Protein 1YGM (pdb70)

Structure (mmCIF, N/CA/C/O backbone):
data_1YGM
#
_entry.id   1YGM
#
_cell.length_a   1.000
_cell.length_b   1.000
_cell.length_c   1.000
_cell.angle_alpha   90.00
_cell.angle_beta   90.00
_cell.angle_gamma   90.00
#
_symmetry.space_group_name_H-M   'P 1'
#
loop_
_atom_site.group_PDB
_atom_site.id
_atom_site.type_symbol
_atom_site.label_atom_id
_atom_site.label_alt_id
_atom_site.label_comp_id
_atom_site.label_asym_id
_atom_site.label_entity_id
_atom_site.label_seq_id
_atom_site.pdbx_PDB_ins_code
_atom_site.Cartn_x
_atom_site.Cartn_y
_atom_site.Cartn_z
_atom_site.occupancy
_atom_site.B_iso_or_equiv
_atom_site.auth_seq_id
_atom_site.auth_comp_id
_atom_site.auth_asym_id
_atom_site.auth_atom_id
_atom_site.pdbx_PDB_model_num
ATOM 1 N N . CYS A 1 7 ? 13.446 10.411 4.473 1.00 0.00 3 CYS A N 1
ATOM 2 C CA . CYS A 1 7 ? 12.968 9.551 5.541 1.00 0.00 3 CYS A CA 1
ATOM 3 C C . CYS A 1 7 ? 14.166 9.137 6.398 1.00 0.00 3 CYS A C 1
ATOM 4 O O . CYS A 1 7 ? 14.202 9.413 7.596 1.00 0.00 3 CYS A O 1
ATOM 11 N N . THR A 1 8 ? 15.119 8.484 5.750 1.00 0.00 4 THR A N 1
ATOM 12 C CA . THR A 1 8 ? 16.316 8.030 6.437 1.00 0.00 4 THR A CA 1
ATOM 13 C C . THR A 1 8 ? 17.466 9.012 6.210 1.00 0.00 4 THR A C 1
ATOM 14 O O . THR A 1 8 ? 18.529 8.880 6.816 1.00 0.00 4 THR A O 1
ATOM 25 N N . PHE A 1 9 ? 17.217 9.973 5.334 1.00 0.00 5 PHE A N 1
ATOM 26 C CA . PHE A 1 9 ? 18.218 10.977 5.018 1.00 0.00 5 PHE A CA 1
ATOM 27 C C . PHE A 1 9 ? 17.877 12.318 5.672 1.00 0.00 5 PHE A C 1
ATOM 28 O O . PHE A 1 9 ? 18.465 12.684 6.689 1.00 0.00 5 PHE A O 1
ATOM 44 N N . PHE A 1 10 ? 16.928 13.013 5.063 1.00 0.00 6 PHE A N 1
ATOM 45 C CA . PHE A 1 10 ? 16.501 14.305 5.574 1.00 0.00 6 PHE A CA 1
ATOM 46 C C . PHE A 1 10 ? 15.012 14.290 5.925 1.00 0.00 6 PHE A C 1
ATOM 47 O O . PHE A 1 10 ? 14.644 14.442 7.089 1.00 0.00 6 PHE A O 1
ATOM 63 N N . GLU A 1 11 ? 14.196 14.108 4.898 1.00 0.00 7 GLU A N 1
ATOM 64 C CA . GLU A 1 11 ? 12.756 14.072 5.083 1.00 0.00 7 GLU A CA 1
ATOM 65 C C . GLU A 1 11 ? 12.399 13.231 6.309 1.00 0.00 7 GLU A C 1
ATOM 66 O O . GLU A 1 11 ? 13.251 12.532 6.857 1.00 0.00 7 GLU A O 1
ATOM 76 N N . LYS A 1 12 ? 11.139 13.324 6.706 1.00 0.00 8 LYS A N 1
ATOM 77 C CA . LYS A 1 12 ? 10.659 12.580 7.858 1.00 0.00 8 LYS A CA 1
ATOM 78 C C . LYS A 1 12 ? 9.514 11.662 7.426 1.00 0.00 8 LYS A C 1
ATOM 79 O O . LYS A 1 12 ? 9.698 10.453 7.297 1.00 0.00 8 LYS A O 1
ATOM 94 N N . HIS A 1 13 ? 8.356 12.272 7.215 1.00 0.00 9 HIS A N 1
ATOM 95 C CA . HIS A 1 13 ? 7.181 11.524 6.801 1.00 0.00 9 HIS A CA 1
ATOM 96 C C . HIS A 1 13 ? 7.009 11.639 5.285 1.00 0.00 9 HIS A C 1
ATOM 97 O O . HIS A 1 13 ? 6.374 10.788 4.663 1.00 0.00 9 HIS A O 1
ATOM 110 N N . HIS A 1 14 ? 7.585 12.697 4.734 1.00 0.00 10 HIS A N 1
ATOM 111 C CA . HIS A 1 14 ? 7.503 12.935 3.303 1.00 0.00 10 HIS A CA 1
ATOM 112 C C . HIS A 1 14 ? 8.052 11.722 2.550 1.00 0.00 10 HIS A C 1
ATOM 113 O O . HIS A 1 14 ? 7.665 11.466 1.410 1.00 0.00 10 HIS A O 1
ATOM 126 N N . ARG A 1 15 ? 8.947 11.007 3.216 1.00 0.00 11 ARG A N 1
ATOM 127 C CA . ARG A 1 15 ? 9.554 9.827 2.624 1.00 0.00 11 ARG A CA 1
ATOM 128 C C . ARG A 1 15 ? 9.194 8.581 3.435 1.00 0.00 11 ARG A C 1
ATOM 129 O O . ARG A 1 15 ? 9.783 7.519 3.242 1.00 0.00 11 ARG A O 1
ATOM 147 N N . LYS A 1 16 ? 8.228 8.752 4.326 1.00 0.00 12 LYS A N 1
ATOM 148 C CA . LYS A 1 16 ? 7.782 7.654 5.166 1.00 0.00 12 LYS A CA 1
ATOM 149 C C . LYS A 1 16 ? 6.561 6.990 4.526 1.00 0.00 12 LYS A C 1
ATOM 150 O O . LYS A 1 16 ? 6.489 5.765 4.442 1.00 0.00 12 LYS A O 1
ATOM 165 N N . TRP A 1 17 ? 5.632 7.829 4.092 1.00 0.00 13 TRP A N 1
ATOM 166 C CA . TRP A 1 17 ? 4.417 7.338 3.461 1.00 0.00 13 TRP A CA 1
ATOM 167 C C . TRP A 1 17 ? 4.821 6.402 2.321 1.00 0.00 13 TRP A C 1
ATOM 168 O O . TRP A 1 17 ? 4.169 5.386 2.085 1.00 0.00 13 TRP A O 1
ATOM 188 N N . ASP A 1 18 ? 5.895 6.777 1.642 1.00 0.00 14 ASP A N 1
ATOM 189 C CA . ASP A 1 18 ? 6.394 5.985 0.532 1.00 0.00 14 ASP A CA 1
ATOM 190 C C . ASP A 1 18 ? 7.100 4.741 1.076 1.00 0.00 14 ASP A C 1
ATOM 191 O O . ASP A 1 18 ? 7.186 3.722 0.391 1.00 0.00 14 ASP A O 1
ATOM 199 N N . ILE A 1 19 ? 7.588 4.864 2.302 1.00 0.00 15 ILE A N 1
ATOM 200 C CA . ILE A 1 19 ? 8.283 3.763 2.945 1.00 0.00 15 ILE A CA 1
ATOM 201 C C . ILE A 1 19 ? 7.262 2.723 3.411 1.00 0.00 15 ILE A C 1
ATOM 202 O O . ILE A 1 19 ? 7.537 1.525 3.390 1.00 0.00 15 ILE A O 1
ATOM 217 N N . LEU A 1 20 ? 6.103 3.220 3.818 1.00 0.00 16 LEU A N 1
ATOM 218 C CA . LEU A 1 20 ? 5.039 2.348 4.289 1.00 0.00 16 LEU A CA 1
ATOM 219 C C . LEU A 1 20 ? 4.349 1.699 3.087 1.00 0.00 16 LEU A C 1
ATOM 220 O O . LEU A 1 20 ? 3.842 0.583 3.186 1.00 0.00 16 LEU A O 1
ATOM 235 N N . LEU A 1 21 ? 4.351 2.428 1.980 1.00 0.00 17 LEU A N 1
ATOM 236 C CA . LEU A 1 21 ? 3.731 1.937 0.761 1.00 0.00 17 LEU A CA 1
ATOM 237 C C . LEU A 1 21 ? 4.766 1.161 -0.055 1.00 0.00 17 LEU A C 1
ATOM 238 O O . LEU A 1 21 ? 4.410 0.410 -0.963 1.00 0.00 17 LEU A O 1
ATOM 253 N N . GLU A 1 22 ? 6.027 1.368 0.296 1.00 0.00 18 GLU A N 1
ATOM 254 C CA . GLU A 1 22 ? 7.116 0.697 -0.393 1.00 0.00 18 GLU A CA 1
ATOM 255 C C . GLU A 1 22 ? 7.555 -0.542 0.390 1.00 0.00 18 GLU A C 1
ATOM 256 O O . GLU A 1 22 ? 8.232 -1.415 -0.151 1.00 0.00 18 GLU A O 1
ATOM 266 N N . LYS A 1 23 ? 7.152 -0.580 1.651 1.00 0.00 19 LYS A N 1
ATOM 267 C CA . LYS A 1 23 ? 7.496 -1.698 2.514 1.00 0.00 19 LYS A CA 1
ATOM 268 C C . LYS A 1 23 ? 6.275 -2.606 2.676 1.00 0.00 19 LYS A C 1
ATOM 269 O O . LYS A 1 23 ? 6.410 -3.826 2.747 1.00 0.00 19 LYS A O 1
ATOM 284 N N . SER A 1 24 ? 5.111 -1.975 2.728 1.00 0.00 20 SER A N 1
ATOM 285 C CA . SER A 1 24 ? 3.868 -2.710 2.880 1.00 0.00 20 SER A CA 1
ATOM 286 C C . SER A 1 24 ? 3.636 -3.605 1.661 1.00 0.00 20 SER A C 1
ATOM 287 O O . SER A 1 24 ? 3.604 -4.829 1.782 1.00 0.00 20 SER A O 1
ATOM 294 N N . THR A 1 25 ? 3.480 -2.959 0.515 1.00 0.00 21 THR A N 1
ATOM 295 C CA . THR A 1 25 ? 3.253 -3.681 -0.726 1.00 0.00 21 THR A CA 1
ATOM 296 C C . THR A 1 25 ? 4.337 -3.337 -1.749 1.00 0.00 21 THR A C 1
ATOM 297 O O . THR A 1 25 ? 4.049 -3.176 -2.935 1.00 0.00 21 THR A O 1
ATOM 308 N N . GLY A 1 26 ? 5.562 -3.233 -1.254 1.00 0.00 22 GLY A N 1
ATOM 309 C CA . GLY A 1 26 ? 6.690 -2.911 -2.111 1.00 0.00 22 GLY A CA 1
ATOM 310 C C . GLY A 1 26 ? 7.829 -3.915 -1.919 1.00 0.00 22 GLY A C 1
ATOM 311 O O . GLY A 1 26 ? 8.859 -3.825 -2.584 1.00 0.00 22 GLY A O 1
ATOM 315 N N . VAL A 1 27 ? 7.605 -4.846 -1.004 1.00 0.00 23 VAL A N 1
ATOM 316 C CA . VAL A 1 27 ? 8.600 -5.866 -0.716 1.00 0.00 23 VAL A CA 1
ATOM 317 C C . VAL A 1 27 ? 7.966 -7.250 -0.872 1.00 0.00 23 VAL A C 1
ATOM 318 O O . VAL A 1 27 ? 8.567 -8.149 -1.459 1.00 0.00 23 VAL A O 1
ATOM 331 N N . MET A 1 28 ? 6.760 -7.378 -0.338 1.00 0.00 24 MET A N 1
ATOM 332 C CA . MET A 1 28 ? 6.038 -8.636 -0.412 1.00 0.00 24 MET A CA 1
ATOM 333 C C . MET A 1 28 ? 6.573 -9.635 0.617 1.00 0.00 24 MET A C 1
ATOM 334 O O . MET A 1 28 ? 6.545 -10.843 0.386 1.00 0.00 24 MET A O 1
ATOM 346 N N . GLU A 1 29 ? 7.047 -9.095 1.729 1.00 0.00 25 GLU A N 1
ATOM 347 C CA . GLU A 1 29 ? 7.587 -9.924 2.793 1.00 0.00 25 GLU A CA 1
ATOM 348 C C . GLU A 1 29 ? 8.226 -9.050 3.874 1.00 0.00 25 GLU 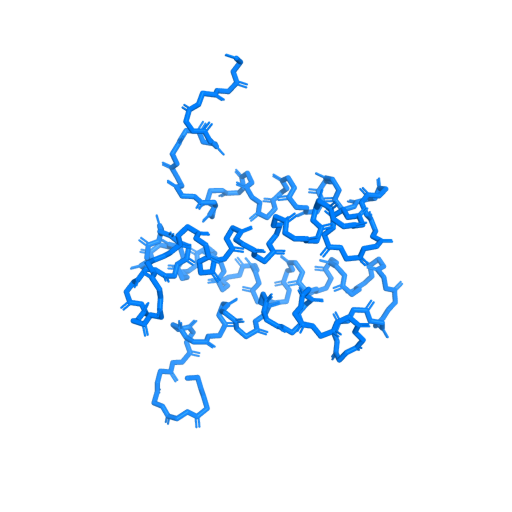A C 1
ATOM 349 O O . GLU A 1 29 ? 7.982 -9.249 5.063 1.00 0.00 25 GLU A O 1
ATOM 359 N N . ALA A 1 30 ? 9.033 -8.100 3.422 1.00 0.00 26 ALA A N 1
ATOM 360 C CA . ALA A 1 30 ? 9.708 -7.195 4.337 1.00 0.00 26 ALA A CA 1
ATOM 361 C C . ALA A 1 30 ? 8.668 -6.473 5.196 1.00 0.00 26 ALA A C 1
ATOM 362 O O . ALA A 1 30 ? 9.003 -5.897 6.229 1.00 0.00 26 ALA A O 1
ATOM 369 N N . MET A 1 31 ? 7.427 -6.529 4.736 1.00 0.00 27 MET A N 1
ATOM 370 C CA . MET A 1 31 ? 6.334 -5.888 5.449 1.00 0.00 27 MET A CA 1
ATOM 371 C C . MET A 1 31 ? 4.980 -6.367 4.923 1.00 0.00 27 MET A C 1
ATOM 372 O O . MET A 1 31 ? 3.973 -5.678 5.075 1.00 0.00 27 MET A O 1
ATOM 384 N N . LYS A 1 32 ? 4.999 -7.543 4.315 1.00 0.00 28 LYS A N 1
ATOM 385 C CA . LYS A 1 32 ? 3.786 -8.122 3.764 1.00 0.00 28 LYS A CA 1
ATOM 386 C C . LYS A 1 32 ? 3.527 -9.478 4.423 1.00 0.00 28 LYS A C 1
ATOM 387 O O . LYS A 1 32 ? 2.467 -10.073 4.235 1.00 0.00 28 LYS A O 1
ATOM 402 N N . VAL A 1 33 ? 4.516 -9.929 5.182 1.00 0.00 29 VAL A N 1
ATOM 403 C CA . VAL A 1 33 ? 4.410 -11.204 5.871 1.00 0.00 29 VAL A CA 1
ATOM 404 C C . VAL A 1 33 ? 4.560 -10.981 7.376 1.00 0.00 29 VAL A C 1
ATOM 405 O O . VAL A 1 33 ? 5.405 -11.602 8.019 1.00 0.00 29 VAL A O 1
ATOM 418 N N . THR A 1 34 ? 3.727 -10.090 7.896 1.00 0.00 30 THR A N 1
ATOM 419 C CA . THR A 1 34 ? 3.756 -9.777 9.315 1.00 0.00 30 THR A CA 1
ATOM 420 C C . THR A 1 34 ? 2.537 -10.376 10.018 1.00 0.00 30 THR A C 1
ATOM 421 O O . THR A 1 34 ? 2.384 -10.236 11.231 1.00 0.00 30 THR A O 1
ATOM 432 N N . SER A 1 35 ? 1.700 -11.031 9.228 1.00 0.00 31 SER A N 1
ATOM 433 C CA . SER A 1 35 ? 0.499 -11.652 9.760 1.00 0.00 31 SER A CA 1
ATOM 434 C C . SER A 1 35 ? -0.637 -11.554 8.739 1.00 0.00 31 SER A C 1
ATOM 435 O O . SER A 1 35 ? -1.654 -12.234 8.870 1.00 0.00 31 SER A O 1
ATOM 442 N N . GLU A 1 36 ? -0.426 -10.702 7.747 1.00 0.00 32 GLU A N 1
ATOM 443 C CA . GLU A 1 36 ? -1.420 -10.506 6.704 1.00 0.00 32 GLU A CA 1
ATOM 444 C C . GLU A 1 36 ? -2.501 -9.533 7.179 1.00 0.00 32 GLU A C 1
ATOM 445 O O . GLU A 1 36 ? -2.586 -8.408 6.689 1.00 0.00 32 GLU A O 1
ATOM 455 N N . GLU A 1 37 ? -3.300 -10.001 8.127 1.00 0.00 33 GLU A N 1
ATOM 456 C CA . GLU A 1 37 ? -4.372 -9.186 8.673 1.00 0.00 33 GLU A CA 1
ATOM 457 C C . GLU A 1 37 ? -3.796 -8.045 9.512 1.00 0.00 33 GLU A C 1
ATOM 458 O O . GLU A 1 37 ? -4.352 -6.947 9.541 1.00 0.00 33 GLU A O 1
ATOM 468 N N . LYS A 1 38 ? -2.688 -8.341 10.176 1.00 0.00 34 LYS A N 1
ATOM 469 C CA . LYS A 1 38 ? -2.030 -7.353 11.014 1.00 0.00 34 LYS A CA 1
ATOM 470 C C . LYS A 1 38 ? -0.979 -6.609 10.189 1.00 0.00 34 LYS A C 1
ATOM 471 O O . LYS A 1 38 ? -0.587 -5.496 10.535 1.00 0.00 34 LYS A O 1
ATOM 486 N N . GLU A 1 39 ? -0.550 -7.255 9.115 1.00 0.00 35 GLU A N 1
ATOM 487 C CA . GLU A 1 39 ? 0.448 -6.668 8.237 1.00 0.00 35 GLU A CA 1
ATOM 488 C C . GLU A 1 39 ? -0.196 -5.625 7.322 1.00 0.00 35 GLU A C 1
ATOM 489 O O . GLU A 1 39 ? 0.501 -4.814 6.713 1.00 0.00 35 GLU A O 1
ATOM 499 N N . GLN A 1 40 ? -1.518 -5.679 7.255 1.00 0.00 36 GLN A N 1
ATOM 500 C CA . GLN A 1 40 ? -2.263 -4.749 6.425 1.00 0.00 36 GLN A CA 1
ATOM 501 C C . GLN A 1 40 ? -2.986 -3.720 7.298 1.00 0.00 36 GLN A C 1
ATOM 502 O O . GLN A 1 40 ? -3.088 -2.551 6.930 1.00 0.00 36 GLN A O 1
ATOM 514 N N . LEU A 1 41 ? -3.470 -4.193 8.437 1.00 0.00 37 LEU A N 1
ATOM 515 C CA . LEU A 1 41 ? -4.180 -3.329 9.365 1.00 0.00 37 LEU A CA 1
ATOM 516 C C . LEU A 1 41 ? -3.168 -2.517 10.175 1.00 0.00 37 LEU A C 1
ATOM 517 O O . LEU A 1 41 ? -3.203 -1.288 10.165 1.00 0.00 37 LEU A O 1
ATOM 532 N N . SER A 1 42 ? -2.290 -3.238 10.858 1.00 0.00 38 SER A N 1
ATOM 533 C CA . SER A 1 42 ? -1.270 -2.599 11.672 1.00 0.00 38 SER A CA 1
ATOM 534 C C . SER A 1 42 ? -0.461 -1.618 10.823 1.00 0.00 38 SER A C 1
ATOM 535 O O . SER A 1 42 ? 0.023 -0.606 11.328 1.00 0.00 38 SER A O 1
ATOM 542 N N . THR A 1 43 ? -0.338 -1.951 9.546 1.00 0.00 39 THR A N 1
ATOM 543 C CA . THR A 1 43 ? 0.405 -1.112 8.622 1.00 0.00 39 THR A CA 1
ATOM 544 C C . THR A 1 43 ? -0.511 -0.047 8.015 1.00 0.00 39 THR A C 1
ATOM 545 O O . THR A 1 43 ? -0.039 0.986 7.541 1.00 0.00 39 THR A O 1
ATOM 556 N N . ALA A 1 44 ? -1.803 -0.334 8.050 1.00 0.00 40 ALA A N 1
ATOM 557 C CA . ALA A 1 44 ? -2.790 0.586 7.509 1.00 0.00 40 ALA A CA 1
ATOM 558 C C . ALA A 1 44 ? -3.107 1.658 8.553 1.00 0.00 40 ALA A C 1
ATOM 559 O O . ALA A 1 44 ? -3.738 2.666 8.241 1.00 0.00 40 ALA A O 1
ATOM 566 N N . ILE A 1 45 ? -2.653 1.404 9.772 1.00 0.00 41 ILE A N 1
ATOM 567 C CA . ILE A 1 45 ? -2.881 2.336 10.864 1.00 0.00 41 ILE A CA 1
ATOM 568 C C . ILE A 1 45 ? -1.533 2.772 11.445 1.00 0.00 41 ILE A C 1
ATOM 569 O O . ILE A 1 45 ? -1.397 3.894 11.928 1.00 0.00 41 ILE A O 1
ATOM 584 N N . ASP A 1 46 ? -0.574 1.861 11.380 1.00 0.00 42 ASP A N 1
ATOM 585 C CA . ASP A 1 46 ? 0.757 2.137 11.894 1.00 0.00 42 ASP A CA 1
ATOM 586 C C . ASP A 1 46 ? 1.137 3.581 11.561 1.00 0.00 42 ASP A C 1
ATOM 587 O O . ASP A 1 46 ? 1.195 4.432 12.448 1.00 0.00 42 ASP A O 1
ATOM 595 N N . ARG A 1 47 ? 1.387 3.814 10.281 1.00 0.00 43 ARG A N 1
ATOM 596 C CA . ARG A 1 47 ? 1.760 5.140 9.820 1.00 0.00 43 ARG A CA 1
ATOM 597 C C . ARG A 1 47 ? 0.619 5.762 9.010 1.00 0.00 43 ARG A C 1
ATOM 598 O O . ARG A 1 47 ? 0.450 6.980 9.005 1.00 0.00 43 ARG A O 1
ATOM 616 N N . MET A 1 48 ? -0.131 4.896 8.346 1.00 0.00 44 MET A N 1
ATOM 617 C CA . MET A 1 48 ? -1.250 5.344 7.534 1.00 0.00 44 MET A CA 1
ATOM 618 C C . MET A 1 48 ? -2.269 6.110 8.380 1.00 0.00 44 MET A C 1
ATOM 619 O O . MET A 1 48 ? -3.027 6.925 7.858 1.00 0.00 44 MET A O 1
ATOM 631 N N . ASN A 1 49 ? -2.253 5.820 9.673 1.00 0.00 45 ASN A N 1
ATOM 632 C CA . ASN A 1 49 ? -3.167 6.472 10.597 1.00 0.00 45 ASN A CA 1
ATOM 633 C C . ASN A 1 49 ? -2.946 7.984 10.544 1.00 0.00 45 ASN A C 1
ATOM 634 O O . ASN A 1 49 ? -3.614 8.687 9.788 1.00 0.00 45 ASN A O 1
ATOM 644 N N . GLU A 1 50 ? -2.004 8.442 11.358 1.00 0.00 46 GLU A N 1
ATOM 645 C CA . GLU A 1 50 ? -1.686 9.858 11.413 1.00 0.00 46 GLU A CA 1
ATOM 646 C C . GLU A 1 50 ? -0.737 10.234 10.275 1.00 0.00 46 GLU A C 1
ATOM 647 O O . GLU A 1 50 ? -0.678 11.394 9.868 1.00 0.00 46 GLU A O 1
ATOM 657 N N . GLY A 1 51 ? -0.017 9.232 9.791 1.00 0.00 47 GLY A N 1
ATOM 658 C CA . GLY A 1 51 ? 0.927 9.443 8.707 1.00 0.00 47 GLY A CA 1
ATOM 659 C C . GLY A 1 51 ? 0.203 9.831 7.417 1.00 0.00 47 GLY A C 1
ATOM 660 O O . GLY A 1 51 ? 0.652 10.716 6.689 1.00 0.00 47 GLY A O 1
ATOM 664 N N . LEU A 1 52 ? -0.908 9.150 7.172 1.00 0.00 48 LEU A N 1
ATOM 665 C CA . LEU A 1 52 ? -1.698 9.412 5.982 1.00 0.00 48 LEU A CA 1
ATOM 666 C C . LEU A 1 52 ? -2.504 10.697 6.182 1.00 0.00 48 LEU A C 1
ATOM 667 O O . LEU A 1 52 ? -2.478 11.589 5.336 1.00 0.00 48 LEU A O 1
ATOM 682 N N . ASP A 1 53 ? -3.201 10.751 7.308 1.00 0.00 49 ASP A N 1
ATOM 683 C CA . ASP A 1 53 ? -4.012 11.911 7.631 1.00 0.00 49 ASP A CA 1
ATOM 684 C C . ASP A 1 53 ? -3.124 13.157 7.663 1.00 0.00 49 ASP A C 1
ATOM 685 O O . ASP A 1 53 ? -3.564 14.247 7.300 1.00 0.00 49 ASP A O 1
ATOM 693 N N . ALA A 1 54 ? -1.889 12.953 8.098 1.00 0.00 50 ALA A N 1
ATOM 694 C CA . ALA A 1 54 ? -0.935 14.046 8.182 1.00 0.00 50 ALA A CA 1
ATOM 695 C C . ALA A 1 54 ? -0.348 14.311 6.794 1.00 0.00 50 ALA A C 1
ATOM 696 O O . ALA A 1 54 ? -0.642 15.333 6.177 1.00 0.00 50 ALA A O 1
ATOM 703 N N . PHE A 1 55 ? 0.472 13.372 6.344 1.00 0.00 51 PHE A N 1
ATOM 704 C CA . PHE A 1 55 ? 1.103 13.493 5.041 1.00 0.00 51 PHE A CA 1
ATOM 705 C C . PHE A 1 55 ? 0.100 13.964 3.987 1.00 0.00 51 PHE A C 1
ATOM 706 O O . PHE A 1 55 ? 0.436 14.774 3.124 1.00 0.00 51 PHE A O 1
ATOM 722 N N . ILE A 1 56 ? -1.111 13.437 4.091 1.00 0.00 52 ILE A N 1
ATOM 723 C CA . ILE A 1 56 ? -2.166 13.794 3.158 1.00 0.00 52 ILE A CA 1
ATOM 724 C C . ILE A 1 56 ? -2.506 15.277 3.322 1.00 0.00 52 ILE A C 1
ATOM 725 O O . ILE A 1 56 ? -2.657 15.997 2.337 1.00 0.00 52 ILE A O 1
ATOM 740 N N . GLN A 1 57 ? -2.618 15.689 4.576 1.00 0.00 53 GLN A N 1
ATOM 741 C CA . GLN A 1 57 ? -2.938 17.073 4.883 1.00 0.00 53 GLN A CA 1
ATOM 742 C C . GLN A 1 57 ? -1.759 17.981 4.531 1.00 0.00 53 GLN A C 1
ATOM 743 O O . GLN A 1 57 ? -1.883 19.205 4.556 1.00 0.00 53 GLN A O 1
ATOM 755 N N . LEU A 1 58 ? -0.639 17.348 4.212 1.00 0.00 54 LEU A N 1
ATOM 756 C CA . LEU A 1 58 ? 0.562 18.083 3.855 1.00 0.00 54 LEU A CA 1
ATOM 757 C C . LEU A 1 58 ? 0.797 17.968 2.349 1.00 0.00 54 LEU A C 1
ATOM 758 O O . LEU A 1 58 ? 1.403 18.851 1.742 1.00 0.00 54 LEU A O 1
ATOM 773 N N . TYR A 1 59 ? 0.306 16.873 1.787 1.00 0.00 55 TYR A N 1
ATOM 774 C CA . TYR A 1 59 ? 0.455 16.631 0.362 1.00 0.00 55 TYR A CA 1
ATOM 775 C C . TYR A 1 59 ? -0.910 16.487 -0.316 1.00 0.00 55 TYR A C 1
ATOM 776 O O . TYR A 1 59 ? -1.281 17.310 -1.151 1.00 0.00 55 TYR A O 1
ATOM 793 N N . ASN A 1 60 ? -1.619 15.437 0.070 1.00 0.00 56 ASN A N 1
ATOM 794 C CA . ASN A 1 60 ? -2.934 15.175 -0.489 1.00 0.00 56 ASN A CA 1
ATOM 795 C C . ASN A 1 60 ? -2.801 14.912 -1.991 1.00 0.00 56 ASN A C 1
ATOM 796 O O . ASN A 1 60 ? -3.716 15.207 -2.759 1.00 0.00 56 ASN A O 1
ATOM 806 N N . GLU A 1 61 ? -1.656 14.358 -2.363 1.00 0.00 57 GLU A N 1
ATOM 807 C CA . GLU A 1 61 ? -1.393 14.051 -3.758 1.00 0.00 57 GLU A CA 1
ATOM 808 C C . GLU A 1 61 ? -0.915 12.605 -3.902 1.00 0.00 57 GLU A C 1
ATOM 809 O O . GLU A 1 61 ? -0.807 12.091 -5.015 1.00 0.00 57 GLU A O 1
ATOM 819 N N . SER A 1 62 ? -0.640 11.989 -2.761 1.00 0.00 58 SER A N 1
ATOM 820 C CA . SER A 1 62 ? -0.176 10.613 -2.747 1.00 0.00 58 SER A CA 1
ATOM 821 C C . SER A 1 62 ? 1.354 10.577 -2.763 1.00 0.00 58 SER A C 1
ATOM 822 O O . SER A 1 62 ? 1.951 9.552 -3.094 1.00 0.00 58 SER A O 1
ATOM 829 N N . GLU A 1 63 ? 1.945 11.706 -2.404 1.00 0.00 59 GLU A N 1
ATOM 830 C CA . GLU A 1 63 ? 3.394 11.816 -2.374 1.00 0.00 59 GLU A CA 1
ATOM 831 C C . GLU A 1 63 ? 3.907 12.428 -3.679 1.00 0.00 59 GLU A C 1
ATOM 832 O O . GLU A 1 63 ? 4.742 11.835 -4.359 1.00 0.00 59 GLU A O 1
ATOM 842 N N . ILE A 1 64 ? 3.386 13.607 -3.987 1.00 0.00 60 ILE A N 1
ATOM 843 C CA . ILE A 1 64 ? 3.781 14.305 -5.198 1.00 0.00 60 ILE A CA 1
ATOM 844 C C . ILE A 1 64 ? 5.053 15.111 -4.925 1.00 0.00 60 ILE A C 1
ATOM 845 O O . ILE A 1 64 ? 6.048 14.965 -5.632 1.00 0.00 60 ILE A O 1
ATOM 860 N N . ASP A 1 65 ? 4.978 15.945 -3.897 1.00 0.00 61 ASP A N 1
ATOM 861 C CA . ASP A 1 65 ? 6.110 16.773 -3.522 1.00 0.00 61 ASP A CA 1
ATOM 862 C C . ASP A 1 65 ? 7.406 15.994 -3.753 1.00 0.00 61 ASP A C 1
ATOM 863 O O . ASP A 1 65 ? 8.381 16.541 -4.267 1.00 0.00 61 ASP A O 1
ATOM 871 N N . GLU A 1 66 ? 7.375 14.729 -3.360 1.00 0.00 62 GLU A N 1
ATOM 872 C CA . GLU A 1 66 ? 8.536 13.868 -3.519 1.00 0.00 62 GLU A CA 1
ATOM 873 C C . GLU A 1 66 ? 8.838 13.650 -5.002 1.00 0.00 62 GLU A C 1
ATOM 874 O O . GLU A 1 66 ? 8.014 13.104 -5.733 1.00 0.00 62 GLU A O 1
ATOM 884 N N . PRO A 1 67 ? 10.053 14.102 -5.413 1.00 0.00 63 PRO A N 1
ATOM 885 C CA . PRO A 1 67 ? 10.473 13.961 -6.797 1.00 0.00 63 PRO A CA 1
ATOM 886 C C . PRO A 1 67 ? 10.866 12.516 -7.107 1.00 0.00 63 PRO A C 1
ATOM 887 O O . PRO A 1 67 ? 12.003 12.112 -6.864 1.00 0.00 63 PRO A O 1
ATOM 895 N N . LEU A 1 68 ? 9.906 11.776 -7.640 1.00 0.00 64 LEU A N 1
ATOM 896 C CA . LEU A 1 68 ? 10.137 10.383 -7.986 1.00 0.00 64 LEU A CA 1
ATOM 897 C C . LEU A 1 68 ? 9.774 10.161 -9.455 1.00 0.00 64 LEU A C 1
ATOM 898 O O . LEU A 1 68 ? 10.651 9.942 -10.289 1.00 0.00 64 LEU A O 1
ATOM 913 N N . ILE A 1 69 ? 8.479 10.224 -9.728 1.00 0.00 65 ILE A N 1
ATOM 914 C CA . ILE A 1 69 ? 7.988 10.031 -11.082 1.00 0.00 65 ILE A CA 1
ATOM 915 C C . ILE A 1 69 ? 6.854 11.020 -11.355 1.00 0.00 65 ILE A C 1
ATOM 916 O O . ILE A 1 69 ? 6.741 11.552 -12.458 1.00 0.00 65 ILE A O 1
ATOM 931 N N . GLN A 1 70 ? 6.042 11.237 -10.330 1.00 0.00 66 GLN A N 1
ATOM 932 C CA . GLN A 1 70 ? 4.920 12.153 -10.446 1.00 0.00 66 GLN A CA 1
ATOM 933 C C . GLN A 1 70 ? 4.100 12.154 -9.153 1.00 0.00 66 GLN A C 1
ATOM 934 O O . GLN A 1 70 ? 4.112 13.131 -8.408 1.00 0.00 66 GLN A O 1
ATOM 946 N N . LEU A 1 71 ? 3.408 11.046 -8.929 1.00 0.00 67 LEU A N 1
ATOM 947 C CA . LEU A 1 71 ? 2.584 10.907 -7.740 1.00 0.00 67 LEU A CA 1
ATOM 948 C C . LEU A 1 71 ? 1.577 9.775 -7.952 1.00 0.00 67 LEU A C 1
ATOM 949 O O . LEU A 1 71 ? 1.368 8.952 -7.062 1.00 0.00 67 LEU A O 1
ATOM 964 N N . ASP A 1 72 ? 0.981 9.771 -9.135 1.00 0.00 68 ASP A N 1
ATOM 965 C CA . ASP A 1 72 ? 0.001 8.753 -9.475 1.00 0.00 68 ASP A CA 1
ATOM 966 C C . ASP A 1 72 ? 0.674 7.379 -9.462 1.00 0.00 68 ASP A C 1
ATOM 967 O O . ASP A 1 72 ? 0.330 6.523 -8.649 1.00 0.00 68 ASP A O 1
ATOM 975 N N . ASP A 1 73 ? 1.622 7.210 -10.373 1.00 0.00 69 ASP A N 1
ATOM 976 C CA . ASP A 1 73 ? 2.345 5.955 -10.477 1.00 0.00 69 ASP A CA 1
ATOM 977 C C . ASP A 1 73 ? 3.261 5.797 -9.261 1.00 0.00 69 ASP A C 1
ATOM 978 O O . ASP A 1 73 ? 3.544 4.679 -8.834 1.00 0.00 69 ASP A O 1
ATOM 986 N N . ASP A 1 74 ? 3.698 6.933 -8.738 1.00 0.00 70 ASP A N 1
ATOM 987 C CA . ASP A 1 74 ? 4.576 6.935 -7.580 1.00 0.00 70 ASP A CA 1
ATOM 988 C C . ASP A 1 74 ? 3.992 6.019 -6.503 1.00 0.00 70 ASP A C 1
ATOM 989 O O . ASP A 1 74 ? 4.731 5.324 -5.807 1.00 0.00 70 ASP A O 1
ATOM 997 N N . THR A 1 75 ? 2.672 6.049 -6.397 1.00 0.00 71 THR A N 1
ATOM 998 C CA . THR A 1 75 ? 1.981 5.229 -5.416 1.00 0.00 71 THR A CA 1
ATOM 999 C C . THR A 1 75 ? 0.968 4.313 -6.104 1.00 0.00 71 THR A C 1
ATOM 1000 O O . THR A 1 75 ? 0.993 3.098 -5.910 1.00 0.00 71 THR A O 1
ATOM 1011 N N . ALA A 1 76 ? 0.101 4.928 -6.895 1.00 0.00 72 ALA A N 1
ATOM 1012 C CA . ALA A 1 76 ? -0.918 4.183 -7.614 1.00 0.00 72 ALA A CA 1
ATOM 1013 C C . ALA A 1 76 ? -0.278 2.958 -8.271 1.00 0.00 72 ALA A C 1
ATOM 1014 O O . ALA A 1 76 ? -0.850 1.869 -8.250 1.00 0.00 72 ALA A O 1
ATOM 1021 N N . GLU A 1 77 ? 0.898 3.177 -8.840 1.00 0.00 73 GLU A N 1
ATOM 1022 C CA . GLU A 1 77 ? 1.620 2.105 -9.502 1.00 0.00 73 GLU A CA 1
ATOM 1023 C C . GLU A 1 77 ? 1.898 0.966 -8.519 1.00 0.00 73 GLU A C 1
ATOM 1024 O O . GLU A 1 77 ? 2.031 -0.189 -8.922 1.00 0.00 73 GLU A O 1
ATOM 1034 N N . LEU A 1 78 ? 1.979 1.330 -7.248 1.00 0.00 74 LEU A N 1
ATOM 1035 C CA . LEU A 1 78 ? 2.238 0.353 -6.204 1.00 0.00 74 LEU A CA 1
ATOM 1036 C C . LEU A 1 78 ? 0.946 -0.402 -5.886 1.00 0.00 74 LEU A C 1
ATOM 1037 O O . LEU A 1 78 ? 0.911 -1.630 -5.946 1.00 0.00 74 LEU A O 1
ATOM 1052 N N . MET A 1 79 ? -0.084 0.362 -5.556 1.00 0.00 75 MET A N 1
ATOM 1053 C CA . MET A 1 79 ? -1.374 -0.220 -5.229 1.00 0.00 75 MET A CA 1
ATOM 1054 C C . MET A 1 79 ? -2.045 -0.800 -6.475 1.00 0.00 75 MET A C 1
ATOM 1055 O O . MET A 1 79 ? -3.001 -1.566 -6.370 1.00 0.00 75 MET A O 1
ATOM 1067 N N . LYS A 1 80 ? -1.519 -0.410 -7.627 1.00 0.00 76 LYS A N 1
ATOM 1068 C CA . LYS A 1 80 ? -2.056 -0.880 -8.893 1.00 0.00 76 LYS A CA 1
ATOM 1069 C C . LYS A 1 80 ? -1.452 -2.248 -9.220 1.00 0.00 76 LYS A C 1
ATOM 1070 O O . LYS A 1 80 ? -2.178 -3.200 -9.501 1.00 0.00 76 LYS A O 1
ATOM 1085 N N . GLN A 1 81 ? -0.129 -2.302 -9.174 1.00 0.00 77 GLN A N 1
ATOM 1086 C CA . GLN A 1 81 ? 0.580 -3.537 -9.463 1.00 0.00 77 GLN A CA 1
ATOM 1087 C C . GLN A 1 81 ? 0.140 -4.639 -8.499 1.00 0.00 77 GLN A C 1
ATOM 1088 O O . GLN A 1 81 ? 0.046 -5.803 -8.883 1.00 0.00 77 GLN A O 1
ATOM 1100 N N . ALA A 1 82 ? -0.117 -4.233 -7.264 1.00 0.00 78 ALA A N 1
ATOM 1101 C CA . ALA A 1 82 ? -0.546 -5.173 -6.241 1.00 0.00 78 ALA A CA 1
ATOM 1102 C C . ALA A 1 82 ? -2.020 -5.519 -6.458 1.00 0.00 78 ALA A C 1
ATOM 1103 O O . ALA A 1 82 ? -2.381 -6.693 -6.531 1.00 0.00 78 ALA A O 1
ATOM 1110 N N . ARG A 1 83 ? -2.832 -4.476 -6.554 1.00 0.00 79 ARG A N 1
ATOM 1111 C CA . ARG A 1 83 ? -4.259 -4.656 -6.762 1.00 0.00 79 ARG A CA 1
ATOM 1112 C C . ARG A 1 83 ? -4.527 -5.208 -8.163 1.00 0.00 79 ARG A C 1
ATOM 1113 O O . ARG A 1 83 ? -5.671 -5.492 -8.514 1.00 0.00 79 ARG A O 1
ATOM 1131 N N . ASP A 1 84 ? -3.452 -5.343 -8.926 1.00 0.00 80 ASP A N 1
ATOM 1132 C CA . ASP A 1 84 ? -3.557 -5.856 -10.282 1.00 0.00 80 ASP A CA 1
ATOM 1133 C C . ASP A 1 84 ? -2.849 -7.209 -10.367 1.00 0.00 80 ASP A C 1
ATOM 1134 O O . ASP A 1 84 ? -3.105 -7.991 -11.281 1.00 0.00 80 ASP A O 1
ATOM 1142 N N . MET A 1 85 ? -1.975 -7.445 -9.400 1.00 0.00 81 MET A N 1
ATOM 1143 C CA . MET A 1 85 ? -1.229 -8.692 -9.355 1.00 0.00 81 MET A CA 1
ATOM 1144 C C . MET A 1 85 ? -1.873 -9.680 -8.379 1.00 0.00 81 MET A C 1
ATOM 1145 O O . MET A 1 85 ? -2.061 -10.850 -8.710 1.00 0.00 81 MET A O 1
ATOM 1157 N N . TYR A 1 86 ? -2.192 -9.174 -7.198 1.00 0.00 82 TYR A N 1
ATOM 1158 C CA . TYR A 1 86 ? -2.810 -9.997 -6.173 1.00 0.00 82 TYR A CA 1
ATOM 1159 C C . TYR A 1 86 ? -4.060 -9.321 -5.606 1.00 0.00 82 TYR A C 1
ATOM 1160 O O . TYR A 1 86 ? -5.099 -9.961 -5.448 1.00 0.00 82 TYR A O 1
ATOM 1177 N N . GLY A 1 87 ? -3.919 -8.036 -5.317 1.00 0.00 83 GLY A N 1
ATOM 1178 C CA . GLY A 1 87 ? -5.024 -7.266 -4.771 1.00 0.00 83 GLY A CA 1
ATOM 1179 C C . GLY A 1 87 ? -4.515 -6.040 -4.010 1.00 0.00 83 GLY A C 1
ATOM 1180 O O . GLY A 1 87 ? -5.244 -5.065 -3.839 1.00 0.00 83 GLY A O 1
ATOM 1184 N N . GLN A 1 88 ? -3.267 -6.131 -3.572 1.00 0.00 84 GLN A N 1
ATOM 1185 C CA . GLN A 1 88 ? -2.653 -5.042 -2.832 1.00 0.00 84 GLN A CA 1
ATOM 1186 C C . GLN A 1 88 ? -1.539 -5.576 -1.930 1.00 0.00 84 GLN A C 1
ATOM 1187 O O . GLN A 1 88 ? -0.562 -4.877 -1.664 1.00 0.00 84 GLN A O 1
ATOM 1199 N N . GLU A 1 89 ? -1.725 -6.809 -1.482 1.00 0.00 85 GLU A N 1
ATOM 1200 C CA . GLU A 1 89 ? -0.747 -7.445 -0.613 1.00 0.00 85 GLU A CA 1
ATOM 1201 C C . GLU A 1 89 ? -1.080 -8.927 -0.437 1.00 0.00 85 GLU A C 1
ATOM 1202 O O . GLU A 1 89 ? -0.672 -9.546 0.545 1.00 0.00 85 GLU A O 1
ATOM 1212 N N . LYS A 1 90 ? -1.817 -9.455 -1.402 1.00 0.00 86 LYS A N 1
ATOM 1213 C CA . LYS A 1 90 ? -2.210 -10.854 -1.366 1.00 0.00 86 LYS A CA 1
ATOM 1214 C C . LYS A 1 90 ? -3.298 -11.047 -0.307 1.00 0.00 86 LYS A C 1
ATOM 1215 O O . LYS A 1 90 ? -3.546 -12.167 0.135 1.00 0.00 86 LYS A O 1
ATOM 1230 N N . LEU A 1 91 ? -3.915 -9.937 0.068 1.00 0.00 87 LEU A N 1
ATOM 1231 C CA . LEU A 1 91 ? -4.970 -9.969 1.067 1.00 0.00 87 LEU A CA 1
ATOM 1232 C C . LEU A 1 91 ? -6.229 -9.315 0.494 1.00 0.00 87 LEU A C 1
ATOM 1233 O O . LEU A 1 91 ? -7.184 -9.051 1.224 1.00 0.00 87 LEU A O 1
ATOM 1248 N N . ASN A 1 92 ? -6.191 -9.073 -0.808 1.00 0.00 88 ASN A N 1
ATOM 1249 C CA . ASN A 1 92 ? -7.317 -8.454 -1.487 1.00 0.00 88 ASN A CA 1
ATOM 1250 C C . ASN A 1 92 ? -8.614 -8.846 -0.777 1.00 0.00 88 ASN A C 1
ATOM 1251 O O . ASN A 1 92 ? -9.474 -8.001 -0.536 1.00 0.00 88 ASN A O 1
ATOM 1261 N N . GLU A 1 93 ? -8.714 -10.129 -0.462 1.00 0.00 89 GLU A N 1
ATOM 1262 C CA . GLU A 1 93 ? -9.892 -10.644 0.215 1.00 0.00 89 GLU A CA 1
ATOM 1263 C C . GLU A 1 93 ? -10.374 -9.648 1.272 1.00 0.00 89 GLU A C 1
ATOM 1264 O O . GLU A 1 93 ? -11.566 -9.360 1.360 1.00 0.00 89 GLU A O 1
ATOM 1274 N N . LYS A 1 94 ? -9.422 -9.148 2.046 1.00 0.00 90 LYS A N 1
ATOM 1275 C CA . LYS A 1 94 ? -9.734 -8.190 3.093 1.00 0.00 90 LYS A CA 1
ATOM 1276 C C . LYS A 1 94 ? -9.092 -6.844 2.755 1.00 0.00 90 LYS A C 1
ATOM 1277 O O . LYS A 1 94 ? -9.446 -5.819 3.336 1.00 0.00 90 LYS A O 1
ATOM 1292 N N . LEU A 1 95 ? -8.157 -6.890 1.816 1.00 0.00 91 LEU A N 1
ATOM 1293 C CA . LEU A 1 95 ? -7.461 -5.686 1.394 1.00 0.00 91 LEU A CA 1
ATOM 1294 C C . LEU A 1 95 ? -8.460 -4.729 0.739 1.00 0.00 91 LEU A C 1
ATOM 1295 O O . LEU A 1 95 ? -8.459 -3.532 1.028 1.00 0.00 91 LEU A O 1
ATOM 1310 N N . ASN A 1 96 ? -9.288 -5.290 -0.129 1.00 0.00 92 ASN A N 1
ATOM 1311 C CA . ASN A 1 96 ? -10.289 -4.502 -0.828 1.00 0.00 92 ASN A CA 1
ATOM 1312 C C . ASN A 1 96 ? -10.834 -3.428 0.116 1.00 0.00 92 ASN A C 1
ATOM 1313 O O . ASN A 1 96 ? -11.158 -2.323 -0.316 1.00 0.00 92 ASN A O 1
ATOM 1323 N N . THR A 1 97 ? -10.921 -3.792 1.387 1.00 0.00 93 THR A N 1
ATOM 1324 C CA . THR A 1 97 ? -11.423 -2.873 2.396 1.00 0.00 93 THR A CA 1
ATOM 1325 C C . THR A 1 97 ? -10.275 -2.054 2.988 1.00 0.00 93 THR A C 1
ATOM 1326 O O . THR A 1 97 ? -10.436 -0.868 3.272 1.00 0.00 93 THR A O 1
ATOM 1337 N N . ILE A 1 98 ? -9.142 -2.719 3.160 1.00 0.00 94 ILE A N 1
ATOM 1338 C CA . ILE A 1 98 ? -7.968 -2.067 3.714 1.00 0.00 94 ILE A CA 1
ATOM 1339 C C . ILE A 1 98 ? -7.475 -0.998 2.737 1.00 0.00 94 ILE A C 1
ATOM 1340 O O . ILE A 1 98 ? -7.092 0.096 3.150 1.00 0.00 94 ILE A O 1
ATOM 1355 N N . ILE A 1 99 ? -7.500 -1.351 1.460 1.00 0.00 95 ILE A N 1
ATOM 1356 C CA . ILE A 1 99 ? -7.061 -0.435 0.421 1.00 0.00 95 ILE A CA 1
ATOM 1357 C C . ILE A 1 99 ? -8.155 0.605 0.169 1.00 0.00 95 ILE A C 1
ATOM 1358 O O . ILE A 1 99 ? -7.864 1.787 -0.009 1.00 0.00 95 ILE A O 1
ATOM 1373 N N . LYS A 1 100 ? -9.390 0.126 0.159 1.00 0.00 96 LYS A N 1
ATOM 1374 C CA . LYS A 1 100 ? -10.529 1.000 -0.070 1.00 0.00 96 LYS A CA 1
ATOM 1375 C C . LYS A 1 100 ? -10.628 2.011 1.073 1.00 0.00 96 LYS A C 1
ATOM 1376 O O . LYS A 1 100 ? -11.149 3.111 0.890 1.00 0.00 96 LYS A O 1
ATOM 1391 N N . GLN A 1 101 ? -10.119 1.604 2.227 1.00 0.00 97 GLN A N 1
ATOM 1392 C CA . GLN A 1 101 ? -10.144 2.463 3.400 1.00 0.00 97 GLN A CA 1
ATOM 1393 C C . GLN A 1 101 ? -8.952 3.420 3.381 1.00 0.00 97 GLN A C 1
ATOM 1394 O O . GLN A 1 101 ? -9.099 4.607 3.672 1.00 0.00 97 GLN A O 1
ATOM 1406 N N . ILE A 1 102 ? -7.796 2.870 3.038 1.00 0.00 98 ILE A N 1
ATOM 1407 C CA . ILE A 1 102 ? -6.578 3.660 2.979 1.00 0.00 98 ILE A CA 1
ATOM 1408 C C . ILE A 1 102 ? -6.523 4.404 1.642 1.00 0.00 98 ILE A C 1
ATOM 1409 O O . ILE A 1 102 ? -5.566 5.127 1.369 1.00 0.00 98 ILE A O 1
ATOM 1424 N N . LEU A 1 103 ? -7.563 4.202 0.846 1.00 0.00 99 LEU A N 1
ATOM 1425 C CA . LEU A 1 103 ? -7.645 4.845 -0.455 1.00 0.00 99 LEU A CA 1
ATOM 1426 C C . LEU A 1 103 ? -8.879 5.747 -0.496 1.00 0.00 99 LEU A C 1
ATOM 1427 O O . LEU A 1 103 ? -8.937 6.690 -1.284 1.00 0.00 99 LEU A O 1
ATOM 1442 N N . SER A 1 104 ? -9.837 5.425 0.361 1.00 0.00 100 SER A N 1
ATOM 1443 C CA . SER A 1 104 ? -11.068 6.195 0.432 1.00 0.00 100 SER A CA 1
ATOM 1444 C C . SER A 1 104 ? -10.999 7.185 1.596 1.00 0.00 100 SER A C 1
ATOM 1445 O O . SER A 1 104 ? -11.829 8.086 1.700 1.00 0.00 100 SER A O 1
ATOM 1452 N N . ILE A 1 105 ? -10.001 6.983 2.444 1.00 0.00 101 ILE A N 1
ATOM 1453 C CA . ILE A 1 105 ? -9.813 7.847 3.599 1.00 0.00 101 ILE A CA 1
ATOM 1454 C C . ILE A 1 105 ? -9.452 9.255 3.123 1.00 0.00 101 ILE A C 1
ATOM 1455 O O . ILE A 1 105 ? -9.368 10.183 3.925 1.00 0.00 101 ILE A O 1
ATOM 1470 N N . SER A 1 106 ? -9.246 9.370 1.818 1.00 0.00 102 SER A N 1
ATOM 1471 C CA . SER A 1 106 ? -8.896 10.650 1.225 1.00 0.00 102 SER A CA 1
ATOM 1472 C C . SER A 1 106 ? -7.377 10.764 1.089 1.00 0.00 102 SER A C 1
ATOM 1473 O O . SER A 1 106 ? -6.809 11.833 1.308 1.00 0.00 102 SER A O 1
ATOM 1480 N N . VAL A 1 107 ? -6.762 9.648 0.725 1.00 0.00 103 VAL A N 1
ATOM 1481 C CA . VAL A 1 107 ? -5.319 9.610 0.554 1.00 0.00 103 VAL A CA 1
ATOM 1482 C C . VAL A 1 107 ? -4.989 9.418 -0.927 1.00 0.00 103 VAL A C 1
ATOM 1483 O O . VAL A 1 107 ? -3.971 9.911 -1.408 1.00 0.00 103 VAL A O 1
ATOM 1496 N N . SER A 1 108 ? -5.870 8.701 -1.609 1.00 0.00 104 SER A N 1
ATOM 1497 C CA . SER A 1 108 ? -5.686 8.437 -3.025 1.00 0.00 104 SER A CA 1
ATOM 1498 C C . SER A 1 108 ? -5.274 9.722 -3.747 1.00 0.00 104 SER A C 1
ATOM 1499 O O . SER A 1 108 ? -4.272 9.745 -4.460 1.00 0.00 104 SER A O 1
ATOM 1506 N N . GLU A 1 109 ? -6.069 10.761 -3.537 1.00 0.00 105 GLU A N 1
ATOM 1507 C CA . GLU A 1 109 ? -5.800 12.047 -4.158 1.00 0.00 105 GLU A CA 1
ATOM 1508 C C . GLU A 1 109 ? -6.974 13.003 -3.931 1.00 0.00 105 GLU A C 1
ATOM 1509 O O . GLU A 1 109 ? -7.257 13.855 -4.772 1.00 0.00 105 GLU A O 1
ATOM 1519 N N . GLU A 1 110 ? -7.625 12.827 -2.790 1.00 0.00 106 GLU A N 1
ATOM 1520 C CA . GLU A 1 110 ? -8.762 13.663 -2.442 1.00 0.00 106 GLU A CA 1
ATOM 1521 C C . GLU A 1 110 ? -9.478 14.139 -3.708 1.00 0.00 106 GLU A C 1
ATOM 1522 O O . GLU A 1 110 ? -9.898 15.292 -3.791 1.00 0.00 106 GLU A O 1
ATOM 1532 N N . GLY A 1 111 ? -9.595 13.226 -4.662 1.00 0.00 107 GLY A N 1
ATOM 1533 C CA . GLY A 1 111 ? -10.254 13.538 -5.919 1.00 0.00 107 GLY A CA 1
ATOM 1534 C C . GLY A 1 111 ? -11.671 12.962 -5.953 1.00 0.00 107 GLY A C 1
ATOM 1535 O O . GLY A 1 111 ? -12.031 12.242 -6.882 1.00 0.00 107 GLY A O 1
ATOM 1539 N N . GLU A 1 112 ? -12.439 13.302 -4.927 1.00 0.00 108 GLU A N 1
ATOM 1540 C CA . GLU A 1 112 ? -13.809 12.829 -4.829 1.00 0.00 108 GLU A CA 1
ATOM 1541 C C . GLU A 1 112 ? -13.835 11.306 -4.692 1.00 0.00 108 GLU A C 1
ATOM 1542 O O . GLU A 1 112 ? -14.735 10.647 -5.211 1.00 0.00 108 GLU A O 1
ATOM 1552 N N . LYS A 1 113 ? -12.836 10.788 -3.992 1.00 0.00 109 LYS A N 1
ATOM 1553 C CA . LYS A 1 113 ? -12.734 9.355 -3.781 1.00 0.00 109 LYS A CA 1
ATOM 1554 C C . LYS A 1 113 ? -11.904 8.736 -4.907 1.00 0.00 109 LYS A C 1
ATOM 1555 O O . LYS A 1 113 ? -11.096 7.839 -4.668 1.00 0.00 109 LYS A O 1
ATOM 1570 N N . GLU A 1 114 ? -12.131 9.239 -6.112 1.00 0.00 110 GLU A N 1
ATOM 1571 C CA . GLU A 1 114 ? -11.414 8.747 -7.276 1.00 0.00 110 GLU A CA 1
ATOM 1572 C C . GLU A 1 114 ? -12.106 9.210 -8.560 1.00 0.00 110 GLU A C 1
ATOM 1573 O O . GLU A 1 114 ? -12.799 8.431 -9.211 1.00 0.00 110 GLU A O 1
ATOM 1583 N N . LEU A 1 115 ? -11.893 10.477 -8.884 1.00 0.00 111 LEU A N 1
ATOM 1584 C CA . LEU A 1 115 ? -12.487 11.053 -10.079 1.00 0.00 111 LEU A CA 1
ATOM 1585 C C . LEU A 1 115 ? -14.011 10.969 -9.977 1.00 0.00 111 LEU A C 1
ATOM 1586 O O . LEU A 1 115 ? -14.660 11.914 -9.531 1.00 0.00 111 LEU A O 1
ATOM 1601 N N . VAL A 1 116 ? -14.538 9.827 -10.397 1.00 0.00 112 VAL A N 1
ATOM 1602 C CA . VAL A 1 116 ? -15.974 9.607 -10.358 1.00 0.00 112 VAL A CA 1
ATOM 1603 C C . VAL A 1 116 ? -16.278 8.412 -9.454 1.00 0.00 112 VAL A C 1
ATOM 1604 O O . VAL A 1 116 ? -15.641 7.365 -9.568 1.00 0.00 112 VAL A O 1
ATOM 1617 N N . PRO A 1 117 ? -17.276 8.611 -8.553 1.00 0.00 113 PRO A N 1
ATOM 1618 C CA . PRO A 1 117 ? -17.673 7.561 -7.629 1.00 0.00 113 PRO A CA 1
ATOM 1619 C C . PRO A 1 117 ? -18.486 6.481 -8.345 1.00 0.00 113 PRO A C 1
ATOM 1620 O O . PRO A 1 117 ? -18.166 5.297 -8.256 1.00 0.00 113 PRO A O 1
ATOM 1628 N N . ARG A 1 118 ? -19.524 6.928 -9.037 1.00 0.00 114 ARG A N 1
ATOM 1629 C CA . ARG A 1 118 ? -20.386 6.014 -9.767 1.00 0.00 114 ARG A CA 1
ATOM 1630 C C . ARG A 1 118 ? -20.064 6.060 -11.262 1.00 0.00 114 ARG A C 1
ATOM 1631 O O . ARG A 1 118 ? -20.125 7.120 -11.881 1.00 0.00 114 ARG A O 1
ATOM 1649 N N . CYS A 1 7 ? 12.965 9.618 1.614 1.00 0.00 3 CYS A N 2
ATOM 1650 C CA . CYS A 1 7 ? 12.883 9.173 2.994 1.00 0.00 3 CYS A CA 2
ATOM 1651 C C . CYS A 1 7 ? 14.014 8.174 3.247 1.00 0.00 3 CYS A C 2
ATOM 1652 O O . CYS A 1 7 ? 14.275 7.802 4.390 1.00 0.00 3 CYS A O 2
ATOM 1659 N N . THR A 1 8 ? 14.656 7.770 2.161 1.00 0.00 4 THR A N 2
ATOM 1660 C CA . THR A 1 8 ? 15.754 6.822 2.249 1.00 0.00 4 THR A CA 2
ATOM 1661 C C . THR A 1 8 ? 16.961 7.466 2.934 1.00 0.00 4 THR A C 2
ATOM 1662 O O . THR A 1 8 ? 17.635 6.830 3.742 1.00 0.00 4 THR A O 2
ATOM 1673 N N . PHE A 1 9 ? 17.198 8.723 2.586 1.00 0.00 5 PHE A N 2
ATOM 1674 C CA . PHE A 1 9 ? 18.311 9.461 3.156 1.00 0.00 5 PHE A CA 2
ATOM 1675 C C . PHE A 1 9 ? 17.890 10.191 4.432 1.00 0.00 5 PHE A C 2
ATOM 1676 O O . PHE A 1 9 ? 17.973 9.635 5.527 1.00 0.00 5 PHE A O 2
ATOM 1692 N N . PHE A 1 10 ? 17.444 11.426 4.250 1.00 0.00 6 PHE A N 2
ATOM 1693 C CA . PHE A 1 10 ? 17.009 12.238 5.373 1.00 0.00 6 PHE A CA 2
ATOM 1694 C C . PHE A 1 10 ? 15.537 12.628 5.230 1.00 0.00 6 PHE A C 2
ATOM 1695 O O . PHE A 1 10 ? 14.693 12.179 6.002 1.00 0.00 6 PHE A O 2
ATOM 1711 N N . GLU A 1 11 ? 15.274 13.463 4.234 1.00 0.00 7 GLU A N 2
ATOM 1712 C CA . GLU A 1 11 ? 13.919 13.920 3.978 1.00 0.00 7 GLU A CA 2
ATOM 1713 C C . GLU A 1 11 ? 13.257 14.375 5.281 1.00 0.00 7 GLU A C 2
ATOM 1714 O O . GLU A 1 11 ? 13.901 14.412 6.329 1.00 0.00 7 GLU A O 2
ATOM 1724 N N . LYS A 1 12 ? 11.980 14.711 5.174 1.00 0.00 8 LYS A N 2
ATOM 1725 C CA . LYS A 1 12 ? 11.225 15.162 6.330 1.00 0.00 8 LYS A CA 2
ATOM 1726 C C . LYS A 1 12 ? 10.172 14.112 6.687 1.00 0.00 8 LYS A C 2
ATOM 1727 O O . LYS A 1 12 ? 9.882 13.893 7.862 1.00 0.00 8 LYS A O 2
ATOM 1742 N N . HIS A 1 13 ? 9.627 13.490 5.651 1.00 0.00 9 HIS A N 2
ATOM 1743 C CA . HIS A 1 13 ? 8.612 12.468 5.842 1.00 0.00 9 HIS A CA 2
ATOM 1744 C C . HIS A 1 13 ? 7.799 12.308 4.557 1.00 0.00 9 HIS A C 2
ATOM 1745 O O . HIS A 1 13 ? 7.200 11.259 4.323 1.00 0.00 9 HIS A O 2
ATOM 1758 N N . HIS A 1 14 ? 7.801 13.363 3.756 1.00 0.00 10 HIS A N 2
ATOM 1759 C CA . HIS A 1 14 ? 7.070 13.353 2.501 1.00 0.00 10 HIS A CA 2
ATOM 1760 C C . HIS A 1 14 ? 7.307 12.024 1.780 1.00 0.00 10 HIS A C 2
ATOM 1761 O O . HIS A 1 14 ? 6.414 11.510 1.109 1.00 0.00 10 HIS A O 2
ATOM 1774 N N . ARG A 1 15 ? 8.515 11.505 1.945 1.00 0.00 11 ARG A N 2
ATOM 1775 C CA . ARG A 1 15 ? 8.879 10.246 1.319 1.00 0.00 11 ARG A CA 2
ATOM 1776 C C . ARG A 1 15 ? 8.510 9.073 2.229 1.00 0.00 11 ARG A C 2
ATOM 1777 O O . ARG A 1 15 ? 8.273 7.964 1.753 1.00 0.00 11 ARG A O 2
ATOM 1795 N N . LYS A 1 16 ? 8.473 9.359 3.522 1.00 0.00 12 LYS A N 2
ATOM 1796 C CA . LYS A 1 16 ? 8.136 8.342 4.505 1.00 0.00 12 LYS A CA 2
ATOM 1797 C C . LYS A 1 16 ? 6.896 7.579 4.036 1.00 0.00 12 LYS A C 2
ATOM 1798 O O . LYS A 1 16 ? 6.824 6.359 4.177 1.00 0.00 12 LYS A O 2
ATOM 1813 N N . TRP A 1 17 ? 5.951 8.328 3.487 1.00 0.00 13 TRP A N 2
ATOM 1814 C CA . TRP A 1 17 ? 4.718 7.736 2.997 1.00 0.00 13 TRP A CA 2
ATOM 1815 C C . TRP A 1 17 ? 5.085 6.542 2.114 1.00 0.00 13 TRP A C 2
ATOM 1816 O O . TRP A 1 17 ? 4.385 5.529 2.111 1.00 0.00 13 TRP A O 2
ATOM 1836 N N . ASP A 1 18 ? 6.180 6.700 1.386 1.00 0.00 14 ASP A N 2
ATOM 1837 C CA . ASP A 1 18 ? 6.648 5.647 0.500 1.00 0.00 14 ASP A CA 2
ATOM 1838 C C . ASP A 1 18 ? 7.330 4.556 1.328 1.00 0.00 14 ASP A C 2
ATOM 1839 O O . ASP A 1 18 ? 7.368 3.396 0.921 1.00 0.00 14 ASP A O 2
ATOM 1847 N N . ILE A 1 19 ? 7.851 4.966 2.475 1.00 0.00 15 ILE A N 2
ATOM 1848 C CA . ILE A 1 19 ? 8.529 4.037 3.363 1.00 0.00 15 ILE A CA 2
ATOM 1849 C C . ILE A 1 19 ? 7.532 2.986 3.854 1.00 0.00 15 ILE A C 2
ATOM 1850 O O . ILE A 1 19 ? 7.893 1.828 4.055 1.00 0.00 15 ILE A O 2
ATOM 1865 N N . LEU A 1 20 ? 6.295 3.429 4.032 1.00 0.00 16 LEU A N 2
ATOM 1866 C CA . LEU A 1 20 ? 5.243 2.540 4.495 1.00 0.00 16 LEU A CA 2
ATOM 1867 C C . LEU A 1 20 ? 4.630 1.814 3.295 1.00 0.00 16 LEU A C 2
ATOM 1868 O O . LEU A 1 20 ? 4.237 0.653 3.403 1.00 0.00 16 LEU A O 2
ATOM 1883 N N . LEU A 1 21 ? 4.567 2.527 2.181 1.00 0.00 17 LEU A N 2
ATOM 1884 C CA . LEU A 1 21 ? 4.009 1.965 0.963 1.00 0.00 17 LEU A CA 2
ATOM 1885 C C . LEU A 1 21 ? 5.035 1.030 0.321 1.00 0.00 17 LEU A C 2
ATOM 1886 O O . LEU A 1 21 ? 4.730 0.338 -0.649 1.00 0.00 17 LEU A O 2
ATOM 1901 N N . GLU A 1 22 ? 6.233 1.039 0.889 1.00 0.00 18 GLU A N 2
ATOM 1902 C CA . GLU A 1 22 ? 7.306 0.200 0.383 1.00 0.00 18 GLU A CA 2
ATOM 1903 C C . GLU A 1 22 ? 7.752 -0.796 1.457 1.00 0.00 18 GLU A C 2
ATOM 1904 O O . GLU A 1 22 ? 8.347 -1.825 1.144 1.00 0.00 18 GLU A O 2
ATOM 1914 N N . LYS A 1 23 ? 7.447 -0.453 2.700 1.00 0.00 19 LYS A N 2
ATOM 1915 C CA . LYS A 1 23 ? 7.808 -1.303 3.821 1.00 0.00 19 LYS A CA 2
ATOM 1916 C C . LYS A 1 23 ? 6.609 -2.174 4.202 1.00 0.00 19 LYS A C 2
ATOM 1917 O O . LYS A 1 23 ? 6.741 -3.106 4.995 1.00 0.00 19 LYS A O 2
ATOM 1932 N N . SER A 1 24 ? 5.467 -1.841 3.620 1.00 0.00 20 SER A N 2
ATOM 1933 C CA . SER A 1 24 ? 4.245 -2.580 3.889 1.00 0.00 20 SER A CA 2
ATOM 1934 C C . SER A 1 24 ? 3.685 -3.156 2.587 1.00 0.00 20 SER A C 2
ATOM 1935 O O . SER A 1 24 ? 3.231 -4.299 2.554 1.00 0.00 20 SER A O 2
ATOM 1942 N N . THR A 1 25 ? 3.735 -2.338 1.546 1.00 0.00 21 THR A N 2
ATOM 1943 C CA . THR A 1 25 ? 3.237 -2.752 0.245 1.00 0.00 21 THR A CA 2
ATOM 1944 C C . THR A 1 25 ? 4.333 -2.612 -0.814 1.00 0.00 21 THR A C 2
ATOM 1945 O O . THR A 1 25 ? 4.084 -2.108 -1.907 1.00 0.00 21 THR A O 2
ATOM 1956 N N . GLY A 1 26 ? 5.523 -3.068 -0.451 1.00 0.00 22 GLY A N 2
ATOM 1957 C CA . GLY A 1 26 ? 6.658 -3.000 -1.355 1.00 0.00 22 GLY A CA 2
ATOM 1958 C C . GLY A 1 26 ? 7.849 -3.785 -0.801 1.00 0.00 22 GLY A C 2
ATOM 1959 O O . GLY A 1 26 ? 8.995 -3.512 -1.155 1.00 0.00 22 GLY A O 2
ATOM 1963 N N . VAL A 1 27 ? 7.536 -4.743 0.059 1.00 0.00 23 VAL A N 2
ATOM 1964 C CA . VAL A 1 27 ? 8.566 -5.569 0.665 1.00 0.00 23 VAL A CA 2
ATOM 1965 C C . VAL A 1 27 ? 8.253 -7.044 0.402 1.00 0.00 23 VAL A C 2
ATOM 1966 O O . VAL A 1 27 ? 9.104 -7.784 -0.088 1.00 0.00 23 VAL A O 2
ATOM 1979 N N . MET A 1 28 ? 7.029 -7.425 0.737 1.00 0.00 24 MET A N 2
ATOM 1980 C CA . MET A 1 28 ? 6.593 -8.797 0.542 1.00 0.00 24 MET A CA 2
ATOM 1981 C C . MET A 1 28 ? 7.058 -9.689 1.695 1.00 0.00 24 MET A C 2
ATOM 1982 O O . MET A 1 28 ? 7.322 -10.874 1.501 1.00 0.00 24 MET A O 2
ATOM 1994 N N . GLU A 1 29 ? 7.143 -9.084 2.872 1.00 0.00 25 GLU A N 2
ATOM 1995 C CA . GLU A 1 29 ? 7.570 -9.809 4.057 1.00 0.00 25 GLU A CA 2
ATOM 1996 C C . GLU A 1 29 ? 7.966 -8.829 5.163 1.00 0.00 25 GLU A C 2
ATOM 1997 O O . GLU A 1 29 ? 7.628 -9.033 6.328 1.00 0.00 25 GLU A O 2
ATOM 2007 N N . ALA A 1 30 ? 8.677 -7.787 4.761 1.00 0.00 26 ALA A N 2
ATOM 2008 C CA . ALA A 1 30 ? 9.124 -6.775 5.703 1.00 0.00 26 ALA A CA 2
ATOM 2009 C C . ALA A 1 30 ? 7.920 -6.251 6.489 1.00 0.00 26 ALA A C 2
ATOM 2010 O O . ALA A 1 30 ? 8.072 -5.756 7.604 1.00 0.00 26 ALA A O 2
ATOM 2017 N N . MET A 1 31 ? 6.753 -6.378 5.875 1.00 0.00 27 MET A N 2
ATOM 2018 C CA . MET A 1 31 ? 5.524 -5.922 6.504 1.00 0.00 27 MET A CA 2
ATOM 2019 C C . MET A 1 31 ? 4.354 -5.974 5.520 1.00 0.00 27 MET A C 2
ATOM 2020 O O . MET A 1 31 ? 3.451 -5.142 5.580 1.00 0.00 27 MET A O 2
ATOM 2032 N N . LYS A 1 32 ? 4.407 -6.961 4.637 1.00 0.00 28 LYS A N 2
ATOM 2033 C CA . LYS A 1 32 ? 3.362 -7.132 3.642 1.00 0.00 28 LYS A CA 2
ATOM 2034 C C . LYS A 1 32 ? 2.691 -8.492 3.842 1.00 0.00 28 LYS A C 2
ATOM 2035 O O . LYS A 1 32 ? 1.643 -8.764 3.258 1.00 0.00 28 LYS A O 2
ATOM 2050 N N . VAL A 1 33 ? 3.323 -9.312 4.670 1.00 0.00 29 VAL A N 2
ATOM 2051 C CA . VAL A 1 33 ? 2.800 -10.637 4.955 1.00 0.00 29 VAL A CA 2
ATOM 2052 C C . VAL A 1 33 ? 3.114 -11.005 6.406 1.00 0.00 29 VAL A C 2
ATOM 2053 O O . VAL A 1 33 ? 3.815 -11.983 6.665 1.00 0.00 29 VAL A O 2
ATOM 2066 N N . THR A 1 34 ? 2.583 -10.202 7.315 1.00 0.00 30 THR A N 2
ATOM 2067 C CA . THR A 1 34 ? 2.799 -10.429 8.734 1.00 0.00 30 THR A CA 2
ATOM 2068 C C . THR A 1 34 ? 1.875 -11.539 9.242 1.00 0.00 30 THR A C 2
ATOM 2069 O O . THR A 1 34 ? 2.344 -12.562 9.737 1.00 0.00 30 THR A O 2
ATOM 2080 N N . SER A 1 35 ? 0.580 -11.297 9.103 1.00 0.00 31 SER A N 2
ATOM 2081 C CA . SER A 1 35 ? -0.412 -12.263 9.542 1.00 0.00 31 SER A CA 2
ATOM 2082 C C . SER A 1 35 ? -1.726 -12.042 8.789 1.00 0.00 31 SER A C 2
ATOM 2083 O O . SER A 1 35 ? -2.790 -12.444 9.259 1.00 0.00 31 SER A O 2
ATOM 2090 N N . GLU A 1 36 ? -1.610 -11.401 7.635 1.00 0.00 32 GLU A N 2
ATOM 2091 C CA . GLU A 1 36 ? -2.775 -11.121 6.813 1.00 0.00 32 GLU A CA 2
ATOM 2092 C C . GLU A 1 36 ? -3.678 -10.098 7.505 1.00 0.00 32 GLU A C 2
ATOM 2093 O O . GLU A 1 36 ? -3.883 -8.999 6.991 1.00 0.00 32 GLU A O 2
ATOM 2103 N N . GLU A 1 37 ? -4.194 -10.496 8.658 1.00 0.00 33 GLU A N 2
ATOM 2104 C CA . GLU A 1 37 ? -5.071 -9.627 9.425 1.00 0.00 33 GLU A CA 2
ATOM 2105 C C . GLU A 1 37 ? -4.289 -8.427 9.966 1.00 0.00 33 GLU A C 2
ATOM 2106 O O . GLU A 1 37 ? -4.819 -7.321 10.045 1.00 0.00 33 GLU A O 2
ATOM 2116 N N . LYS A 1 38 ? -3.041 -8.689 10.325 1.00 0.00 34 LYS A N 2
ATOM 2117 C CA . LYS A 1 38 ? -2.181 -7.646 10.857 1.00 0.00 34 LYS A CA 2
ATOM 2118 C C . LYS A 1 38 ? -1.425 -6.978 9.705 1.00 0.00 34 LYS A C 2
ATOM 2119 O O . LYS A 1 38 ? -1.069 -5.803 9.790 1.00 0.00 34 LYS A O 2
ATOM 2134 N N . GLU A 1 39 ? -1.202 -7.756 8.656 1.00 0.00 35 GLU A N 2
ATOM 2135 C CA . GLU A 1 39 ? -0.496 -7.255 7.489 1.00 0.00 35 GLU A CA 2
ATOM 2136 C C . GLU A 1 39 ? -1.381 -6.280 6.711 1.00 0.00 35 GLU A C 2
ATOM 2137 O O . GLU A 1 39 ? -0.894 -5.537 5.861 1.00 0.00 35 GLU A O 2
ATOM 2147 N N . GLN A 1 40 ? -2.666 -6.314 7.030 1.00 0.00 36 GLN A N 2
ATOM 2148 C CA . GLN A 1 40 ? -3.624 -5.442 6.371 1.00 0.00 36 GLN A CA 2
ATOM 2149 C C . GLN A 1 40 ? -4.075 -4.332 7.323 1.00 0.00 36 GLN A C 2
ATOM 2150 O O . GLN A 1 40 ? -4.241 -3.185 6.911 1.00 0.00 36 GLN A O 2
ATOM 2162 N N . LEU A 1 41 ? -4.259 -4.712 8.579 1.00 0.00 37 LEU A N 2
ATOM 2163 C CA . LEU A 1 41 ? -4.686 -3.764 9.593 1.00 0.00 37 LEU A CA 2
ATOM 2164 C C . LEU A 1 41 ? -3.458 -3.080 10.197 1.00 0.00 37 LEU A C 2
ATOM 2165 O O . LEU A 1 41 ? -3.314 -1.862 10.105 1.00 0.00 37 LEU A O 2
ATOM 2180 N N . SER A 1 42 ? -2.604 -3.894 10.799 1.00 0.00 38 SER A N 2
ATOM 2181 C CA . SER A 1 42 ? -1.392 -3.383 11.417 1.00 0.00 38 SER A CA 2
ATOM 2182 C C . SER A 1 42 ? -0.603 -2.546 10.409 1.00 0.00 38 SER A C 2
ATOM 2183 O O . SER A 1 42 ? 0.152 -1.653 10.792 1.00 0.00 38 SER A O 2
ATOM 2190 N N . THR A 1 43 ? -0.804 -2.864 9.137 1.00 0.00 39 THR A N 2
ATOM 2191 C CA . THR A 1 43 ? -0.121 -2.152 8.071 1.00 0.00 39 THR A CA 2
ATOM 2192 C C . THR A 1 43 ? -0.963 -0.966 7.596 1.00 0.00 39 THR A C 2
ATOM 2193 O O . THR A 1 43 ? -0.427 0.014 7.082 1.00 0.00 39 THR A O 2
ATOM 2204 N N . ALA A 1 44 ? -2.268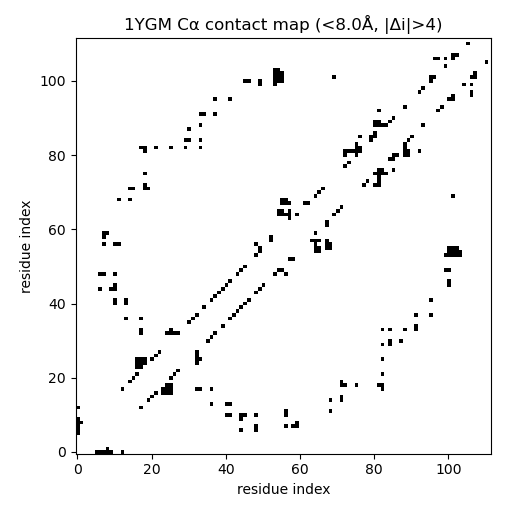 -1.095 7.786 1.00 0.00 40 ALA A N 2
ATOM 2205 C CA . ALA A 1 44 ? -3.189 -0.045 7.383 1.00 0.00 40 ALA A CA 2
ATOM 2206 C C . ALA A 1 44 ? -3.289 0.996 8.499 1.00 0.00 40 ALA A C 2
ATOM 2207 O O . ALA A 1 44 ? -3.900 2.048 8.319 1.00 0.00 40 ALA A O 2
ATOM 2214 N N . ILE A 1 45 ? -2.678 0.666 9.629 1.00 0.00 41 ILE A N 2
ATOM 2215 C CA . ILE A 1 45 ? -2.690 1.561 10.774 1.00 0.00 41 ILE A CA 2
ATOM 2216 C C . ILE A 1 45 ? -1.251 1.863 11.195 1.00 0.00 41 ILE A C 2
ATOM 2217 O O . ILE A 1 45 ? -0.956 2.957 11.673 1.00 0.00 41 ILE A O 2
ATOM 2232 N N . ASP A 1 46 ? -0.390 0.873 11.000 1.00 0.00 42 ASP A N 2
ATOM 2233 C CA . ASP A 1 46 ? 1.011 1.019 11.353 1.00 0.00 42 ASP A CA 2
ATOM 2234 C C . ASP A 1 46 ? 1.419 2.487 11.208 1.00 0.00 42 ASP A C 2
ATOM 2235 O O . ASP A 1 46 ? 1.607 3.184 12.203 1.00 0.00 42 ASP A O 2
ATOM 2243 N N . ARG A 1 47 ? 1.544 2.912 9.959 1.00 0.00 43 ARG A N 2
ATOM 2244 C CA . ARG A 1 47 ? 1.927 4.283 9.670 1.00 0.00 43 ARG A CA 2
ATOM 2245 C C . ARG A 1 47 ? 0.802 5.001 8.922 1.00 0.00 43 ARG A C 2
ATOM 2246 O O . ARG A 1 47 ? 0.758 6.230 8.891 1.00 0.00 43 ARG A O 2
ATOM 2264 N N . MET A 1 48 ? -0.079 4.204 8.338 1.00 0.00 44 MET A N 2
ATOM 2265 C CA . MET A 1 48 ? -1.201 4.748 7.591 1.00 0.00 44 MET A CA 2
ATOM 2266 C C . MET A 1 48 ? -2.099 5.598 8.493 1.00 0.00 44 MET A C 2
ATOM 2267 O O . MET A 1 48 ? -2.885 6.409 8.006 1.00 0.00 44 MET A O 2
ATOM 2279 N N . ASN A 1 49 ? -1.952 5.383 9.792 1.00 0.00 45 ASN A N 2
ATOM 2280 C CA . ASN A 1 49 ? -2.739 6.119 10.766 1.00 0.00 45 ASN A CA 2
ATOM 2281 C C . ASN A 1 49 ? -2.403 7.608 10.669 1.00 0.00 45 ASN A C 2
ATOM 2282 O O . ASN A 1 49 ? -3.077 8.356 9.962 1.00 0.00 45 ASN A O 2
ATOM 2292 N N . GLU A 1 50 ? -1.358 7.994 11.387 1.00 0.00 46 GLU A N 2
ATOM 2293 C CA . GLU A 1 50 ? -0.924 9.381 11.389 1.00 0.00 46 GLU A CA 2
ATOM 2294 C C . GLU A 1 50 ? -0.071 9.672 10.153 1.00 0.00 46 GLU A C 2
ATOM 2295 O O . GLU A 1 50 ? 0.205 10.830 9.844 1.00 0.00 46 GLU A O 2
ATOM 2305 N N . GLY A 1 51 ? 0.322 8.602 9.479 1.00 0.00 47 GLY A N 2
ATOM 2306 C CA . GLY A 1 51 ? 1.137 8.728 8.283 1.00 0.00 47 GLY A CA 2
ATOM 2307 C C . GLY A 1 51 ? 0.291 9.167 7.087 1.00 0.00 47 GLY A C 2
ATOM 2308 O O . GLY A 1 51 ? 0.668 10.084 6.358 1.00 0.00 47 GLY A O 2
ATOM 2312 N N . LEU A 1 52 ? -0.836 8.492 6.920 1.00 0.00 48 LEU A N 2
ATOM 2313 C CA . LEU A 1 52 ? -1.740 8.801 5.825 1.00 0.00 48 LEU A CA 2
ATOM 2314 C C . LEU A 1 52 ? -2.386 10.166 6.072 1.00 0.00 48 LEU A C 2
ATOM 2315 O O . LEU A 1 52 ? -2.628 10.921 5.132 1.00 0.00 48 LEU A O 2
ATOM 2330 N N . ASP A 1 53 ? -2.647 10.440 7.341 1.00 0.00 49 ASP A N 2
ATOM 2331 C CA . ASP A 1 53 ? -3.260 11.701 7.723 1.00 0.00 49 ASP A CA 2
ATOM 2332 C C . ASP A 1 53 ? -2.261 12.838 7.500 1.00 0.00 49 ASP A C 2
ATOM 2333 O O . ASP A 1 53 ? -2.633 13.912 7.028 1.00 0.00 49 ASP A O 2
ATOM 2341 N N . ALA A 1 54 ? -1.012 12.564 7.849 1.00 0.00 50 ALA A N 2
ATOM 2342 C CA . ALA A 1 54 ? 0.043 13.550 7.692 1.00 0.00 50 ALA A CA 2
ATOM 2343 C C . ALA A 1 54 ? 0.499 13.574 6.232 1.00 0.00 50 ALA A C 2
ATOM 2344 O O . ALA A 1 54 ? 0.311 14.570 5.535 1.00 0.00 50 ALA A O 2
ATOM 2351 N N . PHE A 1 55 ? 1.091 12.466 5.812 1.00 0.00 51 PHE A N 2
ATOM 2352 C CA . PHE A 1 55 ? 1.576 12.347 4.447 1.00 0.00 51 PHE A CA 2
ATOM 2353 C C . PHE A 1 55 ? 0.596 12.983 3.460 1.00 0.00 51 PHE A C 2
ATOM 2354 O O . PHE A 1 55 ? 0.981 13.831 2.656 1.00 0.00 51 PHE A O 2
ATOM 2370 N N . ILE A 1 56 ? -0.652 12.548 3.552 1.00 0.00 52 ILE A N 2
ATOM 2371 C CA . ILE A 1 56 ? -1.691 13.065 2.677 1.00 0.00 52 ILE A CA 2
ATOM 2372 C C . ILE A 1 56 ? -1.886 14.558 2.948 1.00 0.00 52 ILE A C 2
ATOM 2373 O O . ILE A 1 56 ? -2.049 15.346 2.018 1.00 0.00 52 ILE A O 2
ATOM 2388 N N . GLN A 1 57 ? -1.862 14.902 4.227 1.00 0.00 53 GLN A N 2
ATOM 2389 C CA . GLN A 1 57 ? -2.033 16.287 4.634 1.00 0.00 53 GLN A CA 2
ATOM 2390 C C . GLN A 1 57 ? -0.879 17.141 4.106 1.00 0.00 53 GLN A C 2
ATOM 2391 O O . GLN A 1 57 ? -0.942 18.369 4.145 1.00 0.00 53 GLN A O 2
ATOM 2403 N N . LEU A 1 58 ? 0.149 16.459 3.625 1.00 0.00 54 LEU A N 2
ATOM 2404 C CA . LEU A 1 58 ? 1.316 17.140 3.090 1.00 0.00 54 LEU A CA 2
ATOM 2405 C C . LEU A 1 58 ? 1.385 16.913 1.578 1.00 0.00 54 LEU A C 2
ATOM 2406 O O . LEU A 1 58 ? 1.898 17.756 0.844 1.00 0.00 54 LEU A O 2
ATOM 2421 N N . TYR A 1 59 ? 0.861 15.770 1.159 1.00 0.00 55 TYR A N 2
ATOM 2422 C CA . TYR A 1 59 ? 0.858 15.423 -0.252 1.00 0.00 55 TYR A CA 2
ATOM 2423 C C . TYR A 1 59 ? -0.446 15.861 -0.921 1.00 0.00 55 TYR A C 2
ATOM 2424 O O . TYR A 1 59 ? -0.459 16.819 -1.694 1.00 0.00 55 TYR A O 2
ATOM 2441 N N . ASN A 1 60 ? -1.510 15.141 -0.600 1.00 0.00 56 ASN A N 2
ATOM 2442 C CA . ASN A 1 60 ? -2.817 15.444 -1.161 1.00 0.00 56 ASN A CA 2
ATOM 2443 C C . ASN A 1 60 ? -3.478 14.148 -1.632 1.00 0.00 56 ASN A C 2
ATOM 2444 O O . ASN A 1 60 ? -4.692 13.988 -1.514 1.00 0.00 56 ASN A O 2
ATOM 2454 N N . GLU A 1 61 ? -2.650 13.255 -2.156 1.00 0.00 57 GLU A N 2
ATOM 2455 C CA . GLU A 1 61 ? -3.139 11.978 -2.646 1.00 0.00 57 GLU A CA 2
ATOM 2456 C C . GLU A 1 61 ? -2.158 11.387 -3.660 1.00 0.00 57 GLU A C 2
ATOM 2457 O O . GLU A 1 61 ? -2.569 10.876 -4.700 1.00 0.00 57 GLU A O 2
ATOM 2467 N N . SER A 1 62 ? -0.881 11.478 -3.322 1.00 0.00 58 SER A N 2
ATOM 2468 C CA . SER A 1 62 ? 0.162 10.960 -4.190 1.00 0.00 58 SER A CA 2
ATOM 2469 C C . SER A 1 62 ? 0.355 11.889 -5.390 1.00 0.00 58 SER A C 2
ATOM 2470 O O . SER A 1 62 ? 0.142 11.485 -6.533 1.00 0.00 58 SER A O 2
ATOM 2477 N N . GLU A 1 63 ? 0.754 13.115 -5.091 1.00 0.00 59 GLU A N 2
ATOM 2478 C CA . GLU A 1 63 ? 0.978 14.105 -6.131 1.00 0.00 59 GLU A CA 2
ATOM 2479 C C . GLU A 1 63 ? 1.480 15.415 -5.519 1.00 0.00 59 GLU A C 2
ATOM 2480 O O . GLU A 1 63 ? 0.836 16.454 -5.653 1.00 0.00 59 GLU A O 2
ATOM 2490 N N . ILE A 1 64 ? 2.626 15.322 -4.860 1.00 0.00 60 ILE A N 2
ATOM 2491 C CA . ILE A 1 64 ? 3.222 16.486 -4.228 1.00 0.00 60 ILE A CA 2
ATOM 2492 C C . ILE A 1 64 ? 3.585 17.515 -5.300 1.00 0.00 60 ILE A C 2
ATOM 2493 O O . ILE A 1 64 ? 3.259 18.694 -5.171 1.00 0.00 60 ILE A O 2
ATOM 2508 N N . ASP A 1 65 ? 4.256 17.030 -6.336 1.00 0.00 61 ASP A N 2
ATOM 2509 C CA . ASP A 1 65 ? 4.667 17.894 -7.430 1.00 0.00 61 ASP A CA 2
ATOM 2510 C C . ASP A 1 65 ? 4.012 17.413 -8.727 1.00 0.00 61 ASP A C 2
ATOM 2511 O O . ASP A 1 65 ? 3.133 18.082 -9.268 1.00 0.00 61 ASP A O 2
ATOM 2519 N N . GLU A 1 66 ? 4.465 16.256 -9.187 1.00 0.00 62 GLU A N 2
ATOM 2520 C CA . GLU A 1 66 ? 3.934 15.677 -10.409 1.00 0.00 62 GLU A CA 2
ATOM 2521 C C . GLU A 1 66 ? 4.989 14.797 -11.082 1.00 0.00 62 GLU A C 2
ATOM 2522 O O . GLU A 1 66 ? 5.408 15.071 -12.205 1.00 0.00 62 GLU A O 2
ATOM 2532 N N . PRO A 1 67 ? 5.398 13.727 -10.348 1.00 0.00 63 PRO A N 2
ATOM 2533 C CA . PRO A 1 67 ? 6.396 12.804 -10.860 1.00 0.00 63 PRO A CA 2
ATOM 2534 C C . PRO A 1 67 ? 5.796 11.886 -11.928 1.00 0.00 63 PRO A C 2
ATOM 2535 O O . PRO A 1 67 ? 6.197 11.932 -13.089 1.00 0.00 63 PRO A O 2
ATOM 2543 N N . LEU A 1 68 ? 4.844 11.072 -11.495 1.00 0.00 64 LEU A N 2
ATOM 2544 C CA . LEU A 1 68 ? 4.185 10.144 -12.398 1.00 0.00 64 LEU A CA 2
ATOM 2545 C C . LEU A 1 68 ? 4.948 8.818 -12.407 1.00 0.00 64 LEU A C 2
ATOM 2546 O O . LEU A 1 68 ? 5.107 8.196 -13.456 1.00 0.00 64 LEU A O 2
ATOM 2561 N N . ILE A 1 69 ? 5.403 8.426 -11.225 1.00 0.00 65 ILE A N 2
ATOM 2562 C CA . ILE A 1 69 ? 6.146 7.186 -11.085 1.00 0.00 65 ILE A CA 2
ATOM 2563 C C . ILE A 1 69 ? 7.049 7.274 -9.852 1.00 0.00 65 ILE A C 2
ATOM 2564 O O . ILE A 1 69 ? 7.430 6.252 -9.282 1.00 0.00 65 ILE A O 2
ATOM 2579 N N . GLN A 1 70 ? 7.364 8.505 -9.477 1.00 0.00 66 GLN A N 2
ATOM 2580 C CA . GLN A 1 70 ? 8.215 8.740 -8.323 1.00 0.00 66 GLN A CA 2
ATOM 2581 C C . GLN A 1 70 ? 7.396 8.649 -7.033 1.00 0.00 66 GLN A C 2
ATOM 2582 O O . GLN A 1 70 ? 7.926 8.289 -5.982 1.00 0.00 66 GLN A O 2
ATOM 2594 N N . LEU A 1 71 ? 6.119 8.980 -7.155 1.00 0.00 67 LEU A N 2
ATOM 2595 C CA . LEU A 1 71 ? 5.223 8.940 -6.012 1.00 0.00 67 LEU A CA 2
ATOM 2596 C C . LEU A 1 71 ? 3.782 8.791 -6.505 1.00 0.00 67 LEU A C 2
ATOM 2597 O O . LEU A 1 71 ? 2.998 8.042 -5.925 1.00 0.00 67 LEU A O 2
ATOM 2612 N N . ASP A 1 72 ? 3.477 9.518 -7.570 1.00 0.00 68 ASP A N 2
ATOM 2613 C CA . ASP A 1 72 ? 2.145 9.476 -8.147 1.00 0.00 68 ASP A CA 2
ATOM 2614 C C . ASP A 1 72 ? 1.840 8.051 -8.614 1.00 0.00 68 ASP A C 2
ATOM 2615 O O . ASP A 1 72 ? 0.819 7.476 -8.236 1.00 0.00 68 ASP A O 2
ATOM 2623 N N . ASP A 1 73 ? 2.742 7.523 -9.427 1.00 0.00 69 ASP A N 2
ATOM 2624 C CA . ASP A 1 73 ? 2.581 6.176 -9.949 1.00 0.00 69 ASP A CA 2
ATOM 2625 C C . ASP A 1 73 ? 3.362 5.197 -9.070 1.00 0.00 69 ASP A C 2
ATOM 2626 O O . ASP A 1 73 ? 3.151 3.987 -9.142 1.00 0.00 69 ASP A O 2
ATOM 2634 N N . ASP A 1 74 ? 4.248 5.757 -8.259 1.00 0.00 70 ASP A N 2
ATOM 2635 C CA . ASP A 1 74 ? 5.062 4.948 -7.367 1.00 0.00 70 ASP A CA 2
ATOM 2636 C C . ASP A 1 74 ? 4.193 4.435 -6.217 1.00 0.00 70 ASP A C 2
ATOM 2637 O O . ASP A 1 74 ? 4.516 3.426 -5.592 1.00 0.00 70 ASP A O 2
ATOM 2645 N N . THR A 1 75 ? 3.108 5.155 -5.970 1.00 0.00 71 THR A N 2
ATOM 2646 C CA . THR A 1 75 ? 2.191 4.786 -4.905 1.00 0.00 71 THR A CA 2
ATOM 2647 C C . THR A 1 75 ? 0.836 4.377 -5.487 1.00 0.00 71 THR A C 2
ATOM 2648 O O . THR A 1 75 ? 0.215 3.426 -5.013 1.00 0.00 71 THR A O 2
ATOM 2659 N N . ALA A 1 76 ? 0.417 5.116 -6.504 1.00 0.00 72 ALA A N 2
ATOM 2660 C CA . ALA A 1 76 ? -0.852 4.842 -7.155 1.00 0.00 72 ALA A CA 2
ATOM 2661 C C . ALA A 1 76 ? -0.696 3.636 -8.084 1.00 0.00 72 ALA A C 2
ATOM 2662 O O . ALA A 1 76 ? -1.501 2.707 -8.042 1.00 0.00 72 ALA A O 2
ATOM 2669 N N . GLU A 1 77 ? 0.347 3.691 -8.900 1.00 0.00 73 GLU A N 2
ATOM 2670 C CA . GLU A 1 77 ? 0.620 2.615 -9.837 1.00 0.00 73 GLU A CA 2
ATOM 2671 C C . GLU A 1 77 ? 1.177 1.396 -9.099 1.00 0.00 73 GLU A C 2
ATOM 2672 O O . GLU A 1 77 ? 1.059 0.269 -9.577 1.00 0.00 73 GLU A O 2
ATOM 2682 N N . LEU A 1 78 ? 1.772 1.663 -7.946 1.00 0.00 74 LEU A N 2
ATOM 2683 C CA . LEU A 1 78 ? 2.348 0.603 -7.137 1.00 0.00 74 LEU A CA 2
ATOM 2684 C C . LEU A 1 78 ? 1.229 -0.132 -6.397 1.00 0.00 74 LEU A C 2
ATOM 2685 O O . LEU A 1 78 ? 1.086 -1.347 -6.528 1.00 0.00 74 LEU A O 2
ATOM 2700 N N . MET A 1 79 ? 0.463 0.635 -5.635 1.00 0.00 75 MET A N 2
ATOM 2701 C CA . MET A 1 79 ? -0.638 0.071 -4.873 1.00 0.00 75 MET A CA 2
ATOM 2702 C C . MET A 1 79 ? -1.682 -0.555 -5.800 1.00 0.00 75 MET A C 2
ATOM 2703 O O . MET A 1 79 ? -2.362 -1.507 -5.420 1.00 0.00 75 MET A O 2
ATOM 2715 N N . LYS A 1 80 ? -1.774 0.004 -6.997 1.00 0.00 76 LYS A N 2
ATOM 2716 C CA . LYS A 1 80 ? -2.724 -0.488 -7.981 1.00 0.00 76 LYS A CA 2
ATOM 2717 C C . LYS A 1 80 ? -2.230 -1.826 -8.534 1.00 0.00 76 LYS A C 2
ATOM 2718 O O . LYS A 1 80 ? -2.838 -2.866 -8.287 1.00 0.00 76 LYS A O 2
ATOM 2733 N N . GLN A 1 81 ? -1.132 -1.757 -9.273 1.00 0.00 77 GLN A N 2
ATOM 2734 C CA . GLN A 1 81 ? -0.550 -2.949 -9.864 1.00 0.00 77 GLN A CA 2
ATOM 2735 C C . GLN A 1 81 ? -0.189 -3.960 -8.773 1.00 0.00 77 GLN A C 2
ATOM 2736 O O . GLN A 1 81 ? 0.059 -5.130 -9.062 1.00 0.00 77 GLN A O 2
ATOM 2748 N N . ALA A 1 82 ? -0.171 -3.471 -7.541 1.00 0.00 78 ALA A N 2
ATOM 2749 C CA . ALA A 1 82 ? 0.154 -4.317 -6.406 1.00 0.00 78 ALA A CA 2
ATOM 2750 C C . ALA A 1 82 ? -1.070 -5.155 -6.031 1.00 0.00 78 ALA A C 2
ATOM 2751 O O . ALA A 1 82 ? -1.064 -6.375 -6.188 1.00 0.00 78 ALA A O 2
ATOM 2758 N N . ARG A 1 83 ? -2.092 -4.467 -5.542 1.00 0.00 79 ARG A N 2
ATOM 2759 C CA . ARG A 1 83 ? -3.320 -5.131 -5.144 1.00 0.00 79 ARG A CA 2
ATOM 2760 C C . ARG A 1 83 ? -4.114 -5.564 -6.379 1.00 0.00 79 ARG A C 2
ATOM 2761 O O . ARG A 1 83 ? -5.219 -6.090 -6.258 1.00 0.00 79 ARG A O 2
ATOM 2779 N N . ASP A 1 84 ? -3.518 -5.328 -7.539 1.00 0.00 80 ASP A N 2
ATOM 2780 C CA . ASP A 1 84 ? -4.155 -5.687 -8.794 1.00 0.00 80 ASP A CA 2
ATOM 2781 C C . ASP A 1 84 ? -3.449 -6.907 -9.389 1.00 0.00 80 ASP A C 2
ATOM 2782 O O . ASP A 1 84 ? -4.085 -7.753 -10.015 1.00 0.00 80 ASP A O 2
ATOM 2790 N N . MET A 1 85 ? -2.143 -6.958 -9.172 1.00 0.00 81 MET A N 2
ATOM 2791 C CA . MET A 1 85 ? -1.343 -8.061 -9.678 1.00 0.00 81 MET A CA 2
ATOM 2792 C C . MET A 1 85 ? -0.910 -8.992 -8.544 1.00 0.00 81 MET A C 2
ATOM 2793 O O . MET A 1 85 ? -1.302 -10.157 -8.508 1.00 0.00 81 MET A O 2
ATOM 2805 N N . TYR A 1 86 ? -0.107 -8.441 -7.645 1.00 0.00 82 TYR A N 2
ATOM 2806 C CA . TYR A 1 86 ? 0.383 -9.208 -6.512 1.00 0.00 82 TYR A CA 2
ATOM 2807 C C . TYR A 1 86 ? 1.518 -8.469 -5.801 1.00 0.00 82 TYR A C 2
ATOM 2808 O O . TYR A 1 86 ? 2.500 -9.084 -5.386 1.00 0.00 82 TYR A O 2
ATOM 2825 N N . GLY A 1 87 ? 1.346 -7.161 -5.681 1.00 0.00 83 GLY A N 2
ATOM 2826 C CA . GLY A 1 87 ? 2.344 -6.332 -5.026 1.00 0.00 83 GLY A CA 2
ATOM 2827 C C . GLY A 1 87 ? 1.961 -6.060 -3.570 1.00 0.00 83 GLY A C 2
ATOM 2828 O O . GLY A 1 87 ? 2.829 -5.972 -2.703 1.00 0.00 83 GLY A O 2
ATOM 2832 N N . GLN A 1 88 ? 0.662 -5.933 -3.347 1.00 0.00 84 GLN A N 2
ATOM 2833 C CA . GLN A 1 88 ? 0.154 -5.674 -2.011 1.00 0.00 84 GLN A CA 2
ATOM 2834 C C . GLN A 1 88 ? 0.098 -6.971 -1.202 1.00 0.00 84 GLN A C 2
ATOM 2835 O O . GLN A 1 88 ? 0.569 -7.019 -0.066 1.00 0.00 84 GLN A O 2
ATOM 2847 N N . GLU A 1 89 ? -0.482 -7.990 -1.818 1.00 0.00 85 GLU A N 2
ATOM 2848 C CA . GLU A 1 89 ? -0.605 -9.284 -1.169 1.00 0.00 85 GLU A CA 2
ATOM 2849 C C . GLU A 1 89 ? -1.510 -10.206 -1.991 1.00 0.00 85 GLU A C 2
ATOM 2850 O O . GLU A 1 89 ? -1.330 -11.423 -1.986 1.00 0.00 85 GLU A O 2
ATOM 2860 N N . LYS A 1 90 ? -2.461 -9.590 -2.676 1.00 0.00 86 LYS A N 2
ATOM 2861 C CA . LYS A 1 90 ? -3.394 -10.341 -3.501 1.00 0.00 86 LYS A CA 2
ATOM 2862 C C . LYS A 1 90 ? -4.589 -10.770 -2.649 1.00 0.00 86 LYS A C 2
ATOM 2863 O O . LYS A 1 90 ? -5.222 -11.788 -2.930 1.00 0.00 86 LYS A O 2
ATOM 2878 N N . LEU A 1 91 ? -4.864 -9.974 -1.627 1.00 0.00 87 LEU A N 2
ATOM 2879 C CA . LEU A 1 91 ? -5.972 -10.260 -0.732 1.00 0.00 87 LEU A CA 2
ATOM 2880 C C . LEU A 1 91 ? -6.983 -9.112 -0.797 1.00 0.00 87 LEU A C 2
ATOM 2881 O O . LEU A 1 91 ? -7.541 -8.713 0.224 1.00 0.00 87 LEU A O 2
ATOM 2896 N N . ASN A 1 92 ? -7.188 -8.616 -2.009 1.00 0.00 88 ASN A N 2
ATOM 2897 C CA . ASN A 1 92 ? -8.122 -7.523 -2.220 1.00 0.00 88 ASN A CA 2
ATOM 2898 C C . ASN A 1 92 ? -9.363 -7.743 -1.354 1.00 0.00 88 ASN A C 2
ATOM 2899 O O . ASN A 1 92 ? -10.020 -6.784 -0.948 1.00 0.00 88 ASN A O 2
ATOM 2909 N N . GLU A 1 93 ? -9.648 -9.011 -1.093 1.00 0.00 89 GLU A N 2
ATOM 2910 C CA . GLU A 1 93 ? -10.798 -9.369 -0.282 1.00 0.00 89 GLU A CA 2
ATOM 2911 C C . GLU A 1 93 ? -10.808 -8.554 1.013 1.00 0.00 89 GLU A C 2
ATOM 2912 O O . GLU A 1 93 ? -11.867 -8.135 1.480 1.00 0.00 89 GLU A O 2
ATOM 2922 N N . LYS A 1 94 ? -9.617 -8.354 1.558 1.00 0.00 90 LYS A N 2
ATOM 2923 C CA . LYS A 1 94 ? -9.475 -7.598 2.791 1.00 0.00 90 LYS A CA 2
ATOM 2924 C C . LYS A 1 94 ? -8.638 -6.346 2.521 1.00 0.00 90 LYS A C 2
ATOM 2925 O O . LYS A 1 94 ? -8.770 -5.343 3.223 1.00 0.00 90 LYS A O 2
ATOM 2940 N N . LEU A 1 95 ? -7.796 -6.443 1.504 1.00 0.00 91 LEU A N 2
ATOM 2941 C CA . LEU A 1 95 ? -6.938 -5.330 1.133 1.00 0.00 91 LEU A CA 2
ATOM 2942 C C . LEU A 1 95 ? -7.783 -4.237 0.476 1.00 0.00 91 LEU A C 2
ATOM 2943 O O . LEU A 1 95 ? -7.382 -3.074 0.442 1.00 0.00 91 LEU A O 2
ATOM 2958 N N . ASN A 1 96 ? -8.936 -4.648 -0.029 1.00 0.00 92 ASN A N 2
ATOM 2959 C CA . ASN A 1 96 ? -9.842 -3.717 -0.682 1.00 0.00 92 ASN A CA 2
ATOM 2960 C C . ASN A 1 96 ? -10.461 -2.793 0.368 1.00 0.00 92 ASN A C 2
ATOM 2961 O O . ASN A 1 96 ? -10.799 -1.648 0.070 1.00 0.00 92 ASN A O 2
ATOM 2971 N N . THR A 1 97 ? -10.590 -3.323 1.575 1.00 0.00 93 THR A N 2
ATOM 2972 C CA . THR A 1 97 ? -11.164 -2.560 2.670 1.00 0.00 93 THR A CA 2
ATOM 2973 C C . THR A 1 97 ? -10.085 -1.715 3.353 1.00 0.00 93 THR A C 2
ATOM 2974 O O . THR A 1 97 ? -10.347 -0.589 3.773 1.00 0.00 93 THR A O 2
ATOM 2985 N N . ILE A 1 98 ? -8.896 -2.292 3.442 1.00 0.00 94 ILE A N 2
ATOM 2986 C CA . ILE A 1 98 ? -7.777 -1.607 4.066 1.00 0.00 94 ILE A CA 2
ATOM 2987 C C . ILE A 1 98 ? -7.306 -0.472 3.155 1.00 0.00 94 ILE A C 2
ATOM 2988 O O . ILE A 1 98 ? -6.984 0.616 3.628 1.00 0.00 94 ILE A O 2
ATOM 3003 N N . ILE A 1 99 ? -7.281 -0.766 1.863 1.00 0.00 95 ILE A N 2
ATOM 3004 C CA . ILE A 1 99 ? -6.855 0.217 0.881 1.00 0.00 95 ILE A CA 2
ATOM 3005 C C . ILE A 1 99 ? -7.965 1.250 0.685 1.00 0.00 95 ILE A C 2
ATOM 3006 O O . ILE A 1 99 ? -7.705 2.452 0.673 1.00 0.00 95 ILE A O 2
ATOM 3021 N N . LYS A 1 100 ? -9.181 0.744 0.534 1.00 0.00 96 LYS A N 2
ATOM 3022 C CA . LYS A 1 100 ? -10.332 1.609 0.339 1.00 0.00 96 LYS A CA 2
ATOM 3023 C C . LYS A 1 100 ? -10.564 2.436 1.604 1.00 0.00 96 LYS A C 2
ATOM 3024 O O . LYS A 1 100 ? -11.146 3.518 1.546 1.00 0.00 96 LYS A O 2
ATOM 3039 N N . GLN A 1 101 ? -10.095 1.896 2.721 1.00 0.00 97 GLN A N 2
ATOM 3040 C CA . GLN A 1 101 ? -10.244 2.572 3.998 1.00 0.00 97 GLN A CA 2
ATOM 3041 C C . GLN A 1 101 ? -9.196 3.678 4.139 1.00 0.00 97 GLN A C 2
ATOM 3042 O O . GLN A 1 101 ? -9.496 4.762 4.637 1.00 0.00 97 GLN A O 2
ATOM 3054 N N . ILE A 1 102 ? -7.988 3.365 3.692 1.00 0.00 98 ILE A N 2
ATOM 3055 C CA . ILE A 1 102 ? -6.895 4.318 3.763 1.00 0.00 98 ILE A CA 2
ATOM 3056 C C . ILE A 1 102 ? -7.026 5.323 2.617 1.00 0.00 98 ILE A C 2
ATOM 3057 O O . ILE A 1 102 ? -6.308 6.322 2.577 1.00 0.00 98 ILE A O 2
ATOM 3072 N N . LEU A 1 103 ? -7.948 5.026 1.713 1.00 0.00 99 LEU A N 2
ATOM 3073 C CA . LEU A 1 103 ? -8.183 5.892 0.570 1.00 0.00 99 LEU A CA 2
ATOM 3074 C C . LEU A 1 103 ? -9.550 6.562 0.716 1.00 0.00 99 LEU A C 2
ATOM 3075 O O . LEU A 1 103 ? -9.826 7.565 0.060 1.00 0.00 99 LEU A O 2
ATOM 3090 N N . SER A 1 104 ? -10.370 5.980 1.579 1.00 0.00 100 SER A N 2
ATOM 3091 C CA . SER A 1 104 ? -11.702 6.509 1.818 1.00 0.00 100 SER A CA 2
ATOM 3092 C C . SER A 1 104 ? -11.749 7.212 3.176 1.00 0.00 100 SER A C 2
ATOM 3093 O O . SER A 1 104 ? -12.745 7.851 3.515 1.00 0.00 100 SER A O 2
ATOM 3100 N N . ILE A 1 105 ? -10.660 7.070 3.919 1.00 0.00 101 ILE A N 2
ATOM 3101 C CA . ILE A 1 105 ? -10.566 7.684 5.233 1.00 0.00 101 ILE A CA 2
ATOM 3102 C C . ILE A 1 105 ? -10.631 9.205 5.086 1.00 0.00 101 ILE A C 2
ATOM 3103 O O . ILE A 1 105 ? -10.663 9.927 6.082 1.00 0.00 101 ILE A O 2
ATOM 3118 N N . SER A 1 106 ? -10.649 9.647 3.838 1.00 0.00 102 SER A N 2
ATOM 3119 C CA . SER A 1 106 ? -10.710 11.070 3.548 1.00 0.00 102 SER A CA 2
ATOM 3120 C C . SER A 1 106 ? -9.303 11.610 3.283 1.00 0.00 102 SER A C 2
ATOM 3121 O O . SER A 1 106 ? -9.037 12.792 3.499 1.00 0.00 102 SER A O 2
ATOM 3128 N N . VAL A 1 107 ? -8.439 10.721 2.817 1.00 0.00 103 VAL A N 2
ATOM 3129 C CA . VAL A 1 107 ? -7.067 11.094 2.519 1.00 0.00 103 VAL A CA 2
ATOM 3130 C C . VAL A 1 107 ? -6.810 10.922 1.021 1.00 0.00 103 VAL A C 2
ATOM 3131 O O . VAL A 1 107 ? -5.959 11.603 0.451 1.00 0.00 103 VAL A O 2
ATOM 3144 N N . SER A 1 108 ? -7.559 10.006 0.425 1.00 0.00 104 SER A N 2
ATOM 3145 C CA . SER A 1 108 ? -7.423 9.735 -0.996 1.00 0.00 104 SER A CA 2
ATOM 3146 C C . SER A 1 108 ? -8.730 10.066 -1.719 1.00 0.00 104 SER A C 2
ATOM 3147 O O . SER A 1 108 ? -8.712 10.544 -2.852 1.00 0.00 104 SER A O 2
ATOM 3154 N N . GLU A 1 109 ? -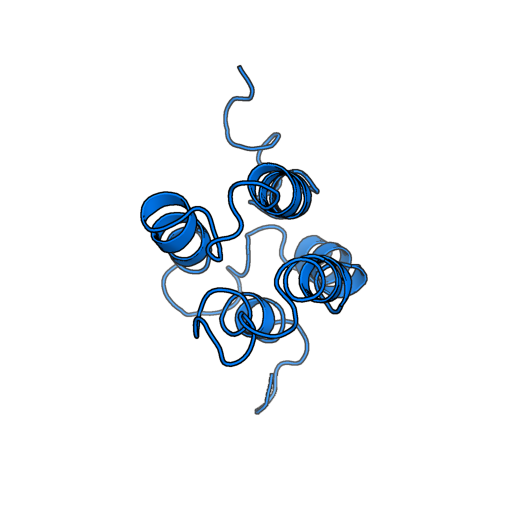9.833 9.799 -1.034 1.00 0.00 105 GLU A N 2
ATOM 3155 C CA . GLU A 1 109 ? -11.145 10.062 -1.597 1.00 0.00 105 GLU A CA 2
ATOM 3156 C C . GLU A 1 109 ? -11.303 11.553 -1.903 1.00 0.00 105 GLU A C 2
ATOM 3157 O O . GLU A 1 109 ? -12.083 11.933 -2.775 1.00 0.00 105 GLU A O 2
ATOM 3167 N N . GLU A 1 110 ? -10.548 12.358 -1.170 1.00 0.00 106 GLU A N 2
ATOM 3168 C CA . GLU A 1 110 ? -10.594 13.799 -1.351 1.00 0.00 106 GLU A CA 2
ATOM 3169 C C . GLU A 1 110 ? -9.822 14.200 -2.610 1.00 0.00 106 GLU A C 2
ATOM 3170 O O . GLU A 1 110 ? -9.934 15.332 -3.077 1.00 0.00 106 GLU A O 2
ATOM 3180 N N . GLY A 1 111 ? -9.054 13.249 -3.122 1.00 0.00 107 GLY A N 2
ATOM 3181 C CA . GLY A 1 111 ? -8.263 13.489 -4.318 1.00 0.00 107 GLY A CA 2
ATOM 3182 C C . GLY A 1 111 ? -9.148 13.506 -5.566 1.00 0.00 107 GLY A C 2
ATOM 3183 O O . GLY A 1 111 ? -8.903 12.762 -6.514 1.00 0.00 107 GLY A O 2
ATOM 3187 N N . GLU A 1 112 ? -10.156 14.363 -5.526 1.00 0.00 108 GLU A N 2
ATOM 3188 C CA . GLU A 1 112 ? -11.079 14.487 -6.642 1.00 0.00 108 GLU A CA 2
ATOM 3189 C C . GLU A 1 112 ? -11.897 13.204 -6.799 1.00 0.00 108 GLU A C 2
ATOM 3190 O O . GLU A 1 112 ? -12.189 12.783 -7.918 1.00 0.00 108 GLU A O 2
ATOM 3200 N N . LYS A 1 113 ? -12.244 12.618 -5.663 1.00 0.00 109 LYS A N 2
ATOM 3201 C CA . LYS A 1 113 ? -13.023 11.391 -5.661 1.00 0.00 109 LYS A CA 2
ATOM 3202 C C . LYS A 1 113 ? -12.341 10.357 -6.558 1.00 0.00 109 LYS A C 2
ATOM 3203 O O . LYS A 1 113 ? -12.843 10.034 -7.633 1.00 0.00 109 LYS A O 2
ATOM 3218 N N . GLU A 1 114 ? -11.205 9.866 -6.083 1.00 0.00 110 GLU A N 2
ATOM 3219 C CA . GLU A 1 114 ? -10.448 8.876 -6.828 1.00 0.00 110 GLU A CA 2
ATOM 3220 C C . GLU A 1 114 ? -9.956 9.468 -8.151 1.00 0.00 110 GLU A C 2
ATOM 3221 O O . GLU A 1 114 ? -8.847 9.996 -8.223 1.00 0.00 110 GLU A O 2
ATOM 3231 N N . LEU A 1 115 ? -10.804 9.361 -9.162 1.00 0.00 111 LEU A N 2
ATOM 3232 C CA . LEU A 1 115 ? -10.469 9.881 -10.477 1.00 0.00 111 LEU A CA 2
ATOM 3233 C C . LEU A 1 115 ? -11.755 10.105 -11.275 1.00 0.00 111 LEU A C 2
ATOM 3234 O O . LEU A 1 115 ? -12.154 11.245 -11.510 1.00 0.00 111 LEU A O 2
ATOM 3249 N N . VAL A 1 116 ? -12.369 8.999 -11.671 1.00 0.00 112 VAL A N 2
ATOM 3250 C CA . VAL A 1 116 ? -13.601 9.061 -12.437 1.00 0.00 112 VAL A CA 2
ATOM 3251 C C . VAL A 1 116 ? -14.592 8.034 -11.886 1.00 0.00 112 VAL A C 2
ATOM 3252 O O . VAL A 1 116 ? -14.190 7.039 -11.282 1.00 0.00 112 VAL A O 2
ATOM 3265 N N . PRO A 1 117 ? -15.902 8.315 -12.119 1.00 0.00 113 PRO A N 2
ATOM 3266 C CA . PRO A 1 117 ? -16.954 7.427 -11.652 1.00 0.00 113 PRO A CA 2
ATOM 3267 C C . PRO A 1 117 ? -17.034 6.169 -12.519 1.00 0.00 113 PRO A C 2
ATOM 3268 O O . PRO A 1 117 ? -17.330 6.250 -13.711 1.00 0.00 113 PRO A O 2
ATOM 3276 N N . ARG A 1 118 ? -16.766 5.036 -11.888 1.00 0.00 114 ARG A N 2
ATOM 3277 C CA . ARG A 1 118 ? -16.804 3.762 -12.588 1.00 0.00 114 ARG A CA 2
ATOM 3278 C C . ARG A 1 118 ? -18.119 3.620 -13.357 1.00 0.00 114 ARG A C 2
ATOM 3279 O O . ARG A 1 118 ? -18.114 3.456 -14.576 1.00 0.00 114 ARG A O 2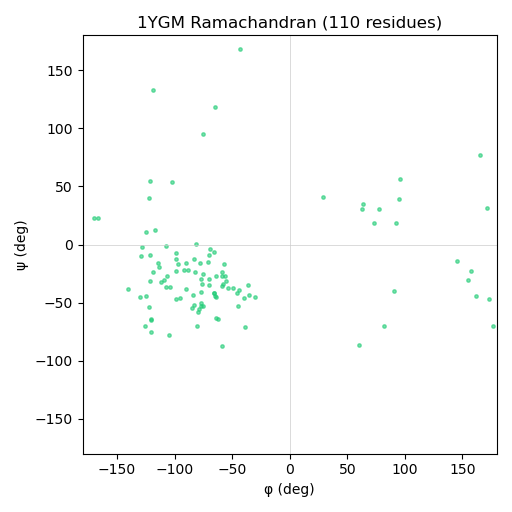
ATOM 3297 N N . CYS A 1 7 ? 12.550 9.748 1.329 1.00 0.00 3 CYS A N 3
ATOM 3298 C CA . CYS A 1 7 ? 12.796 8.938 2.509 1.00 0.00 3 CYS A CA 3
ATOM 3299 C C . CYS A 1 7 ? 14.305 8.902 2.761 1.00 0.00 3 CYS A C 3
ATOM 3300 O O . CYS A 1 7 ? 14.745 8.693 3.891 1.00 0.00 3 CYS A O 3
ATOM 3307 N N . THR A 1 8 ? 15.056 9.108 1.689 1.00 0.00 4 THR A N 3
ATOM 3308 C CA . THR A 1 8 ? 16.507 9.101 1.779 1.00 0.00 4 THR A CA 3
ATOM 3309 C C . THR A 1 8 ? 17.016 10.450 2.292 1.00 0.00 4 THR A C 3
ATOM 3310 O O . THR A 1 8 ? 17.026 10.696 3.497 1.00 0.00 4 THR A O 3
ATOM 3321 N N . PHE A 1 9 ? 17.424 11.288 1.351 1.00 0.00 5 PHE A N 3
ATOM 3322 C CA . PHE A 1 9 ? 17.933 12.606 1.691 1.00 0.00 5 PHE A CA 3
ATOM 3323 C C . PHE A 1 9 ? 17.025 13.705 1.137 1.00 0.00 5 PHE A C 3
ATOM 3324 O O . PHE A 1 9 ? 16.786 14.711 1.802 1.00 0.00 5 PHE A O 3
ATOM 3340 N N . PHE A 1 10 ? 16.543 13.474 -0.076 1.00 0.00 6 PHE A N 3
ATOM 3341 C CA . PHE A 1 10 ? 15.666 14.433 -0.727 1.00 0.00 6 PHE A CA 3
ATOM 3342 C C . PHE A 1 10 ? 14.545 14.878 0.214 1.00 0.00 6 PHE A C 3
ATOM 3343 O O . PHE A 1 10 ? 14.500 16.035 0.627 1.00 0.00 6 PHE A O 3
ATOM 3359 N N . GLU A 1 11 ? 13.668 13.935 0.524 1.00 0.00 7 GLU A N 3
ATOM 3360 C CA . GLU A 1 11 ? 12.550 14.215 1.409 1.00 0.00 7 GLU A CA 3
ATOM 3361 C C . GLU A 1 11 ? 12.825 13.655 2.806 1.00 0.00 7 GLU A C 3
ATOM 3362 O O . GLU A 1 11 ? 13.979 13.500 3.200 1.00 0.00 7 GLU A O 3
ATOM 3372 N N . LYS A 1 12 ? 11.744 13.368 3.517 1.00 0.00 8 LYS A N 3
ATOM 3373 C CA . LYS A 1 12 ? 11.854 12.830 4.861 1.00 0.00 8 LYS A CA 3
ATOM 3374 C C . LYS A 1 12 ? 11.290 11.407 4.885 1.00 0.00 8 LYS A C 3
ATOM 3375 O O . LYS A 1 12 ? 11.883 10.510 5.483 1.00 0.00 8 LYS A O 3
ATOM 3390 N N . HIS A 1 13 ? 10.154 11.245 4.225 1.00 0.00 9 HIS A N 3
ATOM 3391 C CA . HIS A 1 13 ? 9.503 9.947 4.162 1.00 0.00 9 HIS A CA 3
ATOM 3392 C C . HIS A 1 13 ? 8.005 10.134 3.917 1.00 0.00 9 HIS A C 3
ATOM 3393 O O . HIS A 1 13 ? 7.322 9.206 3.485 1.00 0.00 9 HIS A O 3
ATOM 3406 N N . HIS A 1 14 ? 7.538 11.341 4.202 1.00 0.00 10 HIS A N 3
ATOM 3407 C CA . HIS A 1 14 ? 6.133 11.662 4.018 1.00 0.00 10 HIS A CA 3
ATOM 3408 C C . HIS A 1 14 ? 5.287 10.851 5.003 1.00 0.00 10 HIS A C 3
ATOM 3409 O O . HIS A 1 14 ? 4.271 10.272 4.623 1.00 0.00 10 HIS A O 3
ATOM 3422 N N . ARG A 1 15 ? 5.740 10.836 6.247 1.00 0.00 11 ARG A N 3
ATOM 3423 C CA . ARG A 1 15 ? 5.037 10.106 7.290 1.00 0.00 11 ARG A CA 3
ATOM 3424 C C . ARG A 1 15 ? 5.261 8.600 7.126 1.00 0.00 11 ARG A C 3
ATOM 3425 O O . ARG A 1 15 ? 4.424 7.797 7.532 1.00 0.00 11 ARG A O 3
ATOM 3443 N N . LYS A 1 16 ? 6.396 8.265 6.529 1.00 0.00 12 LYS A N 3
ATOM 3444 C CA . LYS A 1 16 ? 6.740 6.871 6.306 1.00 0.00 12 LYS A CA 3
ATOM 3445 C C . LYS A 1 16 ? 5.790 6.274 5.267 1.00 0.00 12 LYS A C 3
ATOM 3446 O O . LYS A 1 16 ? 5.461 5.090 5.328 1.00 0.00 12 LYS A O 3
ATOM 3461 N N . TRP A 1 17 ? 5.373 7.121 4.338 1.00 0.00 13 TRP A N 3
ATOM 3462 C CA . TRP A 1 17 ? 4.466 6.693 3.287 1.00 0.00 13 TRP A CA 3
ATOM 3463 C C . TRP A 1 17 ? 5.260 5.842 2.294 1.00 0.00 13 TRP A C 3
ATOM 3464 O O . TRP A 1 17 ? 4.933 4.677 2.069 1.00 0.00 13 TRP A O 3
ATOM 3484 N N . ASP A 1 18 ? 6.288 6.455 1.728 1.00 0.00 14 ASP A N 3
ATOM 3485 C CA . ASP A 1 18 ? 7.132 5.768 0.765 1.00 0.00 14 ASP A CA 3
ATOM 3486 C C . ASP A 1 18 ? 7.953 4.696 1.486 1.00 0.00 14 ASP A C 3
ATOM 3487 O O . ASP A 1 18 ? 8.245 3.645 0.916 1.00 0.00 14 ASP A O 3
ATOM 3495 N N . ILE A 1 19 ? 8.300 4.998 2.728 1.00 0.00 15 ILE A N 3
ATOM 3496 C CA . ILE A 1 19 ? 9.081 4.073 3.532 1.00 0.00 15 ILE A CA 3
ATOM 3497 C C . ILE A 1 19 ? 8.241 2.829 3.831 1.00 0.00 15 ILE A C 3
ATOM 3498 O O . ILE A 1 19 ? 8.768 1.720 3.895 1.00 0.00 15 ILE A O 3
ATOM 3513 N N . LEU A 1 20 ? 6.947 3.056 4.005 1.00 0.00 16 LEU A N 3
ATOM 3514 C CA . LEU A 1 20 ? 6.029 1.968 4.296 1.00 0.00 16 LEU A CA 3
ATOM 3515 C C . LEU A 1 20 ? 5.558 1.339 2.983 1.00 0.00 16 LEU A C 3
ATOM 3516 O O . LEU A 1 20 ? 5.227 0.155 2.940 1.00 0.00 16 LEU A O 3
ATOM 3531 N N . LEU A 1 21 ? 5.543 2.161 1.943 1.00 0.00 17 LEU A N 3
ATOM 3532 C CA . LEU A 1 21 ? 5.117 1.700 0.632 1.00 0.00 17 LEU A CA 3
ATOM 3533 C C . LEU A 1 21 ? 6.293 1.020 -0.072 1.00 0.00 17 LEU A C 3
ATOM 3534 O O . LEU A 1 21 ? 6.124 0.418 -1.131 1.00 0.00 17 LEU A O 3
ATOM 3549 N N . GLU A 1 22 ? 7.460 1.139 0.546 1.00 0.00 18 GLU A N 3
ATOM 3550 C CA . GLU A 1 22 ? 8.663 0.543 -0.008 1.00 0.00 18 GLU A CA 3
ATOM 3551 C C . GLU A 1 22 ? 9.183 -0.561 0.917 1.00 0.00 18 GLU A C 3
ATOM 3552 O O . GLU A 1 22 ? 9.916 -1.446 0.480 1.00 0.00 18 GLU A O 3
ATOM 3562 N N . LYS A 1 23 ? 8.780 -0.472 2.176 1.00 0.00 19 LYS A N 3
ATOM 3563 C CA . LYS A 1 23 ? 9.196 -1.451 3.165 1.00 0.00 19 LYS A CA 3
ATOM 3564 C C . LYS A 1 23 ? 8.156 -2.572 3.234 1.00 0.00 19 LYS A C 3
ATOM 3565 O O . LYS A 1 23 ? 8.508 -3.752 3.231 1.00 0.00 19 LYS A O 3
ATOM 3580 N N . SER A 1 24 ? 6.897 -2.166 3.293 1.00 0.00 20 SER A N 3
ATOM 3581 C CA . SER A 1 24 ? 5.804 -3.121 3.363 1.00 0.00 20 SER A CA 3
ATOM 3582 C C . SER A 1 24 ? 5.336 -3.484 1.952 1.00 0.00 20 SER A C 3
ATOM 3583 O O . SER A 1 24 ? 5.444 -4.636 1.535 1.00 0.00 20 SER A O 3
ATOM 3590 N N . THR A 1 25 ? 4.827 -2.478 1.254 1.00 0.00 21 THR A N 3
ATOM 3591 C CA . THR A 1 25 ? 4.343 -2.678 -0.101 1.00 0.00 21 THR A CA 3
ATOM 3592 C C . THR A 1 25 ? 5.501 -2.601 -1.098 1.00 0.00 21 THR A C 3
ATOM 3593 O O . THR A 1 25 ? 5.329 -2.126 -2.219 1.00 0.00 21 THR A O 3
ATOM 3604 N N . GLY A 1 26 ? 6.654 -3.078 -0.653 1.00 0.00 22 GLY A N 3
ATOM 3605 C CA . GLY A 1 26 ? 7.841 -3.070 -1.492 1.00 0.00 22 GLY A CA 3
ATOM 3606 C C . GLY A 1 26 ? 8.741 -4.266 -1.180 1.00 0.00 22 GLY A C 3
ATOM 3607 O O . GLY A 1 26 ? 9.914 -4.280 -1.551 1.00 0.00 22 GLY A O 3
ATOM 3611 N N . VAL A 1 27 ? 8.158 -5.243 -0.501 1.00 0.00 23 VAL A N 3
ATOM 3612 C CA . VAL A 1 27 ? 8.893 -6.442 -0.134 1.00 0.00 23 VAL A CA 3
ATOM 3613 C C . VAL A 1 27 ? 8.320 -7.639 -0.893 1.00 0.00 23 VAL A C 3
ATOM 3614 O O . VAL A 1 27 ? 9.065 -8.509 -1.344 1.00 0.00 23 VAL A O 3
ATOM 3627 N N . MET A 1 28 ? 7.000 -7.646 -1.013 1.00 0.00 24 MET A N 3
ATOM 3628 C CA . MET A 1 28 ? 6.318 -8.723 -1.711 1.00 0.00 24 MET A CA 3
ATOM 3629 C C . MET A 1 28 ? 6.121 -9.933 -0.795 1.00 0.00 24 MET A C 3
ATOM 3630 O O . MET A 1 28 ? 6.293 -11.073 -1.221 1.00 0.00 24 MET A O 3
ATOM 3642 N N . GLU A 1 29 ? 5.763 -9.641 0.448 1.00 0.00 25 GLU A N 3
ATOM 3643 C CA . GLU A 1 29 ? 5.541 -10.690 1.428 1.00 0.00 25 GLU A CA 3
ATOM 3644 C C . GLU A 1 29 ? 6.788 -10.880 2.294 1.00 0.00 25 GLU A C 3
ATOM 3645 O O . GLU A 1 29 ? 6.758 -11.616 3.279 1.00 0.00 25 GLU A O 3
ATOM 3655 N N . ALA A 1 30 ? 7.855 -10.201 1.897 1.00 0.00 26 ALA A N 3
ATOM 3656 C CA . ALA A 1 30 ? 9.109 -10.286 2.625 1.00 0.00 26 ALA A CA 3
ATOM 3657 C C . ALA A 1 30 ? 9.004 -9.461 3.910 1.00 0.00 26 ALA A C 3
ATOM 3658 O O . ALA A 1 30 ? 9.796 -9.640 4.834 1.00 0.00 26 ALA A O 3
ATOM 3665 N N . MET A 1 31 ? 8.020 -8.573 3.926 1.00 0.00 27 MET A N 3
ATOM 3666 C CA . MET A 1 31 ? 7.802 -7.719 5.082 1.00 0.00 27 MET A CA 3
ATOM 3667 C C . MET A 1 31 ? 6.386 -7.140 5.077 1.00 0.00 27 MET A C 3
ATOM 3668 O O . MET A 1 31 ? 6.119 -6.136 5.735 1.00 0.00 27 MET A O 3
ATOM 3680 N N . LYS A 1 32 ? 5.515 -7.799 4.325 1.00 0.00 28 LYS A N 3
ATOM 3681 C CA . LYS A 1 32 ? 4.133 -7.362 4.225 1.00 0.00 28 LYS A CA 3
ATOM 3682 C C . LYS A 1 32 ? 3.218 -8.441 4.808 1.00 0.00 28 LYS A C 3
ATOM 3683 O O . LYS A 1 32 ? 2.055 -8.177 5.108 1.00 0.00 28 LYS A O 3
ATOM 3698 N N . VAL A 1 33 ? 3.779 -9.632 4.952 1.00 0.00 29 VAL A N 3
ATOM 3699 C CA . VAL A 1 33 ? 3.027 -10.752 5.495 1.00 0.00 29 VAL A CA 3
ATOM 3700 C C . VAL A 1 33 ? 3.212 -10.797 7.013 1.00 0.00 29 VAL A C 3
ATOM 3701 O O . VAL A 1 33 ? 3.575 -11.833 7.568 1.00 0.00 29 VAL A O 3
ATOM 3714 N N . THR A 1 34 ? 2.954 -9.659 7.642 1.00 0.00 30 THR A N 3
ATOM 3715 C CA . THR A 1 34 ? 3.086 -9.555 9.085 1.00 0.00 30 THR A CA 3
ATOM 3716 C C . THR A 1 34 ? 2.222 -10.610 9.778 1.00 0.00 30 THR A C 3
ATOM 3717 O O . THR A 1 34 ? 2.718 -11.388 10.591 1.00 0.00 30 THR A O 3
ATOM 3728 N N . SER A 1 35 ? 0.943 -10.602 9.431 1.00 0.00 31 SER A N 3
ATOM 3729 C CA . SER A 1 35 ? 0.005 -11.548 10.008 1.00 0.00 31 SER A CA 3
ATOM 3730 C C . SER A 1 35 ? -1.382 -11.350 9.395 1.00 0.00 31 SER A C 3
ATOM 3731 O O . SER A 1 35 ? -2.395 -11.546 10.065 1.00 0.00 31 SER A O 3
ATOM 3738 N N . GLU A 1 36 ? -1.385 -10.965 8.127 1.00 0.00 32 GLU A N 3
ATOM 3739 C CA . GLU A 1 36 ? -2.631 -10.738 7.415 1.00 0.00 32 GLU A CA 3
ATOM 3740 C C . GLU A 1 36 ? -3.412 -9.593 8.064 1.00 0.00 32 GLU A C 3
ATOM 3741 O O . GLU A 1 36 ? -3.460 -8.488 7.527 1.00 0.00 32 GLU A O 3
ATOM 3751 N N . GLU A 1 37 ? -4.004 -9.897 9.210 1.00 0.00 33 GLU A N 3
ATOM 3752 C CA . GLU A 1 37 ? -4.781 -8.907 9.937 1.00 0.00 33 GLU A CA 3
ATOM 3753 C C . GLU A 1 37 ? -3.916 -7.686 10.258 1.00 0.00 33 GLU A C 3
ATOM 3754 O O . GLU A 1 37 ? -4.398 -6.556 10.234 1.00 0.00 33 GLU A O 3
ATOM 3764 N N . LYS A 1 38 ? -2.652 -7.957 10.551 1.00 0.00 34 LYS A N 3
ATOM 3765 C CA . LYS A 1 38 ? -1.716 -6.895 10.877 1.00 0.00 34 LYS A CA 3
ATOM 3766 C C . LYS A 1 38 ? -0.971 -6.470 9.610 1.00 0.00 34 LYS A C 3
ATOM 3767 O O . LYS A 1 38 ? -0.487 -5.343 9.518 1.00 0.00 34 LYS A O 3
ATOM 3782 N N . GLU A 1 39 ? -0.904 -7.395 8.663 1.00 0.00 35 GLU A N 3
ATOM 3783 C CA . GLU A 1 39 ? -0.227 -7.130 7.405 1.00 0.00 35 GLU A CA 3
ATOM 3784 C C . GLU A 1 39 ? -0.896 -5.963 6.677 1.00 0.00 35 GLU A C 3
ATOM 3785 O O . GLU A 1 39 ? -0.264 -5.288 5.867 1.00 0.00 35 GLU A O 3
ATOM 3795 N N . GLN A 1 40 ? -2.167 -5.761 6.993 1.00 0.00 36 GLN A N 3
ATOM 3796 C CA . GLN A 1 40 ? -2.929 -4.686 6.379 1.00 0.00 36 GLN A CA 3
ATOM 3797 C C . GLN A 1 40 ? -3.316 -3.643 7.430 1.00 0.00 36 GLN A C 3
ATOM 3798 O O . GLN A 1 40 ? -3.380 -2.451 7.132 1.00 0.00 36 GLN A O 3
ATOM 3810 N N . LEU A 1 41 ? -3.563 -4.130 8.637 1.00 0.00 37 LEU A N 3
ATOM 3811 C CA . LEU A 1 41 ? -3.942 -3.254 9.733 1.00 0.00 37 LEU A CA 3
ATOM 3812 C C . LEU A 1 41 ? -2.731 -2.421 10.157 1.00 0.00 37 LEU A C 3
ATOM 3813 O O . LEU A 1 41 ? -2.683 -1.217 9.907 1.00 0.00 37 LEU A O 3
ATOM 3828 N N . SER A 1 42 ? -1.781 -3.094 10.790 1.00 0.00 38 SER A N 3
ATOM 3829 C CA . SER A 1 42 ? -0.573 -2.430 11.251 1.00 0.00 38 SER A CA 3
ATOM 3830 C C . SER A 1 42 ? 0.176 -1.825 10.063 1.00 0.00 38 SER A C 3
ATOM 3831 O O . SER A 1 42 ? 1.028 -0.955 10.239 1.00 0.00 38 SER A O 3
ATOM 3838 N N . THR A 1 43 ? -0.167 -2.310 8.878 1.00 0.00 39 THR A N 3
ATOM 3839 C CA . THR A 1 43 ? 0.464 -1.828 7.660 1.00 0.00 39 THR A CA 3
ATOM 3840 C C . THR A 1 43 ? -0.320 -0.645 7.087 1.00 0.00 39 THR A C 3
ATOM 3841 O O . THR A 1 43 ? 0.180 0.076 6.225 1.00 0.00 39 THR A O 3
ATOM 3852 N N . ALA A 1 44 ? -1.535 -0.482 7.589 1.00 0.00 40 ALA A N 3
ATOM 3853 C CA . ALA A 1 44 ? -2.392 0.600 7.137 1.00 0.00 40 ALA A CA 3
ATOM 3854 C C . ALA A 1 44 ? -2.802 1.456 8.337 1.00 0.00 40 ALA A C 3
ATOM 3855 O O . ALA A 1 44 ? -3.581 2.398 8.196 1.00 0.00 40 ALA A O 3
ATOM 3862 N N . ILE A 1 45 ? -2.260 1.097 9.492 1.00 0.00 41 ILE A N 3
ATOM 3863 C CA . ILE A 1 45 ? -2.560 1.819 10.717 1.00 0.00 41 ILE A CA 3
ATOM 3864 C C . ILE A 1 45 ? -1.259 2.344 11.325 1.00 0.00 41 ILE A C 3
ATOM 3865 O O . ILE A 1 45 ? -1.190 3.493 11.757 1.00 0.00 41 ILE A O 3
ATOM 3880 N N . ASP A 1 46 ? -0.257 1.477 11.340 1.00 0.00 42 ASP A N 3
ATOM 3881 C CA . ASP A 1 46 ? 1.039 1.839 11.888 1.00 0.00 42 ASP A CA 3
ATOM 3882 C C . ASP A 1 46 ? 1.165 3.364 11.923 1.00 0.00 42 ASP A C 3
ATOM 3883 O O . ASP A 1 46 ? 1.139 3.967 12.994 1.00 0.00 42 ASP A O 3
ATOM 3891 N N . ARG A 1 47 ? 1.302 3.940 10.739 1.00 0.00 43 ARG A N 3
ATOM 3892 C CA . ARG A 1 47 ? 1.432 5.383 10.619 1.00 0.00 43 ARG A CA 3
ATOM 3893 C C . ARG A 1 47 ? 0.546 5.905 9.486 1.00 0.00 43 ARG A C 3
ATOM 3894 O O . ARG A 1 47 ? 0.430 7.114 9.291 1.00 0.00 43 ARG A O 3
ATOM 3912 N N . MET A 1 48 ? -0.058 4.967 8.771 1.00 0.00 44 MET A N 3
ATOM 3913 C CA . MET A 1 48 ? -0.931 5.318 7.664 1.00 0.00 44 MET A CA 3
ATOM 3914 C C . MET A 1 48 ? -2.289 5.805 8.169 1.00 0.00 44 MET A C 3
ATOM 3915 O O . MET A 1 48 ? -3.028 6.463 7.438 1.00 0.00 44 MET A O 3
ATOM 3927 N N . ASN A 1 49 ? -2.579 5.463 9.417 1.00 0.00 45 ASN A N 3
ATOM 3928 C CA . ASN A 1 49 ? -3.836 5.857 10.028 1.00 0.00 45 ASN A CA 3
ATOM 3929 C C . ASN A 1 49 ? -4.047 7.360 9.828 1.00 0.00 45 ASN A C 3
ATOM 3930 O O . ASN A 1 49 ? -4.634 7.781 8.834 1.00 0.00 45 ASN A O 3
ATOM 3940 N N . GLU A 1 50 ? -3.555 8.127 10.791 1.00 0.00 46 GLU A N 3
ATOM 3941 C CA . GLU A 1 50 ? -3.682 9.573 10.732 1.00 0.00 46 GLU A CA 3
ATOM 3942 C C . GLU A 1 50 ? -2.506 10.178 9.963 1.00 0.00 46 GLU A C 3
ATOM 3943 O O . GLU A 1 50 ? -2.561 11.336 9.550 1.00 0.00 46 GLU A O 3
ATOM 3953 N N . GLY A 1 51 ? -1.472 9.369 9.793 1.00 0.00 47 GLY A N 3
ATOM 3954 C CA . GLY A 1 51 ? -0.285 9.810 9.080 1.00 0.00 47 GLY A CA 3
ATOM 3955 C C . GLY A 1 51 ? -0.560 9.930 7.579 1.00 0.00 47 GLY A C 3
ATOM 3956 O O . GLY A 1 51 ? -0.102 10.870 6.934 1.00 0.00 47 GLY A O 3
ATOM 3960 N N . LEU A 1 52 ? -1.304 8.960 7.069 1.00 0.00 48 LEU A N 3
ATOM 3961 C CA . LEU A 1 52 ? -1.645 8.944 5.656 1.00 0.00 48 LEU A CA 3
ATOM 3962 C C . LEU A 1 52 ? -2.820 9.892 5.408 1.00 0.00 48 LEU A C 3
ATOM 3963 O O . LEU A 1 52 ? -2.729 10.795 4.578 1.00 0.00 48 LEU A O 3
ATOM 3978 N N . ASP A 1 53 ? -3.895 9.655 6.145 1.00 0.00 49 ASP A N 3
ATOM 3979 C CA . ASP A 1 53 ? -5.086 10.477 6.015 1.00 0.00 49 ASP A CA 3
ATOM 3980 C C . ASP A 1 53 ? -4.689 11.953 6.056 1.00 0.00 49 ASP A C 3
ATOM 3981 O O . ASP A 1 53 ? -5.265 12.776 5.345 1.00 0.00 49 ASP A O 3
ATOM 3989 N N . ALA A 1 54 ? -3.707 12.246 6.896 1.00 0.00 50 ALA A N 3
ATOM 3990 C CA . ALA A 1 54 ? -3.226 13.609 7.039 1.00 0.00 50 ALA A CA 3
ATOM 3991 C C . ALA A 1 54 ? -2.334 13.960 5.847 1.00 0.00 50 ALA A C 3
ATOM 3992 O O . ALA A 1 54 ? -2.743 14.708 4.960 1.00 0.00 50 ALA A O 3
ATOM 3999 N N . PHE A 1 55 ? -1.132 13.402 5.863 1.00 0.00 51 PHE A N 3
ATOM 4000 C CA . PHE A 1 55 ? -0.180 13.645 4.793 1.00 0.00 51 PHE A CA 3
ATOM 4001 C C . PHE A 1 55 ? -0.850 13.521 3.424 1.00 0.00 51 PHE A C 3
ATOM 4002 O O . PHE A 1 55 ? -0.798 14.448 2.617 1.00 0.00 51 PHE A O 3
ATOM 4018 N N . ILE A 1 56 ? -1.464 12.367 3.203 1.00 0.00 52 ILE A N 3
ATOM 4019 C CA . ILE A 1 56 ? -2.144 12.111 1.945 1.00 0.00 52 ILE A CA 3
ATOM 4020 C C . ILE A 1 56 ? -3.128 13.246 1.661 1.00 0.00 52 ILE A C 3
ATOM 4021 O O . ILE A 1 56 ? -3.215 13.729 0.533 1.00 0.00 52 ILE A O 3
ATOM 4036 N N . GLN A 1 57 ? -3.846 13.639 2.702 1.00 0.00 53 GLN A N 3
ATOM 4037 C CA . GLN A 1 57 ? -4.822 14.709 2.580 1.00 0.00 53 GLN A CA 3
ATOM 4038 C C . GLN A 1 57 ? -4.125 16.024 2.223 1.00 0.00 53 GLN A C 3
ATOM 4039 O O . GLN A 1 57 ? -4.781 17.002 1.872 1.00 0.00 53 GLN A O 3
ATOM 4051 N N . LEU A 1 58 ? -2.805 16.004 2.328 1.00 0.00 54 LEU A N 3
ATOM 4052 C CA . LEU A 1 58 ? -2.011 17.182 2.022 1.00 0.00 54 LEU A CA 3
ATOM 4053 C C . LEU A 1 58 ? -1.079 16.875 0.849 1.00 0.00 54 LEU A C 3
ATOM 4054 O O . LEU A 1 58 ? -0.490 17.783 0.265 1.00 0.00 54 LEU A O 3
ATOM 4069 N N . TYR A 1 59 ? -0.975 15.591 0.539 1.00 0.00 55 TYR A N 3
ATOM 4070 C CA . TYR A 1 59 ? -0.124 15.152 -0.554 1.00 0.00 55 TYR A CA 3
ATOM 4071 C C . TYR A 1 59 ? -0.945 14.903 -1.822 1.00 0.00 55 TYR A C 3
ATOM 4072 O O . TYR A 1 59 ? -0.888 15.689 -2.766 1.00 0.00 55 TYR A O 3
ATOM 4089 N N . ASN A 1 60 ? -1.688 13.806 -1.801 1.00 0.00 56 ASN A N 3
ATOM 4090 C CA . ASN A 1 60 ? -2.519 13.445 -2.938 1.00 0.00 56 ASN A CA 3
ATOM 4091 C C . ASN A 1 60 ? -2.940 11.980 -2.809 1.00 0.00 56 ASN A C 3
ATOM 4092 O O . ASN A 1 60 ? -3.996 11.587 -3.304 1.00 0.00 56 ASN A O 3
ATOM 4102 N N . GLU A 1 61 ? -2.093 11.210 -2.142 1.00 0.00 57 GLU A N 3
ATOM 4103 C CA . GLU A 1 61 ? -2.364 9.795 -1.943 1.00 0.00 57 GLU A CA 3
ATOM 4104 C C . GLU A 1 61 ? -1.648 8.963 -3.009 1.00 0.00 57 GLU A C 3
ATOM 4105 O O . GLU A 1 61 ? -1.643 7.734 -2.942 1.00 0.00 57 GLU A O 3
ATOM 4115 N N . SER A 1 62 ? -1.060 9.664 -3.966 1.00 0.00 58 SER A N 3
ATOM 4116 C CA . SER A 1 62 ? -0.342 9.005 -5.044 1.00 0.00 58 SER A CA 3
ATOM 4117 C C . SER A 1 62 ? 1.086 9.544 -5.128 1.00 0.00 58 SER A C 3
ATOM 4118 O O . SER A 1 62 ? 1.944 8.943 -5.774 1.00 0.00 58 SER A O 3
ATOM 4125 N N . GLU A 1 63 ? 1.300 10.672 -4.467 1.00 0.00 59 GLU A N 3
ATOM 4126 C CA . GLU A 1 63 ? 2.610 11.299 -4.458 1.00 0.00 59 GLU A CA 3
ATOM 4127 C C . GLU A 1 63 ? 2.699 12.359 -5.559 1.00 0.00 59 GLU A C 3
ATOM 4128 O O . GLU A 1 63 ? 3.303 12.124 -6.604 1.00 0.00 59 GLU A O 3
ATOM 4138 N N . ILE A 1 64 ? 2.087 13.502 -5.286 1.00 0.00 60 ILE A N 3
ATOM 4139 C CA . ILE A 1 64 ? 2.089 14.598 -6.239 1.00 0.00 60 ILE A CA 3
ATOM 4140 C C . ILE A 1 64 ? 2.365 15.909 -5.502 1.00 0.00 60 ILE A C 3
ATOM 4141 O O . ILE A 1 64 ? 2.137 16.990 -6.044 1.00 0.00 60 ILE A O 3
ATOM 4156 N N . ASP A 1 65 ? 2.852 15.772 -4.277 1.00 0.00 61 ASP A N 3
ATOM 4157 C CA . ASP A 1 65 ? 3.161 16.933 -3.460 1.00 0.00 61 ASP A CA 3
ATOM 4158 C C . ASP A 1 65 ? 4.675 17.154 -3.447 1.00 0.00 61 ASP A C 3
ATOM 4159 O O . ASP A 1 65 ? 5.140 18.292 -3.441 1.00 0.00 61 ASP A O 3
ATOM 4167 N N . GLU A 1 66 ? 5.402 16.046 -3.444 1.00 0.00 62 GLU A N 3
ATOM 4168 C CA . GLU A 1 66 ? 6.854 16.104 -3.431 1.00 0.00 62 GLU A CA 3
ATOM 4169 C C . GLU A 1 66 ? 7.398 16.092 -4.862 1.00 0.00 62 GLU A C 3
ATOM 4170 O O . GLU A 1 66 ? 8.114 17.007 -5.265 1.00 0.00 62 GLU A O 3
ATOM 4180 N N . PRO A 1 67 ? 7.027 15.017 -5.609 1.00 0.00 63 PRO A N 3
ATOM 4181 C CA . PRO A 1 67 ? 7.469 14.874 -6.985 1.00 0.00 63 PRO A CA 3
ATOM 4182 C C . PRO A 1 67 ? 6.704 15.824 -7.909 1.00 0.00 63 PRO A C 3
ATOM 4183 O O . PRO A 1 67 ? 7.239 16.847 -8.335 1.00 0.00 63 PRO A O 3
ATOM 4191 N N . LEU A 1 68 ? 5.465 15.451 -8.191 1.00 0.00 64 LEU A N 3
ATOM 4192 C CA . LEU A 1 68 ? 4.620 16.258 -9.057 1.00 0.00 64 LEU A CA 3
ATOM 4193 C C . LEU A 1 68 ? 4.687 15.708 -10.483 1.00 0.00 64 LEU A C 3
ATOM 4194 O O . LEU A 1 68 ? 3.955 16.162 -11.362 1.00 0.00 64 LEU A O 3
ATOM 4209 N N . ILE A 1 69 ? 5.571 14.739 -10.668 1.00 0.00 65 ILE A N 3
ATOM 4210 C CA . ILE A 1 69 ? 5.742 14.122 -11.972 1.00 0.00 65 ILE A CA 3
ATOM 4211 C C . ILE A 1 69 ? 7.038 13.309 -11.981 1.00 0.00 65 ILE A C 3
ATOM 4212 O O . ILE A 1 69 ? 7.793 13.346 -12.952 1.00 0.00 65 ILE A O 3
ATOM 4227 N N . GLN A 1 70 ? 7.257 12.592 -10.888 1.00 0.00 66 GLN A N 3
ATOM 4228 C CA . GLN A 1 70 ? 8.448 11.771 -10.758 1.00 0.00 66 GLN A CA 3
ATOM 4229 C C . GLN A 1 70 ? 8.364 10.910 -9.496 1.00 0.00 66 GLN A C 3
ATOM 4230 O O . GLN A 1 70 ? 9.259 10.949 -8.652 1.00 0.00 66 GLN A O 3
ATOM 4242 N N . LEU A 1 71 ? 7.280 10.153 -9.405 1.00 0.00 67 LEU A N 3
ATOM 4243 C CA . LEU A 1 71 ? 7.067 9.284 -8.260 1.00 0.00 67 LEU A CA 3
ATOM 4244 C C . LEU A 1 71 ? 5.570 9.016 -8.101 1.00 0.00 67 LEU A C 3
ATOM 4245 O O . LEU A 1 71 ? 5.170 8.134 -7.343 1.00 0.00 67 LEU A O 3
ATOM 4260 N N . ASP A 1 72 ? 4.781 9.794 -8.828 1.00 0.00 68 ASP A N 3
ATOM 4261 C CA . ASP A 1 72 ? 3.335 9.651 -8.777 1.00 0.00 68 ASP A CA 3
ATOM 4262 C C . ASP A 1 72 ? 2.948 8.253 -9.262 1.00 0.00 68 ASP A C 3
ATOM 4263 O O . ASP A 1 72 ? 2.204 7.542 -8.588 1.00 0.00 68 ASP A O 3
ATOM 4271 N N . ASP A 1 73 ? 3.470 7.900 -10.428 1.00 0.00 69 ASP A N 3
ATOM 4272 C CA . ASP A 1 73 ? 3.187 6.599 -11.011 1.00 0.00 69 ASP A CA 3
ATOM 4273 C C . ASP A 1 73 ? 4.194 5.577 -10.479 1.00 0.00 69 ASP A C 3
ATOM 4274 O O . ASP A 1 73 ? 3.943 4.374 -10.519 1.00 0.00 69 ASP A O 3
ATOM 4282 N N . ASP A 1 74 ? 5.313 6.094 -9.993 1.00 0.00 70 ASP A N 3
ATOM 4283 C CA . ASP A 1 74 ? 6.359 5.242 -9.453 1.00 0.00 70 ASP A CA 3
ATOM 4284 C C . ASP A 1 74 ? 5.938 4.738 -8.071 1.00 0.00 70 ASP A C 3
ATOM 4285 O O . ASP A 1 74 ? 6.495 3.765 -7.565 1.00 0.00 70 ASP A O 3
ATOM 4293 N N . THR A 1 75 ? 4.957 5.422 -7.501 1.00 0.00 71 THR A N 3
ATOM 4294 C CA . THR A 1 75 ? 4.455 5.057 -6.187 1.00 0.00 71 THR A CA 3
ATOM 4295 C C . THR A 1 75 ? 2.994 4.611 -6.279 1.00 0.00 71 THR A C 3
ATOM 4296 O O . THR A 1 75 ? 2.596 3.638 -5.642 1.00 0.00 71 THR A O 3
ATOM 4307 N N . ALA A 1 76 ? 2.234 5.346 -7.079 1.00 0.00 72 ALA A N 3
ATOM 4308 C CA . ALA A 1 76 ? 0.826 5.040 -7.262 1.00 0.00 72 ALA A CA 3
ATOM 4309 C C . ALA A 1 76 ? 0.691 3.686 -7.962 1.00 0.00 72 ALA A C 3
ATOM 4310 O O . ALA A 1 76 ? -0.194 2.898 -7.632 1.00 0.00 72 ALA A O 3
ATOM 4317 N N . GLU A 1 77 ? 1.582 3.457 -8.916 1.00 0.00 73 GLU A N 3
ATOM 4318 C CA . GLU A 1 77 ? 1.573 2.212 -9.664 1.00 0.00 73 GLU A CA 3
ATOM 4319 C C . GLU A 1 77 ? 1.961 1.044 -8.756 1.00 0.00 73 GLU A C 3
ATOM 4320 O O . GLU A 1 77 ? 1.670 -0.111 -9.065 1.00 0.00 73 GLU A O 3
ATOM 4330 N N . LEU A 1 78 ? 2.614 1.384 -7.654 1.00 0.00 74 LEU A N 3
ATOM 4331 C CA . LEU A 1 78 ? 3.046 0.377 -6.700 1.00 0.00 74 LEU A CA 3
ATOM 4332 C C . LEU A 1 78 ? 1.853 -0.051 -5.842 1.00 0.00 74 LEU A C 3
ATOM 4333 O O . LEU A 1 78 ? 1.528 -1.235 -5.773 1.00 0.00 74 LEU A O 3
ATOM 4348 N N . MET A 1 79 ? 1.233 0.935 -5.211 1.00 0.00 75 MET A N 3
ATOM 4349 C CA . MET A 1 79 ? 0.084 0.675 -4.362 1.00 0.00 75 MET A CA 3
ATOM 4350 C C . MET A 1 79 ? -1.158 0.367 -5.200 1.00 0.00 75 MET A C 3
ATOM 4351 O O . MET A 1 79 ? -2.106 -0.246 -4.709 1.00 0.00 75 MET A O 3
ATOM 4363 N N . LYS A 1 80 ? -1.114 0.805 -6.449 1.00 0.00 76 LYS A N 3
ATOM 4364 C CA . LYS A 1 80 ? -2.224 0.584 -7.361 1.00 0.00 76 LYS A CA 3
ATOM 4365 C C . LYS A 1 80 ? -2.074 -0.791 -8.015 1.00 0.00 76 LYS A C 3
ATOM 4366 O O . LYS A 1 80 ? -2.910 -1.671 -7.818 1.00 0.00 76 LYS A O 3
ATOM 4381 N N . GLN A 1 81 ? -1.003 -0.931 -8.782 1.00 0.00 77 GLN A N 3
ATOM 4382 C CA . GLN A 1 81 ? -0.733 -2.184 -9.468 1.00 0.00 77 GLN A CA 3
ATOM 4383 C C . GLN A 1 81 ? -0.709 -3.342 -8.468 1.00 0.00 77 GLN A C 3
ATOM 4384 O O . GLN A 1 81 ? -0.995 -4.482 -8.828 1.00 0.00 77 GLN A O 3
ATOM 4396 N N . ALA A 1 82 ? -0.364 -3.008 -7.233 1.00 0.00 78 ALA A N 3
ATOM 4397 C CA . ALA A 1 82 ? -0.299 -4.006 -6.179 1.00 0.00 78 ALA A CA 3
ATOM 4398 C C . ALA A 1 82 ? -1.697 -4.219 -5.597 1.00 0.00 78 ALA A C 3
ATOM 4399 O O . ALA A 1 82 ? -2.201 -5.341 -5.578 1.00 0.00 78 ALA A O 3
ATOM 4406 N N . ARG A 1 83 ? -2.286 -3.124 -5.137 1.00 0.00 79 ARG A N 3
ATOM 4407 C CA . ARG A 1 83 ? -3.617 -3.177 -4.557 1.00 0.00 79 ARG A CA 3
ATOM 4408 C C . ARG A 1 83 ? -4.661 -3.432 -5.645 1.00 0.00 79 ARG A C 3
ATOM 4409 O O . ARG A 1 83 ? -5.858 -3.467 -5.365 1.00 0.00 79 ARG A O 3
ATOM 4427 N N . ASP A 1 84 ? -4.170 -3.601 -6.864 1.00 0.00 80 ASP A N 3
ATOM 4428 C CA . ASP A 1 84 ? -5.046 -3.851 -7.996 1.00 0.00 80 ASP A CA 3
ATOM 4429 C C . ASP A 1 84 ? -4.771 -5.252 -8.549 1.00 0.00 80 ASP A C 3
ATOM 4430 O O . ASP A 1 84 ? -5.695 -5.954 -8.957 1.00 0.00 80 ASP A O 3
ATOM 4438 N N . MET A 1 85 ? -3.496 -5.614 -8.545 1.00 0.00 81 MET A N 3
ATOM 4439 C CA . MET A 1 85 ? -3.088 -6.917 -9.042 1.00 0.00 81 MET A CA 3
ATOM 4440 C C . MET A 1 85 ? -3.575 -8.034 -8.116 1.00 0.00 81 MET A C 3
ATOM 4441 O O . MET A 1 85 ? -4.316 -8.918 -8.541 1.00 0.00 81 MET A O 3
ATOM 4453 N N . TYR A 1 86 ? -3.136 -7.957 -6.868 1.00 0.00 82 TYR A N 3
ATOM 4454 C CA . TYR A 1 86 ? -3.518 -8.949 -5.878 1.00 0.00 82 TYR A CA 3
ATOM 4455 C C . TYR A 1 86 ? -4.189 -8.291 -4.671 1.00 0.00 82 TYR A C 3
ATOM 4456 O O . TYR A 1 86 ? -4.962 -8.931 -3.961 1.00 0.00 82 TYR A O 3
ATOM 4473 N N . GLY A 1 87 ? -3.869 -7.021 -4.477 1.00 0.00 83 GLY A N 3
ATOM 4474 C CA . GLY A 1 87 ? -4.432 -6.269 -3.368 1.00 0.00 83 GLY A CA 3
ATOM 4475 C C . GLY A 1 87 ? -3.359 -5.942 -2.327 1.00 0.00 83 GLY A C 3
ATOM 4476 O O . GLY A 1 87 ? -3.616 -6.007 -1.125 1.00 0.00 83 GLY A O 3
ATOM 4480 N N . GLN A 1 88 ? -2.180 -5.599 -2.825 1.00 0.00 84 GLN A N 3
ATOM 4481 C CA . GLN A 1 88 ? -1.068 -5.263 -1.952 1.00 0.00 84 GLN A CA 3
ATOM 4482 C C . GLN A 1 88 ? -0.354 -6.534 -1.490 1.00 0.00 84 GLN A C 3
ATOM 4483 O O . GLN A 1 88 ? 0.532 -6.477 -0.638 1.00 0.00 84 GLN A O 3
ATOM 4495 N N . GLU A 1 89 ? -0.764 -7.651 -2.072 1.00 0.00 85 GLU A N 3
ATOM 4496 C CA . GLU A 1 89 ? -0.174 -8.933 -1.731 1.00 0.00 85 GLU A CA 3
ATOM 4497 C C . GLU A 1 89 ? -1.003 -10.074 -2.325 1.00 0.00 85 GLU A C 3
ATOM 4498 O O . GLU A 1 89 ? -0.460 -10.968 -2.975 1.00 0.00 85 GLU A O 3
ATOM 4508 N N . LYS A 1 90 ? -2.304 -10.008 -2.081 1.00 0.00 86 LYS A N 3
ATOM 4509 C CA . LYS A 1 90 ? -3.212 -11.024 -2.584 1.00 0.00 86 LYS A CA 3
ATOM 4510 C C . LYS A 1 90 ? -4.383 -11.181 -1.612 1.00 0.00 86 LYS A C 3
ATOM 4511 O O . LYS A 1 90 ? -4.968 -12.258 -1.509 1.00 0.00 86 LYS A O 3
ATOM 4526 N N . LEU A 1 91 ? -4.689 -10.092 -0.924 1.00 0.00 87 LEU A N 3
ATOM 4527 C CA . LEU A 1 91 ? -5.779 -10.094 0.037 1.00 0.00 87 LEU A CA 3
ATOM 4528 C C . LEU A 1 91 ? -6.681 -8.884 -0.216 1.00 0.00 87 LEU A C 3
ATOM 4529 O O . LEU A 1 91 ? -7.345 -8.398 0.698 1.00 0.00 87 LEU A O 3
ATOM 4544 N N . ASN A 1 92 ? -6.674 -8.432 -1.461 1.00 0.00 88 ASN A N 3
ATOM 4545 C CA . ASN A 1 92 ? -7.482 -7.287 -1.846 1.00 0.00 88 ASN A CA 3
ATOM 4546 C C . ASN A 1 92 ? -8.838 -7.365 -1.141 1.00 0.00 88 ASN A C 3
ATOM 4547 O O . ASN A 1 92 ? -9.453 -6.339 -0.854 1.00 0.00 88 ASN A O 3
ATOM 4557 N N . GLU A 1 93 ? -9.264 -8.592 -0.882 1.00 0.00 89 GLU A N 3
ATOM 4558 C CA . GLU A 1 93 ? -10.536 -8.818 -0.215 1.00 0.00 89 GLU A CA 3
ATOM 4559 C C . GLU A 1 93 ? -10.604 -8.013 1.083 1.00 0.00 89 GLU A C 3
ATOM 4560 O O . GLU A 1 93 ? -11.659 -7.488 1.436 1.00 0.00 89 GLU A O 3
ATOM 4570 N N . LYS A 1 94 ? -9.466 -7.940 1.758 1.00 0.00 90 LYS A N 3
ATOM 4571 C CA . LYS A 1 94 ? -9.384 -7.208 3.010 1.00 0.00 90 LYS A CA 3
ATOM 4572 C C . LYS A 1 94 ? -8.413 -6.037 2.849 1.00 0.00 90 LYS A C 3
ATOM 4573 O O . LYS A 1 94 ? -8.554 -5.011 3.513 1.00 0.00 90 LYS A O 3
ATOM 4588 N N . LEU A 1 95 ? -7.447 -6.229 1.962 1.00 0.00 91 LEU A N 3
ATOM 4589 C CA . LEU A 1 95 ? -6.453 -5.202 1.704 1.00 0.00 91 LEU A CA 3
ATOM 4590 C C . LEU A 1 95 ? -7.109 -4.037 0.960 1.00 0.00 91 LEU A C 3
ATOM 4591 O O . LEU A 1 95 ? -6.946 -2.880 1.343 1.00 0.00 91 LEU A O 3
ATOM 4606 N N . ASN A 1 96 ? -7.838 -4.384 -0.091 1.00 0.00 92 ASN A N 3
ATOM 4607 C CA . ASN A 1 96 ? -8.520 -3.382 -0.893 1.00 0.00 92 ASN A CA 3
ATOM 4608 C C . ASN A 1 96 ? -9.369 -2.496 0.021 1.00 0.00 92 ASN A C 3
ATOM 4609 O O . ASN A 1 96 ? -9.596 -1.325 -0.281 1.00 0.00 92 ASN A O 3
ATOM 4619 N N . THR A 1 97 ? -9.816 -3.089 1.118 1.00 0.00 93 THR A N 3
ATOM 4620 C CA . THR A 1 97 ? -10.635 -2.368 2.077 1.00 0.00 93 THR A CA 3
ATOM 4621 C C . THR A 1 97 ? -9.752 -1.611 3.071 1.00 0.00 93 THR A C 3
ATOM 4622 O O . THR A 1 97 ? -10.146 -0.565 3.584 1.00 0.00 93 THR A O 3
ATOM 4633 N N . ILE A 1 98 ? -8.575 -2.168 3.311 1.00 0.00 94 ILE A N 3
ATOM 4634 C CA . ILE A 1 98 ? -7.633 -1.559 4.234 1.00 0.00 94 ILE A CA 3
ATOM 4635 C C . ILE A 1 98 ? -7.055 -0.290 3.602 1.00 0.00 94 ILE A C 3
ATOM 4636 O O . ILE A 1 98 ? -6.833 0.705 4.291 1.00 0.00 94 ILE A O 3
ATOM 4651 N N . ILE A 1 99 ? -6.828 -0.367 2.299 1.00 0.00 95 ILE A N 3
ATOM 4652 C CA . ILE A 1 99 ? -6.281 0.762 1.567 1.00 0.00 95 ILE A CA 3
ATOM 4653 C C . ILE A 1 99 ? -7.414 1.720 1.193 1.00 0.00 95 ILE A C 3
ATOM 4654 O O . ILE A 1 99 ? -7.242 2.937 1.232 1.00 0.00 95 ILE A O 3
ATOM 4669 N N . LYS A 1 100 ? -8.548 1.134 0.839 1.00 0.00 96 LYS A N 3
ATOM 4670 C CA . LYS A 1 100 ? -9.710 1.920 0.459 1.00 0.00 96 LYS A CA 3
ATOM 4671 C C . LYS A 1 100 ? -10.288 2.601 1.701 1.00 0.00 96 LYS A C 3
ATOM 4672 O O . LYS A 1 100 ? -10.970 3.620 1.595 1.00 0.00 96 LYS A O 3
ATOM 4687 N N . GLN A 1 101 ? -9.995 2.011 2.851 1.00 0.00 97 GLN A N 3
ATOM 4688 C CA . GLN A 1 101 ? -10.478 2.549 4.111 1.00 0.00 97 GLN A CA 3
ATOM 4689 C C . GLN A 1 101 ? -9.532 3.638 4.622 1.00 0.00 97 GLN A C 3
ATOM 4690 O O . GLN A 1 101 ? -9.979 4.683 5.092 1.00 0.00 97 GLN A O 3
ATOM 4702 N N . ILE A 1 102 ? -8.242 3.357 4.509 1.00 0.00 98 ILE A N 3
ATOM 4703 C CA . ILE A 1 102 ? -7.229 4.300 4.952 1.00 0.00 98 ILE A CA 3
ATOM 4704 C C . ILE A 1 102 ? -7.236 5.520 4.030 1.00 0.00 98 ILE A C 3
ATOM 4705 O O . ILE A 1 102 ? -6.745 6.586 4.400 1.00 0.00 98 ILE A O 3
ATOM 4720 N N . LEU A 1 103 ? -7.798 5.324 2.847 1.00 0.00 99 LEU A N 3
ATOM 4721 C CA . LEU A 1 103 ? -7.875 6.396 1.868 1.00 0.00 99 LEU A CA 3
ATOM 4722 C C . LEU A 1 103 ? -9.281 7.003 1.892 1.00 0.00 99 LEU A C 3
ATOM 4723 O O . LEU A 1 103 ? -9.460 8.174 1.562 1.00 0.00 99 LEU A O 3
ATOM 4738 N N . SER A 1 104 ? -10.239 6.178 2.286 1.00 0.00 100 SER A N 3
ATOM 4739 C CA . SER A 1 104 ? -11.622 6.619 2.358 1.00 0.00 100 SER A CA 3
ATOM 4740 C C . SER A 1 104 ? -11.884 7.306 3.699 1.00 0.00 100 SER A C 3
ATOM 4741 O O . SER A 1 104 ? -12.903 7.972 3.872 1.00 0.00 100 SER A O 3
ATOM 4748 N N . ILE A 1 105 ? -10.944 7.120 4.616 1.00 0.00 101 ILE A N 3
ATOM 4749 C CA . ILE A 1 105 ? -11.061 7.714 5.937 1.00 0.00 101 ILE A CA 3
ATOM 4750 C C . ILE A 1 105 ? -11.066 9.238 5.808 1.00 0.00 101 ILE A C 3
ATOM 4751 O O . ILE A 1 105 ? -11.360 9.946 6.769 1.00 0.00 101 ILE A O 3
ATOM 4766 N N . SER A 1 106 ? -10.733 9.700 4.611 1.00 0.00 102 SER A N 3
ATOM 4767 C CA . SER A 1 106 ? -10.695 11.127 4.343 1.00 0.00 102 SER A CA 3
ATOM 4768 C C . SER A 1 106 ? -9.629 11.433 3.290 1.00 0.00 102 SER A C 3
ATOM 4769 O O . SER A 1 106 ? -8.934 12.444 3.380 1.00 0.00 102 SER A O 3
ATOM 4776 N N . VAL A 1 107 ? -9.534 10.543 2.313 1.00 0.00 103 VAL A N 3
ATOM 4777 C CA . VAL A 1 107 ? -8.564 10.705 1.244 1.00 0.00 103 VAL A CA 3
ATOM 4778 C C . VAL A 1 107 ? -9.143 10.138 -0.054 1.00 0.00 103 VAL A C 3
ATOM 4779 O O . VAL A 1 107 ? -8.439 10.027 -1.056 1.00 0.00 103 VAL A O 3
ATOM 4792 N N . SER A 1 108 ? -10.422 9.794 0.007 1.00 0.00 104 SER A N 3
ATOM 4793 C CA . SER A 1 108 ? -11.104 9.242 -1.151 1.00 0.00 104 SER A CA 3
ATOM 4794 C C . SER A 1 108 ? -12.222 10.185 -1.600 1.00 0.00 104 SER A C 3
ATOM 4795 O O . SER A 1 108 ? -12.340 10.494 -2.785 1.00 0.00 104 SER A O 3
ATOM 4802 N N . GLU A 1 109 ? -13.014 10.616 -0.629 1.00 0.00 105 GLU A N 3
ATOM 4803 C CA . GLU A 1 109 ? -14.119 11.517 -0.910 1.00 0.00 105 GLU A CA 3
ATOM 4804 C C . GLU A 1 109 ? -13.854 12.295 -2.199 1.00 0.00 105 GLU A C 3
ATOM 4805 O O . GLU A 1 109 ? -14.693 12.319 -3.098 1.00 0.00 105 GLU A O 3
ATOM 4815 N N . GLU A 1 110 ? -12.683 12.915 -2.249 1.00 0.00 106 GLU A N 3
ATOM 4816 C CA . GLU A 1 110 ? -12.299 13.693 -3.414 1.00 0.00 106 GLU A CA 3
ATOM 4817 C C . GLU A 1 110 ? -13.538 14.270 -4.101 1.00 0.00 106 GLU A C 3
ATOM 4818 O O . GLU A 1 110 ? -13.587 14.358 -5.328 1.00 0.00 106 GLU A O 3
ATOM 4828 N N . GLY A 1 111 ? -14.508 14.648 -3.282 1.00 0.00 107 GLY A N 3
A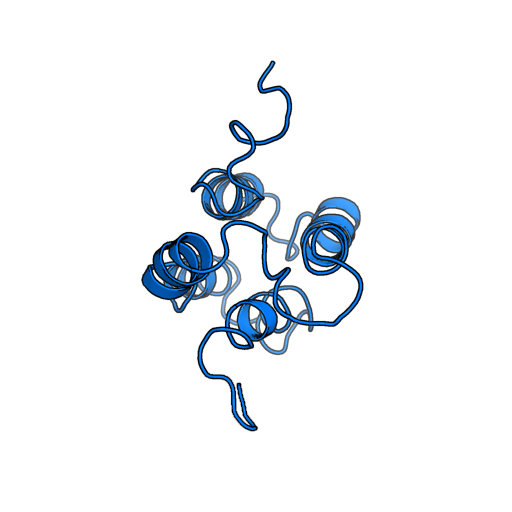TOM 4829 C CA . GLY A 1 111 ? -15.744 15.214 -3.795 1.00 0.00 107 GLY A CA 3
ATOM 4830 C C . GLY A 1 111 ? -16.525 14.178 -4.608 1.00 0.00 107 GLY A C 3
ATOM 4831 O O . GLY A 1 111 ? -17.695 13.922 -4.331 1.00 0.00 107 GLY A O 3
ATOM 4835 N N . GLU A 1 112 ? -15.845 13.611 -5.593 1.00 0.00 108 GLU A N 3
ATOM 4836 C CA . GLU A 1 112 ? -16.460 12.610 -6.448 1.00 0.00 108 GLU A CA 3
ATOM 4837 C C . GLU A 1 112 ? -16.146 11.204 -5.929 1.00 0.00 108 GLU A C 3
ATOM 4838 O O . GLU A 1 112 ? -16.836 10.244 -6.270 1.00 0.00 108 GLU A O 3
ATOM 4848 N N . LYS A 1 113 ? -15.105 11.128 -5.114 1.00 0.00 109 LYS A N 3
ATOM 4849 C CA . LYS A 1 113 ? -14.692 9.856 -4.545 1.00 0.00 109 LYS A CA 3
ATOM 4850 C C . LYS A 1 113 ? -13.578 9.256 -5.405 1.00 0.00 109 LYS A C 3
ATOM 4851 O O . LYS A 1 113 ? -12.442 9.123 -4.953 1.00 0.00 109 LYS A O 3
ATOM 4866 N N . GLU A 1 114 ? -13.943 8.908 -6.630 1.00 0.00 110 GLU A N 3
ATOM 4867 C CA . GLU A 1 114 ? -12.990 8.325 -7.559 1.00 0.00 110 GLU A CA 3
ATOM 4868 C C . GLU A 1 114 ? -13.698 7.881 -8.840 1.00 0.00 110 GLU A C 3
ATOM 4869 O O . GLU A 1 114 ? -13.318 8.289 -9.936 1.00 0.00 110 GLU A O 3
ATOM 4879 N N . LEU A 1 115 ? -14.716 7.052 -8.659 1.00 0.00 111 LEU A N 3
ATOM 4880 C CA . LEU A 1 115 ? -15.481 6.550 -9.787 1.00 0.00 111 LEU A CA 3
ATOM 4881 C C . LEU A 1 115 ? -16.914 6.260 -9.336 1.00 0.00 111 LEU A C 3
ATOM 4882 O O . LEU A 1 115 ? -17.129 5.560 -8.348 1.00 0.00 111 LEU A O 3
ATOM 4897 N N . VAL A 1 116 ? -17.859 6.814 -10.083 1.00 0.00 112 VAL A N 3
ATOM 4898 C CA . VAL A 1 116 ? -19.265 6.624 -9.772 1.00 0.00 112 VAL A CA 3
ATOM 4899 C C . VAL A 1 116 ? -20.095 7.670 -10.520 1.00 0.00 112 VAL A C 3
ATOM 4900 O O . VAL A 1 116 ? -21.050 7.329 -11.215 1.00 0.00 112 VAL A O 3
ATOM 4913 N N . PRO A 1 117 ? -19.688 8.956 -10.348 1.00 0.00 113 PRO A N 3
ATOM 4914 C CA . PRO A 1 117 ? -20.381 10.054 -10.999 1.00 0.00 113 PRO A CA 3
ATOM 4915 C C . PRO A 1 117 ? -20.043 10.110 -12.490 1.00 0.00 113 PRO A C 3
ATOM 4916 O O . PRO A 1 117 ? -18.887 9.944 -12.874 1.00 0.00 113 PRO A O 3
ATOM 4924 N N . ARG A 1 118 ? -21.073 10.345 -13.289 1.00 0.00 114 ARG A N 3
ATOM 4925 C CA . ARG A 1 118 ? -20.899 10.425 -14.730 1.00 0.00 114 ARG A CA 3
ATOM 4926 C C . ARG A 1 118 ? -20.474 11.838 -15.135 1.00 0.00 114 ARG A C 3
ATOM 4927 O O . ARG A 1 118 ? -21.318 12.683 -15.431 1.00 0.00 114 ARG A O 3
ATOM 4945 N N . CYS A 1 7 ? 11.816 9.632 1.319 1.00 0.00 3 CYS A N 4
ATOM 4946 C CA . CYS A 1 7 ? 12.498 8.883 2.361 1.00 0.00 3 CYS A CA 4
ATOM 4947 C C . CYS A 1 7 ? 14.004 9.111 2.210 1.00 0.00 3 CYS A C 4
ATOM 4948 O O . CYS A 1 7 ? 14.762 8.922 3.160 1.00 0.00 3 CYS A O 4
ATOM 4955 N N . THR A 1 8 ? 14.391 9.514 1.009 1.00 0.00 4 THR A N 4
ATOM 4956 C CA . THR A 1 8 ? 15.792 9.769 0.722 1.00 0.00 4 THR A CA 4
ATOM 4957 C C . THR A 1 8 ? 16.369 10.768 1.727 1.00 0.00 4 THR A C 4
ATOM 4958 O O . THR A 1 8 ? 17.239 10.420 2.524 1.00 0.00 4 THR A O 4
ATOM 4969 N N . PHE A 1 9 ? 15.862 11.990 1.655 1.00 0.00 5 PHE A N 4
ATOM 4970 C CA . PHE A 1 9 ? 16.317 13.042 2.550 1.00 0.00 5 PHE A CA 4
ATOM 4971 C C . PHE A 1 9 ? 15.156 13.597 3.377 1.00 0.00 5 PHE A C 4
ATOM 4972 O O . PHE A 1 9 ? 15.064 13.336 4.576 1.00 0.00 5 PHE A O 4
ATOM 4988 N N . PHE A 1 10 ? 14.300 14.352 2.705 1.00 0.00 6 PHE A N 4
ATOM 4989 C CA . PHE A 1 10 ? 13.149 14.947 3.363 1.00 0.00 6 PHE A CA 4
ATOM 4990 C C . PHE A 1 10 ? 11.843 14.443 2.745 1.00 0.00 6 PHE A C 4
ATOM 4991 O O . PHE A 1 10 ? 11.053 13.776 3.412 1.00 0.00 6 PHE A O 4
ATOM 5007 N N . GLU A 1 11 ? 11.656 14.782 1.478 1.00 0.00 7 GLU A N 4
ATOM 5008 C CA . GLU A 1 11 ? 10.460 14.372 0.762 1.00 0.00 7 GLU A CA 4
ATOM 5009 C C . GLU A 1 11 ? 9.211 14.712 1.579 1.00 0.00 7 GLU A C 4
ATOM 5010 O O . GLU A 1 11 ? 9.301 15.374 2.611 1.00 0.00 7 GLU A O 4
ATOM 5020 N N . LYS A 1 12 ? 8.074 14.242 1.085 1.00 0.00 8 LYS A N 4
ATOM 5021 C CA . LYS A 1 12 ? 6.809 14.488 1.756 1.00 0.00 8 LYS A CA 4
ATOM 5022 C C . LYS A 1 12 ? 6.217 13.156 2.221 1.00 0.00 8 LYS A C 4
ATOM 5023 O O . LYS A 1 12 ? 6.256 12.837 3.408 1.00 0.00 8 LYS A O 4
ATOM 5038 N N . HIS A 1 13 ? 5.681 12.416 1.262 1.00 0.00 9 HIS A N 4
ATOM 5039 C CA . HIS A 1 13 ? 5.082 11.126 1.559 1.00 0.00 9 HIS A CA 4
ATOM 5040 C C . HIS A 1 13 ? 5.945 10.381 2.579 1.00 0.00 9 HIS A C 4
ATOM 5041 O O . HIS A 1 13 ? 5.436 9.577 3.358 1.00 0.00 9 HIS A O 4
ATOM 5054 N N . HIS A 1 14 ? 7.236 10.675 2.541 1.00 0.00 10 HIS A N 4
ATOM 5055 C CA . HIS A 1 14 ? 8.175 10.044 3.453 1.00 0.00 10 HIS A CA 4
ATOM 5056 C C . HIS A 1 14 ? 7.626 10.108 4.879 1.00 0.00 10 HIS A C 4
ATOM 5057 O O . HIS A 1 14 ? 8.012 9.310 5.733 1.00 0.00 10 HIS A O 4
ATOM 5070 N N . ARG A 1 15 ? 6.735 11.063 5.094 1.00 0.00 11 ARG A N 4
ATOM 5071 C CA . ARG A 1 15 ? 6.129 11.241 6.403 1.00 0.00 11 ARG A CA 4
ATOM 5072 C C . ARG A 1 15 ? 5.820 9.881 7.034 1.00 0.00 11 ARG A C 4
ATOM 5073 O O . ARG A 1 15 ? 5.802 9.750 8.257 1.00 0.00 11 ARG A O 4
ATOM 5091 N N . LYS A 1 16 ? 5.586 8.904 6.171 1.00 0.00 12 LYS A N 4
ATOM 5092 C CA . LYS A 1 16 ? 5.280 7.559 6.630 1.00 0.00 12 LYS A CA 4
ATOM 5093 C C . LYS A 1 16 ? 4.565 6.795 5.513 1.00 0.00 12 LYS A C 4
ATOM 5094 O O . LYS A 1 16 ? 4.537 5.565 5.517 1.00 0.00 12 LYS A O 4
ATOM 5109 N N . TRP A 1 17 ? 4.004 7.555 4.584 1.00 0.00 13 TRP A N 4
ATOM 5110 C CA . TRP A 1 17 ? 3.292 6.966 3.463 1.00 0.00 13 TRP A CA 4
ATOM 5111 C C . TRP A 1 17 ? 4.317 6.274 2.563 1.00 0.00 13 TRP A C 4
ATOM 5112 O O . TRP A 1 17 ? 4.121 5.128 2.158 1.00 0.00 13 TRP A O 4
ATOM 5132 N N . ASP A 1 18 ? 5.388 6.997 2.274 1.00 0.00 14 ASP A N 4
ATOM 5133 C CA . ASP A 1 18 ? 6.445 6.468 1.429 1.00 0.00 14 ASP A CA 4
ATOM 5134 C C . ASP A 1 18 ? 7.187 5.360 2.181 1.00 0.00 14 ASP A C 4
ATOM 5135 O O . ASP A 1 18 ? 7.699 4.424 1.569 1.00 0.00 14 ASP A O 4
ATOM 5143 N N . ILE A 1 19 ? 7.222 5.504 3.497 1.00 0.00 15 ILE A N 4
ATOM 5144 C CA . ILE A 1 19 ? 7.893 4.528 4.340 1.00 0.00 15 ILE A CA 4
ATOM 5145 C C . ILE A 1 19 ? 7.055 3.249 4.397 1.00 0.00 15 ILE A C 4
ATOM 5146 O O . ILE A 1 19 ? 7.597 2.145 4.357 1.00 0.00 15 ILE A O 4
ATOM 5161 N N . LEU A 1 20 ? 5.747 3.440 4.490 1.00 0.00 16 LEU A N 4
ATOM 5162 C CA . LEU A 1 20 ? 4.830 2.315 4.552 1.00 0.00 16 LEU A CA 4
ATOM 5163 C C . LEU A 1 20 ? 4.695 1.693 3.162 1.00 0.00 16 LEU A C 4
ATOM 5164 O O . LEU A 1 20 ? 4.522 0.482 3.033 1.00 0.00 16 LEU A O 4
ATOM 5179 N N . LEU A 1 21 ? 4.782 2.549 2.155 1.00 0.00 17 LEU A N 4
ATOM 5180 C CA . LEU A 1 21 ? 4.672 2.098 0.778 1.00 0.00 17 LEU A CA 4
ATOM 5181 C C . LEU A 1 21 ? 6.014 1.517 0.328 1.00 0.00 17 LEU A C 4
ATOM 5182 O O . LEU A 1 21 ? 6.077 0.781 -0.656 1.00 0.00 17 LEU A O 4
ATOM 5197 N N . GLU A 1 22 ? 7.054 1.869 1.070 1.00 0.00 18 GLU A N 4
ATOM 5198 C CA . GLU A 1 22 ? 8.391 1.391 0.759 1.00 0.00 18 GLU A CA 4
ATOM 5199 C C . GLU A 1 22 ? 8.727 0.166 1.612 1.00 0.00 18 GLU A C 4
ATOM 5200 O O . GLU A 1 22 ? 9.695 -0.541 1.334 1.00 0.00 18 GLU A O 4
ATOM 5210 N N . LYS A 1 23 ? 7.910 -0.049 2.633 1.00 0.00 19 LYS A N 4
ATOM 5211 C CA . LYS A 1 23 ? 8.109 -1.175 3.527 1.00 0.00 19 LYS A CA 4
ATOM 5212 C C . LYS A 1 23 ? 7.076 -2.258 3.214 1.00 0.00 19 LYS A C 4
ATOM 5213 O O . LYS A 1 23 ? 7.425 -3.332 2.725 1.00 0.00 19 LYS A O 4
ATOM 5228 N N . SER A 1 24 ? 5.823 -1.940 3.507 1.00 0.00 20 SER A N 4
ATOM 5229 C CA . SER A 1 24 ? 4.736 -2.872 3.262 1.00 0.00 20 SER A CA 4
ATOM 5230 C C . SER A 1 24 ? 4.790 -3.371 1.818 1.00 0.00 20 SER A C 4
ATOM 5231 O O . SER A 1 24 ? 5.429 -4.382 1.529 1.00 0.00 20 SER A O 4
ATOM 5238 N N . THR A 1 25 ? 4.111 -2.640 0.946 1.00 0.00 21 THR A N 4
ATOM 5239 C CA . THR A 1 25 ? 4.074 -2.995 -0.461 1.00 0.00 21 THR A CA 4
ATOM 5240 C C . THR A 1 25 ? 5.444 -2.771 -1.105 1.00 0.00 21 THR A C 4
ATOM 5241 O O . THR A 1 25 ? 5.616 -3.003 -2.300 1.00 0.00 21 THR A O 4
ATOM 5252 N N . GLY A 1 26 ? 6.381 -2.325 -0.283 1.00 0.00 22 GLY A N 4
ATOM 5253 C CA . GLY A 1 26 ? 7.730 -2.067 -0.757 1.00 0.00 22 GLY A CA 4
ATOM 5254 C C . GLY A 1 26 ? 8.517 -3.371 -0.908 1.00 0.00 22 GLY A C 4
ATOM 5255 O O . GLY A 1 26 ? 9.562 -3.398 -1.557 1.00 0.00 22 GLY A O 4
ATOM 5259 N N . VAL A 1 27 ? 7.985 -4.419 -0.296 1.00 0.00 23 VAL A N 4
ATOM 5260 C CA . VAL A 1 27 ? 8.624 -5.723 -0.355 1.00 0.00 23 VAL A CA 4
ATOM 5261 C C . VAL A 1 27 ? 7.604 -6.765 -0.818 1.00 0.00 23 VAL A C 4
ATOM 5262 O O . VAL A 1 27 ? 7.872 -7.536 -1.739 1.00 0.00 23 VAL A O 4
ATOM 5275 N N . MET A 1 28 ? 6.456 -6.757 -0.157 1.00 0.00 24 MET A N 4
ATOM 5276 C CA . MET A 1 28 ? 5.394 -7.692 -0.490 1.00 0.00 24 MET A CA 4
ATOM 5277 C C . MET A 1 28 ? 5.637 -9.054 0.166 1.00 0.00 24 MET A C 4
ATOM 5278 O O . MET A 1 28 ? 5.123 -10.071 -0.297 1.00 0.00 24 MET A O 4
ATOM 5290 N N . GLU A 1 29 ? 6.421 -9.028 1.235 1.00 0.00 25 GLU A N 4
ATOM 5291 C CA . GLU A 1 29 ? 6.738 -10.247 1.959 1.00 0.00 25 GLU A CA 4
ATOM 5292 C C . GLU A 1 29 ? 7.702 -9.945 3.109 1.00 0.00 25 GLU A C 4
ATOM 5293 O O . GLU A 1 29 ? 7.559 -10.491 4.202 1.00 0.00 25 GLU A O 4
ATOM 5303 N N . ALA A 1 30 ? 8.661 -9.077 2.822 1.00 0.00 26 ALA A N 4
ATOM 5304 C CA . ALA A 1 30 ? 9.648 -8.697 3.818 1.00 0.00 26 ALA A CA 4
ATOM 5305 C C . ALA A 1 30 ? 8.932 -8.201 5.076 1.00 0.00 26 ALA A C 4
ATOM 5306 O O . ALA A 1 30 ? 9.515 -8.183 6.159 1.00 0.00 26 ALA A O 4
ATOM 5313 N N . MET A 1 31 ? 7.679 -7.813 4.891 1.00 0.00 27 MET A N 4
ATOM 5314 C CA . MET A 1 31 ? 6.878 -7.319 5.998 1.00 0.00 27 MET A CA 4
ATOM 5315 C C . MET A 1 31 ? 5.387 -7.351 5.653 1.00 0.00 27 MET A C 4
ATOM 5316 O O . MET A 1 31 ? 4.565 -6.801 6.384 1.00 0.00 27 MET A O 4
ATOM 5328 N N . LYS A 1 32 ? 5.085 -8.001 4.539 1.00 0.00 28 LYS A N 4
ATOM 5329 C CA . LYS A 1 32 ? 3.708 -8.112 4.088 1.00 0.00 28 LYS A CA 4
ATOM 5330 C C . LYS A 1 32 ? 3.102 -9.409 4.629 1.00 0.00 28 LYS A C 4
ATOM 5331 O O . LYS A 1 32 ? 1.890 -9.611 4.552 1.00 0.00 28 LYS A O 4
ATOM 5346 N N . VAL A 1 33 ? 3.971 -10.252 5.164 1.00 0.00 29 VAL A N 4
ATOM 5347 C CA . VAL A 1 33 ? 3.536 -11.524 5.719 1.00 0.00 29 VAL A CA 4
ATOM 5348 C C . VAL A 1 33 ? 3.484 -11.419 7.244 1.00 0.00 29 VAL A C 4
ATOM 5349 O O . VAL A 1 33 ? 3.756 -12.391 7.946 1.00 0.00 29 VAL A O 4
ATOM 5362 N N . THR A 1 34 ? 3.134 -10.230 7.713 1.00 0.00 30 THR A N 4
ATOM 5363 C CA . THR A 1 34 ? 3.044 -9.986 9.142 1.00 0.00 30 THR A CA 4
ATOM 5364 C C . THR A 1 34 ? 1.714 -10.510 9.689 1.00 0.00 30 THR A C 4
ATOM 5365 O O . THR A 1 34 ? 0.967 -9.770 10.327 1.00 0.00 30 THR A O 4
ATOM 5376 N N . SER A 1 35 ? 1.460 -11.783 9.420 1.00 0.00 31 SER A N 4
ATOM 5377 C CA . SER A 1 35 ? 0.233 -12.413 9.877 1.00 0.00 31 SER A CA 4
ATOM 5378 C C . SER A 1 35 ? -0.924 -12.042 8.948 1.00 0.00 31 SER A C 4
ATOM 5379 O O . SER A 1 35 ? -2.033 -12.552 9.098 1.00 0.00 31 SER A O 4
ATOM 5386 N N . GLU A 1 36 ? -0.627 -11.155 8.011 1.00 0.00 32 GLU A N 4
ATOM 5387 C CA . GLU A 1 36 ? -1.629 -10.709 7.058 1.00 0.00 32 GLU A CA 4
ATOM 5388 C C . GLU A 1 36 ? -2.615 -9.753 7.733 1.00 0.00 32 GLU A C 4
ATOM 5389 O O . GLU A 1 36 ? -2.821 -8.634 7.264 1.00 0.00 32 GLU A O 4
ATOM 5399 N N . GLU A 1 37 ? -3.199 -10.228 8.823 1.00 0.00 33 GLU A N 4
ATOM 5400 C CA . GLU A 1 37 ? -4.158 -9.430 9.567 1.00 0.00 33 GLU A CA 4
ATOM 5401 C C . GLU A 1 37 ? -3.519 -8.115 10.017 1.00 0.00 33 GLU A C 4
ATOM 5402 O O . GLU A 1 37 ? -4.150 -7.061 9.955 1.00 0.00 33 GLU A O 4
ATOM 5412 N N . LYS A 1 38 ? -2.274 -8.220 10.459 1.00 0.00 34 LYS A N 4
ATOM 5413 C CA . LYS A 1 38 ? -1.542 -7.052 10.918 1.00 0.00 34 LYS A CA 4
ATOM 5414 C C . LYS A 1 38 ? -0.760 -6.452 9.748 1.00 0.00 34 LYS A C 4
ATOM 5415 O O . LYS A 1 38 ? -0.391 -5.279 9.779 1.00 0.00 34 LYS A O 4
ATOM 5430 N N . GLU A 1 39 ? -0.530 -7.284 8.743 1.00 0.00 35 GLU A N 4
ATOM 5431 C CA . GLU A 1 39 ? 0.202 -6.851 7.564 1.00 0.00 35 GLU A CA 4
ATOM 5432 C C . GLU A 1 39 ? -0.605 -5.802 6.795 1.00 0.00 35 GLU A C 4
ATOM 5433 O O . GLU A 1 39 ? -0.058 -5.082 5.962 1.00 0.00 35 GLU A O 4
ATOM 5443 N N . GLN A 1 40 ? -1.893 -5.752 7.101 1.00 0.00 36 GLN A N 4
ATOM 5444 C CA . GLN A 1 40 ? -2.781 -4.804 6.448 1.00 0.00 36 GLN A CA 4
ATOM 5445 C C . GLN A 1 40 ? -3.430 -3.885 7.485 1.00 0.00 36 GLN A C 4
ATOM 5446 O O . GLN A 1 40 ? -3.712 -2.722 7.198 1.00 0.00 36 GLN A O 4
ATOM 5458 N N . LEU A 1 41 ? -3.648 -4.441 8.667 1.00 0.00 37 LEU A N 4
ATOM 5459 C CA . LEU A 1 41 ? -4.260 -3.685 9.747 1.00 0.00 37 LEU A CA 4
ATOM 5460 C C . LEU A 1 41 ? -3.235 -2.703 10.320 1.00 0.00 37 LEU A C 4
ATOM 5461 O O . LEU A 1 41 ? -3.391 -1.490 10.188 1.00 0.00 37 LEU A O 4
ATOM 5476 N N . SER A 1 42 ? -2.210 -3.265 10.945 1.00 0.00 38 SER A N 4
ATOM 5477 C CA . SER A 1 42 ? -1.161 -2.453 11.539 1.00 0.00 38 SER A CA 4
ATOM 5478 C C . SER A 1 42 ? -0.385 -1.718 10.443 1.00 0.00 38 SER A C 4
ATOM 5479 O O . SER A 1 42 ? 0.364 -0.784 10.728 1.00 0.00 38 SER A O 4
ATOM 5486 N N . THR A 1 43 ? -0.590 -2.168 9.214 1.00 0.00 39 THR A N 4
ATOM 5487 C CA . THR A 1 43 ? 0.081 -1.565 8.075 1.00 0.00 39 THR A CA 4
ATOM 5488 C C . THR A 1 43 ? -0.816 -0.509 7.426 1.00 0.00 39 THR A C 4
ATOM 5489 O O . THR A 1 43 ? -0.349 0.303 6.628 1.00 0.00 39 THR A O 4
ATOM 5500 N N . ALA A 1 44 ? -2.089 -0.552 7.793 1.00 0.00 40 ALA A N 4
ATOM 5501 C CA . ALA A 1 44 ? -3.055 0.391 7.256 1.00 0.00 40 ALA A CA 4
ATOM 5502 C C . ALA A 1 44 ? -3.696 1.167 8.408 1.00 0.00 40 ALA A C 4
ATOM 5503 O O . ALA A 1 44 ? -4.631 1.939 8.196 1.00 0.00 40 ALA A O 4
ATOM 5510 N N . ILE A 1 45 ? -3.170 0.937 9.602 1.00 0.00 41 ILE A N 4
ATOM 5511 C CA . ILE A 1 45 ? -3.679 1.604 10.786 1.00 0.00 41 ILE A CA 4
ATOM 5512 C C . ILE A 1 45 ? -2.510 2.193 11.578 1.00 0.00 41 ILE A C 4
ATOM 5513 O O . ILE A 1 45 ? -2.578 3.331 12.041 1.00 0.00 41 ILE A O 4
ATOM 5528 N N . ASP A 1 46 ? -1.463 1.391 11.709 1.00 0.00 42 ASP A N 4
ATOM 5529 C CA . ASP A 1 46 ? -0.281 1.818 12.438 1.00 0.00 42 ASP A CA 4
ATOM 5530 C C . ASP A 1 46 ? 0.548 2.752 11.553 1.00 0.00 42 ASP A C 4
ATOM 5531 O O . ASP A 1 46 ? 1.622 3.200 11.951 1.00 0.00 42 ASP A O 4
ATOM 5539 N N . ARG A 1 47 ? 0.017 3.019 10.369 1.00 0.00 43 ARG A N 4
ATOM 5540 C CA . ARG A 1 47 ? 0.693 3.892 9.425 1.00 0.00 43 ARG A CA 4
ATOM 5541 C C . ARG A 1 47 ? -0.287 4.922 8.858 1.00 0.00 43 ARG A C 4
ATOM 5542 O O . ARG A 1 47 ? 0.058 6.093 8.704 1.00 0.00 43 ARG A O 4
ATOM 5560 N N . MET A 1 48 ? -1.489 4.448 8.564 1.00 0.00 44 MET A N 4
ATOM 5561 C CA . MET A 1 48 ? -2.520 5.314 8.017 1.00 0.00 44 MET A CA 4
ATOM 5562 C C . MET A 1 48 ? -2.927 6.388 9.029 1.00 0.00 44 MET A C 4
ATOM 5563 O O . MET A 1 48 ? -3.362 7.473 8.645 1.00 0.00 44 MET A O 4
ATOM 5575 N N . ASN A 1 49 ? -2.771 6.048 10.300 1.00 0.00 45 ASN A N 4
ATOM 5576 C CA . ASN A 1 49 ? -3.116 6.970 11.368 1.00 0.00 45 ASN A CA 4
ATOM 5577 C C . ASN A 1 49 ? -2.600 8.367 11.018 1.00 0.00 45 ASN A C 4
ATOM 5578 O O . ASN A 1 49 ? -3.319 9.168 10.424 1.00 0.00 45 ASN A O 4
ATOM 5588 N N . GLU A 1 50 ? -1.356 8.617 11.401 1.00 0.00 46 GLU A N 4
ATOM 5589 C CA . GLU A 1 50 ? -0.735 9.902 11.134 1.00 0.00 46 GLU A CA 4
ATOM 5590 C C . GLU A 1 50 ? 0.048 9.852 9.821 1.00 0.00 46 GLU A C 4
ATOM 5591 O O . GLU A 1 50 ? 0.412 10.890 9.270 1.00 0.00 46 GLU A O 4
ATOM 5601 N N . GLY A 1 51 ? 0.287 8.633 9.358 1.00 0.00 47 GLY A N 4
ATOM 5602 C CA . GLY A 1 51 ? 1.020 8.433 8.119 1.00 0.00 47 GLY A CA 4
ATOM 5603 C C . GLY A 1 51 ? 0.170 8.827 6.909 1.00 0.00 47 GLY A C 4
ATOM 5604 O O . GLY A 1 51 ? 0.682 9.392 5.944 1.00 0.00 47 GLY A O 4
ATOM 5608 N N . LEU A 1 52 ? -1.113 8.513 7.000 1.00 0.00 48 LEU A N 4
ATOM 5609 C CA . LEU A 1 52 ? -2.040 8.826 5.925 1.00 0.00 48 LEU A CA 4
ATOM 5610 C C . LEU A 1 52 ? -2.576 10.245 6.118 1.00 0.00 48 LEU A C 4
ATOM 5611 O O . LEU A 1 52 ? -2.549 11.054 5.192 1.00 0.00 48 LEU A O 4
ATOM 5626 N N . ASP A 1 53 ? -3.052 10.505 7.326 1.00 0.00 49 ASP A N 4
ATOM 5627 C CA . ASP A 1 53 ? -3.595 11.812 7.653 1.00 0.00 49 ASP A CA 4
ATOM 5628 C C . ASP A 1 53 ? -2.565 12.888 7.304 1.00 0.00 49 ASP A C 4
ATOM 5629 O O . ASP A 1 53 ? -2.886 13.862 6.624 1.00 0.00 49 ASP A O 4
ATOM 5637 N N . ALA A 1 54 ? -1.349 12.677 7.785 1.00 0.00 50 ALA A N 4
ATOM 5638 C CA . ALA A 1 54 ? -0.270 13.617 7.533 1.00 0.00 50 ALA A CA 4
ATOM 5639 C C . ALA A 1 54 ? 0.132 13.541 6.059 1.00 0.00 50 ALA A C 4
ATOM 5640 O O . ALA A 1 54 ? 0.432 14.561 5.440 1.00 0.00 50 ALA A O 4
ATOM 5647 N N . PHE A 1 55 ? 0.126 12.322 5.539 1.00 0.00 51 PHE A N 4
ATOM 5648 C CA . PHE A 1 55 ? 0.486 12.100 4.149 1.00 0.00 51 PHE A CA 4
ATOM 5649 C C . PHE A 1 55 ? -0.178 13.134 3.237 1.00 0.00 51 PHE A C 4
ATOM 5650 O O . PHE A 1 55 ? 0.478 13.724 2.380 1.00 0.00 51 PHE A O 4
ATOM 5666 N N . ILE A 1 56 ? -1.472 13.324 3.454 1.00 0.00 52 ILE A N 4
ATOM 5667 C CA . ILE A 1 56 ? -2.232 14.276 2.664 1.00 0.00 52 ILE A CA 4
ATOM 5668 C C . ILE A 1 56 ? -1.799 15.697 3.032 1.00 0.00 52 ILE A C 4
ATOM 5669 O O . ILE A 1 56 ? -1.576 16.528 2.153 1.00 0.00 52 ILE A O 4
ATOM 5684 N N . GLN A 1 57 ? -1.693 15.932 4.331 1.00 0.00 53 GLN A N 4
ATOM 5685 C CA . GLN A 1 57 ? -1.291 17.238 4.825 1.00 0.00 53 GLN A CA 4
ATOM 5686 C C . GLN A 1 57 ? 0.201 17.466 4.568 1.00 0.00 53 GLN A C 4
ATOM 5687 O O . GLN A 1 57 ? 0.732 18.531 4.880 1.00 0.00 53 GLN A O 4
ATOM 5699 N N . LEU A 1 58 ? 0.834 16.449 4.004 1.00 0.00 54 LEU A N 4
ATOM 5700 C CA . LEU A 1 58 ? 2.253 16.524 3.703 1.00 0.00 54 LEU A CA 4
ATOM 5701 C C . LEU A 1 58 ? 2.467 16.272 2.209 1.00 0.00 54 LEU A C 4
ATOM 5702 O O . LEU A 1 58 ? 3.541 16.550 1.677 1.00 0.00 54 LEU A O 4
ATOM 5717 N N . TYR A 1 59 ? 1.428 15.748 1.575 1.00 0.00 55 TYR A N 4
ATOM 5718 C CA . TYR A 1 59 ? 1.489 15.456 0.153 1.00 0.00 55 TYR A CA 4
ATOM 5719 C C . TYR A 1 59 ? 0.349 16.146 -0.598 1.00 0.00 55 TYR A C 4
ATOM 5720 O O . TYR A 1 59 ? 0.575 17.116 -1.321 1.00 0.00 55 TYR A O 4
ATOM 5737 N N . ASN A 1 60 ? -0.851 15.621 -0.401 1.00 0.00 56 ASN A N 4
ATOM 5738 C CA . ASN A 1 60 ? -2.027 16.174 -1.051 1.00 0.00 56 ASN A CA 4
ATOM 5739 C C . ASN A 1 60 ? -3.020 15.048 -1.344 1.00 0.00 56 ASN A C 4
ATOM 5740 O O . ASN A 1 60 ? -4.197 15.149 -1.000 1.00 0.00 56 ASN A O 4
ATOM 5750 N N . GLU A 1 61 ? -2.510 14.002 -1.976 1.00 0.00 57 GLU A N 4
ATOM 5751 C CA . GLU A 1 61 ? -3.338 12.858 -2.319 1.00 0.00 57 GLU A CA 4
ATOM 5752 C C . GLU A 1 61 ? -2.634 11.986 -3.361 1.00 0.00 57 GLU A C 4
ATOM 5753 O O . GLU A 1 61 ? -3.271 11.477 -4.282 1.00 0.00 57 GLU A O 4
ATOM 5763 N N . SER A 1 62 ? -1.329 11.842 -3.181 1.00 0.00 58 SER A N 4
ATOM 5764 C CA . SER A 1 62 ? -0.532 11.041 -4.095 1.00 0.00 58 SER A CA 4
ATOM 5765 C C . SER A 1 62 ? -0.769 11.498 -5.535 1.00 0.00 58 SER A C 4
ATOM 5766 O O . SER A 1 62 ? -1.383 10.782 -6.325 1.00 0.00 58 SER A O 4
ATOM 5773 N N . GLU A 1 63 ? -0.271 12.689 -5.834 1.00 0.00 59 GLU A N 4
ATOM 5774 C CA . GLU A 1 63 ? -0.420 13.250 -7.166 1.00 0.00 59 GLU A CA 4
ATOM 5775 C C . GLU A 1 63 ? 0.467 14.486 -7.323 1.00 0.00 59 GLU A C 4
ATOM 5776 O O . GLU A 1 63 ? 0.014 15.524 -7.802 1.00 0.00 59 GLU A O 4
ATOM 5786 N N . ILE A 1 64 ? 1.717 14.334 -6.911 1.00 0.00 60 ILE A N 4
ATOM 5787 C CA . ILE A 1 64 ? 2.673 15.425 -7.001 1.00 0.00 60 ILE A CA 4
ATOM 5788 C C . ILE A 1 64 ? 3.717 15.275 -5.892 1.00 0.00 60 ILE A C 4
ATOM 5789 O O . ILE A 1 64 ? 4.315 16.259 -5.461 1.00 0.00 60 ILE A O 4
ATOM 5804 N N . ASP A 1 65 ? 3.903 14.036 -5.462 1.00 0.00 61 ASP A N 4
ATOM 5805 C CA . ASP A 1 65 ? 4.863 13.744 -4.411 1.00 0.00 61 ASP A CA 4
ATOM 5806 C C . ASP A 1 65 ? 6.027 14.735 -4.501 1.00 0.00 61 ASP A C 4
ATOM 5807 O O . ASP A 1 65 ? 6.553 15.174 -3.479 1.00 0.00 61 ASP A O 4
ATOM 5815 N N . GLU A 1 66 ? 6.393 15.058 -5.732 1.00 0.00 62 GLU A N 4
ATOM 5816 C CA . GLU A 1 66 ? 7.484 15.989 -5.968 1.00 0.00 62 GLU A CA 4
ATOM 5817 C C . GLU A 1 66 ? 7.661 16.229 -7.469 1.00 0.00 62 GLU A C 4
ATOM 5818 O O . GLU A 1 66 ? 7.620 17.370 -7.928 1.00 0.00 62 GLU A O 4
ATOM 5828 N N . PRO A 1 67 ? 7.859 15.107 -8.212 1.00 0.00 63 PRO A N 4
ATOM 5829 C CA . PRO A 1 67 ? 8.042 15.185 -9.652 1.00 0.00 63 PRO A CA 4
ATOM 5830 C C . PRO A 1 67 ? 6.713 15.460 -10.359 1.00 0.00 63 PRO A C 4
ATOM 5831 O O . PRO A 1 67 ? 6.350 16.615 -10.576 1.00 0.00 63 PRO A O 4
ATOM 5839 N N . LEU A 1 68 ? 6.025 14.381 -10.700 1.00 0.00 64 LEU A N 4
ATOM 5840 C CA . LEU A 1 68 ? 4.746 14.492 -11.378 1.00 0.00 64 LEU A CA 4
ATOM 5841 C C . LEU A 1 68 ? 4.315 13.110 -11.876 1.00 0.00 64 LEU A C 4
ATOM 5842 O O . LEU A 1 68 ? 3.148 12.740 -11.760 1.00 0.00 64 LEU A O 4
ATOM 5857 N N . ILE A 1 69 ? 5.282 12.385 -12.419 1.00 0.00 65 ILE A N 4
ATOM 5858 C CA . ILE A 1 69 ? 5.018 11.052 -12.935 1.00 0.00 65 ILE A CA 4
ATOM 5859 C C . ILE A 1 69 ? 6.174 10.125 -12.556 1.00 0.00 65 ILE A C 4
ATOM 5860 O O . ILE A 1 69 ? 6.294 9.024 -13.092 1.00 0.00 65 ILE A O 4
ATOM 5875 N N . GLN A 1 70 ? 6.997 10.603 -11.633 1.00 0.00 66 GLN A N 4
ATOM 5876 C CA . GLN A 1 70 ? 8.139 9.831 -11.176 1.00 0.00 66 GLN A CA 4
ATOM 5877 C C . GLN A 1 70 ? 7.921 9.363 -9.736 1.00 0.00 66 GLN A C 4
ATOM 5878 O O . GLN A 1 70 ? 8.691 8.555 -9.219 1.00 0.00 66 GLN A O 4
ATOM 5890 N N . LEU A 1 71 ? 6.868 9.889 -9.128 1.00 0.00 67 LEU A N 4
ATOM 5891 C CA . LEU A 1 71 ? 6.539 9.535 -7.758 1.00 0.00 67 LEU A CA 4
ATOM 5892 C C . LEU A 1 71 ? 5.022 9.387 -7.625 1.00 0.00 67 LEU A C 4
ATOM 5893 O O . LEU A 1 71 ? 4.541 8.499 -6.924 1.00 0.00 67 LEU A O 4
ATOM 5908 N N . ASP A 1 72 ? 4.311 10.271 -8.308 1.00 0.00 68 ASP A N 4
ATOM 5909 C CA . ASP A 1 72 ? 2.859 10.251 -8.275 1.00 0.00 68 ASP A CA 4
ATOM 5910 C C . ASP A 1 72 ? 2.359 8.917 -8.835 1.00 0.00 68 ASP A C 4
ATOM 5911 O O . ASP A 1 72 ? 1.637 8.187 -8.159 1.00 0.00 68 ASP A O 4
ATOM 5919 N N . ASP A 1 73 ? 2.763 8.640 -10.066 1.00 0.00 69 ASP A N 4
ATOM 5920 C CA . ASP A 1 73 ? 2.367 7.408 -10.725 1.00 0.00 69 ASP A CA 4
ATOM 5921 C C . ASP A 1 73 ? 3.304 6.278 -10.294 1.00 0.00 69 ASP A C 4
ATOM 5922 O O . ASP A 1 73 ? 3.023 5.106 -10.536 1.00 0.00 69 ASP A O 4
ATOM 5930 N N . ASP A 1 74 ? 4.400 6.671 -9.661 1.00 0.00 70 ASP A N 4
ATOM 5931 C CA . ASP A 1 74 ? 5.380 5.707 -9.193 1.00 0.00 70 ASP A CA 4
ATOM 5932 C C . ASP A 1 74 ? 4.859 5.030 -7.925 1.00 0.00 70 ASP A C 4
ATOM 5933 O O . ASP A 1 74 ? 5.197 3.880 -7.647 1.00 0.00 70 ASP A O 4
ATOM 5941 N N . THR A 1 75 ? 4.045 5.772 -7.188 1.00 0.00 71 THR A N 4
ATOM 5942 C CA . THR A 1 75 ? 3.474 5.257 -5.956 1.00 0.00 71 THR A CA 4
ATOM 5943 C C . THR A 1 75 ? 2.047 4.759 -6.196 1.00 0.00 71 THR A C 4
ATOM 5944 O O . THR A 1 75 ? 1.628 3.760 -5.613 1.00 0.00 71 THR A O 4
ATOM 5955 N N . ALA A 1 76 ? 1.341 5.477 -7.057 1.00 0.00 72 ALA A N 4
ATOM 5956 C CA . ALA A 1 76 ? -0.030 5.120 -7.382 1.00 0.00 72 ALA A CA 4
ATOM 5957 C C . ALA A 1 76 ? -0.043 3.777 -8.116 1.00 0.00 72 ALA A C 4
ATOM 5958 O O . ALA A 1 76 ? -0.961 2.979 -7.941 1.00 0.00 72 ALA A O 4
ATOM 5965 N N . GLU A 1 77 ? 0.990 3.570 -8.921 1.00 0.00 73 GLU A N 4
ATOM 5966 C CA . GLU A 1 77 ? 1.108 2.338 -9.683 1.00 0.00 73 GLU A CA 4
ATOM 5967 C C . GLU A 1 77 ? 1.505 1.181 -8.763 1.00 0.00 73 GLU A C 4
ATOM 5968 O O . GLU A 1 77 ? 1.287 0.017 -9.093 1.00 0.00 73 GLU A O 4
ATOM 5978 N N . LEU A 1 78 ? 2.081 1.543 -7.625 1.00 0.00 74 LEU A N 4
ATOM 5979 C CA . LEU A 1 78 ? 2.509 0.551 -6.655 1.00 0.00 74 LEU A CA 4
ATOM 5980 C C . LEU A 1 78 ? 1.285 -0.007 -5.926 1.00 0.00 74 LEU A C 4
ATOM 5981 O O . LEU A 1 78 ? 1.106 -1.221 -5.844 1.00 0.00 74 LEU A O 4
ATOM 5996 N N . MET A 1 79 ? 0.472 0.908 -5.417 1.00 0.00 75 MET A N 4
ATOM 5997 C CA . MET A 1 79 ? -0.731 0.522 -4.698 1.00 0.00 75 MET A CA 4
ATOM 5998 C C . MET A 1 79 ? -1.792 -0.021 -5.656 1.00 0.00 75 MET A C 4
ATOM 5999 O O . MET A 1 79 ? -2.642 -0.817 -5.261 1.00 0.00 75 MET A O 4
ATOM 6011 N N . LYS A 1 80 ? -1.708 0.432 -6.900 1.00 0.00 76 LYS A N 4
ATOM 6012 C CA . LYS A 1 80 ? -2.651 0.001 -7.918 1.00 0.00 76 LYS A CA 4
ATOM 6013 C C . LYS A 1 80 ? -2.194 -1.340 -8.495 1.00 0.00 76 LYS A C 4
ATOM 6014 O O . LYS A 1 80 ? -2.920 -2.331 -8.420 1.00 0.00 76 LYS A O 4
ATOM 6029 N N . GLN A 1 81 ? -0.995 -1.328 -9.057 1.00 0.00 77 GLN A N 4
ATOM 6030 C CA . GLN A 1 81 ? -0.433 -2.532 -9.646 1.00 0.00 77 GLN A CA 4
ATOM 6031 C C . GLN A 1 81 ? -0.534 -3.701 -8.665 1.00 0.00 77 GLN A C 4
ATOM 6032 O O . GLN A 1 81 ? -0.867 -4.818 -9.056 1.00 0.00 77 GLN A O 4
ATOM 6044 N N . ALA A 1 82 ? -0.238 -3.403 -7.407 1.00 0.00 78 ALA A N 4
ATOM 6045 C CA . ALA A 1 82 ? -0.291 -4.416 -6.366 1.00 0.00 78 ALA A CA 4
ATOM 6046 C C . ALA A 1 82 ? -1.752 -4.746 -6.056 1.00 0.00 78 ALA A C 4
ATOM 6047 O O . ALA A 1 82 ? -2.130 -5.916 -6.003 1.00 0.00 78 ALA A O 4
ATOM 6054 N N . ARG A 1 83 ? -2.535 -3.695 -5.860 1.00 0.00 79 ARG A N 4
ATOM 6055 C CA . ARG A 1 83 ? -3.946 -3.858 -5.556 1.00 0.00 79 ARG A CA 4
ATOM 6056 C C . ARG A 1 83 ? -4.662 -4.550 -6.718 1.00 0.00 79 ARG A C 4
ATOM 6057 O O . ARG A 1 83 ? -5.833 -4.911 -6.604 1.00 0.00 79 ARG A O 4
ATOM 6075 N N . ASP A 1 84 ? -3.929 -4.713 -7.810 1.00 0.00 80 ASP A N 4
ATOM 6076 C CA . ASP A 1 84 ? -4.480 -5.354 -8.992 1.00 0.00 80 ASP A CA 4
ATOM 6077 C C . ASP A 1 84 ? -3.775 -6.694 -9.215 1.00 0.00 80 ASP A C 4
ATOM 6078 O O . ASP A 1 84 ? -4.346 -7.611 -9.803 1.00 0.00 80 ASP A O 4
ATOM 6086 N N . MET A 1 85 ? -2.542 -6.763 -8.735 1.00 0.00 81 MET A N 4
ATOM 6087 C CA . MET A 1 85 ? -1.752 -7.975 -8.875 1.00 0.00 81 MET A CA 4
ATOM 6088 C C . MET A 1 85 ? -2.291 -9.089 -7.975 1.00 0.00 81 MET A C 4
ATOM 6089 O O . MET A 1 85 ? -2.133 -10.270 -8.281 1.00 0.00 81 MET A O 4
ATOM 6101 N N . TYR A 1 86 ? -2.918 -8.674 -6.884 1.00 0.00 82 TYR A N 4
ATOM 6102 C CA . TYR A 1 86 ? -3.483 -9.621 -5.939 1.00 0.00 82 TYR A CA 4
ATOM 6103 C C . TYR A 1 86 ? -4.034 -8.903 -4.706 1.00 0.00 82 TYR A C 4
ATOM 6104 O O . TYR A 1 86 ? -4.903 -9.429 -4.012 1.00 0.00 82 TYR A O 4
ATOM 6121 N N . GLY A 1 87 ? -3.504 -7.712 -4.468 1.00 0.00 83 GLY A N 4
ATOM 6122 C CA . GLY A 1 87 ? -3.932 -6.916 -3.330 1.00 0.00 83 GLY A CA 4
ATOM 6123 C C . GLY A 1 87 ? -2.747 -6.573 -2.425 1.00 0.00 83 GLY A C 4
ATOM 6124 O O . GLY A 1 87 ? -2.598 -7.149 -1.347 1.00 0.00 83 GLY A O 4
ATOM 6128 N N . GLN A 1 88 ? -1.935 -5.638 -2.895 1.00 0.00 84 GLN A N 4
ATOM 6129 C CA . GLN A 1 88 ? -0.768 -5.212 -2.141 1.00 0.00 84 GLN A CA 4
ATOM 6130 C C . GLN A 1 88 ? 0.105 -6.418 -1.789 1.00 0.00 84 GLN A C 4
ATOM 6131 O O . GLN A 1 88 ? 0.996 -6.319 -0.946 1.00 0.00 84 GLN A O 4
ATOM 6143 N N . GLU A 1 89 ? -0.179 -7.529 -2.453 1.00 0.00 85 GLU A N 4
ATOM 6144 C CA . GLU A 1 89 ? 0.570 -8.752 -2.222 1.00 0.00 85 GLU A CA 4
ATOM 6145 C C . GLU A 1 89 ? -0.285 -9.972 -2.570 1.00 0.00 85 GLU A C 4
ATOM 6146 O O . GLU A 1 89 ? 0.140 -10.836 -3.334 1.00 0.00 85 GLU A O 4
ATOM 6156 N N . LYS A 1 90 ? -1.477 -10.003 -1.991 1.00 0.00 86 LYS A N 4
ATOM 6157 C CA . LYS A 1 90 ? -2.396 -11.102 -2.230 1.00 0.00 86 LYS A CA 4
ATOM 6158 C C . LYS A 1 90 ? -3.347 -11.236 -1.039 1.00 0.00 86 LYS A C 4
ATOM 6159 O O . LYS A 1 90 ? -3.649 -12.345 -0.601 1.00 0.00 86 LYS A O 4
ATOM 6174 N N . LEU A 1 91 ? -3.792 -10.088 -0.546 1.00 0.00 87 LEU A N 4
ATOM 6175 C CA . LEU A 1 91 ? -4.702 -10.063 0.586 1.00 0.00 87 LEU A CA 4
ATOM 6176 C C . LEU A 1 91 ? -5.928 -9.219 0.231 1.00 0.00 87 LEU A C 4
ATOM 6177 O O . LEU A 1 91 ? -6.739 -8.901 1.099 1.00 0.00 87 LEU A O 4
ATOM 6192 N N . ASN A 1 92 ? -6.022 -8.880 -1.046 1.00 0.00 88 ASN A N 4
ATOM 6193 C CA . ASN A 1 92 ? -7.136 -8.078 -1.527 1.00 0.00 88 ASN A CA 4
ATOM 6194 C C . ASN A 1 92 ? -8.412 -8.494 -0.794 1.00 0.00 88 ASN A C 4
ATOM 6195 O O . ASN A 1 92 ? -9.292 -7.669 -0.555 1.00 0.00 88 ASN A O 4
ATOM 6205 N N . GLU A 1 93 ? -8.472 -9.774 -0.458 1.00 0.00 89 GLU A N 4
ATOM 6206 C CA . GLU A 1 93 ? -9.627 -10.310 0.244 1.00 0.00 89 GLU A CA 4
ATOM 6207 C C . GLU A 1 93 ? -10.010 -9.397 1.410 1.00 0.00 89 GLU A C 4
ATOM 6208 O O . GLU A 1 93 ? -11.192 -9.159 1.654 1.00 0.00 89 GLU A O 4
ATOM 6218 N N . LYS A 1 94 ? -8.989 -8.912 2.101 1.00 0.00 90 LYS A N 4
ATOM 6219 C CA . LYS A 1 94 ? -9.203 -8.031 3.235 1.00 0.00 90 LYS A CA 4
ATOM 6220 C C . LYS A 1 94 ? -8.456 -6.716 3.004 1.00 0.00 90 LYS A C 4
ATOM 6221 O O . LYS A 1 94 ? -8.750 -5.709 3.647 1.00 0.00 90 LYS A O 4
ATOM 6236 N N . LEU A 1 95 ? -7.506 -6.766 2.082 1.00 0.00 91 LEU A N 4
ATOM 6237 C CA . LEU A 1 95 ? -6.715 -5.592 1.757 1.00 0.00 91 LEU A CA 4
ATOM 6238 C C . LEU A 1 95 ? -7.507 -4.698 0.801 1.00 0.00 91 LEU A C 4
ATOM 6239 O O . LEU A 1 95 ? -7.317 -3.483 0.781 1.00 0.00 91 LEU A O 4
ATOM 6254 N N . ASN A 1 96 ? -8.377 -5.334 0.031 1.00 0.00 92 ASN A N 4
ATOM 6255 C CA . ASN A 1 96 ? -9.199 -4.612 -0.925 1.00 0.00 92 ASN A CA 4
ATOM 6256 C C . ASN A 1 96 ? -10.139 -3.666 -0.173 1.00 0.00 92 ASN A C 4
ATOM 6257 O O . ASN A 1 96 ? -10.405 -2.556 -0.631 1.00 0.00 92 ASN A O 4
ATOM 6267 N N . THR A 1 97 ? -10.615 -4.142 0.969 1.00 0.00 93 THR A N 4
ATOM 6268 C CA . THR A 1 97 ? -11.518 -3.353 1.789 1.00 0.00 93 THR A CA 4
ATOM 6269 C C . THR A 1 97 ? -10.730 -2.365 2.651 1.00 0.00 93 THR A C 4
ATOM 6270 O O . THR A 1 97 ? -11.166 -1.233 2.858 1.00 0.00 93 THR A O 4
ATOM 6281 N N . ILE A 1 98 ? -9.585 -2.827 3.130 1.00 0.00 94 ILE A N 4
ATOM 6282 C CA . ILE A 1 98 ? -8.733 -1.999 3.965 1.00 0.00 94 ILE A CA 4
ATOM 6283 C C . ILE A 1 98 ? -8.140 -0.870 3.119 1.00 0.00 94 ILE A C 4
ATOM 6284 O O . ILE A 1 98 ? -8.033 0.265 3.578 1.00 0.00 94 ILE A O 4
ATOM 6299 N N . ILE A 1 99 ? -7.768 -1.223 1.897 1.00 0.00 95 ILE A N 4
ATOM 6300 C CA . ILE A 1 99 ? -7.187 -0.255 0.982 1.00 0.00 95 ILE A CA 4
ATOM 6301 C C . ILE A 1 99 ? -8.275 0.714 0.515 1.00 0.00 95 ILE A C 4
ATOM 6302 O O . ILE A 1 99 ? -8.045 1.920 0.437 1.00 0.00 95 ILE A O 4
ATOM 6317 N N . LYS A 1 100 ? -9.437 0.151 0.217 1.00 0.00 96 LYS A N 4
ATOM 6318 C CA . LYS A 1 100 ? -10.560 0.950 -0.241 1.00 0.00 96 LYS A CA 4
ATOM 6319 C C . LYS A 1 100 ? -10.984 1.910 0.872 1.00 0.00 96 LYS A C 4
ATOM 6320 O O . LYS A 1 100 ? -11.500 2.993 0.599 1.00 0.00 96 LYS A O 4
ATOM 6335 N N . GLN A 1 101 ? -10.751 1.478 2.103 1.00 0.00 97 GLN A N 4
ATOM 6336 C CA . GLN A 1 101 ? -11.103 2.287 3.259 1.00 0.00 97 GLN A CA 4
ATOM 6337 C C . GLN A 1 101 ? -10.001 3.309 3.546 1.00 0.00 97 GLN A C 4
ATOM 6338 O O . GLN A 1 101 ? -10.286 4.475 3.816 1.00 0.00 97 GLN A O 4
ATOM 6350 N N . ILE A 1 102 ? -8.765 2.834 3.479 1.00 0.00 98 ILE A N 4
ATOM 6351 C CA . ILE A 1 102 ? -7.620 3.693 3.729 1.00 0.00 98 ILE A CA 4
ATOM 6352 C C . ILE A 1 102 ? -7.470 4.684 2.573 1.00 0.00 98 ILE A C 4
ATOM 6353 O O . ILE A 1 102 ? -6.719 5.654 2.677 1.00 0.00 98 ILE A O 4
ATOM 6368 N N . LEU A 1 103 ? -8.194 4.407 1.500 1.00 0.00 99 LEU A N 4
ATOM 6369 C CA . LEU A 1 103 ? -8.151 5.264 0.327 1.00 0.00 99 LEU A CA 4
ATOM 6370 C C . LEU A 1 103 ? -9.476 6.018 0.202 1.00 0.00 99 LEU A C 4
ATOM 6371 O O . LEU A 1 103 ? -9.561 7.017 -0.510 1.00 0.00 99 LEU A O 4
ATOM 6386 N N . SER A 1 104 ? -10.477 5.512 0.907 1.00 0.00 100 SER A N 4
ATOM 6387 C CA . SER A 1 104 ? -11.794 6.125 0.884 1.00 0.00 100 SER A CA 4
ATOM 6388 C C . SER A 1 104 ? -12.006 6.957 2.150 1.00 0.00 100 SER A C 4
ATOM 6389 O O . SER A 1 104 ? -12.983 7.696 2.256 1.00 0.00 100 SER A O 4
ATOM 6396 N N . ILE A 1 105 ? -11.074 6.808 3.080 1.00 0.00 101 ILE A N 4
ATOM 6397 C CA . ILE A 1 105 ? -11.147 7.535 4.336 1.00 0.00 101 ILE A CA 4
ATOM 6398 C C . ILE A 1 105 ? -11.056 9.036 4.056 1.00 0.00 101 ILE A C 4
ATOM 6399 O O . ILE A 1 105 ? -11.248 9.852 4.957 1.00 0.00 101 ILE A O 4
ATOM 6414 N N . SER A 1 106 ? -10.761 9.356 2.805 1.00 0.00 102 SER A N 4
ATOM 6415 C CA . SER A 1 106 ? -10.641 10.745 2.395 1.00 0.00 102 SER A CA 4
ATOM 6416 C C . SER A 1 106 ? -9.175 11.180 2.443 1.00 0.00 102 SER A C 4
ATOM 6417 O O . SER A 1 106 ? -8.876 12.336 2.742 1.00 0.00 102 SER A O 4
ATOM 6424 N N . VAL A 1 107 ? -8.300 10.232 2.143 1.00 0.00 103 VAL A N 4
ATOM 6425 C CA . VAL A 1 107 ? -6.872 10.503 2.148 1.00 0.00 103 VAL A CA 4
ATOM 6426 C C . VAL A 1 107 ? -6.320 10.329 0.731 1.00 0.00 103 VAL A C 4
ATOM 6427 O O . VAL A 1 107 ? -5.412 11.052 0.323 1.00 0.00 103 VAL A O 4
ATOM 6440 N N . SER A 1 108 ? -6.891 9.368 0.021 1.00 0.00 104 SER A N 4
ATOM 6441 C CA . SER A 1 108 ? -6.467 9.091 -1.340 1.00 0.00 104 SER A CA 4
ATOM 6442 C C . SER A 1 108 ? -7.602 9.408 -2.317 1.00 0.00 104 SER A C 4
ATOM 6443 O O . SER A 1 108 ? -7.354 9.814 -3.451 1.00 0.00 104 SER A O 4
ATOM 6450 N N . GLU A 1 109 ? -8.822 9.210 -1.839 1.00 0.00 105 GLU A N 4
ATOM 6451 C CA . GLU A 1 109 ? -9.995 9.470 -2.656 1.00 0.00 105 GLU A CA 4
ATOM 6452 C C . GLU A 1 109 ? -10.300 10.969 -2.686 1.00 0.00 105 GLU A C 4
ATOM 6453 O O . GLU A 1 109 ? -11.230 11.404 -3.364 1.00 0.00 105 GLU A O 4
ATOM 6463 N N . GLU A 1 110 ? -9.500 11.719 -1.940 1.00 0.00 106 GLU A N 4
ATOM 6464 C CA . GLU A 1 110 ? -9.673 13.160 -1.872 1.00 0.00 106 GLU A CA 4
ATOM 6465 C C . GLU A 1 110 ? -9.460 13.785 -3.253 1.00 0.00 106 GLU A C 4
ATOM 6466 O O . GLU A 1 110 ? -9.795 14.948 -3.468 1.00 0.00 106 GLU A O 4
ATOM 6476 N N . GLY A 1 111 ? -8.903 12.985 -4.150 1.00 0.00 107 GLY A N 4
ATOM 6477 C CA . GLY A 1 111 ? -8.640 13.446 -5.503 1.00 0.00 107 GLY A CA 4
ATOM 6478 C C . GLY A 1 111 ? -9.889 13.318 -6.377 1.00 0.00 107 GLY A C 4
ATOM 6479 O O . GLY A 1 111 ? -9.826 12.779 -7.480 1.00 0.00 107 GLY A O 4
ATOM 6483 N N . GLU A 1 112 ? -10.995 13.825 -5.851 1.00 0.00 108 GLU A N 4
ATOM 6484 C CA . GLU A 1 112 ? -12.257 13.774 -6.570 1.00 0.00 108 GLU A CA 4
ATOM 6485 C C . GLU A 1 112 ? -12.909 12.400 -6.402 1.00 0.00 108 GLU A C 4
ATOM 6486 O O . GLU A 1 112 ? -13.397 11.817 -7.369 1.00 0.00 108 GLU A O 4
ATOM 6496 N N . LYS A 1 113 ? -12.896 11.922 -5.166 1.00 0.00 109 LYS A N 4
ATOM 6497 C CA . LYS A 1 113 ? -13.481 10.627 -4.859 1.00 0.00 109 LYS A CA 4
ATOM 6498 C C . LYS A 1 113 ? -13.084 9.623 -5.942 1.00 0.00 109 LYS A C 4
ATOM 6499 O O . LYS A 1 113 ? -13.937 9.122 -6.673 1.00 0.00 109 LYS A O 4
ATOM 6514 N N . GLU A 1 114 ? -11.788 9.358 -6.012 1.00 0.00 110 GLU A N 4
ATOM 6515 C CA . GLU A 1 114 ? -11.266 8.422 -6.994 1.00 0.00 110 GLU A CA 4
ATOM 6516 C C . GLU A 1 114 ? -11.405 9.001 -8.404 1.00 0.00 110 GLU A C 4
ATOM 6517 O O . GLU A 1 114 ? -10.418 9.426 -9.003 1.00 0.00 110 GLU A O 4
ATOM 6527 N N . LEU A 1 115 ? -12.636 8.999 -8.892 1.00 0.00 111 LEU A N 4
ATOM 6528 C CA . LEU A 1 115 ? -12.916 9.518 -10.220 1.00 0.00 111 LEU A CA 4
ATOM 6529 C C . LEU A 1 115 ? -14.337 10.082 -10.254 1.00 0.00 111 LEU A C 4
ATOM 6530 O O . LEU A 1 115 ? -14.552 11.210 -10.695 1.00 0.00 111 LEU A O 4
ATOM 6545 N N . VAL A 1 116 ? -15.273 9.271 -9.781 1.00 0.00 112 VAL A N 4
ATOM 6546 C CA . VAL A 1 116 ? -16.668 9.675 -9.751 1.00 0.00 112 VAL A CA 4
ATOM 6547 C C . VAL A 1 116 ? -16.951 10.605 -10.933 1.00 0.00 112 VAL A C 4
ATOM 6548 O O . VAL A 1 116 ? -16.976 11.824 -10.775 1.00 0.00 112 VAL A O 4
ATOM 6561 N N . PRO A 1 117 ? -17.161 9.978 -12.121 1.00 0.00 113 PRO A N 4
ATOM 6562 C CA . PRO A 1 117 ? -17.441 10.737 -13.328 1.00 0.00 113 PRO A CA 4
ATOM 6563 C C . PRO A 1 117 ? -18.874 11.275 -13.319 1.00 0.00 113 PRO A C 4
ATOM 6564 O O . PRO A 1 117 ? -19.676 10.898 -12.466 1.00 0.00 113 PRO A O 4
ATOM 6572 N N . ARG A 1 118 ? -19.151 12.146 -14.277 1.00 0.00 114 ARG A N 4
ATOM 6573 C CA . ARG A 1 118 ? -20.472 12.740 -14.389 1.00 0.00 114 ARG A CA 4
ATOM 6574 C C . ARG A 1 118 ? -21.550 11.698 -14.086 1.00 0.00 114 ARG A C 4
ATOM 6575 O O . ARG A 1 118 ? -22.570 12.013 -13.476 1.00 0.00 114 ARG A O 4
ATOM 6593 N N . CYS A 1 7 ? 14.795 7.766 -1.002 1.00 0.00 3 CYS A N 5
ATOM 6594 C CA . CYS A 1 7 ? 14.264 8.221 0.273 1.00 0.00 3 CYS A CA 5
ATOM 6595 C C . CYS A 1 7 ? 15.424 8.769 1.107 1.00 0.00 3 CYS A C 5
ATOM 6596 O O . CYS A 1 7 ? 15.248 9.713 1.876 1.00 0.00 3 CYS A O 5
ATOM 6603 N N . THR A 1 8 ? 16.583 8.154 0.927 1.00 0.00 4 THR A N 5
ATOM 6604 C CA . THR A 1 8 ? 17.771 8.569 1.654 1.00 0.00 4 THR A CA 5
ATOM 6605 C C . THR A 1 8 ? 18.258 9.929 1.149 1.00 0.00 4 THR A C 5
ATOM 6606 O O . THR A 1 8 ? 18.434 10.860 1.934 1.00 0.00 4 THR A O 5
ATOM 6617 N N . PHE A 1 9 ? 18.460 10.002 -0.158 1.00 0.00 5 PHE A N 5
ATOM 6618 C CA . PHE A 1 9 ? 18.922 11.233 -0.776 1.00 0.00 5 PHE A CA 5
ATOM 6619 C C . PHE A 1 9 ? 18.077 12.425 -0.323 1.00 0.00 5 PHE A C 5
ATOM 6620 O O . PHE A 1 9 ? 18.577 13.325 0.351 1.00 0.00 5 PHE A O 5
ATOM 6636 N N . PHE A 1 10 ? 16.810 12.394 -0.711 1.00 0.00 6 PHE A N 5
ATOM 6637 C CA . PHE A 1 10 ? 15.891 13.460 -0.353 1.00 0.00 6 PHE A CA 5
ATOM 6638 C C . PHE A 1 10 ? 16.184 13.987 1.052 1.00 0.00 6 PHE A C 5
ATOM 6639 O O . PHE A 1 10 ? 16.512 15.161 1.224 1.00 0.00 6 PHE A O 5
ATOM 6655 N N . GLU A 1 11 ? 16.056 13.095 2.024 1.00 0.00 7 GLU A N 5
ATOM 6656 C CA . GLU A 1 11 ? 16.303 13.456 3.410 1.00 0.00 7 GLU A CA 5
ATOM 6657 C C . GLU A 1 11 ? 16.031 12.261 4.325 1.00 0.00 7 GLU A C 5
ATOM 6658 O O . GLU A 1 11 ? 16.962 11.655 4.855 1.00 0.00 7 GLU A O 5
ATOM 6668 N N . LYS A 1 12 ? 14.751 11.957 4.485 1.00 0.00 8 LYS A N 5
ATOM 6669 C CA . LYS A 1 12 ? 14.346 10.846 5.329 1.00 0.00 8 LYS A CA 5
ATOM 6670 C C . LYS A 1 12 ? 13.560 9.836 4.490 1.00 0.00 8 LYS A C 5
ATOM 6671 O O . LYS A 1 12 ? 14.144 8.951 3.868 1.00 0.00 8 LYS A O 5
ATOM 6686 N N . HIS A 1 13 ? 12.244 10.003 4.500 1.00 0.00 9 HIS A N 5
ATOM 6687 C CA . HIS A 1 13 ? 11.372 9.117 3.748 1.00 0.00 9 HIS A CA 5
ATOM 6688 C C . HIS A 1 13 ? 9.915 9.524 3.967 1.00 0.00 9 HIS A C 5
ATOM 6689 O O . HIS A 1 13 ? 9.030 8.672 4.028 1.00 0.00 9 HIS A O 5
ATOM 6702 N N . HIS A 1 14 ? 9.709 10.829 4.080 1.00 0.00 10 HIS A N 5
ATOM 6703 C CA . HIS A 1 14 ? 8.373 11.360 4.291 1.00 0.00 10 HIS A CA 5
ATOM 6704 C C . HIS A 1 14 ? 7.680 10.576 5.408 1.00 0.00 10 HIS A C 5
ATOM 6705 O O . HIS A 1 14 ? 6.541 10.139 5.249 1.00 0.00 10 HIS A O 5
ATOM 6718 N N . ARG A 1 15 ? 8.395 10.423 6.512 1.00 0.00 11 ARG A N 5
ATOM 6719 C CA . ARG A 1 15 ? 7.864 9.700 7.655 1.00 0.00 11 ARG A CA 5
ATOM 6720 C C . ARG A 1 15 ? 7.731 8.211 7.326 1.00 0.00 11 ARG A C 5
ATOM 6721 O O . ARG A 1 15 ? 6.978 7.492 7.981 1.00 0.00 11 ARG A O 5
ATOM 6739 N N . LYS A 1 16 ? 8.473 7.794 6.310 1.00 0.00 12 LYS A N 5
ATOM 6740 C CA . LYS A 1 16 ? 8.447 6.404 5.887 1.00 0.00 12 LYS A CA 5
ATOM 6741 C C . LYS A 1 16 ? 7.089 6.092 5.256 1.00 0.00 12 LYS A C 5
ATOM 6742 O O . LYS A 1 16 ? 6.518 5.030 5.497 1.00 0.00 12 LYS A O 5
ATOM 6757 N N . TRP A 1 17 ? 6.610 7.039 4.462 1.00 0.00 13 TRP A N 5
ATOM 6758 C CA . TRP A 1 17 ? 5.330 6.878 3.794 1.00 0.00 13 TRP A CA 5
ATOM 6759 C C . TRP A 1 17 ? 5.573 6.150 2.470 1.00 0.00 13 TRP A C 5
ATOM 6760 O O . TRP A 1 17 ? 4.946 5.128 2.196 1.00 0.00 13 TRP A O 5
ATOM 6780 N N . ASP A 1 18 ? 6.487 6.704 1.687 1.00 0.00 14 ASP A N 5
ATOM 6781 C CA . ASP A 1 18 ? 6.821 6.120 0.399 1.00 0.00 14 ASP A CA 5
ATOM 6782 C C . ASP A 1 18 ? 7.570 4.804 0.620 1.00 0.00 14 ASP A C 5
ATOM 6783 O O . ASP A 1 18 ? 7.547 3.922 -0.237 1.00 0.00 14 ASP A O 5
ATOM 6791 N N . ILE A 1 19 ? 8.216 4.715 1.773 1.00 0.00 15 ILE A N 5
ATOM 6792 C CA . ILE A 1 19 ? 8.971 3.522 2.116 1.00 0.00 15 ILE A CA 5
ATOM 6793 C C . ILE A 1 19 ? 8.014 2.456 2.656 1.00 0.00 15 ILE A C 5
ATOM 6794 O O . ILE A 1 19 ? 8.134 1.281 2.316 1.00 0.00 15 ILE A O 5
ATOM 6809 N N . LEU A 1 20 ? 7.086 2.906 3.488 1.00 0.00 16 LEU A N 5
ATOM 6810 C CA . LEU A 1 20 ? 6.111 2.006 4.078 1.00 0.00 16 LEU A CA 5
ATOM 6811 C C . LEU A 1 20 ? 5.257 1.388 2.968 1.00 0.00 16 LEU A C 5
ATOM 6812 O O . LEU A 1 20 ? 4.787 0.259 3.097 1.00 0.00 16 LEU A O 5
ATOM 6827 N N . LEU A 1 21 ? 5.082 2.157 1.902 1.00 0.00 17 LEU A N 5
ATOM 6828 C CA . LEU A 1 21 ? 4.293 1.700 0.771 1.00 0.00 17 LEU A CA 5
ATOM 6829 C C . LEU A 1 21 ? 5.226 1.124 -0.296 1.00 0.00 17 LEU A C 5
ATOM 6830 O O . LEU A 1 21 ? 4.796 0.350 -1.149 1.00 0.00 17 LEU A O 5
ATOM 6845 N N . GLU A 1 22 ? 6.487 1.524 -0.212 1.00 0.00 18 GLU A N 5
ATOM 6846 C CA . GLU A 1 22 ? 7.485 1.057 -1.161 1.00 0.00 18 GLU A CA 5
ATOM 6847 C C . GLU A 1 22 ? 8.633 0.364 -0.424 1.00 0.00 18 GLU A C 5
ATOM 6848 O O . GLU A 1 22 ? 9.789 0.470 -0.831 1.00 0.00 18 GLU A O 5
ATOM 6858 N N . LYS A 1 23 ? 8.274 -0.328 0.647 1.00 0.00 19 LYS A N 5
ATOM 6859 C CA . LYS A 1 23 ? 9.260 -1.038 1.444 1.00 0.00 19 LYS A CA 5
ATOM 6860 C C . LYS A 1 23 ? 8.553 -2.081 2.311 1.00 0.00 19 LYS A C 5
ATOM 6861 O O . LYS A 1 23 ? 9.087 -3.165 2.545 1.00 0.00 19 LYS A O 5
ATOM 6876 N N . SER A 1 24 ? 7.364 -1.717 2.767 1.00 0.00 20 SER A N 5
ATOM 6877 C CA . SER A 1 24 ? 6.578 -2.608 3.604 1.00 0.00 20 SER A CA 5
ATOM 6878 C C . SER A 1 24 ? 5.568 -3.376 2.748 1.00 0.00 20 SER A C 5
ATOM 6879 O O . SER A 1 24 ? 5.266 -4.535 3.028 1.00 0.00 20 SER A O 5
ATOM 6886 N N . THR A 1 25 ? 5.075 -2.699 1.722 1.00 0.00 21 THR A N 5
ATOM 6887 C CA . THR A 1 25 ? 4.105 -3.303 0.824 1.00 0.00 21 THR A CA 5
ATOM 6888 C C . THR A 1 25 ? 4.623 -3.276 -0.617 1.00 0.00 21 THR A C 5
ATOM 6889 O O . THR A 1 25 ? 4.022 -2.645 -1.484 1.00 0.00 21 THR A O 5
ATOM 6900 N N . GLY A 1 26 ? 5.734 -3.968 -0.825 1.00 0.00 22 GLY A N 5
ATOM 6901 C CA . GLY A 1 26 ? 6.339 -4.031 -2.144 1.00 0.00 22 GLY A CA 5
ATOM 6902 C C . GLY A 1 26 ? 7.800 -4.476 -2.055 1.00 0.00 22 GLY A C 5
ATOM 6903 O O . GLY A 1 26 ? 8.629 -4.063 -2.865 1.00 0.00 22 GLY A O 5
ATOM 6907 N N . VAL A 1 27 ? 8.072 -5.314 -1.065 1.00 0.00 23 VAL A N 5
ATOM 6908 C CA . VAL A 1 27 ? 9.418 -5.821 -0.861 1.00 0.00 23 VAL A CA 5
ATOM 6909 C C . VAL A 1 27 ? 9.390 -7.350 -0.870 1.00 0.00 23 VAL A C 5
ATOM 6910 O O . VAL A 1 27 ? 9.620 -7.973 -1.905 1.00 0.00 23 VAL A O 5
ATOM 6923 N N . MET A 1 28 ? 9.107 -7.912 0.297 1.00 0.00 24 MET A N 5
ATOM 6924 C CA . MET A 1 28 ? 9.047 -9.356 0.437 1.00 0.00 24 MET A CA 5
ATOM 6925 C C . MET A 1 28 ? 7.735 -9.789 1.095 1.00 0.00 24 MET A C 5
ATOM 6926 O O . MET A 1 28 ? 7.402 -10.973 1.104 1.00 0.00 24 MET A O 5
ATOM 6938 N N . GLU A 1 29 ? 7.025 -8.806 1.629 1.00 0.00 25 GLU A N 5
ATOM 6939 C CA . GLU A 1 29 ? 5.758 -9.070 2.289 1.00 0.00 25 GLU A CA 5
ATOM 6940 C C . GLU A 1 29 ? 5.965 -9.222 3.796 1.00 0.00 25 GLU A C 5
ATOM 6941 O O . GLU A 1 29 ? 5.017 -9.488 4.533 1.00 0.00 25 GLU A O 5
ATOM 6951 N N . ALA A 1 30 ? 7.211 -9.048 4.210 1.00 0.00 26 ALA A N 5
ATOM 6952 C CA . ALA A 1 30 ? 7.555 -9.164 5.618 1.00 0.00 26 ALA A CA 5
ATOM 6953 C C . ALA A 1 30 ? 6.777 -8.116 6.416 1.00 0.00 26 ALA A C 5
ATOM 6954 O O . ALA A 1 30 ? 6.640 -8.233 7.633 1.00 0.00 26 ALA A O 5
ATOM 6961 N N . MET A 1 31 ? 6.287 -7.116 5.699 1.00 0.00 27 MET A N 5
ATOM 6962 C CA . MET A 1 31 ? 5.526 -6.048 6.325 1.00 0.00 27 MET A CA 5
ATOM 6963 C C . MET A 1 31 ? 4.137 -5.922 5.696 1.00 0.00 27 MET A C 5
ATOM 6964 O O . MET A 1 31 ? 3.275 -5.221 6.221 1.00 0.00 27 MET A O 5
ATOM 6976 N N . LYS A 1 32 ? 3.963 -6.615 4.580 1.00 0.00 28 LYS A N 5
ATOM 6977 C CA . LYS A 1 32 ? 2.694 -6.590 3.873 1.00 0.00 28 LYS A CA 5
ATOM 6978 C C . LYS A 1 32 ? 1.886 -7.836 4.241 1.00 0.00 28 LYS A C 5
ATOM 6979 O O . LYS A 1 32 ? 0.681 -7.892 4.000 1.00 0.00 28 LYS A O 5
ATOM 6994 N N . VAL A 1 33 ? 2.582 -8.804 4.819 1.00 0.00 29 VAL A N 5
ATOM 6995 C CA . VAL A 1 33 ? 1.944 -10.046 5.223 1.00 0.00 29 VAL A CA 5
ATOM 6996 C C . VAL A 1 33 ? 2.093 -10.223 6.735 1.00 0.00 29 VAL A C 5
ATOM 6997 O O . VAL A 1 33 ? 2.116 -11.347 7.232 1.00 0.00 29 VAL A O 5
ATOM 7010 N N . THR A 1 34 ? 2.192 -9.095 7.423 1.00 0.00 30 THR A N 5
ATOM 7011 C CA . THR A 1 34 ? 2.338 -9.112 8.869 1.00 0.00 30 THR A CA 5
ATOM 7012 C C . THR A 1 34 ? 1.150 -9.824 9.518 1.00 0.00 30 THR A C 5
ATOM 7013 O O . THR A 1 34 ? 0.180 -9.184 9.917 1.00 0.00 30 THR A O 5
ATOM 7024 N N . SER A 1 35 ? 1.266 -11.142 9.602 1.00 0.00 31 SER A N 5
ATOM 7025 C CA . SER A 1 35 ? 0.213 -11.949 10.194 1.00 0.00 31 SER A CA 5
ATOM 7026 C C . SER A 1 35 ? -1.141 -11.567 9.592 1.00 0.00 31 SER A C 5
ATOM 7027 O O . SER A 1 35 ? -2.184 -11.830 10.188 1.00 0.00 31 SER A O 5
ATOM 7034 N N . GLU A 1 36 ? -1.080 -10.953 8.420 1.00 0.00 32 GLU A N 5
ATOM 7035 C CA . GLU A 1 36 ? -2.288 -10.532 7.732 1.00 0.00 32 GLU A CA 5
ATOM 7036 C C . GLU A 1 36 ? -3.012 -9.454 8.541 1.00 0.00 32 GLU A C 5
ATOM 7037 O O . GLU A 1 36 ? -3.096 -8.304 8.115 1.00 0.00 32 GLU A O 5
ATOM 7047 N N . GLU A 1 37 ? -3.516 -9.865 9.696 1.00 0.00 33 GLU A N 5
ATOM 7048 C CA . GLU A 1 37 ? -4.230 -8.949 10.569 1.00 0.00 33 GLU A CA 5
ATOM 7049 C C . GLU A 1 37 ? -3.441 -7.648 10.732 1.00 0.00 33 GLU A C 5
ATOM 7050 O O . GLU A 1 37 ? -4.017 -6.561 10.697 1.00 0.00 33 GLU A O 5
ATOM 7060 N N . LYS A 1 38 ? -2.138 -7.802 10.907 1.00 0.00 34 LYS A N 5
ATOM 7061 C CA . LYS A 1 38 ? -1.264 -6.652 11.076 1.00 0.00 34 LYS A CA 5
ATOM 7062 C C . LYS A 1 38 ? -0.699 -6.243 9.714 1.00 0.00 34 LYS A C 5
ATOM 7063 O O . LYS A 1 38 ? -0.232 -5.118 9.545 1.00 0.00 34 LYS A O 5
ATOM 7078 N N . GLU A 1 39 ? -0.759 -7.179 8.778 1.00 0.00 35 GLU A N 5
ATOM 7079 C CA . GLU A 1 39 ? -0.260 -6.929 7.437 1.00 0.00 35 GLU A CA 5
ATOM 7080 C C . GLU A 1 39 ? -1.015 -5.762 6.797 1.00 0.00 35 GLU A C 5
ATOM 7081 O O . GLU A 1 39 ? -0.496 -5.097 5.902 1.00 0.00 35 GLU A O 5
ATOM 7091 N N . GLN A 1 40 ? -2.231 -5.550 7.281 1.00 0.00 36 GLN A N 5
ATOM 7092 C CA . GLN A 1 40 ? -3.063 -4.476 6.767 1.00 0.00 36 GLN A CA 5
ATOM 7093 C C . GLN A 1 40 ? -3.407 -3.490 7.886 1.00 0.00 36 GLN A C 5
ATOM 7094 O O . GLN A 1 40 ? -3.526 -2.290 7.645 1.00 0.00 36 GLN A O 5
ATOM 7106 N N . LEU A 1 41 ? -3.558 -4.033 9.085 1.00 0.00 37 LEU A N 5
ATOM 7107 C CA . LEU A 1 41 ? -3.885 -3.217 10.241 1.00 0.00 37 LEU A CA 5
ATOM 7108 C C . LEU A 1 41 ? -2.686 -2.336 10.595 1.00 0.00 37 LEU A C 5
ATOM 7109 O O . LEU A 1 41 ? -2.775 -1.110 10.541 1.00 0.00 37 LEU A O 5
ATOM 7124 N N . SER A 1 42 ? -1.592 -2.995 10.947 1.00 0.00 38 SER A N 5
ATOM 7125 C CA . SER A 1 42 ? -0.376 -2.287 11.310 1.00 0.00 38 SER A CA 5
ATOM 7126 C C . SER A 1 42 ? 0.252 -1.655 10.065 1.00 0.00 38 SER A C 5
ATOM 7127 O O . SER A 1 42 ? 1.098 -0.769 10.174 1.00 0.00 38 SER A O 5
ATOM 7134 N N . THR A 1 43 ? -0.185 -2.137 8.911 1.00 0.00 39 THR A N 5
ATOM 7135 C CA . THR A 1 43 ? 0.324 -1.632 7.647 1.00 0.00 39 THR A CA 5
ATOM 7136 C C . THR A 1 43 ? -0.553 -0.485 7.140 1.00 0.00 39 THR A C 5
ATOM 7137 O O . THR A 1 43 ? -0.168 0.235 6.221 1.00 0.00 39 THR A O 5
ATOM 7148 N N . ALA A 1 44 ? -1.716 -0.351 7.762 1.00 0.00 40 ALA A N 5
ATOM 7149 C CA . ALA A 1 44 ? -2.650 0.695 7.385 1.00 0.00 40 ALA A CA 5
ATOM 7150 C C . ALA A 1 44 ? -2.906 1.603 8.589 1.00 0.00 40 ALA A C 5
ATOM 7151 O O . ALA A 1 44 ? -3.706 2.533 8.511 1.00 0.00 40 ALA A O 5
ATOM 7158 N N . ILE A 1 45 ? -2.210 1.301 9.675 1.00 0.00 41 ILE A N 5
ATOM 7159 C CA . ILE A 1 45 ? -2.352 2.078 10.895 1.00 0.00 41 ILE A CA 5
ATOM 7160 C C . ILE A 1 45 ? -0.986 2.638 11.299 1.00 0.00 41 ILE A C 5
ATOM 7161 O O . ILE A 1 45 ? -0.886 3.785 11.734 1.00 0.00 41 ILE A O 5
ATOM 7176 N N . ASP A 1 46 ? 0.031 1.804 11.142 1.00 0.00 42 ASP A N 5
ATOM 7177 C CA . ASP A 1 46 ? 1.385 2.201 11.484 1.00 0.00 42 ASP A CA 5
ATOM 7178 C C . ASP A 1 46 ? 1.484 3.728 11.464 1.00 0.00 42 ASP A C 5
ATOM 7179 O O . ASP A 1 46 ? 1.575 4.362 12.514 1.00 0.00 42 ASP A O 5
ATOM 7187 N N . ARG A 1 47 ? 1.465 4.275 10.257 1.00 0.00 43 ARG A N 5
ATOM 7188 C CA . ARG A 1 47 ? 1.551 5.716 10.086 1.00 0.00 43 ARG A CA 5
ATOM 7189 C C . ARG A 1 47 ? 0.414 6.213 9.193 1.00 0.00 43 ARG A C 5
ATOM 7190 O O . ARG A 1 47 ? 0.231 7.418 9.027 1.00 0.00 43 ARG A O 5
ATOM 7208 N N . MET A 1 48 ? -0.323 5.260 8.640 1.00 0.00 44 MET A N 5
ATOM 7209 C CA . MET A 1 48 ? -1.438 5.587 7.767 1.00 0.00 44 MET A CA 5
ATOM 7210 C C . MET A 1 48 ? -2.573 6.247 8.553 1.00 0.00 44 MET A C 5
ATOM 7211 O O . MET A 1 48 ? -3.450 6.882 7.967 1.00 0.00 44 MET A O 5
ATOM 7223 N N . ASN A 1 49 ? -2.520 6.075 9.865 1.00 0.00 45 ASN A N 5
ATOM 7224 C CA . ASN A 1 49 ? -3.533 6.647 10.736 1.00 0.00 45 ASN A CA 5
ATOM 7225 C C . ASN A 1 49 ? -3.570 8.164 10.542 1.00 0.00 45 ASN A C 5
ATOM 7226 O O . ASN A 1 49 ? -4.288 8.665 9.678 1.00 0.00 45 ASN A O 5
ATOM 7236 N N . GLU A 1 50 ? -2.787 8.852 11.359 1.00 0.00 46 GLU A N 5
ATOM 7237 C CA . GLU A 1 50 ? -2.721 10.302 11.288 1.00 0.00 46 GLU A CA 5
ATOM 7238 C C . GLU A 1 50 ? -1.788 10.736 10.155 1.00 0.00 46 GLU A C 5
ATOM 7239 O O . GLU A 1 50 ? -1.830 11.885 9.718 1.00 0.00 46 GLU A O 5
ATOM 7249 N N . GLY A 1 51 ? -0.971 9.793 9.710 1.00 0.00 47 GLY A N 5
ATOM 7250 C CA . GLY A 1 51 ? -0.031 10.063 8.636 1.00 0.00 47 GLY A CA 5
ATOM 7251 C C . GLY A 1 51 ? -0.747 10.137 7.286 1.00 0.00 47 GLY A C 5
ATOM 7252 O O . GLY A 1 51 ? -0.470 11.024 6.480 1.00 0.00 47 GLY A O 5
ATOM 7256 N N . LEU A 1 52 ? -1.654 9.193 7.081 1.00 0.00 48 LEU A N 5
ATOM 7257 C CA . LEU A 1 52 ? -2.413 9.141 5.843 1.00 0.00 48 LEU A CA 5
ATOM 7258 C C . LEU A 1 52 ? -3.294 10.387 5.736 1.00 0.00 48 LEU A C 5
ATOM 7259 O O . LEU A 1 52 ? -3.422 10.972 4.661 1.00 0.00 48 LEU A O 5
ATOM 7274 N N . ASP A 1 53 ? -3.880 10.758 6.866 1.00 0.00 49 ASP A N 5
ATOM 7275 C CA . ASP A 1 53 ? -4.745 11.924 6.912 1.00 0.00 49 ASP A CA 5
ATOM 7276 C C . ASP A 1 53 ? -3.927 13.175 6.588 1.00 0.00 49 ASP A C 5
ATOM 7277 O O . ASP A 1 53 ? -4.387 14.051 5.857 1.00 0.00 49 ASP A O 5
ATOM 7285 N N . ALA A 1 54 ? -2.727 13.219 7.148 1.00 0.00 50 ALA A N 5
ATOM 7286 C CA . ALA A 1 54 ? -1.839 14.349 6.928 1.00 0.00 50 ALA A CA 5
ATOM 7287 C C . ALA A 1 54 ? -1.115 14.170 5.592 1.00 0.00 50 ALA A C 5
ATOM 7288 O O . ALA A 1 54 ? -1.397 14.881 4.629 1.00 0.00 50 ALA A O 5
ATOM 7295 N N . PHE A 1 55 ? -0.197 13.216 5.576 1.00 0.00 51 PHE A N 5
ATOM 7296 C CA . PHE A 1 55 ? 0.569 12.935 4.374 1.00 0.00 51 PHE A CA 5
ATOM 7297 C C . PHE A 1 55 ? -0.280 13.147 3.120 1.00 0.00 51 PHE A C 5
ATOM 7298 O O . PHE A 1 55 ? 0.184 13.733 2.143 1.00 0.00 51 PHE A O 5
ATOM 7314 N N . ILE A 1 56 ? -1.510 12.660 3.188 1.00 0.00 52 ILE A N 5
ATOM 7315 C CA . ILE A 1 56 ? -2.429 12.790 2.070 1.00 0.00 52 ILE A CA 5
ATOM 7316 C C . ILE A 1 56 ? -2.737 14.270 1.837 1.00 0.00 52 ILE A C 5
ATOM 7317 O O . ILE A 1 56 ? -2.650 14.757 0.710 1.00 0.00 52 ILE A O 5
ATOM 7332 N N . GLN A 1 57 ? -3.089 14.947 2.921 1.00 0.00 53 GLN A N 5
ATOM 7333 C CA . GLN A 1 57 ? -3.410 16.362 2.849 1.00 0.00 53 GLN A CA 5
ATOM 7334 C C . GLN A 1 57 ? -2.152 17.176 2.541 1.00 0.00 53 GLN A C 5
ATOM 7335 O O . GLN A 1 57 ? -2.230 18.383 2.315 1.00 0.00 53 GLN A O 5
ATOM 7347 N N . LEU A 1 58 ? -1.023 16.484 2.538 1.00 0.00 54 LEU A N 5
ATOM 7348 C CA . LEU A 1 58 ? 0.250 17.128 2.261 1.00 0.00 54 LEU A CA 5
ATOM 7349 C C . LEU A 1 58 ? 0.710 16.750 0.851 1.00 0.00 54 LEU A C 5
ATOM 7350 O O . LEU A 1 58 ? 1.341 17.553 0.165 1.00 0.00 54 LEU A O 5
ATOM 7365 N N . TYR A 1 59 ? 0.377 15.528 0.461 1.00 0.00 55 TYR A N 5
ATOM 7366 C CA . TYR A 1 59 ? 0.749 15.035 -0.854 1.00 0.00 55 TYR A CA 5
ATOM 7367 C C . TYR A 1 59 ? -0.488 14.622 -1.654 1.00 0.00 55 TYR A C 5
ATOM 7368 O O . TYR A 1 59 ? -0.795 15.222 -2.684 1.00 0.00 55 TYR A O 5
ATOM 7385 N N . ASN A 1 60 ? -1.164 13.601 -1.151 1.00 0.00 56 ASN A N 5
ATOM 7386 C CA . ASN A 1 60 ? -2.361 13.100 -1.806 1.00 0.00 56 ASN A CA 5
ATOM 7387 C C . ASN A 1 60 ? -2.438 11.582 -1.628 1.00 0.00 56 ASN A C 5
ATOM 7388 O O . ASN A 1 60 ? -3.478 10.976 -1.880 1.00 0.00 56 ASN A O 5
ATOM 7398 N N . GLU A 1 61 ? -1.324 11.012 -1.194 1.00 0.00 57 GLU A N 5
ATOM 7399 C CA . GLU A 1 61 ? -1.251 9.577 -0.979 1.00 0.00 57 GLU A CA 5
ATOM 7400 C C . GLU A 1 61 ? -1.145 8.845 -2.319 1.00 0.00 57 GLU A C 5
ATOM 7401 O O . GLU A 1 61 ? -1.496 7.670 -2.417 1.00 0.00 57 GLU A O 5
ATOM 7411 N N . SER A 1 62 ? -0.660 9.569 -3.316 1.00 0.00 58 SER A N 5
ATOM 7412 C CA . SER A 1 62 ? -0.504 9.002 -4.645 1.00 0.00 58 SER A CA 5
ATOM 7413 C C . SER A 1 62 ? 0.890 9.325 -5.191 1.00 0.00 58 SER A C 5
ATOM 7414 O O . SER A 1 62 ? 1.461 8.541 -5.945 1.00 0.00 58 SER A O 5
ATOM 7421 N N . GLU A 1 63 ? 1.394 10.482 -4.787 1.00 0.00 59 GLU A N 5
ATOM 7422 C CA . GLU A 1 63 ? 2.709 10.918 -5.227 1.00 0.00 59 GLU A CA 5
ATOM 7423 C C . GLU A 1 63 ? 3.687 10.923 -4.050 1.00 0.00 59 GLU A C 5
ATOM 7424 O O . GLU A 1 63 ? 4.782 10.373 -4.146 1.00 0.00 59 GLU A O 5
ATOM 7434 N N . ILE A 1 64 ? 3.256 11.552 -2.966 1.00 0.00 60 ILE A N 5
ATOM 7435 C CA . ILE A 1 64 ? 4.080 11.637 -1.773 1.00 0.00 60 ILE A CA 5
ATOM 7436 C C . ILE A 1 64 ? 5.222 12.625 -2.015 1.00 0.00 60 ILE A C 5
ATOM 7437 O O . ILE A 1 64 ? 6.071 12.823 -1.148 1.00 0.00 60 ILE A O 5
ATOM 7452 N N . ASP A 1 65 ? 5.207 13.220 -3.199 1.00 0.00 61 ASP A N 5
ATOM 7453 C CA . ASP A 1 65 ? 6.231 14.183 -3.568 1.00 0.00 61 ASP A CA 5
ATOM 7454 C C . ASP A 1 65 ? 5.708 15.598 -3.316 1.00 0.00 61 ASP A C 5
ATOM 7455 O O . ASP A 1 65 ? 6.266 16.334 -2.504 1.00 0.00 61 ASP A O 5
ATOM 7463 N N . GLU A 1 66 ? 4.642 15.936 -4.028 1.00 0.00 62 GLU A N 5
ATOM 7464 C CA . GLU A 1 66 ? 4.037 17.250 -3.891 1.00 0.00 62 GLU A CA 5
ATOM 7465 C C . GLU A 1 66 ? 3.312 17.637 -5.181 1.00 0.00 62 GLU A C 5
ATOM 7466 O O . GLU A 1 66 ? 2.106 17.877 -5.170 1.00 0.00 62 GLU A O 5
ATOM 7476 N N . PRO A 1 67 ? 4.096 17.686 -6.290 1.00 0.00 63 PRO A N 5
ATOM 7477 C CA . PRO A 1 67 ? 3.541 18.039 -7.585 1.00 0.00 63 PRO A CA 5
ATOM 7478 C C . PRO A 1 67 ? 2.730 16.880 -8.168 1.00 0.00 63 PRO A C 5
ATOM 7479 O O . PRO A 1 67 ? 1.579 17.060 -8.563 1.00 0.00 63 PRO A O 5
ATOM 7487 N N . LEU A 1 68 ? 3.363 15.716 -8.204 1.00 0.00 64 LEU A N 5
ATOM 7488 C CA . LEU A 1 68 ? 2.714 14.528 -8.733 1.00 0.00 64 LEU A CA 5
ATOM 7489 C C . LEU A 1 68 ? 3.051 14.386 -10.218 1.00 0.00 64 LEU A C 5
ATOM 7490 O O . LEU A 1 68 ? 2.217 13.947 -11.008 1.00 0.00 64 LEU A O 5
ATOM 7505 N N . ILE A 1 69 ? 4.276 14.766 -10.553 1.00 0.00 65 ILE A N 5
ATOM 7506 C CA . ILE A 1 69 ? 4.733 14.687 -11.930 1.00 0.00 65 ILE A CA 5
ATOM 7507 C C . ILE A 1 69 ? 5.848 13.643 -12.033 1.00 0.00 65 ILE A C 5
ATOM 7508 O O . ILE A 1 69 ? 6.225 13.239 -13.132 1.00 0.00 65 ILE A O 5
ATOM 7523 N N . GLN A 1 70 ? 6.344 13.237 -10.873 1.00 0.00 66 GLN A N 5
ATOM 7524 C CA . GLN A 1 70 ? 7.408 12.249 -10.819 1.00 0.00 66 GLN A CA 5
ATOM 7525 C C . GLN A 1 70 ? 7.370 11.502 -9.484 1.00 0.00 66 GLN A C 5
ATOM 7526 O O . GLN A 1 70 ? 8.359 11.478 -8.754 1.00 0.00 66 GLN A O 5
ATOM 7538 N N . LEU A 1 71 ? 6.217 10.910 -9.205 1.00 0.00 67 LEU A N 5
ATOM 7539 C CA . LEU A 1 71 ? 6.039 10.164 -7.971 1.00 0.00 67 LEU A CA 5
ATOM 7540 C C . LEU A 1 71 ? 4.575 9.733 -7.850 1.00 0.00 67 LEU A C 5
ATOM 7541 O O . LEU A 1 71 ? 4.258 8.805 -7.107 1.00 0.00 67 LEU A O 5
ATOM 7556 N N . ASP A 1 72 ? 3.723 10.428 -8.588 1.00 0.00 68 ASP A N 5
ATOM 7557 C CA . ASP A 1 72 ? 2.301 10.128 -8.572 1.00 0.00 68 ASP A CA 5
ATOM 7558 C C . ASP A 1 72 ? 2.082 8.690 -9.045 1.00 0.00 68 ASP A C 5
ATOM 7559 O O . ASP A 1 72 ? 1.482 7.884 -8.335 1.00 0.00 68 ASP A O 5
ATOM 7567 N N . ASP A 1 73 ? 2.580 8.411 -10.241 1.00 0.00 69 ASP A N 5
ATOM 7568 C CA . ASP A 1 73 ? 2.446 7.084 -10.817 1.00 0.00 69 ASP A CA 5
ATOM 7569 C C . ASP A 1 73 ? 3.566 6.187 -10.286 1.00 0.00 69 ASP A C 5
ATOM 7570 O O . ASP A 1 73 ? 3.454 4.963 -10.319 1.00 0.00 69 ASP A O 5
ATOM 7578 N N . ASP A 1 74 ? 4.621 6.831 -9.810 1.00 0.00 70 ASP A N 5
ATOM 7579 C CA . ASP A 1 74 ? 5.761 6.107 -9.273 1.00 0.00 70 ASP A CA 5
ATOM 7580 C C . ASP A 1 74 ? 5.353 5.417 -7.970 1.00 0.00 70 ASP A C 5
ATOM 7581 O O . ASP A 1 74 ? 5.937 4.402 -7.592 1.00 0.00 70 ASP A O 5
ATOM 7589 N N . THR A 1 75 ? 4.354 5.993 -7.320 1.00 0.00 71 THR A N 5
ATOM 7590 C CA . THR A 1 75 ? 3.861 5.445 -6.067 1.00 0.00 71 THR A CA 5
ATOM 7591 C C . THR A 1 75 ? 2.445 4.896 -6.246 1.00 0.00 71 THR A C 5
ATOM 7592 O O . THR A 1 75 ? 2.154 3.775 -5.832 1.00 0.00 71 THR A O 5
ATOM 7603 N N . ALA A 1 76 ? 1.601 5.710 -6.863 1.00 0.00 72 ALA A N 5
ATOM 7604 C CA . ALA A 1 76 ? 0.223 5.320 -7.103 1.00 0.00 72 ALA A CA 5
ATOM 7605 C C . ALA A 1 76 ? 0.198 3.990 -7.861 1.00 0.00 72 ALA A C 5
ATOM 7606 O O . ALA A 1 76 ? -0.575 3.094 -7.526 1.00 0.00 72 ALA A O 5
ATOM 7613 N N . GLU A 1 77 ? 1.053 3.905 -8.870 1.00 0.00 73 GLU A N 5
ATOM 7614 C CA . GLU A 1 77 ? 1.140 2.701 -9.678 1.00 0.00 73 GLU A CA 5
ATOM 7615 C C . GLU A 1 77 ? 1.673 1.537 -8.842 1.00 0.00 73 GLU A C 5
ATOM 7616 O O . GLU A 1 77 ? 1.550 0.377 -9.234 1.00 0.00 73 GLU A O 5
ATOM 7626 N N . LEU A 1 78 ? 2.257 1.886 -7.704 1.00 0.00 74 LEU A N 5
ATOM 7627 C CA . LEU A 1 78 ? 2.810 0.884 -6.809 1.00 0.00 74 LEU A CA 5
ATOM 7628 C C . LEU A 1 78 ? 1.676 0.234 -6.014 1.00 0.00 74 LEU A C 5
ATOM 7629 O O . LEU A 1 78 ? 1.523 -0.986 -6.028 1.00 0.00 74 LEU A O 5
ATOM 7644 N N . MET A 1 79 ? 0.910 1.078 -5.339 1.00 0.00 75 MET A N 5
ATOM 7645 C CA . MET A 1 79 ? -0.206 0.601 -4.540 1.00 0.00 75 MET A CA 5
ATOM 7646 C C . MET A 1 79 ? -1.401 0.244 -5.425 1.00 0.00 75 MET A C 5
ATOM 7647 O O . MET A 1 79 ? -2.267 -0.531 -5.023 1.00 0.00 75 MET A O 5
ATOM 7659 N N . LYS A 1 80 ? -1.412 0.828 -6.615 1.00 0.00 76 LYS A N 5
ATOM 7660 C CA . LYS A 1 80 ? -2.486 0.581 -7.562 1.00 0.00 76 LYS A CA 5
ATOM 7661 C C . LYS A 1 80 ? -2.205 -0.718 -8.318 1.00 0.00 76 LYS A C 5
ATOM 7662 O O . LYS A 1 80 ? -2.998 -1.658 -8.260 1.00 0.00 76 LYS A O 5
ATOM 7677 N N . GLN A 1 81 ? -1.076 -0.731 -9.010 1.00 0.00 77 GLN A N 5
ATOM 7678 C CA . GLN A 1 81 ? -0.681 -1.900 -9.777 1.00 0.00 77 GLN A CA 5
ATOM 7679 C C . GLN A 1 81 ? -0.659 -3.140 -8.882 1.00 0.00 77 GLN A C 5
ATOM 7680 O O . GLN A 1 81 ? -1.072 -4.220 -9.301 1.00 0.00 77 GLN A O 5
ATOM 7692 N N . ALA A 1 82 ? -0.174 -2.943 -7.664 1.00 0.00 78 ALA A N 5
ATOM 7693 C CA . ALA A 1 82 ? -0.093 -4.032 -6.706 1.00 0.00 78 ALA A CA 5
ATOM 7694 C C . ALA A 1 82 ? -1.506 -4.424 -6.265 1.00 0.00 78 ALA A C 5
ATOM 7695 O O . ALA A 1 82 ? -1.918 -5.570 -6.437 1.00 0.00 78 ALA A O 5
ATOM 7702 N N . ARG A 1 83 ? -2.207 -3.450 -5.704 1.00 0.00 79 ARG A N 5
ATOM 7703 C CA . ARG A 1 83 ? -3.564 -3.678 -5.237 1.00 0.00 79 ARG A CA 5
ATOM 7704 C C . ARG A 1 83 ? -4.497 -3.934 -6.422 1.00 0.00 79 ARG A C 5
ATOM 7705 O O . ARG A 1 83 ? -5.692 -4.165 -6.239 1.00 0.00 79 ARG A O 5
ATOM 7723 N N . ASP A 1 84 ? -3.917 -3.885 -7.613 1.00 0.00 80 ASP A N 5
ATOM 7724 C CA . ASP A 1 84 ? -4.682 -4.109 -8.828 1.00 0.00 80 ASP A CA 5
ATOM 7725 C C . ASP A 1 84 ? -4.378 -5.509 -9.366 1.00 0.00 80 ASP A C 5
ATOM 7726 O O . ASP A 1 84 ? -5.279 -6.211 -9.823 1.00 0.00 80 ASP A O 5
ATOM 7734 N N . MET A 1 85 ? -3.106 -5.873 -9.294 1.00 0.00 81 MET A N 5
ATOM 7735 C CA . MET A 1 85 ? -2.673 -7.176 -9.769 1.00 0.00 81 MET A CA 5
ATOM 7736 C C . MET A 1 85 ? -3.413 -8.299 -9.039 1.00 0.00 81 MET A C 5
ATOM 7737 O O . MET A 1 85 ? -4.005 -9.170 -9.674 1.00 0.00 81 MET A O 5
ATOM 7749 N N . TYR A 1 86 ? -3.355 -8.241 -7.717 1.00 0.00 82 TYR A N 5
ATOM 7750 C CA . TYR A 1 86 ? -4.014 -9.242 -6.895 1.00 0.00 82 TYR A CA 5
ATOM 7751 C C . TYR A 1 86 ? -4.445 -8.651 -5.551 1.00 0.00 82 TYR A C 5
ATOM 7752 O O . TYR A 1 86 ? -5.102 -9.322 -4.756 1.00 0.00 82 TYR A O 5
ATOM 7769 N N . GLY A 1 87 ? -4.056 -7.402 -5.338 1.00 0.00 83 GLY A N 5
ATOM 7770 C CA . GLY A 1 87 ? -4.395 -6.714 -4.104 1.00 0.00 83 GLY A CA 5
ATOM 7771 C C . GLY A 1 87 ? -3.146 -6.466 -3.255 1.00 0.00 83 GLY A C 5
ATOM 7772 O O . GLY A 1 87 ? -3.196 -6.559 -2.030 1.00 0.00 83 GLY A O 5
ATOM 7776 N N . GLN A 1 88 ? -2.055 -6.155 -3.941 1.00 0.00 84 GLN A N 5
ATOM 7777 C CA . GLN A 1 88 ? -0.796 -5.892 -3.266 1.00 0.00 84 GLN A CA 5
ATOM 7778 C C . GLN A 1 88 ? 0.034 -7.174 -3.173 1.00 0.00 84 GLN A C 5
ATOM 7779 O O . GLN A 1 88 ? 1.260 -7.130 -3.257 1.00 0.00 84 GLN A O 5
ATOM 7791 N N . GLU A 1 89 ? -0.667 -8.284 -3.003 1.00 0.00 85 GLU A N 5
ATOM 7792 C CA . GLU A 1 89 ? -0.010 -9.576 -2.898 1.00 0.00 85 GLU A CA 5
ATOM 7793 C C . GLU A 1 89 ? -1.051 -10.698 -2.851 1.00 0.00 85 GLU A C 5
ATOM 7794 O O . GLU A 1 89 ? -0.793 -11.766 -2.298 1.00 0.00 85 GLU A O 5
ATOM 7804 N N . LYS A 1 90 ? -2.204 -10.417 -3.440 1.00 0.00 86 LYS A N 5
ATOM 7805 C CA . LYS A 1 90 ? -3.283 -11.390 -3.472 1.00 0.00 86 LYS A CA 5
ATOM 7806 C C . LYS A 1 90 ? -4.005 -11.390 -2.122 1.00 0.00 86 LYS A C 5
ATOM 7807 O O . LYS A 1 90 ? -4.439 -12.438 -1.647 1.00 0.00 86 LYS A O 5
ATOM 7822 N N . LEU A 1 91 ? -4.109 -10.203 -1.543 1.00 0.00 87 LEU A N 5
ATOM 7823 C CA . LEU A 1 91 ? -4.769 -10.054 -0.257 1.00 0.00 87 LEU A CA 5
ATOM 7824 C C . LEU A 1 91 ? -5.916 -9.051 -0.392 1.00 0.00 87 LEU A C 5
ATOM 7825 O O . LEU A 1 91 ? -6.546 -8.686 0.600 1.00 0.00 87 LEU A O 5
ATOM 7840 N N . ASN A 1 92 ? -6.154 -8.633 -1.627 1.00 0.00 88 ASN A N 5
ATOM 7841 C CA . ASN A 1 92 ? -7.214 -7.680 -1.904 1.00 0.00 88 ASN A CA 5
ATOM 7842 C C . ASN A 1 92 ? -8.450 -8.044 -1.078 1.00 0.00 88 ASN A C 5
ATOM 7843 O O . ASN A 1 92 ? -9.244 -7.173 -0.726 1.00 0.00 88 ASN A O 5
ATOM 7853 N N . GLU A 1 93 ? -8.573 -9.332 -0.794 1.00 0.00 89 GLU A N 5
ATOM 7854 C CA . GLU A 1 93 ? -9.699 -9.822 -0.016 1.00 0.00 89 GLU A CA 5
ATOM 7855 C C . GLU A 1 93 ? -9.875 -8.981 1.250 1.00 0.00 89 GLU A C 5
ATOM 7856 O O . GLU A 1 93 ? -11.001 -8.689 1.653 1.00 0.00 89 GLU A O 5
ATOM 7866 N N . LYS A 1 94 ? -8.748 -8.616 1.841 1.00 0.00 90 LYS A N 5
ATOM 7867 C CA . LYS A 1 94 ? -8.764 -7.814 3.054 1.00 0.00 90 LYS A CA 5
ATOM 7868 C C . LYS A 1 94 ? -7.958 -6.534 2.824 1.00 0.00 90 LYS A C 5
ATOM 7869 O O . LYS A 1 94 ? -8.134 -5.550 3.540 1.00 0.00 90 LYS A O 5
ATOM 7884 N N . LEU A 1 95 ? -7.092 -6.589 1.822 1.00 0.00 91 LEU A N 5
ATOM 7885 C CA . LEU A 1 95 ? -6.259 -5.447 1.489 1.00 0.00 91 LEU A CA 5
ATOM 7886 C C . LEU A 1 95 ? -7.089 -4.427 0.707 1.00 0.00 91 LEU A C 5
ATOM 7887 O O . LEU A 1 95 ? -6.821 -3.227 0.766 1.00 0.00 91 LEU A O 5
ATOM 7902 N N . ASN A 1 96 ? -8.078 -4.940 -0.008 1.00 0.00 92 ASN A N 5
ATOM 7903 C CA . ASN A 1 96 ? -8.949 -4.089 -0.800 1.00 0.00 92 ASN A CA 5
ATOM 7904 C C . ASN A 1 96 ? -9.816 -3.243 0.133 1.00 0.00 92 ASN A C 5
ATOM 7905 O O . ASN A 1 96 ? -10.084 -2.076 -0.150 1.00 0.00 92 ASN A O 5
ATOM 7915 N N . THR A 1 97 ? -10.232 -3.865 1.227 1.00 0.00 93 THR A N 5
ATOM 7916 C CA . THR A 1 97 ? -11.064 -3.183 2.204 1.00 0.00 93 THR A CA 5
ATOM 7917 C C . THR A 1 97 ? -10.211 -2.272 3.087 1.00 0.00 93 THR A C 5
ATOM 7918 O O . THR A 1 97 ? -10.653 -1.195 3.486 1.00 0.00 93 THR A O 5
ATOM 7929 N N . ILE A 1 98 ? -9.003 -2.736 3.369 1.00 0.00 94 ILE A N 5
ATOM 7930 C CA . ILE A 1 98 ? -8.083 -1.976 4.199 1.00 0.00 94 ILE A CA 5
ATOM 7931 C C . ILE A 1 98 ? -7.511 -0.812 3.385 1.00 0.00 94 ILE A C 5
ATOM 7932 O O . ILE A 1 98 ? -7.299 0.276 3.916 1.00 0.00 94 ILE A O 5
ATOM 7947 N N . ILE A 1 99 ? -7.279 -1.083 2.109 1.00 0.00 95 ILE A N 5
ATOM 7948 C CA . ILE A 1 99 ? -6.736 -0.073 1.217 1.00 0.00 95 ILE A CA 5
ATOM 7949 C C . ILE A 1 99 ? -7.832 0.936 0.868 1.00 0.00 95 ILE A C 5
ATOM 7950 O O . ILE A 1 99 ? -7.617 2.144 0.948 1.00 0.00 95 ILE A O 5
ATOM 7965 N N . LYS A 1 100 ? -8.983 0.402 0.489 1.00 0.00 96 LYS A N 5
ATOM 7966 C CA . LYS A 1 100 ? -10.114 1.239 0.127 1.00 0.00 96 LYS A CA 5
ATOM 7967 C C . LYS A 1 100 ? -10.598 1.998 1.365 1.00 0.00 96 LYS A C 5
ATOM 7968 O O . LYS A 1 100 ? -11.183 3.073 1.248 1.00 0.00 96 LYS A O 5
ATOM 7983 N N . GLN A 1 101 ? -10.335 1.407 2.521 1.00 0.00 97 GLN A N 5
ATOM 7984 C CA . GLN A 1 101 ? -10.737 2.014 3.779 1.00 0.00 97 GLN A CA 5
ATOM 7985 C C . GLN A 1 101 ? -9.768 3.134 4.161 1.00 0.00 97 GLN A C 5
ATOM 7986 O O . GLN A 1 101 ? -10.190 4.201 4.605 1.00 0.00 97 GLN A O 5
ATOM 7998 N N . ILE A 1 102 ? -8.486 2.854 3.976 1.00 0.00 98 ILE A N 5
ATOM 7999 C CA . ILE A 1 102 ? -7.453 3.825 4.295 1.00 0.00 98 ILE A CA 5
ATOM 8000 C C . ILE A 1 102 ? -7.455 4.931 3.238 1.00 0.00 98 ILE A C 5
ATOM 8001 O O . ILE A 1 102 ? -6.803 5.960 3.410 1.00 0.00 98 ILE A O 5
ATOM 8016 N N . LEU A 1 103 ? -8.195 4.682 2.168 1.00 0.00 99 LEU A N 5
ATOM 8017 C CA . LEU A 1 103 ? -8.290 5.645 1.084 1.00 0.00 99 LEU A CA 5
ATOM 8018 C C . LEU A 1 103 ? -9.709 6.216 1.037 1.00 0.00 99 LEU A C 5
ATOM 8019 O O . LEU A 1 103 ? -9.960 7.210 0.359 1.00 0.00 99 LEU A O 5
ATOM 8034 N N . SER A 1 104 ? -10.600 5.562 1.768 1.00 0.00 100 SER A N 5
ATOM 8035 C CA . SER A 1 104 ? -11.987 5.992 1.819 1.00 0.00 100 SER A CA 5
ATOM 8036 C C . SER A 1 104 ? -12.312 6.547 3.207 1.00 0.00 100 SER A C 5
ATOM 8037 O O . SER A 1 104 ? -13.394 7.092 3.423 1.00 0.00 100 SER A O 5
ATOM 8044 N N . ILE A 1 105 ? -11.356 6.391 4.111 1.00 0.00 101 ILE A N 5
ATOM 8045 C CA . ILE A 1 105 ? -11.527 6.870 5.471 1.00 0.00 101 ILE A CA 5
ATOM 8046 C C . ILE A 1 105 ? -11.726 8.387 5.452 1.00 0.00 101 ILE A C 5
ATOM 8047 O O . ILE A 1 105 ? -12.390 8.942 6.327 1.00 0.00 101 ILE A O 5
ATOM 8062 N N . SER A 1 106 ? -11.138 9.016 4.445 1.00 0.00 102 SER A N 5
ATOM 8063 C CA . SER A 1 106 ? -11.242 10.458 4.299 1.00 0.00 102 SER A CA 5
ATOM 8064 C C . SER A 1 106 ? -9.893 11.041 3.873 1.00 0.00 102 SER A C 5
ATOM 8065 O O . SER A 1 106 ? -9.483 12.091 4.365 1.00 0.00 102 SER A O 5
ATOM 8072 N N . VAL A 1 107 ? -9.241 10.333 2.963 1.00 0.00 103 VAL A N 5
ATOM 8073 C CA . VAL A 1 107 ? -7.946 10.766 2.464 1.00 0.00 103 VAL A CA 5
ATOM 8074 C C . VAL A 1 107 ? -8.004 10.881 0.940 1.00 0.00 103 VAL A C 5
ATOM 8075 O O . VAL A 1 107 ? -7.548 11.872 0.372 1.00 0.00 103 VAL A O 5
ATOM 8088 N N . SER A 1 108 ? -8.569 9.854 0.321 1.00 0.00 104 SER A N 5
ATOM 8089 C CA . SER A 1 108 ? -8.692 9.828 -1.125 1.00 0.00 104 SER A CA 5
ATOM 8090 C C . SER A 1 108 ? -9.896 10.664 -1.563 1.00 0.00 104 SER A C 5
ATOM 8091 O O . SER A 1 108 ? -10.418 10.480 -2.662 1.00 0.00 104 SER A O 5
ATOM 8098 N N . GLU A 1 109 ? -10.301 11.566 -0.681 1.00 0.00 105 GLU A N 5
ATOM 8099 C CA . GLU A 1 109 ? -11.434 12.432 -0.963 1.00 0.00 105 GLU A CA 5
ATOM 8100 C C . GLU A 1 109 ? -12.742 11.644 -0.861 1.00 0.00 105 GLU A C 5
ATOM 8101 O O . GLU A 1 109 ? -13.684 11.899 -1.609 1.00 0.00 105 GLU A O 5
ATOM 8111 N N . GLU A 1 110 ? -12.758 10.705 0.072 1.00 0.00 106 GLU A N 5
ATOM 8112 C CA . GLU A 1 110 ? -13.935 9.878 0.282 1.00 0.00 106 GLU A CA 5
ATOM 8113 C C . GLU A 1 110 ? -15.205 10.726 0.176 1.00 0.00 106 GLU A C 5
ATOM 8114 O O . GLU A 1 110 ? -16.232 10.253 -0.307 1.00 0.00 106 GLU A O 5
ATOM 8124 N N . GLY A 1 111 ? -15.092 11.964 0.635 1.00 0.00 107 GLY A N 5
ATOM 8125 C CA . GLY A 1 111 ? -16.217 12.882 0.596 1.00 0.00 107 GLY A CA 5
ATOM 8126 C C . GLY A 1 111 ? -16.891 12.867 -0.777 1.00 0.00 107 GLY A C 5
ATOM 8127 O O . GLY A 1 111 ? -18.053 13.248 -0.906 1.00 0.00 107 GLY A O 5
ATOM 8131 N N . GLU A 1 112 ? -16.133 12.422 -1.768 1.00 0.00 108 GLU A N 5
ATOM 8132 C CA . GLU A 1 112 ? -16.642 12.351 -3.127 1.00 0.00 108 GLU A CA 5
ATOM 8133 C C . GLU A 1 112 ? -16.737 10.894 -3.583 1.00 0.00 108 GLU A C 5
ATOM 8134 O O . GLU A 1 112 ? -17.833 10.348 -3.703 1.00 0.00 108 GLU A O 5
ATOM 8144 N N . LYS A 1 113 ? -15.575 10.305 -3.826 1.00 0.00 109 LYS A N 5
ATOM 8145 C CA . LYS A 1 113 ? -15.514 8.922 -4.266 1.00 0.00 109 LYS A CA 5
ATOM 8146 C C . LYS A 1 113 ? -14.231 8.704 -5.070 1.00 0.00 109 LYS A C 5
ATOM 8147 O O . LYS A 1 113 ? -14.057 9.289 -6.138 1.00 0.00 109 LYS A O 5
ATOM 8162 N N . GLU A 1 114 ? -13.366 7.861 -4.527 1.00 0.00 110 GLU A N 5
ATOM 8163 C CA . GLU A 1 114 ? -12.105 7.558 -5.181 1.00 0.00 110 GLU A CA 5
ATOM 8164 C C . GLU A 1 114 ? -11.221 8.806 -5.235 1.00 0.00 110 GLU A C 5
ATOM 8165 O O . GLU A 1 114 ? -10.292 8.947 -4.441 1.00 0.00 110 GLU A O 5
ATOM 8175 N N . LEU A 1 115 ? -11.543 9.681 -6.177 1.00 0.00 111 LEU A N 5
ATOM 8176 C CA . LEU A 1 115 ? -10.791 10.912 -6.344 1.00 0.00 111 LEU A CA 5
ATOM 8177 C C . LEU A 1 115 ? -11.436 11.753 -7.447 1.00 0.00 111 LEU A C 5
ATOM 8178 O O . LEU A 1 115 ? -11.705 12.937 -7.253 1.00 0.00 111 LEU A O 5
ATOM 8193 N N . VAL A 1 116 ? -11.666 11.107 -8.581 1.00 0.00 112 VAL A N 5
ATOM 8194 C CA . VAL A 1 116 ? -12.275 11.781 -9.715 1.00 0.00 112 VAL A CA 5
ATOM 8195 C C . VAL A 1 116 ? -11.329 12.872 -10.223 1.00 0.00 112 VAL A C 5
ATOM 8196 O O . VAL A 1 116 ? -11.643 14.058 -10.140 1.00 0.00 112 VAL A O 5
ATOM 8209 N N . PRO A 1 117 ? -10.161 12.419 -10.751 1.00 0.00 113 PRO A N 5
ATOM 8210 C CA . PRO A 1 117 ? -9.167 13.343 -11.271 1.00 0.00 113 PRO A CA 5
ATOM 8211 C C . PRO A 1 117 ? -9.600 13.908 -12.626 1.00 0.00 113 PRO A C 5
ATOM 8212 O O . PRO A 1 117 ? -10.630 13.509 -13.168 1.00 0.00 113 PRO A O 5
ATOM 8220 N N . ARG A 1 118 ? -8.793 14.828 -13.133 1.00 0.00 114 ARG A N 5
ATOM 8221 C CA . ARG A 1 118 ? -9.079 15.451 -14.414 1.00 0.00 114 ARG A CA 5
ATOM 8222 C C . ARG A 1 118 ? -10.581 15.714 -14.551 1.00 0.00 114 ARG A C 5
ATOM 8223 O O . ARG A 1 118 ? -11.218 16.198 -13.617 1.00 0.00 114 ARG A O 5
ATOM 8241 N N . CYS A 1 7 ? 13.394 10.495 4.189 1.00 0.00 3 CYS A N 6
ATOM 8242 C CA . CYS A 1 7 ? 12.428 9.512 4.648 1.00 0.00 3 CYS A CA 6
ATOM 8243 C C . CYS A 1 7 ? 12.945 8.904 5.954 1.00 0.00 3 CYS A C 6
ATOM 8244 O O . CYS A 1 7 ? 12.159 8.529 6.822 1.00 0.00 3 CYS A O 6
ATOM 8251 N N . THR A 1 8 ? 14.264 8.826 6.052 1.00 0.00 4 THR A N 6
ATOM 8252 C CA . THR A 1 8 ? 14.895 8.271 7.237 1.00 0.00 4 THR A CA 6
ATOM 8253 C C . THR A 1 8 ? 15.000 9.333 8.333 1.00 0.00 4 THR A C 6
ATOM 8254 O O . THR A 1 8 ? 14.199 9.350 9.266 1.00 0.00 4 THR A O 6
ATOM 8265 N N . PHE A 1 9 ? 15.994 10.195 8.183 1.00 0.00 5 PHE A N 6
ATOM 8266 C CA . PHE A 1 9 ? 16.215 11.260 9.148 1.00 0.00 5 PHE A CA 6
ATOM 8267 C C . PHE A 1 9 ? 15.490 12.540 8.728 1.00 0.00 5 PHE A C 6
ATOM 8268 O O . PHE A 1 9 ? 15.560 13.553 9.422 1.00 0.00 5 PHE A O 6
ATOM 8284 N N . PHE A 1 10 ? 14.811 12.452 7.594 1.00 0.00 6 PHE A N 6
ATOM 8285 C CA . PHE A 1 10 ? 14.073 13.591 7.074 1.00 0.00 6 PHE A CA 6
ATOM 8286 C C . PHE A 1 10 ? 12.734 13.753 7.794 1.00 0.00 6 PHE A C 6
ATOM 8287 O O . PHE A 1 10 ? 12.350 14.864 8.156 1.00 0.00 6 PHE A O 6
ATOM 8303 N N . GLU A 1 11 ? 12.059 12.628 7.981 1.00 0.00 7 GLU A N 6
ATOM 8304 C CA . GLU A 1 11 ? 10.770 12.633 8.652 1.00 0.00 7 GLU A CA 6
ATOM 8305 C C . GLU A 1 11 ? 9.935 13.829 8.191 1.00 0.00 7 GLU A C 6
ATOM 8306 O O . GLU A 1 11 ? 9.869 14.846 8.880 1.00 0.00 7 GLU A O 6
ATOM 8316 N N . LYS A 1 12 ? 9.318 13.666 7.031 1.00 0.00 8 LYS A N 6
ATOM 8317 C CA . LYS A 1 12 ? 8.489 14.720 6.471 1.00 0.00 8 LYS A CA 6
ATOM 8318 C C . LYS A 1 12 ? 7.073 14.187 6.249 1.00 0.00 8 LYS A C 6
ATOM 8319 O O . LYS A 1 12 ? 6.143 14.572 6.957 1.00 0.00 8 LYS A O 6
ATOM 8334 N N . HIS A 1 13 ? 6.952 13.309 5.264 1.00 0.00 9 HIS A N 6
ATOM 8335 C CA . HIS A 1 13 ? 5.665 12.718 4.941 1.00 0.00 9 HIS A CA 6
ATOM 8336 C C . HIS A 1 13 ? 5.398 11.531 5.868 1.00 0.00 9 HIS A C 6
ATOM 8337 O O . HIS A 1 13 ? 5.045 10.446 5.407 1.00 0.00 9 HIS A O 6
ATOM 8350 N N . HIS A 1 14 ? 5.576 11.775 7.157 1.00 0.00 10 HIS A N 6
ATOM 8351 C CA . HIS A 1 14 ? 5.359 10.739 8.153 1.00 0.00 10 HIS A CA 6
ATOM 8352 C C . HIS A 1 14 ? 6.233 9.525 7.828 1.00 0.00 10 HIS A C 6
ATOM 8353 O O . HIS A 1 14 ? 5.720 8.465 7.471 1.00 0.00 10 HIS A O 6
ATOM 8366 N N . ARG A 1 15 ? 7.535 9.720 7.964 1.00 0.00 11 ARG A N 6
ATOM 8367 C CA . ARG A 1 15 ? 8.485 8.655 7.690 1.00 0.00 11 ARG A CA 6
ATOM 8368 C C . ARG A 1 15 ? 8.479 8.309 6.199 1.00 0.00 11 ARG A C 6
ATOM 8369 O O . ARG A 1 15 ? 8.990 7.264 5.799 1.00 0.00 11 ARG A O 6
ATOM 8387 N N . LYS A 1 16 ? 7.896 9.207 5.419 1.00 0.00 12 LYS A N 6
ATOM 8388 C CA . LYS A 1 16 ? 7.818 9.011 3.982 1.00 0.00 12 LYS A CA 6
ATOM 8389 C C . LYS A 1 16 ? 6.856 7.860 3.680 1.00 0.00 12 LYS A C 6
ATOM 8390 O O . LYS A 1 16 ? 7.254 6.695 3.690 1.00 0.00 12 LYS A O 6
ATOM 8405 N N . TRP A 1 17 ? 5.610 8.224 3.419 1.00 0.00 13 TRP A N 6
ATOM 8406 C CA . TRP A 1 17 ? 4.589 7.236 3.116 1.00 0.00 13 TRP A CA 6
ATOM 8407 C C . TRP A 1 17 ? 5.161 6.268 2.078 1.00 0.00 13 TRP A C 6
ATOM 8408 O O . TRP A 1 17 ? 4.860 5.076 2.104 1.00 0.00 13 TRP A O 6
ATOM 8428 N N . ASP A 1 18 ? 5.976 6.817 1.190 1.00 0.00 14 ASP A N 6
ATOM 8429 C CA . ASP A 1 18 ? 6.593 6.017 0.145 1.00 0.00 14 ASP A CA 6
ATOM 8430 C C . ASP A 1 18 ? 7.477 4.945 0.786 1.00 0.00 14 ASP A C 6
ATOM 8431 O O . ASP A 1 18 ? 7.706 3.890 0.194 1.00 0.00 14 ASP A O 6
ATOM 8439 N N . ILE A 1 19 ? 7.948 5.250 1.985 1.00 0.00 15 ILE A N 6
ATOM 8440 C CA . ILE A 1 19 ? 8.801 4.326 2.712 1.00 0.00 15 ILE A CA 6
ATOM 8441 C C . ILE A 1 19 ? 7.943 3.207 3.306 1.00 0.00 15 ILE A C 6
ATOM 8442 O O . ILE A 1 19 ? 8.366 2.054 3.353 1.00 0.00 15 ILE A O 6
ATOM 8457 N N . LEU A 1 20 ? 6.753 3.588 3.747 1.00 0.00 16 LEU A N 6
ATOM 8458 C CA . LEU A 1 20 ? 5.832 2.633 4.337 1.00 0.00 16 LEU A CA 6
ATOM 8459 C C . LEU A 1 20 ? 5.188 1.799 3.227 1.00 0.00 16 LEU A C 6
ATOM 8460 O O . LEU A 1 20 ? 4.878 0.626 3.428 1.00 0.00 16 LEU A O 6
ATOM 8475 N N . LEU A 1 21 ? 5.006 2.439 2.082 1.00 0.00 17 LEU A N 6
ATOM 8476 C CA . LEU A 1 21 ? 4.403 1.772 0.940 1.00 0.00 17 LEU A CA 6
ATOM 8477 C C . LEU A 1 21 ? 5.482 0.994 0.182 1.00 0.00 17 LEU A C 6
ATOM 8478 O O . LEU A 1 21 ? 5.174 0.082 -0.582 1.00 0.00 17 LEU A O 6
ATOM 8493 N N . GLU A 1 22 ? 6.726 1.386 0.420 1.00 0.00 18 GLU A N 6
ATOM 8494 C CA . GLU A 1 22 ? 7.851 0.738 -0.230 1.00 0.00 18 GLU A CA 6
ATOM 8495 C C . GLU A 1 22 ? 8.435 -0.348 0.675 1.00 0.00 18 GLU A C 6
ATOM 8496 O O . GLU A 1 22 ? 9.149 -1.233 0.209 1.00 0.00 18 GLU A O 6
ATOM 8506 N N . LYS A 1 23 ? 8.108 -0.244 1.955 1.00 0.00 19 LYS A N 6
ATOM 8507 C CA . LYS A 1 23 ? 8.591 -1.207 2.931 1.00 0.00 19 LYS A CA 6
ATOM 8508 C C . LYS A 1 23 ? 7.570 -2.338 3.074 1.00 0.00 19 LYS A C 6
ATOM 8509 O O . LYS A 1 23 ? 7.942 -3.489 3.293 1.00 0.00 19 LYS A O 6
ATOM 8524 N N . SER A 1 24 ? 6.304 -1.970 2.943 1.00 0.00 20 SER A N 6
ATOM 8525 C CA . SER A 1 24 ? 5.228 -2.938 3.054 1.00 0.00 20 SER A CA 6
ATOM 8526 C C . SER A 1 24 ? 4.851 -3.465 1.668 1.00 0.00 20 SER A C 6
ATOM 8527 O O . SER A 1 24 ? 5.146 -4.611 1.335 1.00 0.00 20 SER A O 6
ATOM 8534 N N . THR A 1 25 ? 4.207 -2.601 0.898 1.00 0.00 21 THR A N 6
ATOM 8535 C CA . THR A 1 25 ? 3.788 -2.965 -0.446 1.00 0.00 21 THR A CA 6
ATOM 8536 C C . THR A 1 25 ? 4.935 -2.760 -1.436 1.00 0.00 21 THR A C 6
ATOM 8537 O O . THR A 1 25 ? 4.703 -2.574 -2.630 1.00 0.00 21 THR A O 6
ATOM 8548 N N . GLY A 1 26 ? 6.147 -2.800 -0.904 1.00 0.00 22 GLY A N 6
ATOM 8549 C CA . GLY A 1 26 ? 7.332 -2.621 -1.728 1.00 0.00 22 GLY A CA 6
ATOM 8550 C C . GLY A 1 26 ? 8.351 -3.734 -1.472 1.00 0.00 22 GLY A C 6
ATOM 8551 O O . GLY A 1 26 ? 9.378 -3.807 -2.145 1.00 0.00 22 GLY A O 6
ATOM 8555 N N . VAL A 1 27 ? 8.030 -4.574 -0.498 1.00 0.00 23 VAL A N 6
ATOM 8556 C CA . VAL A 1 27 ? 8.904 -5.680 -0.145 1.00 0.00 23 VAL A CA 6
ATOM 8557 C C . VAL A 1 27 ? 8.134 -6.995 -0.280 1.00 0.00 23 VAL A C 6
ATOM 8558 O O . VAL A 1 27 ? 8.673 -7.987 -0.767 1.00 0.00 23 VAL A O 6
ATOM 8571 N N . MET A 1 28 ? 6.886 -6.961 0.163 1.00 0.00 24 MET A N 6
ATOM 8572 C CA . MET A 1 28 ? 6.036 -8.138 0.098 1.00 0.00 24 MET A CA 6
ATOM 8573 C C . MET A 1 28 ? 6.469 -9.184 1.127 1.00 0.00 24 MET A C 6
ATOM 8574 O O . MET A 1 28 ? 6.311 -10.382 0.903 1.00 0.00 24 MET A O 6
ATOM 8586 N N . GLU A 1 29 ? 7.010 -8.692 2.232 1.00 0.00 25 GLU A N 6
ATOM 8587 C CA . GLU A 1 29 ? 7.468 -9.569 3.296 1.00 0.00 25 GLU A CA 6
ATOM 8588 C C . GLU A 1 29 ? 8.004 -8.745 4.469 1.00 0.00 25 GLU A C 6
ATOM 8589 O O . GLU A 1 29 ? 7.846 -9.131 5.626 1.00 0.00 25 GLU A O 6
ATOM 8599 N N . ALA A 1 30 ? 8.626 -7.627 4.130 1.00 0.00 26 ALA A N 6
ATOM 8600 C CA . ALA A 1 30 ? 9.187 -6.746 5.141 1.00 0.00 26 ALA A CA 6
ATOM 8601 C C . ALA A 1 30 ? 8.054 -6.172 5.995 1.00 0.00 26 ALA A C 6
ATOM 8602 O O . ALA A 1 30 ? 8.272 -5.788 7.143 1.00 0.00 26 ALA A O 6
ATOM 8609 N N . MET A 1 31 ? 6.870 -6.132 5.402 1.00 0.00 27 MET A N 6
ATOM 8610 C CA . MET A 1 31 ? 5.703 -5.612 6.095 1.00 0.00 27 MET A CA 6
ATOM 8611 C C . MET A 1 31 ? 4.415 -6.182 5.501 1.00 0.00 27 MET A C 6
ATOM 8612 O O . MET A 1 31 ? 3.327 -5.667 5.757 1.00 0.00 27 MET A O 6
ATOM 8624 N N . LYS A 1 32 ? 4.577 -7.239 4.719 1.00 0.00 28 LYS A N 6
ATOM 8625 C CA . LYS A 1 32 ? 3.439 -7.885 4.087 1.00 0.00 28 LYS A CA 6
ATOM 8626 C C . LYS A 1 32 ? 3.219 -9.257 4.725 1.00 0.00 28 LYS A C 6
ATOM 8627 O O . LYS A 1 32 ? 2.151 -9.852 4.575 1.00 0.00 28 LYS A O 6
ATOM 8642 N N . VAL A 1 33 ? 4.244 -9.722 5.424 1.00 0.00 29 VAL A N 6
ATOM 8643 C CA . VAL A 1 33 ? 4.175 -11.014 6.085 1.00 0.00 29 VAL A CA 6
ATOM 8644 C C . VAL A 1 33 ? 3.849 -10.807 7.565 1.00 0.00 29 VAL A C 6
ATOM 8645 O O . VAL A 1 33 ? 4.480 -11.408 8.433 1.00 0.00 29 VAL A O 6
ATOM 8658 N N . THR A 1 34 ? 2.863 -9.956 7.807 1.00 0.00 30 THR A N 6
ATOM 8659 C CA . THR A 1 34 ? 2.445 -9.663 9.168 1.00 0.00 30 THR A CA 6
ATOM 8660 C C . THR A 1 34 ? 0.922 -9.744 9.287 1.00 0.00 30 THR A C 6
ATOM 8661 O O . THR A 1 34 ? 0.251 -8.724 9.432 1.00 0.00 30 THR A O 6
ATOM 8672 N N . SER A 1 35 ? 0.420 -10.969 9.222 1.00 0.00 31 SER A N 6
ATOM 8673 C CA . SER A 1 35 ? -1.012 -11.199 9.320 1.00 0.00 31 SER A CA 6
ATOM 8674 C C . SER A 1 35 ? -1.746 -10.387 8.252 1.00 0.00 31 SER A C 6
ATOM 8675 O O . SER A 1 35 ? -1.922 -9.178 8.396 1.00 0.00 31 SER A O 6
ATOM 8682 N N . GLU A 1 36 ? -2.156 -11.084 7.202 1.00 0.00 32 GLU A N 6
ATOM 8683 C CA . GLU A 1 36 ? -2.867 -10.444 6.109 1.00 0.00 32 GLU A CA 6
ATOM 8684 C C . GLU A 1 36 ? -3.573 -9.180 6.604 1.00 0.00 32 GLU A C 6
ATOM 8685 O O . GLU A 1 36 ? -3.142 -8.066 6.308 1.00 0.00 32 GLU A O 6
ATOM 8695 N N . GLU A 1 37 ? -4.648 -9.395 7.348 1.00 0.00 33 GLU A N 6
ATOM 8696 C CA . GLU A 1 37 ? -5.418 -8.286 7.887 1.00 0.00 33 GLU A CA 6
ATOM 8697 C C . GLU A 1 37 ? -4.486 -7.239 8.499 1.00 0.00 33 GLU A C 6
ATOM 8698 O O . GLU A 1 37 ? -4.757 -6.042 8.424 1.00 0.00 33 GLU A O 6
ATOM 8708 N N . LYS A 1 38 ? -3.406 -7.728 9.091 1.00 0.00 34 LYS A N 6
ATOM 8709 C CA . LYS A 1 38 ? -2.431 -6.849 9.714 1.00 0.00 34 LYS A CA 6
ATOM 8710 C C . LYS A 1 38 ? -1.383 -6.440 8.679 1.00 0.00 34 LYS A C 6
ATOM 8711 O O . LYS A 1 38 ? -0.748 -5.394 8.812 1.00 0.00 34 LYS A O 6
ATOM 8726 N N . GLU A 1 39 ? -1.233 -7.285 7.669 1.00 0.00 35 GLU A N 6
ATOM 8727 C CA . GLU A 1 39 ? -0.272 -7.025 6.611 1.00 0.00 35 GLU A CA 6
ATOM 8728 C C . GLU A 1 39 ? -0.583 -5.690 5.929 1.00 0.00 35 GLU A C 6
ATOM 8729 O O . GLU A 1 39 ? 0.268 -5.128 5.242 1.00 0.00 35 GLU A O 6
ATOM 8739 N N . GLN A 1 40 ? -1.803 -5.223 6.143 1.00 0.00 36 GLN A N 6
ATOM 8740 C CA . GLN A 1 40 ? -2.237 -3.966 5.559 1.00 0.00 36 GLN A CA 6
ATOM 8741 C C . GLN A 1 40 ? -2.667 -2.989 6.656 1.00 0.00 36 GLN A C 6
ATOM 8742 O O . GLN A 1 40 ? -2.448 -1.784 6.540 1.00 0.00 36 GLN A O 6
ATOM 8754 N N . LEU A 1 41 ? -3.270 -3.546 7.695 1.00 0.00 37 LEU A N 6
ATOM 8755 C CA . LEU A 1 41 ? -3.733 -2.741 8.812 1.00 0.00 37 LEU A CA 6
ATOM 8756 C C . LEU A 1 41 ? -2.525 -2.199 9.579 1.00 0.00 37 LEU A C 6
ATOM 8757 O O . LEU A 1 41 ? -2.306 -0.990 9.626 1.00 0.00 37 LEU A O 6
ATOM 8772 N N . SER A 1 42 ? -1.772 -3.121 10.162 1.00 0.00 38 SER A N 6
ATOM 8773 C CA . SER A 1 42 ? -0.593 -2.751 10.925 1.00 0.00 38 SER A CA 6
ATOM 8774 C C . SER A 1 42 ? 0.450 -2.116 10.002 1.00 0.00 38 SER A C 6
ATOM 8775 O O . SER A 1 42 ? 1.309 -1.363 10.456 1.00 0.00 38 SER A O 6
ATOM 8782 N N . THR A 1 43 ? 0.339 -2.445 8.723 1.00 0.00 39 THR A N 6
ATOM 8783 C CA . THR A 1 43 ? 1.262 -1.917 7.733 1.00 0.00 39 THR A CA 6
ATOM 8784 C C . THR A 1 43 ? 0.850 -0.502 7.322 1.00 0.00 39 THR A C 6
ATOM 8785 O O . THR A 1 43 ? 1.657 0.251 6.779 1.00 0.00 39 THR A O 6
ATOM 8796 N N . ALA A 1 44 ? -0.406 -0.182 7.597 1.00 0.00 40 ALA A N 6
ATOM 8797 C CA . ALA A 1 44 ? -0.935 1.130 7.263 1.00 0.00 40 ALA A CA 6
ATOM 8798 C C . ALA A 1 44 ? -1.450 1.806 8.535 1.00 0.00 40 ALA A C 6
ATOM 8799 O O . ALA A 1 44 ? -2.039 2.885 8.474 1.00 0.00 40 ALA A O 6
ATOM 8806 N N . ILE A 1 45 ? -1.211 1.145 9.658 1.00 0.00 41 ILE A N 6
ATOM 8807 C CA . ILE A 1 45 ? -1.644 1.668 10.942 1.00 0.00 41 ILE A CA 6
ATOM 8808 C C . ILE A 1 45 ? -0.421 2.125 11.740 1.00 0.00 41 ILE A C 6
ATOM 8809 O O . ILE A 1 45 ? -0.437 3.194 12.348 1.00 0.00 41 ILE A O 6
ATOM 8824 N N . ASP A 1 46 ? 0.610 1.294 11.711 1.00 0.00 42 ASP A N 6
ATOM 8825 C CA . ASP A 1 46 ? 1.838 1.599 12.424 1.00 0.00 42 ASP A CA 6
ATOM 8826 C C . ASP A 1 46 ? 1.947 3.113 12.620 1.00 0.00 42 ASP A C 6
ATOM 8827 O O . ASP A 1 46 ? 1.917 3.600 13.749 1.00 0.00 42 ASP A O 6
ATOM 8835 N N . ARG A 1 47 ? 2.068 3.815 11.503 1.00 0.00 43 ARG A N 6
ATOM 8836 C CA . ARG A 1 47 ? 2.180 5.263 11.539 1.00 0.00 43 ARG A CA 6
ATOM 8837 C C . ARG A 1 47 ? 1.318 5.889 10.440 1.00 0.00 43 ARG A C 6
ATOM 8838 O O . ARG A 1 47 ? 1.170 7.109 10.382 1.00 0.00 43 ARG A O 6
ATOM 8856 N N . MET A 1 48 ? 0.774 5.026 9.595 1.00 0.00 44 MET A N 6
ATOM 8857 C CA . MET A 1 48 ? -0.069 5.479 8.502 1.00 0.00 44 MET A CA 6
ATOM 8858 C C . MET A 1 48 ? -1.470 5.836 9.002 1.00 0.00 44 MET A C 6
ATOM 8859 O O . MET A 1 48 ? -2.215 6.540 8.321 1.00 0.00 44 MET A O 6
ATOM 8871 N N . ASN A 1 49 ? -1.788 5.334 10.186 1.00 0.00 45 ASN A N 6
ATOM 8872 C CA . ASN A 1 49 ? -3.087 5.591 10.785 1.00 0.00 45 ASN A CA 6
ATOM 8873 C C . ASN A 1 49 ? -3.414 7.081 10.662 1.00 0.00 45 ASN A C 6
ATOM 8874 O O . ASN A 1 49 ? -4.206 7.478 9.809 1.00 0.00 45 ASN A O 6
ATOM 8884 N N . GLU A 1 50 ? -2.787 7.865 11.526 1.00 0.00 46 GLU A N 6
ATOM 8885 C CA . GLU A 1 50 ? -3.002 9.302 11.526 1.00 0.00 46 GLU A CA 6
ATOM 8886 C C . GLU A 1 50 ? -2.024 9.984 10.567 1.00 0.00 46 GLU A C 6
ATOM 8887 O O . GLU A 1 50 ? -2.280 11.090 10.096 1.00 0.00 46 GLU A O 6
ATOM 8897 N N . GLY A 1 51 ? -0.922 9.294 10.307 1.00 0.00 47 GLY A N 6
ATOM 8898 C CA . GLY A 1 51 ? 0.096 9.821 9.413 1.00 0.00 47 GLY A CA 6
ATOM 8899 C C . GLY A 1 51 ? -0.378 9.781 7.958 1.00 0.00 47 GLY A C 6
ATOM 8900 O O . GLY A 1 51 ? -0.206 10.748 7.220 1.00 0.00 47 GLY A O 6
ATOM 8904 N N . LEU A 1 52 ? -0.965 8.651 7.592 1.00 0.00 48 LEU A N 6
ATOM 8905 C CA . LEU A 1 52 ? -1.465 8.473 6.239 1.00 0.00 48 LEU A CA 6
ATOM 8906 C C . LEU A 1 52 ? -2.671 9.389 6.021 1.00 0.00 48 LEU A C 6
ATOM 8907 O O . LEU A 1 52 ? -2.718 10.136 5.045 1.00 0.00 48 LEU A O 6
ATOM 8922 N N . ASP A 1 53 ? -3.616 9.301 6.945 1.00 0.00 49 ASP A N 6
ATOM 8923 C CA . ASP A 1 53 ? -4.819 10.113 6.866 1.00 0.00 49 ASP A CA 6
ATOM 8924 C C . ASP A 1 53 ? -4.426 11.589 6.776 1.00 0.00 49 ASP A C 6
ATOM 8925 O O . ASP A 1 53 ? -5.094 12.372 6.102 1.00 0.00 49 ASP A O 6
ATOM 8933 N N . ALA A 1 54 ? -3.345 11.924 7.463 1.00 0.00 50 ALA A N 6
ATOM 8934 C CA . ALA A 1 54 ? -2.857 13.293 7.470 1.00 0.00 50 ALA A CA 6
ATOM 8935 C C . ALA A 1 54 ? -2.184 13.595 6.129 1.00 0.00 50 ALA A C 6
ATOM 8936 O O . ALA A 1 54 ? -2.731 14.332 5.309 1.00 0.00 50 ALA A O 6
ATOM 8943 N N . PHE A 1 55 ? -1.008 13.012 5.948 1.00 0.00 51 PHE A N 6
ATOM 8944 C CA . PHE A 1 55 ? -0.256 13.211 4.721 1.00 0.00 51 PHE A CA 6
ATOM 8945 C C . PHE A 1 55 ? -1.156 13.050 3.494 1.00 0.00 51 PHE A C 6
ATOM 8946 O O . PHE A 1 55 ? -1.181 13.916 2.621 1.00 0.00 51 PHE A O 6
ATOM 8962 N N . ILE A 1 56 ? -1.870 11.935 3.466 1.00 0.00 52 ILE A N 6
ATOM 8963 C CA . ILE A 1 56 ? -2.769 11.649 2.361 1.00 0.00 52 ILE A CA 6
ATOM 8964 C C . ILE A 1 56 ? -3.735 12.821 2.179 1.00 0.00 52 ILE A C 6
ATOM 8965 O O . ILE A 1 56 ? -4.014 13.231 1.053 1.00 0.00 52 ILE A O 6
ATOM 8980 N N . GLN A 1 57 ? -4.220 13.326 3.302 1.00 0.00 53 GLN A N 6
ATOM 8981 C CA . GLN A 1 57 ? -5.150 14.443 3.281 1.00 0.00 53 GLN A CA 6
ATOM 8982 C C . GLN A 1 57 ? -4.397 15.756 3.058 1.00 0.00 53 GLN A C 6
ATOM 8983 O O . GLN A 1 57 ? -5.010 16.819 2.961 1.00 0.00 53 GLN A O 6
ATOM 8995 N N . LEU A 1 58 ? -3.079 15.640 2.982 1.00 0.00 54 LEU A N 6
ATOM 8996 C CA . LEU A 1 58 ? -2.237 16.805 2.771 1.00 0.00 54 LEU A CA 6
ATOM 8997 C C . LEU A 1 58 ? -1.594 16.720 1.385 1.00 0.00 54 LEU A C 6
ATOM 8998 O O . LEU A 1 58 ? -1.082 17.714 0.873 1.00 0.00 54 LEU A O 6
ATOM 9013 N N . TYR A 1 59 ? -1.641 15.524 0.819 1.00 0.00 55 TYR A N 6
ATOM 9014 C CA . TYR A 1 59 ? -1.069 15.295 -0.498 1.00 0.00 55 TYR A CA 6
ATOM 9015 C C . TYR A 1 59 ? -2.129 14.783 -1.474 1.00 0.00 55 TYR A C 6
ATOM 9016 O O . TYR A 1 59 ? -2.545 15.505 -2.380 1.00 0.00 55 TYR A O 6
ATOM 9033 N N . ASN A 1 60 ? -2.537 13.541 -1.258 1.00 0.00 56 ASN A N 6
ATOM 9034 C CA . ASN A 1 60 ? -3.541 12.924 -2.108 1.00 0.00 56 ASN A CA 6
ATOM 9035 C C . ASN A 1 60 ? -3.312 11.412 -2.144 1.00 0.00 56 ASN A C 6
ATOM 9036 O O . ASN A 1 60 ? -4.206 10.653 -2.516 1.00 0.00 56 ASN A O 6
ATOM 9046 N N . GLU A 1 61 ? -2.108 11.019 -1.755 1.00 0.00 57 GLU A N 6
ATOM 9047 C CA . GLU A 1 61 ? -1.749 9.610 -1.739 1.00 0.00 57 GLU A CA 6
ATOM 9048 C C . GLU A 1 61 ? -1.031 9.231 -3.036 1.00 0.00 57 GLU A C 6
ATOM 9049 O O . GLU A 1 61 ? -0.812 8.050 -3.305 1.00 0.00 57 GLU A O 6
ATOM 9059 N N . SER A 1 62 ? -0.686 10.252 -3.804 1.00 0.00 58 SER A N 6
ATOM 9060 C CA . SER A 1 62 ? 0.002 10.040 -5.067 1.00 0.00 58 SER A CA 6
ATOM 9061 C C . SER A 1 62 ? 0.407 11.385 -5.674 1.00 0.00 58 SER A C 6
ATOM 9062 O O . SER A 1 62 ? 0.419 11.541 -6.894 1.00 0.00 58 SER A O 6
ATOM 9069 N N . GLU A 1 63 ? 0.729 12.323 -4.794 1.00 0.00 59 GLU A N 6
ATOM 9070 C CA . GLU A 1 63 ? 1.134 13.649 -5.229 1.00 0.00 59 GLU A CA 6
ATOM 9071 C C . GLU A 1 63 ? 2.347 14.123 -4.425 1.00 0.00 59 GLU A C 6
ATOM 9072 O O . GLU A 1 63 ? 2.437 15.295 -4.063 1.00 0.00 59 GLU A O 6
ATOM 9082 N N . ILE A 1 64 ? 3.250 13.189 -4.170 1.00 0.00 60 ILE A N 6
ATOM 9083 C CA . ILE A 1 64 ? 4.453 13.496 -3.415 1.00 0.00 60 ILE A CA 6
ATOM 9084 C C . ILE A 1 64 ? 5.369 14.380 -4.263 1.00 0.00 60 ILE A C 6
ATOM 9085 O O . ILE A 1 64 ? 5.891 15.384 -3.781 1.00 0.00 60 ILE A O 6
ATOM 9100 N N . ASP A 1 65 ? 5.537 13.976 -5.515 1.00 0.00 61 ASP A N 6
ATOM 9101 C CA . ASP A 1 65 ? 6.381 14.719 -6.435 1.00 0.00 61 ASP A CA 6
ATOM 9102 C C . ASP A 1 65 ? 5.811 16.127 -6.618 1.00 0.00 61 ASP A C 6
ATOM 9103 O O . ASP A 1 65 ? 6.542 17.113 -6.525 1.00 0.00 61 ASP A O 6
ATOM 9111 N N . GLU A 1 66 ? 4.513 16.177 -6.875 1.00 0.00 62 GLU A N 6
ATOM 9112 C CA . GLU A 1 66 ? 3.837 17.448 -7.072 1.00 0.00 62 GLU A CA 6
ATOM 9113 C C . GLU A 1 66 ? 3.410 17.601 -8.534 1.00 0.00 62 GLU A C 6
ATOM 9114 O O . GLU A 1 66 ? 2.248 17.886 -8.818 1.00 0.00 62 GLU A O 6
ATOM 9124 N N . PRO A 1 67 ? 4.399 17.400 -9.446 1.00 0.00 63 PRO A N 6
ATOM 9125 C CA . PRO A 1 67 ? 4.137 17.512 -10.870 1.00 0.00 63 PRO A CA 6
ATOM 9126 C C . PRO A 1 67 ? 3.367 16.294 -11.384 1.00 0.00 63 PRO A C 6
ATOM 9127 O O . PRO A 1 67 ? 2.429 16.433 -12.168 1.00 0.00 63 PRO A O 6
ATOM 9135 N N . LEU A 1 68 ? 3.792 15.127 -10.923 1.00 0.00 64 LEU A N 6
ATOM 9136 C CA . LEU A 1 68 ? 3.155 13.886 -11.326 1.00 0.00 64 LEU A CA 6
ATOM 9137 C C . LEU A 1 68 ? 3.607 13.521 -12.741 1.00 0.00 64 LEU A C 6
ATOM 9138 O O . LEU A 1 68 ? 2.800 13.088 -13.563 1.00 0.00 64 LEU A O 6
ATOM 9153 N N . ILE A 1 69 ? 4.896 13.710 -12.984 1.00 0.00 65 ILE A N 6
ATOM 9154 C CA . ILE A 1 69 ? 5.466 13.407 -14.286 1.00 0.00 65 ILE A CA 6
ATOM 9155 C C . ILE A 1 69 ? 6.722 12.553 -14.101 1.00 0.00 65 ILE A C 6
ATOM 9156 O O . ILE A 1 69 ? 7.392 12.212 -15.074 1.00 0.00 65 ILE A O 6
ATOM 9171 N N . GLN A 1 70 ? 7.002 12.232 -12.848 1.00 0.00 66 GLN A N 6
ATOM 9172 C CA . GLN A 1 70 ? 8.166 11.425 -12.523 1.00 0.00 66 GLN A CA 6
ATOM 9173 C C . GLN A 1 70 ? 8.149 11.037 -11.044 1.00 0.00 66 GLN A C 6
ATOM 9174 O O . GLN A 1 70 ? 9.032 11.431 -10.284 1.00 0.00 66 GLN A O 6
ATOM 9186 N N . LEU A 1 71 ? 7.132 10.270 -10.677 1.00 0.00 67 LEU A N 6
ATOM 9187 C CA . LEU A 1 71 ? 6.988 9.825 -9.302 1.00 0.00 67 LEU A CA 6
ATOM 9188 C C . LEU A 1 71 ? 5.545 9.372 -9.065 1.00 0.00 67 LEU A C 6
ATOM 9189 O O . LEU A 1 71 ? 5.281 8.570 -8.171 1.00 0.00 67 LEU A O 6
ATOM 9204 N N . ASP A 1 72 ? 4.649 9.905 -9.884 1.00 0.00 68 ASP A N 6
ATOM 9205 C CA . ASP A 1 72 ? 3.241 9.565 -9.775 1.00 0.00 68 ASP A CA 6
ATOM 9206 C C . ASP A 1 72 ? 3.052 8.083 -10.104 1.00 0.00 68 ASP A C 6
ATOM 9207 O O . ASP A 1 72 ? 2.343 7.372 -9.394 1.00 0.00 68 ASP A O 6
ATOM 9215 N N . ASP A 1 73 ? 3.697 7.661 -11.181 1.00 0.00 69 ASP A N 6
ATOM 9216 C CA . ASP A 1 73 ? 3.608 6.277 -11.613 1.00 0.00 69 ASP A CA 6
ATOM 9217 C C . ASP A 1 73 ? 4.640 5.443 -10.850 1.00 0.00 69 ASP A C 6
ATOM 9218 O O . ASP A 1 73 ? 4.539 4.218 -10.802 1.00 0.00 69 ASP A O 6
ATOM 9226 N N . ASP A 1 74 ? 5.608 6.140 -10.272 1.00 0.00 70 ASP A N 6
ATOM 9227 C CA . ASP A 1 74 ? 6.656 5.479 -9.514 1.00 0.00 70 ASP A CA 6
ATOM 9228 C C . ASP A 1 74 ? 6.074 4.949 -8.203 1.00 0.00 70 ASP A C 6
ATOM 9229 O O . ASP A 1 74 ? 6.490 3.899 -7.714 1.00 0.00 70 ASP A O 6
ATOM 9237 N N . THR A 1 75 ? 5.122 5.700 -7.669 1.00 0.00 71 THR A N 6
ATOM 9238 C CA . THR A 1 75 ? 4.478 5.318 -6.423 1.00 0.00 71 THR A CA 6
ATOM 9239 C C . THR A 1 75 ? 3.111 4.689 -6.699 1.00 0.00 71 THR A C 6
ATOM 9240 O O . THR A 1 75 ? 2.682 3.787 -5.980 1.00 0.00 71 THR A O 6
ATOM 9251 N N . ALA A 1 76 ? 2.465 5.190 -7.742 1.00 0.00 72 ALA A N 6
ATOM 9252 C CA . ALA A 1 76 ? 1.156 4.687 -8.123 1.00 0.00 72 ALA A CA 6
ATOM 9253 C C . ALA A 1 76 ? 1.297 3.262 -8.660 1.00 0.00 72 ALA A C 6
ATOM 9254 O O . ALA A 1 76 ? 0.386 2.448 -8.518 1.00 0.00 72 ALA A O 6
ATOM 9261 N N . GLU A 1 77 ? 2.447 3.004 -9.267 1.00 0.00 73 GLU A N 6
ATOM 9262 C CA . GLU A 1 77 ? 2.718 1.691 -9.827 1.00 0.00 73 GLU A CA 6
ATOM 9263 C C . GLU A 1 77 ? 2.746 0.636 -8.718 1.00 0.00 73 GLU A C 6
ATOM 9264 O O . GLU A 1 77 ? 2.520 -0.545 -8.975 1.00 0.00 73 GLU A O 6
ATOM 9274 N N . LEU A 1 78 ? 3.025 1.102 -7.510 1.00 0.00 74 LEU A N 6
ATOM 9275 C CA . LEU A 1 78 ? 3.085 0.214 -6.362 1.00 0.00 74 LEU A CA 6
ATOM 9276 C C . LEU A 1 78 ? 1.681 0.044 -5.779 1.00 0.00 74 LEU A C 6
ATOM 9277 O O . LEU A 1 78 ? 1.182 -1.075 -5.670 1.00 0.00 74 LEU A O 6
ATOM 9292 N N . MET A 1 79 ? 1.083 1.171 -5.421 1.00 0.00 75 MET A N 6
ATOM 9293 C CA . MET A 1 79 ? -0.254 1.161 -4.852 1.00 0.00 75 MET A CA 6
ATOM 9294 C C . MET A 1 79 ? -1.267 0.587 -5.845 1.00 0.00 75 MET A C 6
ATOM 9295 O O . MET A 1 79 ? -2.275 0.007 -5.443 1.00 0.00 75 MET A O 6
ATOM 9307 N N . LYS A 1 80 ? -0.965 0.769 -7.121 1.00 0.00 76 LYS A N 6
ATOM 9308 C CA . LYS A 1 80 ? -1.836 0.277 -8.175 1.00 0.00 76 LYS A CA 6
ATOM 9309 C C . LYS A 1 80 ? -1.548 -1.207 -8.418 1.00 0.00 76 LYS A C 6
ATOM 9310 O O . LYS A 1 80 ? -2.422 -2.051 -8.232 1.00 0.00 76 LYS A O 6
ATOM 9325 N N . GLN A 1 81 ? -0.319 -1.478 -8.830 1.00 0.00 77 GLN A N 6
ATOM 9326 C CA . GLN A 1 81 ? 0.097 -2.843 -9.101 1.00 0.00 77 GLN A CA 6
ATOM 9327 C C . GLN A 1 81 ? -0.185 -3.734 -7.890 1.00 0.00 77 GLN A C 6
ATOM 9328 O O . GLN A 1 81 ? -0.433 -4.930 -8.038 1.00 0.00 77 GLN A O 6
ATOM 9340 N N . ALA A 1 82 ? -0.140 -3.116 -6.718 1.00 0.00 78 ALA A N 6
ATOM 9341 C CA . ALA A 1 82 ? -0.388 -3.838 -5.482 1.00 0.00 78 ALA A CA 6
ATOM 9342 C C . ALA A 1 82 ? -1.897 -4.002 -5.286 1.00 0.00 78 ALA A C 6
ATOM 9343 O O . ALA A 1 82 ? -2.393 -5.122 -5.167 1.00 0.00 78 ALA A O 6
ATOM 9350 N N . ARG A 1 83 ? -2.584 -2.871 -5.258 1.00 0.00 79 ARG A N 6
ATOM 9351 C CA . ARG A 1 83 ? -4.026 -2.875 -5.079 1.00 0.00 79 ARG A CA 6
ATOM 9352 C C . ARG A 1 83 ? -4.717 -3.370 -6.351 1.00 0.00 79 ARG A C 6
ATOM 9353 O O . ARG A 1 83 ? -5.944 -3.347 -6.445 1.00 0.00 79 ARG A O 6
ATOM 9371 N N . ASP A 1 84 ? -3.901 -3.806 -7.299 1.00 0.00 80 ASP A N 6
ATOM 9372 C CA . ASP A 1 84 ? -4.419 -4.305 -8.562 1.00 0.00 80 ASP A CA 6
ATOM 9373 C C . ASP A 1 84 ? -4.054 -5.783 -8.709 1.00 0.00 80 ASP A C 6
ATOM 9374 O O . ASP A 1 84 ? -4.892 -6.598 -9.093 1.00 0.00 80 ASP A O 6
ATOM 9382 N N . MET A 1 85 ? -2.802 -6.085 -8.396 1.00 0.00 81 MET A N 6
ATOM 9383 C CA . MET A 1 85 ? -2.316 -7.452 -8.488 1.00 0.00 81 MET A CA 6
ATOM 9384 C C . MET A 1 85 ? -3.099 -8.376 -7.554 1.00 0.00 81 MET A C 6
ATOM 9385 O O . MET A 1 85 ? -3.290 -9.553 -7.856 1.00 0.00 81 MET A O 6
ATOM 9397 N N . TYR A 1 86 ? -3.529 -7.808 -6.437 1.00 0.00 82 TYR A N 6
ATOM 9398 C CA . TYR A 1 86 ? -4.287 -8.568 -5.456 1.00 0.00 82 TYR A CA 6
ATOM 9399 C C . TYR A 1 86 ? -4.588 -7.719 -4.219 1.00 0.00 82 TYR A C 6
ATOM 9400 O O . TYR A 1 86 ? -4.699 -8.245 -3.113 1.00 0.00 82 TYR A O 6
ATOM 9417 N N . GLY A 1 87 ? -4.713 -6.419 -4.449 1.00 0.00 83 GLY A N 6
ATOM 9418 C CA . GLY A 1 87 ? -5.000 -5.493 -3.367 1.00 0.00 83 GLY A CA 6
ATOM 9419 C C . GLY A 1 87 ? -3.710 -5.036 -2.681 1.00 0.00 83 GLY A C 6
ATOM 9420 O O . GLY A 1 87 ? -3.640 -3.922 -2.163 1.00 0.00 83 GLY A O 6
ATOM 9424 N N . GLN A 1 88 ? -2.723 -5.919 -2.698 1.00 0.00 84 GLN A N 6
ATOM 9425 C CA . GLN A 1 88 ? -1.440 -5.621 -2.084 1.00 0.00 84 GLN A CA 6
ATOM 9426 C C . GLN A 1 88 ? -0.631 -6.905 -1.895 1.00 0.00 84 GLN A C 6
ATOM 9427 O O . GLN A 1 88 ? 0.571 -6.854 -1.638 1.00 0.00 84 GLN A O 6
ATOM 9439 N N . GLU A 1 89 ? -1.321 -8.028 -2.031 1.00 0.00 85 GLU A N 6
ATOM 9440 C CA . GLU A 1 89 ? -0.681 -9.323 -1.880 1.00 0.00 85 GLU A CA 6
ATOM 9441 C C . GLU A 1 89 ? -1.650 -10.442 -2.264 1.00 0.00 85 GLU A C 6
ATOM 9442 O O . GLU A 1 89 ? -1.256 -11.419 -2.901 1.00 0.00 85 GLU A O 6
ATOM 9452 N N . LYS A 1 90 ? -2.899 -10.264 -1.862 1.00 0.00 86 LYS A N 6
ATOM 9453 C CA . LYS A 1 90 ? -3.929 -11.248 -2.157 1.00 0.00 86 LYS A CA 6
ATOM 9454 C C . LYS A 1 90 ? -5.041 -11.144 -1.112 1.00 0.00 86 LYS A C 6
ATOM 9455 O O . LYS A 1 90 ? -5.581 -12.159 -0.673 1.00 0.00 86 LYS A O 6
ATOM 9470 N N . LEU A 1 91 ? -5.351 -9.910 -0.743 1.00 0.00 87 LEU A N 6
ATOM 9471 C CA . LEU A 1 91 ? -6.389 -9.662 0.242 1.00 0.00 87 LEU A CA 6
ATOM 9472 C C . LEU A 1 91 ? -7.383 -8.641 -0.316 1.00 0.00 87 LEU A C 6
ATOM 9473 O O . LEU A 1 91 ? -8.377 -8.319 0.332 1.00 0.00 87 LEU A O 6
ATOM 9488 N N . ASN A 1 92 ? -7.079 -8.160 -1.513 1.00 0.00 88 ASN A N 6
ATOM 9489 C CA . ASN A 1 92 ? -7.933 -7.183 -2.166 1.00 0.00 88 ASN A CA 6
ATOM 9490 C C . ASN A 1 92 ? -9.389 -7.447 -1.782 1.00 0.00 88 ASN A C 6
ATOM 9491 O O . ASN A 1 92 ? -10.157 -6.512 -1.561 1.00 0.00 88 ASN A O 6
ATOM 9501 N N . GLU A 1 93 ? -9.727 -8.726 -1.716 1.00 0.00 89 GLU A N 6
ATOM 9502 C CA . GLU A 1 93 ? -11.078 -9.126 -1.362 1.00 0.00 89 GLU A CA 6
ATOM 9503 C C . GLU A 1 93 ? -11.601 -8.267 -0.207 1.00 0.00 89 GLU A C 6
ATOM 9504 O O . GLU A 1 93 ? -12.725 -7.771 -0.258 1.00 0.00 89 GLU A O 6
ATOM 9514 N N . LYS A 1 94 ? -10.760 -8.120 0.806 1.00 0.00 90 LYS A N 6
ATOM 9515 C CA . LYS A 1 94 ? -11.123 -7.331 1.970 1.00 0.00 90 LYS A CA 6
ATOM 9516 C C . LYS A 1 94 ? -10.111 -6.198 2.149 1.00 0.00 90 LYS A C 6
ATOM 9517 O O . LYS A 1 94 ? -10.343 -5.269 2.921 1.00 0.00 90 LYS A O 6
ATOM 9532 N N . LEU A 1 95 ? -9.009 -6.311 1.422 1.00 0.00 91 LEU A N 6
ATOM 9533 C CA . LEU A 1 95 ? -7.960 -5.308 1.490 1.00 0.00 91 LEU A CA 6
ATOM 9534 C C . LEU A 1 95 ? -8.362 -4.098 0.644 1.00 0.00 91 LEU A C 6
ATOM 9535 O O . LEU A 1 95 ? -7.829 -3.005 0.826 1.00 0.00 91 LEU A O 6
ATOM 9550 N N . ASN A 1 96 ? -9.299 -4.335 -0.262 1.00 0.00 92 ASN A N 6
ATOM 9551 C CA . ASN A 1 96 ? -9.778 -3.279 -1.137 1.00 0.00 92 ASN A CA 6
ATOM 9552 C C . ASN A 1 96 ? -10.371 -2.150 -0.290 1.00 0.00 92 ASN A C 6
ATOM 9553 O O . ASN A 1 96 ? -10.128 -0.974 -0.558 1.00 0.00 92 ASN A O 6
ATOM 9563 N N . THR A 1 97 ? -11.135 -2.548 0.716 1.00 0.00 93 THR A N 6
ATOM 9564 C CA . THR A 1 97 ? -11.764 -1.586 1.604 1.00 0.00 93 THR A CA 6
ATOM 9565 C C . THR A 1 97 ? -10.835 -1.250 2.771 1.00 0.00 93 THR A C 6
ATOM 9566 O O . THR A 1 97 ? -10.885 -0.147 3.312 1.00 0.00 93 THR A O 6
ATOM 9577 N N . ILE A 1 98 ? -10.008 -2.224 3.126 1.00 0.00 94 ILE A N 6
ATOM 9578 C CA . ILE A 1 98 ? -9.068 -2.046 4.219 1.00 0.00 94 ILE A CA 6
ATOM 9579 C C . ILE A 1 98 ? -7.922 -1.143 3.759 1.00 0.00 94 ILE A C 6
ATOM 9580 O O . ILE A 1 98 ? -7.326 -0.430 4.565 1.00 0.00 94 ILE A O 6
ATOM 9595 N N . ILE A 1 99 ? -7.647 -1.204 2.464 1.00 0.00 95 ILE A N 6
ATOM 9596 C CA . ILE A 1 99 ? -6.582 -0.402 1.887 1.00 0.00 95 ILE A CA 6
ATOM 9597 C C . ILE A 1 99 ? -7.067 1.040 1.722 1.00 0.00 95 ILE A C 6
ATOM 9598 O O . ILE A 1 99 ? -6.352 1.982 2.060 1.00 0.00 95 ILE A O 6
ATOM 9613 N N . LYS A 1 100 ? -8.279 1.166 1.203 1.00 0.00 96 LYS A N 6
ATOM 9614 C CA . LYS A 1 100 ? -8.869 2.477 0.989 1.00 0.00 96 LYS A CA 6
ATOM 9615 C C . LYS A 1 100 ? -9.260 3.082 2.338 1.00 0.00 96 LYS A C 6
ATOM 9616 O O . LYS A 1 100 ? -9.423 4.296 2.455 1.00 0.00 96 LYS A O 6
ATOM 9631 N N . GLN A 1 101 ? -9.399 2.208 3.324 1.00 0.00 97 GLN A N 6
ATOM 9632 C CA . GLN A 1 101 ? -9.768 2.641 4.661 1.00 0.00 97 GLN A CA 6
ATOM 9633 C C . GLN A 1 101 ? -8.515 2.960 5.480 1.00 0.00 97 GLN A C 6
ATOM 9634 O O . GLN A 1 101 ? -8.473 3.960 6.194 1.00 0.00 97 GLN A O 6
ATOM 9646 N N . ILE A 1 102 ? -7.525 2.088 5.351 1.00 0.00 98 ILE A N 6
ATOM 9647 C CA . ILE A 1 102 ? -6.275 2.264 6.070 1.00 0.00 98 ILE A CA 6
ATOM 9648 C C . ILE A 1 102 ? -5.393 3.261 5.315 1.00 0.00 98 ILE A C 6
ATOM 9649 O O . ILE A 1 102 ? -4.356 3.686 5.822 1.00 0.00 98 ILE A O 6
ATOM 9664 N N . LEU A 1 103 ? -5.838 3.607 4.116 1.00 0.00 99 LEU A N 6
ATOM 9665 C CA . LEU A 1 103 ? -5.103 4.545 3.286 1.00 0.00 99 LEU A CA 6
ATOM 9666 C C . LEU A 1 103 ? -5.699 5.944 3.455 1.00 0.00 99 LEU A C 6
ATOM 9667 O O . LEU A 1 103 ? -4.967 6.928 3.550 1.00 0.00 99 LEU A O 6
ATOM 9682 N N . SER A 1 104 ? -7.024 5.988 3.487 1.00 0.00 100 SER A N 6
ATOM 9683 C CA . SER A 1 104 ? -7.726 7.250 3.643 1.00 0.00 100 SER A CA 6
ATOM 9684 C C . SER A 1 104 ? -8.712 7.160 4.810 1.00 0.00 100 SER A C 6
ATOM 9685 O O . SER A 1 104 ? -8.959 8.150 5.496 1.00 0.00 100 SER A O 6
ATOM 9692 N N . ILE A 1 105 ? -9.248 5.962 4.999 1.00 0.00 101 ILE A N 6
ATOM 9693 C CA . ILE A 1 105 ? -10.200 5.730 6.071 1.00 0.00 101 ILE A CA 6
ATOM 9694 C C . ILE A 1 105 ? -11.436 6.603 5.848 1.00 0.00 101 ILE A C 6
ATOM 9695 O O . ILE A 1 105 ? -12.189 6.870 6.783 1.00 0.00 101 ILE A O 6
ATOM 9710 N N . SER A 1 106 ? -11.607 7.024 4.604 1.00 0.00 102 SER A N 6
ATOM 9711 C CA . SER A 1 106 ? -12.739 7.862 4.246 1.00 0.00 102 SER A CA 6
ATOM 9712 C C . SER A 1 106 ? -12.358 9.338 4.373 1.00 0.00 102 SER A C 6
ATOM 9713 O O . SER A 1 106 ? -13.229 10.204 4.443 1.00 0.00 102 SER A O 6
ATOM 9720 N N . VAL A 1 107 ? -11.055 9.581 4.399 1.00 0.00 103 VAL A N 6
ATOM 9721 C CA . VAL A 1 107 ? -10.550 10.937 4.516 1.00 0.00 103 VAL A CA 6
ATOM 9722 C C . VAL A 1 107 ? -10.175 11.460 3.128 1.00 0.00 103 VAL A C 6
ATOM 9723 O O . VAL A 1 107 ? -9.932 12.652 2.955 1.00 0.00 103 VAL A O 6
ATOM 9736 N N . SER A 1 108 ? -10.141 10.540 2.175 1.00 0.00 104 SER A N 6
ATOM 9737 C CA . SER A 1 108 ? -9.800 10.893 0.806 1.00 0.00 104 SER A CA 6
ATOM 9738 C C . SER A 1 108 ? -10.899 11.771 0.204 1.00 0.00 104 SER A C 6
ATOM 9739 O O . SER A 1 108 ? -10.754 12.278 -0.908 1.00 0.00 104 SER A O 6
ATOM 9746 N N . GLU A 1 109 ? -11.974 11.924 0.964 1.00 0.00 105 GLU A N 6
ATOM 9747 C CA . GLU A 1 109 ? -13.096 12.731 0.518 1.00 0.00 105 GLU A CA 6
ATOM 9748 C C . GLU A 1 109 ? -14.172 11.843 -0.111 1.00 0.00 105 GLU A C 6
ATOM 9749 O O . GLU A 1 109 ? -15.045 12.333 -0.826 1.00 0.00 105 GLU A O 6
ATOM 9759 N N . GLU A 1 110 ? -14.074 10.555 0.178 1.00 0.00 106 GLU A N 6
ATOM 9760 C CA . GLU A 1 110 ? -15.028 9.595 -0.351 1.00 0.00 106 GLU A CA 6
ATOM 9761 C C . GLU A 1 110 ? -14.793 9.382 -1.847 1.00 0.00 106 GLU A C 6
ATOM 9762 O O . GLU A 1 110 ? -14.688 8.247 -2.308 1.00 0.00 106 GLU A O 6
ATOM 9772 N N . GLY A 1 111 ? -14.720 10.494 -2.565 1.00 0.00 107 GLY A N 6
ATOM 9773 C CA . GLY A 1 111 ? -14.500 10.444 -4.001 1.00 0.00 107 GLY A CA 6
ATOM 9774 C C . GLY A 1 111 ? -15.366 9.362 -4.651 1.00 0.00 107 GLY A C 6
ATOM 9775 O O . GLY A 1 111 ? -15.020 8.838 -5.708 1.00 0.00 107 GLY A O 6
ATOM 9779 N N . GLU A 1 112 ? -16.473 9.061 -3.991 1.00 0.00 108 GLU A N 6
ATOM 9780 C CA . GLU A 1 112 ? -17.391 8.051 -4.491 1.00 0.00 108 GLU A CA 6
ATOM 9781 C C . GLU A 1 112 ? -16.672 6.709 -4.646 1.00 0.00 108 GLU A C 6
ATOM 9782 O O . GLU A 1 112 ? -16.862 6.010 -5.639 1.00 0.00 108 GLU A O 6
ATOM 9792 N N . LYS A 1 113 ? -15.860 6.391 -3.648 1.00 0.00 109 LYS A N 6
ATOM 9793 C CA . LYS A 1 113 ? -15.110 5.147 -3.661 1.00 0.00 109 LYS A CA 6
ATOM 9794 C C . LYS A 1 113 ? -14.230 5.099 -4.912 1.00 0.00 109 LYS A C 6
ATOM 9795 O O . LYS A 1 113 ? -14.026 4.034 -5.492 1.00 0.00 109 LYS A O 6
ATOM 9810 N N . GLU A 1 114 ? -13.730 6.267 -5.289 1.00 0.00 110 GLU A N 6
ATOM 9811 C CA . GLU A 1 114 ? -12.876 6.372 -6.460 1.00 0.00 110 GLU A CA 6
ATOM 9812 C C . GLU A 1 114 ? -11.903 5.193 -6.516 1.00 0.00 110 GLU A C 6
ATOM 9813 O O . GLU A 1 114 ? -11.841 4.481 -7.517 1.00 0.00 110 GLU A O 6
ATOM 9823 N N . LEU A 1 115 ? -11.168 5.022 -5.426 1.00 0.00 111 LEU A N 6
ATOM 9824 C CA . LEU A 1 115 ? -10.201 3.941 -5.338 1.00 0.00 111 LEU A CA 6
ATOM 9825 C C . LEU A 1 115 ? -10.800 2.675 -5.955 1.00 0.00 111 LEU A C 6
ATOM 9826 O O . LEU A 1 115 ? -10.326 2.201 -6.988 1.00 0.00 111 LEU A O 6
ATOM 9841 N N . VAL A 1 116 ? -11.832 2.166 -5.300 1.00 0.00 112 VAL A N 6
ATOM 9842 C CA . VAL A 1 116 ? -12.499 0.965 -5.772 1.00 0.00 112 VAL A CA 6
ATOM 9843 C C . VAL A 1 116 ? -13.993 1.250 -5.940 1.00 0.00 112 VAL A C 6
ATOM 9844 O O . VAL A 1 116 ? -14.767 1.107 -4.995 1.00 0.00 112 VAL A O 6
ATOM 9857 N N . PRO A 1 117 ? -14.364 1.659 -7.183 1.00 0.00 113 PRO A N 6
ATOM 9858 C CA . PRO A 1 117 ? -15.751 1.966 -7.487 1.00 0.00 113 PRO A CA 6
ATOM 9859 C C . PRO A 1 117 ? -16.578 0.687 -7.625 1.00 0.00 113 PRO A C 6
ATOM 9860 O O . PRO A 1 117 ? -17.638 0.560 -7.013 1.00 0.00 113 PRO A O 6
ATOM 9868 N N . ARG A 1 118 ? -16.062 -0.230 -8.431 1.00 0.00 114 ARG A N 6
ATOM 9869 C CA . ARG A 1 118 ? -16.740 -1.495 -8.657 1.00 0.00 114 ARG A CA 6
ATOM 9870 C C . ARG A 1 118 ? -15.916 -2.378 -9.596 1.00 0.00 114 ARG A C 6
ATOM 9871 O O . ARG A 1 118 ? -14.744 -2.646 -9.333 1.00 0.00 114 ARG A O 6
ATOM 9889 N N . CYS A 1 7 ? 14.194 9.542 4.118 1.00 0.00 3 CYS A N 7
ATOM 9890 C CA . CYS A 1 7 ? 14.144 8.202 3.561 1.00 0.00 3 CYS A CA 7
ATOM 9891 C C . CYS A 1 7 ? 15.562 7.796 3.155 1.00 0.00 3 CYS A C 7
ATOM 9892 O O . CYS A 1 7 ? 16.107 6.825 3.678 1.00 0.00 3 CYS A O 7
ATOM 9899 N N . THR A 1 8 ? 16.120 8.560 2.227 1.00 0.00 4 THR A N 7
ATOM 9900 C CA . THR A 1 8 ? 17.464 8.293 1.747 1.00 0.00 4 THR A CA 7
ATOM 9901 C C . THR A 1 8 ? 18.485 8.512 2.866 1.00 0.00 4 THR A C 7
ATOM 9902 O O . THR A 1 8 ? 19.483 7.798 2.949 1.00 0.00 4 THR A O 7
ATOM 9913 N N . PHE A 1 9 ? 18.199 9.502 3.698 1.00 0.00 5 PHE A N 7
ATOM 9914 C CA . PHE A 1 9 ? 19.079 9.824 4.808 1.00 0.00 5 PHE A CA 7
ATOM 9915 C C . PHE A 1 9 ? 18.351 9.677 6.146 1.00 0.00 5 PHE A C 7
ATOM 9916 O O . PHE A 1 9 ? 18.396 8.616 6.768 1.00 0.00 5 PHE A O 7
ATOM 9932 N N . PHE A 1 10 ? 17.696 10.755 6.549 1.00 0.00 6 PHE A N 7
ATOM 9933 C CA . PHE A 1 10 ? 16.959 10.759 7.801 1.00 0.00 6 PHE A CA 7
ATOM 9934 C C . PHE A 1 10 ? 15.484 11.096 7.569 1.00 0.00 6 PHE A C 7
ATOM 9935 O O . PHE A 1 10 ? 14.609 10.265 7.807 1.00 0.00 6 PHE A O 7
ATOM 9951 N N . GLU A 1 11 ? 15.255 12.316 7.107 1.00 0.00 7 GLU A N 7
ATOM 9952 C CA . GLU A 1 11 ? 13.902 12.773 6.840 1.00 0.00 7 GLU A CA 7
ATOM 9953 C C . GLU A 1 11 ? 13.019 12.566 8.072 1.00 0.00 7 GLU A C 7
ATOM 9954 O O . GLU A 1 11 ? 13.468 12.016 9.077 1.00 0.00 7 GLU A O 7
ATOM 9964 N N . LYS A 1 12 ? 11.778 13.018 7.955 1.00 0.00 8 LYS A N 7
ATOM 9965 C CA . LYS A 1 12 ? 10.829 12.890 9.047 1.00 0.00 8 LYS A CA 7
ATOM 9966 C C . LYS A 1 12 ? 9.608 12.104 8.566 1.00 0.00 8 LYS A C 7
ATOM 9967 O O . LYS A 1 12 ? 9.258 11.077 9.145 1.00 0.00 8 LYS A O 7
ATOM 9982 N N . HIS A 1 13 ? 8.993 12.615 7.510 1.00 0.00 9 HIS A N 7
ATOM 9983 C CA . HIS A 1 13 ? 7.819 11.974 6.944 1.00 0.00 9 HIS A CA 7
ATOM 9984 C C . HIS A 1 13 ? 8.212 11.210 5.677 1.00 0.00 9 HIS A C 7
ATOM 9985 O O . HIS A 1 13 ? 7.701 10.120 5.422 1.00 0.00 9 HIS A O 7
ATOM 9998 N N . HIS A 1 14 ? 9.116 11.811 4.919 1.00 0.00 10 HIS A N 7
ATOM 9999 C CA . HIS A 1 14 ? 9.583 11.202 3.684 1.00 0.00 10 HIS A CA 7
ATOM 10000 C C . HIS A 1 14 ? 9.938 9.735 3.939 1.00 0.00 10 HIS A C 7
ATOM 10001 O O . HIS A 1 14 ? 9.772 8.892 3.061 1.00 0.00 10 HIS A O 7
ATOM 10014 N N . ARG A 1 15 ? 10.419 9.477 5.147 1.00 0.00 11 ARG A N 7
ATOM 10015 C CA . ARG A 1 15 ? 10.799 8.127 5.528 1.00 0.00 11 ARG A CA 7
ATOM 10016 C C . ARG A 1 15 ? 9.692 7.481 6.364 1.00 0.00 11 ARG A C 7
ATOM 10017 O O . ARG A 1 15 ? 9.967 6.655 7.232 1.00 0.00 11 ARG A O 7
ATOM 10035 N N . LYS A 1 16 ? 8.463 7.882 6.071 1.00 0.00 12 LYS A N 7
ATOM 10036 C CA . LYS A 1 16 ? 7.314 7.352 6.784 1.00 0.00 12 LYS A CA 7
ATOM 10037 C C . LYS A 1 16 ? 6.319 6.770 5.778 1.00 0.00 12 LYS A C 7
ATOM 10038 O O . LYS A 1 16 ? 6.048 5.570 5.792 1.00 0.00 12 LYS A O 7
ATOM 10053 N N . TRP A 1 17 ? 5.803 7.647 4.930 1.00 0.00 13 TRP A N 7
ATOM 10054 C CA . TRP A 1 17 ? 4.843 7.235 3.919 1.00 0.00 13 TRP A CA 7
ATOM 10055 C C . TRP A 1 17 ? 5.591 6.414 2.866 1.00 0.00 13 TRP A C 7
ATOM 10056 O O . TRP A 1 17 ? 5.389 5.204 2.759 1.00 0.00 13 TRP A O 7
ATOM 10076 N N . ASP A 1 18 ? 6.437 7.103 2.115 1.00 0.00 14 ASP A N 7
ATOM 10077 C CA . ASP A 1 18 ? 7.214 6.453 1.074 1.00 0.00 14 ASP A CA 7
ATOM 10078 C C . ASP A 1 18 ? 7.840 5.174 1.634 1.00 0.00 14 ASP A C 7
ATOM 10079 O O . ASP A 1 18 ? 8.011 4.193 0.912 1.00 0.00 14 ASP A O 7
ATOM 10087 N N . ILE A 1 19 ? 8.164 5.225 2.918 1.00 0.00 15 ILE A N 7
ATOM 10088 C CA . ILE A 1 19 ? 8.767 4.083 3.585 1.00 0.00 15 ILE A CA 7
ATOM 10089 C C . ILE A 1 19 ? 7.724 2.973 3.729 1.00 0.00 15 ILE A C 7
ATOM 10090 O O . ILE A 1 19 ? 8.046 1.793 3.597 1.00 0.00 15 ILE A O 7
ATOM 10105 N N . LEU A 1 20 ? 6.496 3.391 3.999 1.00 0.00 16 LEU A N 7
ATOM 10106 C CA . LEU A 1 20 ? 5.403 2.447 4.164 1.00 0.00 16 LEU A CA 7
ATOM 10107 C C . LEU A 1 20 ? 4.995 1.902 2.793 1.00 0.00 16 LEU A C 7
ATOM 10108 O O . LEU A 1 20 ? 4.634 0.733 2.669 1.00 0.00 16 LEU A O 7
ATOM 10123 N N . LEU A 1 21 ? 5.067 2.775 1.799 1.00 0.00 17 LEU A N 7
ATOM 10124 C CA . LEU A 1 21 ? 4.710 2.396 0.443 1.00 0.00 17 LEU A CA 7
ATOM 10125 C C . LEU A 1 21 ? 5.890 1.667 -0.205 1.00 0.00 17 LEU A C 7
ATOM 10126 O O . LEU A 1 21 ? 5.732 1.026 -1.243 1.00 0.00 17 LEU A O 7
ATOM 10141 N N . GLU A 1 22 ? 7.044 1.791 0.433 1.00 0.00 18 GLU A N 7
ATOM 10142 C CA . GLU A 1 22 ? 8.248 1.152 -0.069 1.00 0.00 18 GLU A CA 7
ATOM 10143 C C . GLU A 1 22 ? 8.570 -0.095 0.755 1.00 0.00 18 GLU A C 7
ATOM 10144 O O . GLU A 1 22 ? 9.443 -0.880 0.387 1.00 0.00 18 GLU A O 7
ATOM 10154 N N . LYS A 1 23 ? 7.846 -0.242 1.856 1.00 0.00 19 LYS A N 7
ATOM 10155 C CA . LYS A 1 23 ? 8.043 -1.381 2.735 1.00 0.00 19 LYS A CA 7
ATOM 10156 C C . LYS A 1 23 ? 6.835 -2.315 2.631 1.00 0.00 19 LYS A C 7
ATOM 10157 O O . LYS A 1 23 ? 6.957 -3.442 2.151 1.00 0.00 19 LYS A O 7
ATOM 10172 N N . SER A 1 24 ? 5.699 -1.813 3.088 1.00 0.00 20 SER A N 7
ATOM 10173 C CA . SER A 1 24 ? 4.470 -2.588 3.053 1.00 0.00 20 SER A CA 7
ATOM 10174 C C . SER A 1 24 ? 4.184 -3.051 1.623 1.00 0.00 20 SER A C 7
ATOM 10175 O O . SER A 1 24 ? 4.646 -4.112 1.205 1.00 0.00 20 SER A O 7
ATOM 10182 N N . THR A 1 25 ? 3.426 -2.231 0.910 1.00 0.00 21 THR A N 7
ATOM 10183 C CA . THR A 1 25 ? 3.072 -2.542 -0.464 1.00 0.00 21 THR A CA 7
ATOM 10184 C C . THR A 1 25 ? 4.171 -2.068 -1.417 1.00 0.00 21 THR A C 7
ATOM 10185 O O . THR A 1 25 ? 3.896 -1.724 -2.566 1.00 0.00 21 THR A O 7
ATOM 10196 N N . GLY A 1 26 ? 5.393 -2.064 -0.905 1.00 0.00 22 GLY A N 7
ATOM 10197 C CA . GLY A 1 26 ? 6.535 -1.638 -1.696 1.00 0.00 22 GLY A CA 7
ATOM 10198 C C . GLY A 1 26 ? 7.558 -2.767 -1.837 1.00 0.00 22 GLY A C 7
ATOM 10199 O O . GLY A 1 26 ? 8.457 -2.695 -2.672 1.00 0.00 22 GLY A O 7
ATOM 10203 N N . VAL A 1 27 ? 7.385 -3.785 -1.006 1.00 0.00 23 VAL A N 7
ATOM 10204 C CA . VAL A 1 27 ? 8.283 -4.928 -1.026 1.00 0.00 23 VAL A CA 7
ATOM 10205 C C . VAL A 1 27 ? 7.465 -6.207 -1.222 1.00 0.00 23 VAL A C 7
ATOM 10206 O O . VAL A 1 27 ? 7.862 -7.091 -1.980 1.00 0.00 23 VAL A O 7
ATOM 10219 N N . MET A 1 28 ? 6.341 -6.265 -0.525 1.00 0.00 24 MET A N 7
ATOM 10220 C CA . MET A 1 28 ? 5.465 -7.422 -0.612 1.00 0.00 24 MET A CA 7
ATOM 10221 C C . MET A 1 28 ? 5.967 -8.559 0.281 1.00 0.00 24 MET A C 7
ATOM 10222 O O . MET A 1 28 ? 5.738 -9.731 -0.013 1.00 0.00 24 MET A O 7
ATOM 10234 N N . GLU A 1 29 ? 6.642 -8.172 1.353 1.00 0.00 25 GLU A N 7
ATOM 10235 C CA . GLU A 1 29 ? 7.179 -9.143 2.291 1.00 0.00 25 GLU A CA 7
ATOM 10236 C C . GLU A 1 29 ? 7.900 -8.432 3.437 1.00 0.00 25 GLU A C 7
ATOM 10237 O O . GLU A 1 29 ? 7.847 -8.881 4.582 1.00 0.00 25 GLU A O 7
ATOM 10247 N N . ALA A 1 30 ? 8.555 -7.334 3.092 1.00 0.00 26 ALA A N 7
ATOM 10248 C CA . ALA A 1 30 ? 9.286 -6.557 4.079 1.00 0.00 26 ALA A CA 7
ATOM 10249 C C . ALA A 1 30 ? 8.311 -6.041 5.138 1.00 0.00 26 ALA A C 7
ATOM 10250 O O . ALA A 1 30 ? 8.705 -5.779 6.274 1.00 0.00 26 ALA A O 7
ATOM 10257 N N . MET A 1 31 ? 7.057 -5.911 4.730 1.00 0.00 27 MET A N 7
ATOM 10258 C CA . MET A 1 31 ? 6.023 -5.431 5.631 1.00 0.00 27 MET A CA 7
ATOM 10259 C C . MET A 1 31 ? 4.652 -5.982 5.235 1.00 0.00 27 MET A C 7
ATOM 10260 O O . MET A 1 31 ? 3.623 -5.492 5.699 1.00 0.00 27 MET A O 7
ATOM 10272 N N . LYS A 1 32 ? 4.681 -6.995 4.381 1.00 0.00 28 LYS A N 7
ATOM 10273 C CA . LYS A 1 32 ? 3.453 -7.619 3.918 1.00 0.00 28 LYS A CA 7
ATOM 10274 C C . LYS A 1 32 ? 3.390 -9.057 4.436 1.00 0.00 28 LYS A C 7
ATOM 10275 O O . LYS A 1 32 ? 2.344 -9.700 4.365 1.00 0.00 28 LYS A O 7
ATOM 10290 N N . VAL A 1 33 ? 4.522 -9.518 4.948 1.00 0.00 29 VAL A N 7
ATOM 10291 C CA . VAL A 1 33 ? 4.608 -10.869 5.477 1.00 0.00 29 VAL A CA 7
ATOM 10292 C C . VAL A 1 33 ? 4.693 -10.808 7.004 1.00 0.00 29 VAL A C 7
ATOM 10293 O O . VAL A 1 33 ? 5.530 -11.476 7.610 1.00 0.00 29 VAL A O 7
ATOM 10306 N N . THR A 1 34 ? 3.817 -10.000 7.582 1.00 0.00 30 THR A N 7
ATOM 10307 C CA . THR A 1 34 ? 3.782 -9.843 9.027 1.00 0.00 30 THR A CA 7
ATOM 10308 C C . THR A 1 34 ? 2.490 -10.432 9.597 1.00 0.00 30 THR A C 7
ATOM 10309 O O . THR A 1 34 ? 2.441 -10.817 10.764 1.00 0.00 30 THR A O 7
ATOM 10320 N N . SER A 1 35 ? 1.475 -10.481 8.747 1.00 0.00 31 SER A N 7
ATOM 10321 C CA . SER A 1 35 ? 0.186 -11.016 9.151 1.00 0.00 31 SER A CA 7
ATOM 10322 C C . SER A 1 35 ? -0.941 -10.245 8.460 1.00 0.00 31 SER A C 7
ATOM 10323 O O . SER A 1 35 ? -1.187 -9.081 8.776 1.00 0.00 31 SER A O 7
ATOM 10330 N N . GLU A 1 36 ? -1.595 -10.924 7.529 1.00 0.00 32 GLU A N 7
ATOM 10331 C CA . GLU A 1 36 ? -2.689 -10.317 6.790 1.00 0.00 32 GLU A CA 7
ATOM 10332 C C . GLU A 1 36 ? -3.398 -9.272 7.654 1.00 0.00 32 GLU A C 7
ATOM 10333 O O . GLU A 1 36 ? -3.373 -8.083 7.342 1.00 0.00 32 GLU A O 7
ATOM 10343 N N . GLU A 1 37 ? -4.013 -9.754 8.725 1.00 0.00 33 GLU A N 7
ATOM 10344 C CA . GLU A 1 37 ? -4.727 -8.876 9.636 1.00 0.00 33 GLU A CA 7
ATOM 10345 C C . GLU A 1 37 ? -3.868 -7.658 9.982 1.00 0.00 33 GLU A C 7
ATOM 10346 O O . GLU A 1 37 ? -4.394 -6.572 10.218 1.00 0.00 33 GLU A O 7
ATOM 10356 N N . LYS A 1 38 ? -2.563 -7.880 10.001 1.00 0.00 34 LYS A N 7
ATOM 10357 C CA . LYS A 1 38 ? -1.626 -6.815 10.314 1.00 0.00 34 LYS A CA 7
ATOM 10358 C C . LYS A 1 38 ? -1.132 -6.178 9.013 1.00 0.00 34 LYS A C 7
ATOM 10359 O O . LYS A 1 38 ? -0.756 -5.006 8.996 1.00 0.00 34 LYS A O 7
ATOM 10374 N N . GLU A 1 39 ? -1.148 -6.977 7.957 1.00 0.00 35 GLU A N 7
ATOM 10375 C CA . GLU A 1 39 ? -0.707 -6.505 6.655 1.00 0.00 35 GLU A CA 7
ATOM 10376 C C . GLU A 1 39 ? -1.719 -5.514 6.078 1.00 0.00 35 GLU A C 7
ATOM 10377 O O . GLU A 1 39 ? -1.481 -4.919 5.028 1.00 0.00 35 GLU A O 7
ATOM 10387 N N . GLN A 1 40 ? -2.827 -5.367 6.789 1.00 0.00 36 GLN A N 7
ATOM 10388 C CA . GLN A 1 40 ? -3.876 -4.458 6.361 1.00 0.00 36 GLN A CA 7
ATOM 10389 C C . GLN A 1 40 ? -4.178 -3.439 7.462 1.00 0.00 36 GLN A C 7
ATOM 10390 O O . GLN A 1 40 ? -4.362 -2.255 7.184 1.00 0.00 36 GLN A O 7
ATOM 10402 N N . LEU A 1 41 ? -4.219 -3.936 8.689 1.00 0.00 37 LEU A N 7
ATOM 10403 C CA . LEU A 1 41 ? -4.496 -3.084 9.834 1.00 0.00 37 LEU A CA 7
ATOM 10404 C C . LEU A 1 41 ? -3.194 -2.433 10.305 1.00 0.00 37 LEU A C 7
ATOM 10405 O O . LEU A 1 41 ? -3.100 -1.209 10.386 1.00 0.00 37 LEU A O 7
ATOM 10420 N N . SER A 1 42 ? -2.221 -3.281 10.604 1.00 0.00 38 SER A N 7
ATOM 10421 C CA . SER A 1 42 ? -0.928 -2.804 11.066 1.00 0.00 38 SER A CA 7
ATOM 10422 C C . SER A 1 42 ? -0.185 -2.113 9.921 1.00 0.00 38 SER A C 7
ATOM 10423 O O . SER A 1 42 ? 0.746 -1.345 10.155 1.00 0.00 38 SER A O 7
ATOM 10430 N N . THR A 1 43 ? -0.626 -2.411 8.708 1.00 0.00 39 THR A N 7
ATOM 10431 C CA . THR A 1 43 ? -0.015 -1.827 7.525 1.00 0.00 39 THR A CA 7
ATOM 10432 C C . THR A 1 43 ? -0.750 -0.547 7.122 1.00 0.00 39 THR A C 7
ATOM 10433 O O . THR A 1 43 ? -0.186 0.308 6.440 1.00 0.00 39 THR A O 7
ATOM 10444 N N . ALA A 1 44 ? -1.996 -0.455 7.560 1.00 0.00 40 ALA A N 7
ATOM 10445 C CA . ALA A 1 44 ? -2.814 0.706 7.252 1.00 0.00 40 ALA A CA 7
ATOM 10446 C C . ALA A 1 44 ? -2.989 1.550 8.516 1.00 0.00 40 ALA A C 7
ATOM 10447 O O . ALA A 1 44 ? -3.668 2.576 8.494 1.00 0.00 40 ALA A O 7
ATOM 10454 N N . ILE A 1 45 ? -2.364 1.087 9.590 1.00 0.00 41 ILE A N 7
ATOM 10455 C CA . ILE A 1 45 ? -2.442 1.787 10.861 1.00 0.00 41 ILE A CA 7
ATOM 10456 C C . ILE A 1 45 ? -1.034 2.183 11.306 1.00 0.00 41 ILE A C 7
ATOM 10457 O O . ILE A 1 45 ? -0.815 3.307 11.759 1.00 0.00 41 ILE A O 7
ATOM 10472 N N . ASP A 1 46 ? -0.114 1.240 11.164 1.00 0.00 42 ASP A N 7
ATOM 10473 C CA . ASP A 1 46 ? 1.268 1.478 11.546 1.00 0.00 42 ASP A CA 7
ATOM 10474 C C . ASP A 1 46 ? 1.555 2.980 11.493 1.00 0.00 42 ASP A C 7
ATOM 10475 O O . ASP A 1 46 ? 1.744 3.616 12.529 1.00 0.00 42 ASP A O 7
ATOM 10483 N N . ARG A 1 47 ? 1.581 3.504 10.276 1.00 0.00 43 ARG A N 7
ATOM 10484 C CA . ARG A 1 47 ? 1.842 4.918 10.075 1.00 0.00 43 ARG A CA 7
ATOM 10485 C C . ARG A 1 47 ? 0.804 5.521 9.127 1.00 0.00 43 ARG A C 7
ATOM 10486 O O . ARG A 1 47 ? 0.662 6.740 9.050 1.00 0.00 43 ARG A O 7
ATOM 10504 N N . MET A 1 48 ? 0.104 4.639 8.429 1.00 0.00 44 MET A N 7
ATOM 10505 C CA . MET A 1 48 ? -0.917 5.069 7.490 1.00 0.00 44 MET A CA 7
ATOM 10506 C C . MET A 1 48 ? -2.133 5.641 8.223 1.00 0.00 44 MET A C 7
ATOM 10507 O O . MET A 1 48 ? -2.920 6.385 7.642 1.00 0.00 44 MET A O 7
ATOM 10519 N N . ASN A 1 49 ? -2.246 5.270 9.491 1.00 0.00 45 ASN A N 7
ATOM 10520 C CA . ASN A 1 49 ? -3.351 5.738 10.310 1.00 0.00 45 ASN A CA 7
ATOM 10521 C C . ASN A 1 49 ? -3.421 7.264 10.242 1.00 0.00 45 ASN A C 7
ATOM 10522 O O . ASN A 1 49 ? -4.143 7.819 9.413 1.00 0.00 45 ASN A O 7
ATOM 10532 N N . GLU A 1 50 ? -2.663 7.901 11.122 1.00 0.00 46 GLU A N 7
ATOM 10533 C CA . GLU A 1 50 ? -2.631 9.353 11.171 1.00 0.00 46 GLU A CA 7
ATOM 10534 C C . GLU A 1 50 ? -1.639 9.897 10.142 1.00 0.00 46 GLU A C 7
ATOM 10535 O O . GLU A 1 50 ? -1.721 11.060 9.750 1.00 0.00 46 GLU A O 7
ATOM 10545 N N . GLY A 1 51 ? -0.723 9.030 9.734 1.00 0.00 47 GLY A N 7
ATOM 10546 C CA . GLY A 1 51 ? 0.285 9.409 8.758 1.00 0.00 47 GLY A CA 7
ATOM 10547 C C . GLY A 1 51 ? -0.340 9.612 7.376 1.00 0.00 47 GLY A C 7
ATOM 10548 O O . GLY A 1 51 ? -0.160 10.660 6.757 1.00 0.00 47 GLY A O 7
ATOM 10552 N N . LEU A 1 52 ? -1.061 8.592 6.933 1.00 0.00 48 LEU A N 7
ATOM 10553 C CA . LEU A 1 52 ? -1.713 8.646 5.635 1.00 0.00 48 LEU A CA 7
ATOM 10554 C C . LEU A 1 52 ? -2.733 9.786 5.627 1.00 0.00 48 LEU A C 7
ATOM 10555 O O . LEU A 1 52 ? -2.694 10.652 4.755 1.00 0.00 48 LEU A O 7
ATOM 10570 N N . ASP A 1 53 ? -3.620 9.750 6.610 1.00 0.00 49 ASP A N 7
ATOM 10571 C CA . ASP A 1 53 ? -4.648 10.769 6.729 1.00 0.00 49 ASP A CA 7
ATOM 10572 C C . ASP A 1 53 ? -4.004 12.153 6.625 1.00 0.00 49 ASP A C 7
ATOM 10573 O O . ASP A 1 53 ? -4.555 13.054 5.994 1.00 0.00 49 ASP A O 7
ATOM 10581 N N . ALA A 1 54 ? -2.844 12.278 7.252 1.00 0.00 50 ALA A N 7
ATOM 10582 C CA . ALA A 1 54 ? -2.117 13.536 7.238 1.00 0.00 50 ALA A CA 7
ATOM 10583 C C . ALA A 1 54 ? -1.384 13.682 5.903 1.00 0.00 50 ALA A C 7
ATOM 10584 O O . ALA A 1 54 ? -1.812 14.442 5.035 1.00 0.00 50 ALA A O 7
ATOM 10591 N N . PHE A 1 55 ? -0.291 12.942 5.780 1.00 0.00 51 PHE A N 7
ATOM 10592 C CA . PHE A 1 55 ? 0.504 12.980 4.565 1.00 0.00 51 PHE A CA 7
ATOM 10593 C C . PHE A 1 55 ? -0.388 13.112 3.329 1.00 0.00 51 PHE A C 7
ATOM 10594 O O . PHE A 1 55 ? -0.194 14.013 2.513 1.00 0.00 51 PHE A O 7
ATOM 10610 N N . ILE A 1 56 ? -1.345 12.202 3.229 1.00 0.00 52 ILE A N 7
ATOM 10611 C CA . ILE A 1 56 ? -2.268 12.206 2.106 1.00 0.00 52 ILE A CA 7
ATOM 10612 C C . ILE A 1 56 ? -3.019 13.538 2.074 1.00 0.00 52 ILE A C 7
ATOM 10613 O O . ILE A 1 56 ? -3.169 14.145 1.014 1.00 0.00 52 ILE A O 7
ATOM 10628 N N . GLN A 1 57 ? -3.471 13.954 3.247 1.00 0.00 53 GLN A N 7
ATOM 10629 C CA . GLN A 1 57 ? -4.204 15.204 3.367 1.00 0.00 53 GLN A CA 7
ATOM 10630 C C . GLN A 1 57 ? -3.295 16.387 3.028 1.00 0.00 53 GLN A C 7
ATOM 10631 O O . GLN A 1 57 ? -3.765 17.514 2.883 1.00 0.00 53 GLN A O 7
ATOM 10643 N N . LEU A 1 58 ? -2.009 16.090 2.912 1.00 0.00 54 LEU A N 7
ATOM 10644 C CA . LEU A 1 58 ? -1.029 17.114 2.594 1.00 0.00 54 LEU A CA 7
ATOM 10645 C C . LEU A 1 58 ? -0.608 16.973 1.130 1.00 0.00 54 LEU A C 7
ATOM 10646 O O . LEU A 1 58 ? -0.240 17.956 0.489 1.00 0.00 54 LEU A O 7
ATOM 10661 N N . TYR A 1 59 ? -0.674 15.742 0.644 1.00 0.00 55 TYR A N 7
ATOM 10662 C CA . TYR A 1 59 ? -0.304 15.459 -0.732 1.00 0.00 55 TYR A CA 7
ATOM 10663 C C . TYR A 1 59 ? -1.467 14.821 -1.494 1.00 0.00 55 TYR A C 7
ATOM 10664 O O . TYR A 1 59 ? -2.043 15.441 -2.388 1.00 0.00 55 TYR A O 7
ATOM 10681 N N . ASN A 1 60 ? -1.780 13.592 -1.110 1.00 0.00 56 ASN A N 7
ATOM 10682 C CA . ASN A 1 60 ? -2.865 12.864 -1.746 1.00 0.00 56 ASN A CA 7
ATOM 10683 C C . ASN A 1 60 ? -2.584 11.362 -1.661 1.00 0.00 56 ASN A C 7
ATOM 10684 O O . ASN A 1 60 ? -3.510 10.553 -1.661 1.00 0.00 56 ASN A O 7
ATOM 10694 N N . GLU A 1 61 ? -1.301 11.035 -1.590 1.00 0.00 57 GLU A N 7
ATOM 10695 C CA . GLU A 1 61 ? -0.887 9.645 -1.504 1.00 0.00 57 GLU A CA 7
ATOM 10696 C C . GLU A 1 61 ? -0.484 9.125 -2.885 1.00 0.00 57 GLU A C 7
ATOM 10697 O O . GLU A 1 61 ? -0.757 7.975 -3.223 1.00 0.00 57 GLU A O 7
ATOM 10707 N N . SER A 1 62 ? 0.159 9.998 -3.646 1.00 0.00 58 SER A N 7
ATOM 10708 C CA . SER A 1 62 ? 0.603 9.642 -4.983 1.00 0.00 58 SER A CA 7
ATOM 10709 C C . SER A 1 62 ? 1.739 10.567 -5.421 1.00 0.00 58 SER A C 7
ATOM 10710 O O . SER A 1 62 ? 2.783 10.102 -5.876 1.00 0.00 58 SER A O 7
ATOM 10717 N N . GLU A 1 63 ? 1.498 11.862 -5.270 1.00 0.00 59 GLU A N 7
ATOM 10718 C CA . GLU A 1 63 ? 2.489 12.857 -5.644 1.00 0.00 59 GLU A CA 7
ATOM 10719 C C . GLU A 1 63 ? 3.688 12.793 -4.698 1.00 0.00 59 GLU A C 7
ATOM 10720 O O . GLU A 1 63 ? 4.819 12.583 -5.135 1.00 0.00 59 GLU A O 7
ATOM 10730 N N . ILE A 1 64 ? 3.402 12.979 -3.417 1.00 0.00 60 ILE A N 7
ATOM 10731 C CA . ILE A 1 64 ? 4.444 12.946 -2.405 1.00 0.00 60 ILE A CA 7
ATOM 10732 C C . ILE A 1 64 ? 5.236 14.254 -2.452 1.00 0.00 60 ILE A C 7
ATOM 10733 O O . ILE A 1 64 ? 6.057 14.519 -1.574 1.00 0.00 60 ILE A O 7
ATOM 10748 N N . ASP A 1 65 ? 4.963 15.038 -3.484 1.00 0.00 61 ASP A N 7
ATOM 10749 C CA . ASP A 1 65 ? 5.641 16.311 -3.658 1.00 0.00 61 ASP A CA 7
ATOM 10750 C C . ASP A 1 65 ? 4.694 17.299 -4.342 1.00 0.00 61 ASP A C 7
ATOM 10751 O O . ASP A 1 65 ? 4.508 18.418 -3.868 1.00 0.00 61 ASP A O 7
ATOM 10759 N N . GLU A 1 66 ? 4.119 16.848 -5.448 1.00 0.00 62 GLU A N 7
ATOM 10760 C CA . GLU A 1 66 ? 3.196 17.678 -6.203 1.00 0.00 62 GLU A CA 7
ATOM 10761 C C . GLU A 1 66 ? 3.114 17.197 -7.654 1.00 0.00 62 GLU A C 7
ATOM 10762 O O . GLU A 1 66 ? 2.042 16.827 -8.130 1.00 0.00 62 GLU A O 7
ATOM 10772 N N . PRO A 1 67 ? 4.292 17.219 -8.333 1.00 0.00 63 PRO A N 7
ATOM 10773 C CA . PRO A 1 67 ? 4.364 16.790 -9.719 1.00 0.00 63 PRO A CA 7
ATOM 10774 C C . PRO A 1 67 ? 4.291 15.265 -9.826 1.00 0.00 63 PRO A C 7
ATOM 10775 O O . PRO A 1 67 ? 3.232 14.710 -10.116 1.00 0.00 63 PRO A O 7
ATOM 10783 N N . LEU A 1 68 ? 5.430 14.632 -9.586 1.00 0.00 64 LEU A N 7
ATOM 10784 C CA . LEU A 1 68 ? 5.507 13.182 -9.651 1.00 0.00 64 LEU A CA 7
ATOM 10785 C C . LEU A 1 68 ? 6.838 12.720 -9.053 1.00 0.00 64 LEU A C 7
ATOM 10786 O O . LEU A 1 68 ? 6.904 11.671 -8.415 1.00 0.00 64 LEU A O 7
ATOM 10801 N N . ILE A 1 69 ? 7.864 13.524 -9.282 1.00 0.00 65 ILE A N 7
ATOM 10802 C CA . ILE A 1 69 ? 9.189 13.211 -8.774 1.00 0.00 65 ILE A CA 7
ATOM 10803 C C . ILE A 1 69 ? 9.787 12.065 -9.594 1.00 0.00 65 ILE A C 7
ATOM 10804 O O . ILE A 1 69 ? 10.791 11.474 -9.200 1.00 0.00 65 ILE A O 7
ATOM 10819 N N . GLN A 1 70 ? 9.145 11.788 -10.719 1.00 0.00 66 GLN A N 7
ATOM 10820 C CA . GLN A 1 70 ? 9.601 10.723 -11.597 1.00 0.00 66 GLN A CA 7
ATOM 10821 C C . GLN A 1 70 ? 9.599 9.386 -10.855 1.00 0.00 66 GLN A C 7
ATOM 10822 O O . GLN A 1 70 ? 10.291 8.450 -11.253 1.00 0.00 66 GLN A O 7
ATOM 10834 N N . LEU A 1 71 ? 8.814 9.338 -9.789 1.00 0.00 67 LEU A N 7
ATOM 10835 C CA . LEU A 1 71 ? 8.713 8.130 -8.987 1.00 0.00 67 LEU A CA 7
ATOM 10836 C C . LEU A 1 71 ? 7.261 7.934 -8.549 1.00 0.00 67 LEU A C 7
ATOM 10837 O O . LEU A 1 71 ? 6.950 6.992 -7.820 1.00 0.00 67 LEU A O 7
ATOM 10852 N N . ASP A 1 72 ? 6.409 8.838 -9.011 1.00 0.00 68 ASP A N 7
ATOM 10853 C CA . ASP A 1 72 ? 4.997 8.775 -8.675 1.00 0.00 68 ASP A CA 7
ATOM 10854 C C . ASP A 1 72 ? 4.374 7.542 -9.333 1.00 0.00 68 ASP A C 7
ATOM 10855 O O . ASP A 1 72 ? 3.392 6.997 -8.833 1.00 0.00 68 ASP A O 7
ATOM 10863 N N . ASP A 1 73 ? 4.972 7.139 -10.445 1.00 0.00 69 ASP A N 7
ATOM 10864 C CA . ASP A 1 73 ? 4.489 5.981 -11.176 1.00 0.00 69 ASP A CA 7
ATOM 10865 C C . ASP A 1 73 ? 5.081 4.711 -10.562 1.00 0.00 69 ASP A C 7
ATOM 10866 O O . ASP A 1 73 ? 4.545 3.619 -10.746 1.00 0.00 69 ASP A O 7
ATOM 10874 N N . ASP A 1 74 ? 6.179 4.896 -9.843 1.00 0.00 70 ASP A N 7
ATOM 10875 C CA . ASP A 1 74 ? 6.849 3.779 -9.200 1.00 0.00 70 ASP A CA 7
ATOM 10876 C C . ASP A 1 74 ? 6.101 3.409 -7.918 1.00 0.00 70 ASP A C 7
ATOM 10877 O O . ASP A 1 74 ? 6.074 2.245 -7.524 1.00 0.00 70 ASP A O 7
ATOM 10885 N N . THR A 1 75 ? 5.511 4.424 -7.302 1.00 0.00 71 THR A N 7
ATOM 10886 C CA . THR A 1 75 ? 4.764 4.220 -6.072 1.00 0.00 71 THR A CA 7
ATOM 10887 C C . THR A 1 75 ? 3.276 4.043 -6.376 1.00 0.00 71 THR A C 7
ATOM 10888 O O . THR A 1 75 ? 2.603 3.227 -5.747 1.00 0.00 71 THR A O 7
ATOM 10899 N N . ALA A 1 76 ? 2.804 4.820 -7.340 1.00 0.00 72 ALA A N 7
ATOM 10900 C CA . ALA A 1 76 ? 1.407 4.759 -7.735 1.00 0.00 72 ALA A CA 7
ATOM 10901 C C . ALA A 1 76 ? 1.128 3.409 -8.399 1.00 0.00 72 ALA A C 7
ATOM 10902 O O . ALA A 1 76 ? 0.052 2.839 -8.226 1.00 0.00 72 ALA A O 7
ATOM 10909 N N . GLU A 1 77 ? 2.116 2.939 -9.147 1.00 0.00 73 GLU A N 7
ATOM 10910 C CA . GLU A 1 77 ? 1.989 1.667 -9.838 1.00 0.00 73 GLU A CA 7
ATOM 10911 C C . GLU A 1 77 ? 2.083 0.510 -8.842 1.00 0.00 73 GLU A C 7
ATOM 10912 O O . GLU A 1 77 ? 1.544 -0.569 -9.086 1.00 0.00 73 GLU A O 7
ATOM 10922 N N . LEU A 1 78 ? 2.769 0.774 -7.740 1.00 0.00 74 LEU A N 7
ATOM 10923 C CA . LEU A 1 78 ? 2.939 -0.233 -6.706 1.00 0.00 74 LEU A CA 7
ATOM 10924 C C . LEU A 1 78 ? 1.600 -0.467 -6.003 1.00 0.00 74 LEU A C 7
ATOM 10925 O O . LEU A 1 78 ? 1.088 -1.585 -5.993 1.00 0.00 74 LEU A O 7
ATOM 10940 N N . MET A 1 79 ? 1.074 0.606 -5.431 1.00 0.00 75 MET A N 7
ATOM 10941 C CA . MET A 1 79 ? -0.195 0.532 -4.726 1.00 0.00 75 MET A CA 7
ATOM 10942 C C . MET A 1 79 ? -1.342 0.233 -5.694 1.00 0.00 75 MET A C 7
ATOM 10943 O O . MET A 1 79 ? -2.298 -0.453 -5.336 1.00 0.00 75 MET A O 7
ATOM 10955 N N . LYS A 1 80 ? -1.209 0.762 -6.901 1.00 0.00 76 LYS A N 7
ATOM 10956 C CA . LYS A 1 80 ? -2.223 0.561 -7.922 1.00 0.00 76 LYS A CA 7
ATOM 10957 C C . LYS A 1 80 ? -2.172 -0.889 -8.406 1.00 0.00 76 LYS A C 7
ATOM 10958 O O . LYS A 1 80 ? -3.097 -1.663 -8.158 1.00 0.00 76 LYS A O 7
ATOM 10973 N N . GLN A 1 81 ? -1.083 -1.216 -9.085 1.00 0.00 77 GLN A N 7
ATOM 10974 C CA . GLN A 1 81 ? -0.900 -2.560 -9.605 1.00 0.00 77 GLN A CA 7
ATOM 10975 C C . GLN A 1 81 ? -1.106 -3.591 -8.495 1.00 0.00 77 GLN A C 7
ATOM 10976 O O . GLN A 1 81 ? -1.363 -4.763 -8.770 1.00 0.00 77 GLN A O 7
ATOM 10988 N N . ALA A 1 82 ? -0.987 -3.120 -7.263 1.00 0.00 78 ALA A N 7
ATOM 10989 C CA . ALA A 1 82 ? -1.159 -3.987 -6.109 1.00 0.00 78 ALA A CA 7
ATOM 10990 C C . ALA A 1 82 ? -2.649 -4.258 -5.897 1.00 0.00 78 ALA A C 7
ATOM 10991 O O . ALA A 1 82 ? -3.154 -5.310 -6.287 1.00 0.00 78 ALA A O 7
ATOM 10998 N N . ARG A 1 83 ? -3.312 -3.290 -5.279 1.00 0.00 79 ARG A N 7
ATOM 10999 C CA . ARG A 1 83 ? -4.734 -3.412 -5.010 1.00 0.00 79 ARG A CA 7
ATOM 11000 C C . ARG A 1 83 ? -5.500 -3.673 -6.309 1.00 0.00 79 ARG A C 7
ATOM 11001 O O . ARG A 1 83 ? -6.704 -3.919 -6.285 1.00 0.00 79 ARG A O 7
ATOM 11019 N N . ASP A 1 84 ? -4.769 -3.609 -7.412 1.00 0.00 80 ASP A N 7
ATOM 11020 C CA . ASP A 1 84 ? -5.364 -3.835 -8.718 1.00 0.00 80 ASP A CA 7
ATOM 11021 C C . ASP A 1 84 ? -5.310 -5.328 -9.047 1.00 0.00 80 ASP A C 7
ATOM 11022 O O . ASP A 1 84 ? -6.325 -5.928 -9.396 1.00 0.00 80 ASP A O 7
ATOM 11030 N N . MET A 1 85 ? -4.114 -5.886 -8.923 1.00 0.00 81 MET A N 7
ATOM 11031 C CA . MET A 1 85 ? -3.914 -7.297 -9.203 1.00 0.00 81 MET A CA 7
ATOM 11032 C C . MET A 1 85 ? -4.517 -8.166 -8.097 1.00 0.00 81 MET A C 7
ATOM 11033 O O . MET A 1 85 ? -5.388 -8.994 -8.359 1.00 0.00 81 MET A O 7
ATOM 11045 N N . TYR A 1 86 ? -4.030 -7.946 -6.885 1.00 0.00 82 TYR A N 7
ATOM 11046 C CA . TYR A 1 86 ? -4.510 -8.699 -5.738 1.00 0.00 82 TYR A CA 7
ATOM 11047 C C . TYR A 1 86 ? -4.033 -8.067 -4.429 1.00 0.00 82 TYR A C 7
ATOM 11048 O O . TYR A 1 86 ? -3.979 -8.734 -3.396 1.00 0.00 82 TYR A O 7
ATOM 11065 N N . GLY A 1 87 ? -3.697 -6.787 -4.514 1.00 0.00 83 GLY A N 7
ATOM 11066 C CA . GLY A 1 87 ? -3.226 -6.058 -3.349 1.00 0.00 83 GLY A CA 7
ATOM 11067 C C . GLY A 1 87 ? -1.722 -6.256 -3.151 1.00 0.00 83 GLY A C 7
ATOM 11068 O O . GLY A 1 87 ? -1.258 -6.424 -2.025 1.00 0.00 83 GLY A O 7
ATOM 11072 N N . GLN A 1 88 ? -1.002 -6.227 -4.262 1.00 0.00 84 GLN A N 7
ATOM 11073 C CA . GLN A 1 88 ? 0.440 -6.401 -4.225 1.00 0.00 84 GLN A CA 7
ATOM 11074 C C . GLN A 1 88 ? 0.793 -7.878 -4.045 1.00 0.00 84 GLN A C 7
ATOM 11075 O O . GLN A 1 88 ? 1.924 -8.286 -4.304 1.00 0.00 84 GLN A O 7
ATOM 11087 N N . GLU A 1 89 ? -0.197 -8.640 -3.604 1.00 0.00 85 GLU A N 7
ATOM 11088 C CA . GLU A 1 89 ? -0.006 -10.064 -3.386 1.00 0.00 85 GLU A CA 7
ATOM 11089 C C . GLU A 1 89 ? -1.305 -10.706 -2.896 1.00 0.00 85 GLU A C 7
ATOM 11090 O O . GLU A 1 89 ? -1.633 -11.827 -3.284 1.00 0.00 85 GLU A O 7
ATOM 11100 N N . LYS A 1 90 ? -2.009 -9.968 -2.051 1.00 0.00 86 LYS A N 7
ATOM 11101 C CA . LYS A 1 90 ? -3.266 -10.451 -1.503 1.00 0.00 86 LYS A CA 7
ATOM 11102 C C . LYS A 1 90 ? -3.878 -9.370 -0.610 1.00 0.00 86 LYS A C 7
ATOM 11103 O O . LYS A 1 90 ? -4.586 -9.678 0.348 1.00 0.00 86 LYS A O 7
ATOM 11118 N N . LEU A 1 91 ? -3.581 -8.125 -0.954 1.00 0.00 87 LEU A N 7
ATOM 11119 C CA . LEU A 1 91 ? -4.092 -6.997 -0.195 1.00 0.00 87 LEU A CA 7
ATOM 11120 C C . LEU A 1 91 ? -5.417 -6.534 -0.807 1.00 0.00 87 LEU A C 7
ATOM 11121 O O . LEU A 1 91 ? -5.717 -5.341 -0.817 1.00 0.00 87 LEU A O 7
ATOM 11136 N N . ASN A 1 92 ? -6.173 -7.503 -1.301 1.00 0.00 88 ASN A N 7
ATOM 11137 C CA . ASN A 1 92 ? -7.458 -7.210 -1.913 1.00 0.00 88 ASN A CA 7
ATOM 11138 C C . ASN A 1 92 ? -8.554 -7.993 -1.188 1.00 0.00 88 ASN A C 7
ATOM 11139 O O . ASN A 1 92 ? -9.621 -7.453 -0.900 1.00 0.00 88 ASN A O 7
ATOM 11149 N N . GLU A 1 93 ? -8.254 -9.254 -0.912 1.00 0.00 89 GLU A N 7
ATOM 11150 C CA . GLU A 1 93 ? -9.199 -10.116 -0.226 1.00 0.00 89 GLU A CA 7
ATOM 11151 C C . GLU A 1 93 ? -10.014 -9.310 0.788 1.00 0.00 89 GLU A C 7
ATOM 11152 O O . GLU A 1 93 ? -11.164 -8.962 0.529 1.00 0.00 89 GLU A O 7
ATOM 11162 N N . LYS A 1 94 ? -9.384 -9.039 1.922 1.00 0.00 90 LYS A N 7
ATOM 11163 C CA . LYS A 1 94 ? -10.035 -8.281 2.977 1.00 0.00 90 LYS A CA 7
ATOM 11164 C C . LYS A 1 94 ? -9.298 -6.956 3.177 1.00 0.00 90 LYS A C 7
ATOM 11165 O O . LYS A 1 94 ? -9.784 -6.070 3.878 1.00 0.00 90 LYS A O 7
ATOM 11180 N N . LEU A 1 95 ? -8.135 -6.862 2.548 1.00 0.00 91 LEU A N 7
ATOM 11181 C CA . LEU A 1 95 ? -7.325 -5.660 2.649 1.00 0.00 91 LEU A CA 7
ATOM 11182 C C . LEU A 1 95 ? -7.869 -4.602 1.685 1.00 0.00 91 LEU A C 7
ATOM 11183 O O . LEU A 1 95 ? -7.561 -3.419 1.821 1.00 0.00 91 LEU A O 7
ATOM 11198 N N . ASN A 1 96 ? -8.665 -5.067 0.735 1.00 0.00 92 ASN A N 7
ATOM 11199 C CA . ASN A 1 96 ? -9.255 -4.176 -0.250 1.00 0.00 92 ASN A CA 7
ATOM 11200 C C . ASN A 1 96 ? -10.206 -3.204 0.452 1.00 0.00 92 ASN A C 7
ATOM 11201 O O . ASN A 1 96 ? -10.303 -2.040 0.069 1.00 0.00 92 ASN A O 7
ATOM 11211 N N . THR A 1 97 ? -10.884 -3.720 1.466 1.00 0.00 93 THR A N 7
ATOM 11212 C CA . THR A 1 97 ? -11.825 -2.914 2.225 1.00 0.00 93 THR A CA 7
ATOM 11213 C C . THR A 1 97 ? -11.103 -2.170 3.351 1.00 0.00 93 THR A C 7
ATOM 11214 O O . THR A 1 97 ? -11.450 -1.034 3.672 1.00 0.00 93 THR A O 7
ATOM 11225 N N . ILE A 1 98 ? -10.112 -2.841 3.919 1.00 0.00 94 ILE A N 7
ATOM 11226 C CA . ILE A 1 98 ? -9.339 -2.258 5.003 1.00 0.00 94 ILE A CA 7
ATOM 11227 C C . ILE A 1 98 ? -8.459 -1.136 4.448 1.00 0.00 94 ILE A C 7
ATOM 11228 O O . ILE A 1 98 ? -8.242 -0.125 5.115 1.00 0.00 94 ILE A O 7
ATOM 11243 N N . ILE A 1 99 ? -7.975 -1.351 3.234 1.00 0.00 95 ILE A N 7
ATOM 11244 C CA . ILE A 1 99 ? -7.123 -0.371 2.583 1.00 0.00 95 ILE A CA 7
ATOM 11245 C C . ILE A 1 99 ? -7.996 0.715 1.949 1.00 0.00 95 ILE A C 7
ATOM 11246 O O . ILE A 1 99 ? -7.640 1.893 1.970 1.00 0.00 95 ILE A O 7
ATOM 11261 N N . LYS A 1 100 ? -9.121 0.281 1.401 1.00 0.00 96 LYS A N 7
ATOM 11262 C CA . LYS A 1 100 ? -10.047 1.202 0.763 1.00 0.00 96 LYS A CA 7
ATOM 11263 C C . LYS A 1 100 ? -10.790 1.996 1.837 1.00 0.00 96 LYS A C 7
ATOM 11264 O O . LYS A 1 100 ? -11.355 3.052 1.555 1.00 0.00 96 LYS A O 7
ATOM 11279 N N . GLN A 1 101 ? -10.768 1.459 3.048 1.00 0.00 97 GLN A N 7
ATOM 11280 C CA . GLN A 1 101 ? -11.433 2.105 4.167 1.00 0.00 97 GLN A CA 7
ATOM 11281 C C . GLN A 1 101 ? -10.483 3.087 4.854 1.00 0.00 97 GLN A C 7
ATOM 11282 O O . GLN A 1 101 ? -10.866 4.215 5.163 1.00 0.00 97 GLN A O 7
ATOM 11294 N N . ILE A 1 102 ? -9.262 2.623 5.075 1.00 0.00 98 ILE A N 7
ATOM 11295 C CA . ILE A 1 102 ? -8.253 3.447 5.720 1.00 0.00 98 ILE A CA 7
ATOM 11296 C C . ILE A 1 102 ? -7.899 4.622 4.806 1.00 0.00 98 ILE A C 7
ATOM 11297 O O . ILE A 1 102 ? -7.461 5.671 5.278 1.00 0.00 98 ILE A O 7
ATOM 11312 N N . LEU A 1 103 ? -8.101 4.407 3.515 1.00 0.00 99 LEU A N 7
ATOM 11313 C CA . LEU A 1 103 ? -7.809 5.435 2.530 1.00 0.00 99 LEU A CA 7
ATOM 11314 C C . LEU A 1 103 ? -9.063 6.278 2.291 1.00 0.00 99 LEU A C 7
ATOM 11315 O O . LEU A 1 103 ? -8.973 7.490 2.100 1.00 0.00 99 LEU A O 7
ATOM 11330 N N . SER A 1 104 ? -10.203 5.603 2.309 1.00 0.00 100 SER A N 7
ATOM 11331 C CA . SER A 1 104 ? -11.474 6.275 2.097 1.00 0.00 100 SER A CA 7
ATOM 11332 C C . SER A 1 104 ? -11.892 7.018 3.367 1.00 0.00 100 SER A C 7
ATOM 11333 O O . SER A 1 104 ? -12.836 7.806 3.348 1.00 0.00 100 SER A O 7
ATOM 11340 N N . ILE A 1 105 ? -11.169 6.740 4.442 1.00 0.00 101 ILE A N 7
ATOM 11341 C CA . ILE A 1 105 ? -11.453 7.373 5.719 1.00 0.00 101 ILE A CA 7
ATOM 11342 C C . ILE A 1 105 ? -11.144 8.868 5.622 1.00 0.00 101 ILE A C 7
ATOM 11343 O O . ILE A 1 105 ? -11.503 9.639 6.512 1.00 0.00 101 ILE A O 7
ATOM 11358 N N . SER A 1 106 ? -10.481 9.235 4.535 1.00 0.00 102 SER A N 7
ATOM 11359 C CA . SER A 1 106 ? -10.120 10.624 4.311 1.00 0.00 102 SER A CA 7
ATOM 11360 C C . SER A 1 106 ? -8.800 10.704 3.541 1.00 0.00 102 SER A C 7
ATOM 11361 O O . SER A 1 106 ? -7.911 11.472 3.904 1.00 0.00 102 SER A O 7
ATOM 11368 N N . VAL A 1 107 ? -8.715 9.899 2.491 1.00 0.00 103 VAL A N 7
ATOM 11369 C CA . VAL A 1 107 ? -7.518 9.869 1.668 1.00 0.00 103 VAL A CA 7
ATOM 11370 C C . VAL A 1 107 ? -7.910 9.576 0.218 1.00 0.00 103 VAL A C 7
ATOM 11371 O O . VAL A 1 107 ? -7.432 10.235 -0.704 1.00 0.00 103 VAL A O 7
ATOM 11384 N N . SER A 1 108 ? -8.776 8.584 0.063 1.00 0.00 104 SER A N 7
ATOM 11385 C CA . SER A 1 108 ? -9.237 8.195 -1.259 1.00 0.00 104 SER A CA 7
ATOM 11386 C C . SER A 1 108 ? -10.509 8.966 -1.618 1.00 0.00 104 SER A C 7
ATOM 11387 O O . SER A 1 108 ? -10.746 9.271 -2.785 1.00 0.00 104 SER A O 7
ATOM 11394 N N . GLU A 1 109 ? -11.295 9.258 -0.592 1.00 0.00 105 GLU A N 7
ATOM 11395 C CA . GLU A 1 109 ? -12.536 9.988 -0.784 1.00 0.00 105 GLU A CA 7
ATOM 11396 C C . GLU A 1 109 ? -12.363 11.055 -1.866 1.00 0.00 105 GLU A C 7
ATOM 11397 O O . GLU A 1 109 ? -13.315 11.392 -2.569 1.00 0.00 105 GLU A O 7
ATOM 11407 N N . GLU A 1 110 ? -11.141 11.558 -1.966 1.00 0.00 106 GLU A N 7
ATOM 11408 C CA . GLU A 1 110 ? -10.831 12.580 -2.951 1.00 0.00 106 GLU A CA 7
ATOM 11409 C C . GLU A 1 110 ? -9.333 12.580 -3.262 1.00 0.00 106 GLU A C 7
ATOM 11410 O O . GLU A 1 110 ? -8.609 13.484 -2.845 1.00 0.00 106 GLU A O 7
ATOM 11420 N N . GLY A 1 111 ? -8.912 11.557 -3.991 1.00 0.00 107 GLY A N 7
ATOM 11421 C CA . GLY A 1 111 ? -7.513 11.428 -4.363 1.00 0.00 107 GLY A CA 7
ATOM 11422 C C . GLY A 1 111 ? -7.196 12.262 -5.606 1.00 0.00 107 GLY A C 7
ATOM 11423 O O . GLY A 1 111 ? -6.227 11.989 -6.311 1.00 0.00 107 GLY A O 7
ATOM 11427 N N . GLU A 1 112 ? -8.034 13.263 -5.836 1.00 0.00 108 GLU A N 7
ATOM 11428 C CA . GLU A 1 112 ? -7.855 14.139 -6.981 1.00 0.00 108 GLU A CA 7
ATOM 11429 C C . GLU A 1 112 ? -8.611 13.590 -8.193 1.00 0.00 108 GLU A C 7
ATOM 11430 O O . GLU A 1 112 ? -8.490 14.119 -9.297 1.00 0.00 108 GLU A O 7
ATOM 11440 N N . LYS A 1 113 ? -9.373 12.535 -7.946 1.00 0.00 109 LYS A N 7
ATOM 11441 C CA . LYS A 1 113 ? -10.147 11.907 -9.003 1.00 0.00 109 LYS A CA 7
ATOM 11442 C C . LYS A 1 113 ? -10.387 10.438 -8.650 1.00 0.00 109 LYS A C 7
ATOM 11443 O O . LYS A 1 113 ? -9.439 9.665 -8.518 1.00 0.00 109 LYS A O 7
ATOM 11458 N N . GLU A 1 114 ? -11.659 10.096 -8.510 1.00 0.00 110 GLU A N 7
ATOM 11459 C CA . GLU A 1 114 ? -12.035 8.732 -8.176 1.00 0.00 110 GLU A CA 7
ATOM 11460 C C . GLU A 1 114 ? -13.443 8.702 -7.577 1.00 0.00 110 GLU A C 7
ATOM 11461 O O . GLU A 1 114 ? -13.602 8.588 -6.363 1.00 0.00 110 GLU A O 7
ATOM 11471 N N . LEU A 1 115 ? -14.428 8.804 -8.457 1.00 0.00 111 LEU A N 7
ATOM 11472 C CA . LEU A 1 115 ? -15.817 8.789 -8.030 1.00 0.00 111 LEU A CA 7
ATOM 11473 C C . LEU A 1 115 ? -16.030 9.866 -6.964 1.00 0.00 111 LEU A C 7
ATOM 11474 O O . LEU A 1 115 ? -15.080 10.528 -6.547 1.00 0.00 111 LEU A O 7
ATOM 11489 N N . VAL A 1 116 ? -17.281 10.008 -6.554 1.00 0.00 112 VAL A N 7
ATOM 11490 C CA . VAL A 1 116 ? -17.631 10.993 -5.545 1.00 0.00 112 VAL A CA 7
ATOM 11491 C C . VAL A 1 116 ? -19.126 10.889 -5.233 1.00 0.00 112 VAL A C 7
ATOM 11492 O O . VAL A 1 116 ? -19.883 11.824 -5.489 1.00 0.00 112 VAL A O 7
ATOM 11505 N N . PRO A 1 117 ? -19.515 9.714 -4.670 1.00 0.00 113 PRO A N 7
ATOM 11506 C CA . PRO A 1 117 ? -20.905 9.476 -4.320 1.00 0.00 113 PRO A CA 7
ATOM 11507 C C . PRO A 1 117 ? -21.293 10.249 -3.058 1.00 0.00 113 PRO A C 7
ATOM 11508 O O . PRO A 1 117 ? -22.089 11.185 -3.119 1.00 0.00 113 PRO A O 7
ATOM 11516 N N . ARG A 1 118 ? -20.713 9.829 -1.943 1.00 0.00 114 ARG A N 7
ATOM 11517 C CA . ARG A 1 118 ? -20.988 10.470 -0.669 1.00 0.00 114 ARG A CA 7
ATOM 11518 C C . ARG A 1 118 ? -19.719 11.123 -0.117 1.00 0.00 114 ARG A C 7
ATOM 11519 O O . ARG A 1 118 ? -18.624 10.585 -0.271 1.00 0.00 114 ARG A O 7
ATOM 11537 N N . CYS A 1 7 ? 13.082 10.090 2.631 1.00 0.00 3 CYS A N 8
ATOM 11538 C CA . CYS A 1 7 ? 14.079 9.086 2.299 1.00 0.00 3 CYS A CA 8
ATOM 11539 C C . CYS A 1 7 ? 14.468 9.265 0.831 1.00 0.00 3 CYS A C 8
ATOM 11540 O O . CYS A 1 7 ? 15.652 9.324 0.501 1.00 0.00 3 CYS A O 8
ATOM 11547 N N . THR A 1 8 ? 13.450 9.346 -0.014 1.00 0.00 4 THR A N 8
ATOM 11548 C CA . THR A 1 8 ? 13.672 9.515 -1.439 1.00 0.00 4 THR A CA 8
ATOM 11549 C C . THR A 1 8 ? 14.485 10.784 -1.706 1.00 0.00 4 THR A C 8
ATOM 11550 O O . THR A 1 8 ? 15.309 10.817 -2.618 1.00 0.00 4 THR A O 8
ATOM 11561 N N . PHE A 1 9 ? 14.225 11.796 -0.892 1.00 0.00 5 PHE A N 8
ATOM 11562 C CA . PHE A 1 9 ? 14.922 13.064 -1.027 1.00 0.00 5 PHE A CA 8
ATOM 11563 C C . PHE A 1 9 ? 15.799 13.341 0.194 1.00 0.00 5 PHE A C 8
ATOM 11564 O O . PHE A 1 9 ? 17.021 13.205 0.131 1.00 0.00 5 PHE A O 8
ATOM 11580 N N . PHE A 1 10 ? 15.143 13.723 1.280 1.00 0.00 6 PHE A N 8
ATOM 11581 C CA . PHE A 1 10 ? 15.848 14.021 2.515 1.00 0.00 6 PHE A CA 8
ATOM 11582 C C . PHE A 1 10 ? 15.470 13.028 3.615 1.00 0.00 6 PHE A C 8
ATOM 11583 O O . PHE A 1 10 ? 16.144 12.017 3.803 1.00 0.00 6 PHE A O 8
ATOM 11599 N N . GLU A 1 11 ? 14.391 13.351 4.313 1.00 0.00 7 GLU A N 8
ATOM 11600 C CA . GLU A 1 11 ? 13.913 12.500 5.391 1.00 0.00 7 GLU A CA 8
ATOM 11601 C C . GLU A 1 11 ? 12.857 13.233 6.219 1.00 0.00 7 GLU A C 8
ATOM 11602 O O . GLU A 1 11 ? 13.108 13.599 7.366 1.00 0.00 7 GLU A O 8
ATOM 11612 N N . LYS A 1 12 ? 11.699 13.427 5.605 1.00 0.00 8 LYS A N 8
ATOM 11613 C CA . LYS A 1 12 ? 10.604 14.111 6.272 1.00 0.00 8 LYS A CA 8
ATOM 11614 C C . LYS A 1 12 ? 9.408 13.163 6.381 1.00 0.00 8 LYS A C 8
ATOM 11615 O O . LYS A 1 12 ? 9.314 12.385 7.328 1.00 0.00 8 LYS A O 8
ATOM 11630 N N . HIS A 1 13 ? 8.524 13.261 5.398 1.00 0.00 9 HIS A N 8
ATOM 11631 C CA . HIS A 1 13 ? 7.338 12.422 5.372 1.00 0.00 9 HIS A CA 8
ATOM 11632 C C . HIS A 1 13 ? 7.523 11.303 4.345 1.00 0.00 9 HIS A C 8
ATOM 11633 O O . HIS A 1 13 ? 6.804 10.307 4.371 1.00 0.00 9 HIS A O 8
ATOM 11646 N N . HIS A 1 14 ? 8.492 11.507 3.464 1.00 0.00 10 HIS A N 8
ATOM 11647 C CA . HIS A 1 14 ? 8.781 10.528 2.429 1.00 0.00 10 HIS A CA 8
ATOM 11648 C C . HIS A 1 14 ? 9.508 9.332 3.045 1.00 0.00 10 HIS A C 8
ATOM 11649 O O . HIS A 1 14 ? 9.482 8.232 2.492 1.00 0.00 10 HIS A O 8
ATOM 11662 N N . ARG A 1 15 ? 10.142 9.584 4.181 1.00 0.00 11 ARG A N 8
ATOM 11663 C CA . ARG A 1 15 ? 10.876 8.541 4.877 1.00 0.00 11 ARG A CA 8
ATOM 11664 C C . ARG A 1 15 ? 9.962 7.825 5.875 1.00 0.00 11 ARG A C 8
ATOM 11665 O O . ARG A 1 15 ? 10.440 7.185 6.811 1.00 0.00 11 ARG A O 8
ATOM 11683 N N . LYS A 1 16 ? 8.665 7.958 5.642 1.00 0.00 12 LYS A N 8
ATOM 11684 C CA . LYS A 1 16 ? 7.681 7.332 6.508 1.00 0.00 12 LYS A CA 8
ATOM 11685 C C . LYS A 1 16 ? 6.519 6.810 5.660 1.00 0.00 12 LYS A C 8
ATOM 11686 O O . LYS A 1 16 ? 6.348 5.601 5.511 1.00 0.00 12 LYS A O 8
ATOM 11701 N N . TRP A 1 17 ? 5.751 7.749 5.127 1.00 0.00 13 TRP A N 8
ATOM 11702 C CA . TRP A 1 17 ? 4.609 7.399 4.297 1.00 0.00 13 TRP A CA 8
ATOM 11703 C C . TRP A 1 17 ? 5.120 6.577 3.113 1.00 0.00 13 TRP A C 8
ATOM 11704 O O . TRP A 1 17 ? 4.882 5.373 3.039 1.00 0.00 13 TRP A O 8
ATOM 11724 N N . ASP A 1 18 ? 5.814 7.261 2.214 1.00 0.00 14 ASP A N 8
ATOM 11725 C CA . ASP A 1 18 ? 6.359 6.610 1.036 1.00 0.00 14 ASP A CA 8
ATOM 11726 C C . ASP A 1 18 ? 7.217 5.419 1.468 1.00 0.00 14 ASP A C 8
ATOM 11727 O O . ASP A 1 18 ? 7.450 4.499 0.685 1.00 0.00 14 ASP A O 8
ATOM 11735 N N . ILE A 1 19 ? 7.665 5.475 2.714 1.00 0.00 15 ILE A N 8
ATOM 11736 C CA . ILE A 1 19 ? 8.492 4.412 3.260 1.00 0.00 15 ILE A CA 8
ATOM 11737 C C . ILE A 1 19 ? 7.607 3.217 3.622 1.00 0.00 15 ILE A C 8
ATOM 11738 O O . ILE A 1 19 ? 8.074 2.080 3.650 1.00 0.00 15 ILE A O 8
ATOM 11753 N N . LEU A 1 20 ? 6.344 3.517 3.891 1.00 0.00 16 LEU A N 8
ATOM 11754 C CA . LEU A 1 20 ? 5.390 2.482 4.249 1.00 0.00 16 LEU A CA 8
ATOM 11755 C C . LEU A 1 20 ? 4.873 1.807 2.976 1.00 0.00 16 LEU A C 8
ATOM 11756 O O . LEU A 1 20 ? 4.529 0.627 2.992 1.00 0.00 16 LEU A O 8
ATOM 11771 N N . LEU A 1 21 ? 4.835 2.587 1.906 1.00 0.00 17 LEU A N 8
ATOM 11772 C CA . LEU A 1 21 ? 4.367 2.079 0.628 1.00 0.00 17 LEU A CA 8
ATOM 11773 C C . LEU A 1 21 ? 5.566 1.629 -0.209 1.00 0.00 17 LEU A C 8
ATOM 11774 O O . LEU A 1 21 ? 5.402 0.961 -1.228 1.00 0.00 17 LEU A O 8
ATOM 11789 N N . GLU A 1 22 ? 6.747 2.013 0.254 1.00 0.00 18 GLU A N 8
ATOM 11790 C CA . GLU A 1 22 ? 7.974 1.657 -0.438 1.00 0.00 18 GLU A CA 8
ATOM 11791 C C . GLU A 1 22 ? 8.720 0.566 0.330 1.00 0.00 18 GLU A C 8
ATOM 11792 O O . GLU A 1 22 ? 9.602 -0.092 -0.218 1.00 0.00 18 GLU A O 8
ATOM 11802 N N . LYS A 1 23 ? 8.338 0.406 1.589 1.00 0.00 19 LYS A N 8
ATOM 11803 C CA . LYS A 1 23 ? 8.960 -0.596 2.438 1.00 0.00 19 LYS A CA 8
ATOM 11804 C C . LYS A 1 23 ? 7.921 -1.653 2.816 1.00 0.00 19 LYS A C 8
ATOM 11805 O O . LYS A 1 23 ? 8.275 -2.770 3.192 1.00 0.00 19 LYS A O 8
ATOM 11820 N N . SER A 1 24 ? 6.659 -1.266 2.702 1.00 0.00 20 SER A N 8
ATOM 11821 C CA . SER A 1 24 ? 5.568 -2.167 3.027 1.00 0.00 20 SER A CA 8
ATOM 11822 C C . SER A 1 24 ? 4.664 -2.356 1.806 1.00 0.00 20 SER A C 8
ATOM 11823 O O . SER A 1 24 ? 3.475 -2.043 1.855 1.00 0.00 20 SER A O 8
ATOM 11830 N N . THR A 1 25 ? 5.263 -2.865 0.740 1.00 0.00 21 THR A N 8
ATOM 11831 C CA . THR A 1 25 ? 4.527 -3.098 -0.491 1.00 0.00 21 THR A CA 8
ATOM 11832 C C . THR A 1 25 ? 4.628 -4.569 -0.902 1.00 0.00 21 THR A C 8
ATOM 11833 O O . THR A 1 25 ? 4.391 -4.911 -2.059 1.00 0.00 21 THR A O 8
ATOM 11844 N N . GLY A 1 26 ? 4.981 -5.398 0.069 1.00 0.00 22 GLY A N 8
ATOM 11845 C CA . GLY A 1 26 ? 5.116 -6.825 -0.177 1.00 0.00 22 GLY A CA 8
ATOM 11846 C C . GLY A 1 26 ? 6.500 -7.155 -0.740 1.00 0.00 22 GLY A C 8
ATOM 11847 O O . GLY A 1 26 ? 6.867 -8.324 -0.848 1.00 0.00 22 GLY A O 8
ATOM 11851 N N . VAL A 1 27 ? 7.230 -6.104 -1.083 1.00 0.00 23 VAL A N 8
ATOM 11852 C CA . VAL A 1 27 ? 8.565 -6.268 -1.632 1.00 0.00 23 VAL A CA 8
ATOM 11853 C C . VAL A 1 27 ? 9.540 -6.600 -0.501 1.00 0.00 23 VAL A C 8
ATOM 11854 O O . VAL A 1 27 ? 10.311 -7.553 -0.600 1.00 0.00 23 VAL A O 8
ATOM 11867 N N . MET A 1 28 ? 9.475 -5.795 0.549 1.00 0.00 24 MET A N 8
ATOM 11868 C CA . MET A 1 28 ? 10.342 -5.991 1.699 1.00 0.00 24 MET A CA 8
ATOM 11869 C C . MET A 1 28 ? 9.762 -7.040 2.650 1.00 0.00 24 MET A C 8
ATOM 11870 O O . MET A 1 28 ? 10.438 -7.485 3.576 1.00 0.00 24 MET A O 8
ATOM 11882 N N . GLU A 1 29 ? 8.515 -7.405 2.389 1.00 0.00 25 GLU A N 8
ATOM 11883 C CA . GLU A 1 29 ? 7.837 -8.393 3.210 1.00 0.00 25 GLU A CA 8
ATOM 11884 C C . GLU A 1 29 ? 7.330 -7.750 4.504 1.00 0.00 25 GLU A C 8
ATOM 11885 O O . GLU A 1 29 ? 6.673 -8.406 5.311 1.00 0.00 25 GLU A O 8
ATOM 11895 N N . ALA A 1 30 ? 7.656 -6.476 4.660 1.00 0.00 26 ALA A N 8
ATOM 11896 C CA . ALA A 1 30 ? 7.242 -5.739 5.842 1.00 0.00 26 ALA A CA 8
ATOM 11897 C C . ALA A 1 30 ? 5.722 -5.563 5.822 1.00 0.00 26 ALA A C 8
ATOM 11898 O O . ALA A 1 30 ? 5.127 -5.166 6.823 1.00 0.00 26 ALA A O 8
ATOM 11905 N N . MET A 1 31 ? 5.139 -5.867 4.673 1.00 0.00 27 MET A N 8
ATOM 11906 C CA . MET A 1 31 ? 3.700 -5.748 4.510 1.00 0.00 27 MET A CA 8
ATOM 11907 C C . MET A 1 31 ? 3.098 -7.052 3.981 1.00 0.00 27 MET A C 8
ATOM 11908 O O . MET A 1 31 ? 1.881 -7.164 3.834 1.00 0.00 27 MET A O 8
ATOM 11920 N N . LYS A 1 32 ? 3.978 -8.005 3.708 1.00 0.00 28 LYS A N 8
ATOM 11921 C CA . LYS A 1 32 ? 3.548 -9.296 3.199 1.00 0.00 28 LYS A CA 8
ATOM 11922 C C . LYS A 1 32 ? 4.049 -10.400 4.132 1.00 0.00 28 LYS A C 8
ATOM 11923 O O . LYS A 1 32 ? 3.772 -11.578 3.912 1.00 0.00 28 LYS A O 8
ATOM 11938 N N . VAL A 1 33 ? 4.779 -9.979 5.156 1.00 0.00 29 VAL A N 8
ATOM 11939 C CA . VAL A 1 33 ? 5.322 -10.917 6.124 1.00 0.00 29 VAL A CA 8
ATOM 11940 C C . VAL A 1 33 ? 4.841 -10.533 7.525 1.00 0.00 29 VAL A C 8
ATOM 11941 O O . VAL A 1 33 ? 5.488 -10.862 8.518 1.00 0.00 29 VAL A O 8
ATOM 11954 N N . THR A 1 34 ? 3.712 -9.840 7.559 1.00 0.00 30 THR A N 8
ATOM 11955 C CA . THR A 1 34 ? 3.138 -9.407 8.822 1.00 0.00 30 THR A CA 8
ATOM 11956 C C . THR A 1 34 ? 1.852 -10.181 9.117 1.00 0.00 30 THR A C 8
ATOM 11957 O O . THR A 1 34 ? 0.965 -9.678 9.804 1.00 0.00 30 THR A O 8
ATOM 11968 N N . SER A 1 35 ? 1.793 -11.392 8.582 1.00 0.00 31 SER A N 8
ATOM 11969 C CA . SER A 1 35 ? 0.630 -12.240 8.779 1.00 0.00 31 SER A CA 8
ATOM 11970 C C . SER A 1 35 ? -0.497 -11.810 7.838 1.00 0.00 31 SER A C 8
ATOM 11971 O O . SER A 1 35 ? -1.573 -12.406 7.840 1.00 0.00 31 SER A O 8
ATOM 11978 N N . GLU A 1 36 ? -0.212 -10.779 7.057 1.00 0.00 32 GLU A N 8
ATOM 11979 C CA . GLU A 1 36 ? -1.188 -10.262 6.113 1.00 0.00 32 GLU A CA 8
ATOM 11980 C C . GLU A 1 36 ? -2.229 -9.408 6.840 1.00 0.00 32 GLU A C 8
ATOM 11981 O O . GLU A 1 36 ? -2.479 -8.266 6.456 1.00 0.00 32 GLU A O 8
ATOM 11991 N N . GLU A 1 37 ? -2.809 -9.993 7.878 1.00 0.00 33 GLU A N 8
ATOM 11992 C CA . GLU A 1 37 ? -3.817 -9.301 8.662 1.00 0.00 33 GLU A CA 8
ATOM 11993 C C . GLU A 1 37 ? -3.191 -8.116 9.402 1.00 0.00 33 GLU A C 8
ATOM 11994 O O . GLU A 1 37 ? -3.771 -7.032 9.446 1.00 0.00 33 GLU A O 8
ATOM 12004 N N . LYS A 1 38 ? -2.017 -8.362 9.963 1.00 0.00 34 LYS A N 8
ATOM 12005 C CA . LYS A 1 38 ? -1.307 -7.329 10.698 1.00 0.00 34 LYS A CA 8
ATOM 12006 C C . LYS A 1 38 ? -0.549 -6.438 9.712 1.00 0.00 34 LYS A C 8
ATOM 12007 O O . LYS A 1 38 ? -0.136 -5.333 10.060 1.00 0.00 34 LYS A O 8
ATOM 12022 N N . GLU A 1 39 ? -0.388 -6.952 8.502 1.00 0.00 35 GLU A N 8
ATOM 12023 C CA . GLU A 1 39 ? 0.313 -6.217 7.463 1.00 0.00 35 GLU A CA 8
ATOM 12024 C C . GLU A 1 39 ? -0.534 -5.037 6.984 1.00 0.00 35 GLU A C 8
ATOM 12025 O O . GLU A 1 39 ? -0.027 -3.924 6.836 1.00 0.00 35 GLU A O 8
ATOM 12035 N N . GLN A 1 40 ? -1.808 -5.318 6.755 1.00 0.00 36 GLN A N 8
ATOM 12036 C CA . GLN A 1 40 ? -2.729 -4.293 6.295 1.00 0.00 36 GLN A CA 8
ATOM 12037 C C . GLN A 1 40 ? -3.195 -3.432 7.472 1.00 0.00 36 GLN A C 8
ATOM 12038 O O . GLN A 1 40 ? -3.375 -2.223 7.328 1.00 0.00 36 GLN A O 8
ATOM 12050 N N . LEU A 1 41 ? -3.376 -4.087 8.608 1.00 0.00 37 LEU A N 8
ATOM 12051 C CA . LEU A 1 41 ? -3.817 -3.397 9.809 1.00 0.00 37 LEU A CA 8
ATOM 12052 C C . LEU A 1 41 ? -2.805 -2.307 10.166 1.00 0.00 37 LEU A C 8
ATOM 12053 O O . LEU A 1 41 ? -3.183 -1.169 10.441 1.00 0.00 37 LEU A O 8
ATOM 12068 N N . SER A 1 42 ? -1.538 -2.693 10.151 1.00 0.00 38 SER A N 8
ATOM 12069 C CA . SER A 1 42 ? -0.467 -1.764 10.470 1.00 0.00 38 SER A CA 8
ATOM 12070 C C . SER A 1 42 ? -0.320 -0.731 9.350 1.00 0.00 38 SER A C 8
ATOM 12071 O O . SER A 1 42 ? -0.218 0.466 9.615 1.00 0.00 38 SER A O 8
ATOM 12078 N N . THR A 1 43 ? -0.313 -1.232 8.124 1.00 0.00 39 THR A N 8
ATOM 12079 C CA . THR A 1 43 ? -0.181 -0.369 6.963 1.00 0.00 39 THR A CA 8
ATOM 12080 C C . THR A 1 43 ? -1.430 0.498 6.798 1.00 0.00 39 THR A C 8
ATOM 12081 O O . THR A 1 43 ? -1.503 1.321 5.885 1.00 0.00 39 THR A O 8
ATOM 12092 N N . ALA A 1 44 ? -2.382 0.285 7.693 1.00 0.00 40 ALA A N 8
ATOM 12093 C CA . ALA A 1 44 ? -3.626 1.036 7.658 1.00 0.00 40 ALA A CA 8
ATOM 12094 C C . ALA A 1 44 ? -3.795 1.797 8.975 1.00 0.00 40 ALA A C 8
ATOM 12095 O O . ALA A 1 44 ? -4.656 2.668 9.086 1.00 0.00 40 ALA A O 8
ATOM 12102 N N . ILE A 1 45 ? -2.960 1.439 9.939 1.00 0.00 41 ILE A N 8
ATOM 12103 C CA . ILE A 1 45 ? -3.006 2.076 11.244 1.00 0.00 41 ILE A CA 8
ATOM 12104 C C . ILE A 1 45 ? -1.603 2.548 11.626 1.00 0.00 41 ILE A C 8
ATOM 12105 O O . ILE A 1 45 ? -1.408 3.714 11.970 1.00 0.00 41 ILE A O 8
ATOM 12120 N N . ASP A 1 46 ? -0.659 1.620 11.553 1.00 0.00 42 ASP A N 8
ATOM 12121 C CA . ASP A 1 46 ? 0.720 1.927 11.886 1.00 0.00 42 ASP A CA 8
ATOM 12122 C C . ASP A 1 46 ? 0.956 3.431 11.731 1.00 0.00 42 ASP A C 8
ATOM 12123 O O . ASP A 1 46 ? 1.164 4.136 12.718 1.00 0.00 42 ASP A O 8
ATOM 12131 N N . ARG A 1 47 ? 0.915 3.879 10.485 1.00 0.00 43 ARG A N 8
ATOM 12132 C CA . ARG A 1 47 ? 1.120 5.286 10.188 1.00 0.00 43 ARG A CA 8
ATOM 12133 C C . ARG A 1 47 ? -0.028 5.822 9.331 1.00 0.00 43 ARG A C 8
ATOM 12134 O O . ARG A 1 47 ? -0.155 7.030 9.142 1.00 0.00 43 ARG A O 8
ATOM 12152 N N . MET A 1 48 ? -0.835 4.896 8.834 1.00 0.00 44 MET A N 8
ATOM 12153 C CA . MET A 1 48 ? -1.969 5.259 8.002 1.00 0.00 44 MET A CA 8
ATOM 12154 C C . MET A 1 48 ? -3.012 6.038 8.806 1.00 0.00 44 MET A C 8
ATOM 12155 O O . MET A 1 48 ? -3.849 6.734 8.233 1.00 0.00 44 MET A O 8
ATOM 12167 N N . ASN A 1 49 ? -2.928 5.893 10.120 1.00 0.00 45 ASN A N 8
ATOM 12168 C CA . ASN A 1 49 ? -3.855 6.574 11.008 1.00 0.00 45 ASN A CA 8
ATOM 12169 C C . ASN A 1 49 ? -3.677 8.087 10.861 1.00 0.00 45 ASN A C 8
ATOM 12170 O O . ASN A 1 49 ? -4.262 8.700 9.969 1.00 0.00 45 ASN A O 8
ATOM 12180 N N . GLU A 1 50 ? -2.868 8.645 11.750 1.00 0.00 46 GLU A N 8
ATOM 12181 C CA . GLU A 1 50 ? -2.606 10.074 11.730 1.00 0.00 46 GLU A CA 8
ATOM 12182 C C . GLU A 1 50 ? -1.582 10.411 10.645 1.00 0.00 46 GLU A C 8
ATOM 12183 O O . GLU A 1 50 ? -1.449 11.568 10.250 1.00 0.00 46 GLU A O 8
ATOM 12193 N N . GLY A 1 51 ? -0.885 9.379 10.194 1.00 0.00 47 GLY A N 8
ATOM 12194 C CA . GLY A 1 51 ? 0.124 9.552 9.161 1.00 0.00 47 GLY A CA 8
ATOM 12195 C C . GLY A 1 51 ? -0.524 9.739 7.787 1.00 0.00 47 GLY A C 8
ATOM 12196 O O . GLY A 1 51 ? -0.044 10.526 6.974 1.00 0.00 47 GLY A O 8
ATOM 12200 N N . LEU A 1 52 ? -1.604 9.003 7.572 1.00 0.00 48 LEU A N 8
ATOM 12201 C CA . LEU A 1 52 ? -2.323 9.079 6.312 1.00 0.00 48 LEU A CA 8
ATOM 12202 C C . LEU A 1 52 ? -2.989 10.451 6.191 1.00 0.00 48 LEU A C 8
ATOM 12203 O O . LEU A 1 52 ? -2.813 11.145 5.191 1.00 0.00 48 LEU A O 8
ATOM 12218 N N . ASP A 1 53 ? -3.741 10.801 7.225 1.00 0.00 49 ASP A N 8
ATOM 12219 C CA . ASP A 1 53 ? -4.434 12.077 7.247 1.00 0.00 49 ASP A CA 8
ATOM 12220 C C . ASP A 1 53 ? -3.413 13.210 7.129 1.00 0.00 49 ASP A C 8
ATOM 12221 O O . ASP A 1 53 ? -3.655 14.199 6.438 1.00 0.00 49 ASP A O 8
ATOM 12229 N N . ALA A 1 54 ? -2.294 13.029 7.814 1.00 0.00 50 ALA A N 8
ATOM 12230 C CA . ALA A 1 54 ? -1.235 14.024 7.795 1.00 0.00 50 ALA A CA 8
ATOM 12231 C C . ALA A 1 54 ? -0.504 13.958 6.452 1.00 0.00 50 ALA A C 8
ATOM 12232 O O . ALA A 1 54 ? -0.652 14.849 5.617 1.00 0.00 50 ALA A O 8
ATOM 12239 N N . PHE A 1 55 ? 0.267 12.894 6.286 1.00 0.00 51 PHE A N 8
ATOM 12240 C CA . PHE A 1 55 ? 1.021 12.700 5.058 1.00 0.00 51 PHE A CA 8
ATOM 12241 C C . PHE A 1 55 ? 0.184 13.082 3.836 1.00 0.00 51 PHE A C 8
ATOM 12242 O O . PHE A 1 55 ? 0.631 13.855 2.990 1.00 0.00 51 PHE A O 8
ATOM 12258 N N . ILE A 1 56 ? -1.015 12.521 3.781 1.00 0.00 52 ILE A N 8
ATOM 12259 C CA . ILE A 1 56 ? -1.918 12.793 2.676 1.00 0.00 52 ILE A CA 8
ATOM 12260 C C . ILE A 1 56 ? -2.083 14.306 2.516 1.00 0.00 52 ILE A C 8
ATOM 12261 O O . ILE A 1 56 ? -2.054 14.823 1.400 1.00 0.00 52 ILE A O 8
ATOM 12276 N N . GLN A 1 57 ? -2.252 14.973 3.649 1.00 0.00 53 GLN A N 8
ATOM 12277 C CA . GLN A 1 57 ? -2.421 16.416 3.649 1.00 0.00 53 GLN A CA 8
ATOM 12278 C C . GLN A 1 57 ? -1.060 17.109 3.746 1.00 0.00 53 GLN A C 8
ATOM 12279 O O . GLN A 1 57 ? -0.991 18.325 3.917 1.00 0.00 53 GLN A O 8
ATOM 12291 N N . LEU A 1 58 ? -0.013 16.307 3.633 1.00 0.00 54 LEU A N 8
ATOM 12292 C CA . LEU A 1 58 ? 1.341 16.828 3.706 1.00 0.00 54 LEU A CA 8
ATOM 12293 C C . LEU A 1 58 ? 2.057 16.565 2.379 1.00 0.00 54 LEU A C 8
ATOM 12294 O O . LEU A 1 58 ? 3.079 17.183 2.087 1.00 0.00 54 LEU A O 8
ATOM 12309 N N . TYR A 1 59 ? 1.491 15.644 1.611 1.00 0.00 55 TYR A N 8
ATOM 12310 C CA . TYR A 1 59 ? 2.062 15.291 0.323 1.00 0.00 55 TYR A CA 8
ATOM 12311 C C . TYR A 1 59 ? 1.160 15.755 -0.822 1.00 0.00 55 TYR A C 8
ATOM 12312 O O . TYR A 1 59 ? 1.548 16.612 -1.615 1.00 0.00 55 TYR A O 8
ATOM 12329 N N . ASN A 1 60 ? -0.027 15.169 -0.873 1.00 0.00 56 ASN A N 8
ATOM 12330 C CA . ASN A 1 60 ? -0.987 15.510 -1.908 1.00 0.00 56 ASN A CA 8
ATOM 12331 C C . ASN A 1 60 ? -1.969 14.351 -2.092 1.00 0.00 56 ASN A C 8
ATOM 12332 O O . ASN A 1 60 ? -2.930 14.461 -2.850 1.00 0.00 56 ASN A O 8
ATOM 12342 N N . GLU A 1 61 ? -1.691 13.266 -1.383 1.00 0.00 57 GLU A N 8
ATOM 12343 C CA . GLU A 1 61 ? -2.537 12.087 -1.458 1.00 0.00 57 GLU A CA 8
ATOM 12344 C C . GLU A 1 61 ? -1.956 11.080 -2.453 1.00 0.00 57 GLU A C 8
ATOM 12345 O O . GLU A 1 61 ? -2.405 11.000 -3.596 1.00 0.00 57 GLU A O 8
ATOM 12355 N N . SER A 1 62 ? -0.968 10.333 -1.982 1.00 0.00 58 SER A N 8
ATOM 12356 C CA . SER A 1 62 ? -0.322 9.335 -2.816 1.00 0.00 58 SER A CA 8
ATOM 12357 C C . SER A 1 62 ? 1.083 9.039 -2.285 1.00 0.00 58 SER A C 8
ATOM 12358 O O . SER A 1 62 ? 1.641 7.976 -2.553 1.00 0.00 58 SER A O 8
ATOM 12365 N N . GLU A 1 63 ? 1.614 10.000 -1.543 1.00 0.00 59 GLU A N 8
ATOM 12366 C CA . GLU A 1 63 ? 2.944 9.856 -0.972 1.00 0.00 59 GLU A CA 8
ATOM 12367 C C . GLU A 1 63 ? 4.004 10.306 -1.978 1.00 0.00 59 GLU A C 8
ATOM 12368 O O . GLU A 1 63 ? 5.185 10.390 -1.645 1.00 0.00 59 GLU A O 8
ATOM 12378 N N . ILE A 1 64 ? 3.545 10.584 -3.190 1.00 0.00 60 ILE A N 8
ATOM 12379 C CA . ILE A 1 64 ? 4.439 11.023 -4.247 1.00 0.00 60 ILE A CA 8
ATOM 12380 C C . ILE A 1 64 ? 3.635 11.773 -5.311 1.00 0.00 60 ILE A C 8
ATOM 12381 O O . ILE A 1 64 ? 4.115 11.979 -6.426 1.00 0.00 60 ILE A O 8
ATOM 12396 N N . ASP A 1 65 ? 2.427 12.161 -4.930 1.00 0.00 61 ASP A N 8
ATOM 12397 C CA . ASP A 1 65 ? 1.553 12.882 -5.838 1.00 0.00 61 ASP A CA 8
ATOM 12398 C C . ASP A 1 65 ? 2.374 13.905 -6.625 1.00 0.00 61 ASP A C 8
ATOM 12399 O O . ASP A 1 65 ? 2.104 14.153 -7.799 1.00 0.00 61 ASP A O 8
ATOM 12407 N N . GLU A 1 66 ? 3.360 14.473 -5.947 1.00 0.00 62 GLU A N 8
ATOM 12408 C CA . GLU A 1 66 ? 4.222 15.464 -6.567 1.00 0.00 62 GLU A CA 8
ATOM 12409 C C . GLU A 1 66 ? 4.566 15.047 -7.999 1.00 0.00 62 GLU A C 8
ATOM 12410 O O . GLU A 1 66 ? 4.858 13.880 -8.255 1.00 0.00 62 GLU A O 8
ATOM 12420 N N . PRO A 1 67 ? 4.518 16.049 -8.917 1.00 0.00 63 PRO A N 8
ATOM 12421 C CA . PRO A 1 67 ? 4.820 15.798 -10.315 1.00 0.00 63 PRO A CA 8
ATOM 12422 C C . PRO A 1 67 ? 6.326 15.627 -10.529 1.00 0.00 63 PRO A C 8
ATOM 12423 O O . PRO A 1 67 ? 7.014 16.575 -10.903 1.00 0.00 63 PRO A O 8
ATOM 12431 N N . LEU A 1 68 ? 6.793 14.412 -10.281 1.00 0.00 64 LEU A N 8
ATOM 12432 C CA . LEU A 1 68 ? 8.203 14.106 -10.441 1.00 0.00 64 LEU A CA 8
ATOM 12433 C C . LEU A 1 68 ? 8.436 13.500 -11.826 1.00 0.00 64 LEU A C 8
ATOM 12434 O O . LEU A 1 68 ? 9.560 13.494 -12.326 1.00 0.00 64 LEU A O 8
ATOM 12449 N N . ILE A 1 69 ? 7.354 13.004 -12.409 1.00 0.00 65 ILE A N 8
ATOM 12450 C CA . ILE A 1 69 ? 7.425 12.397 -13.726 1.00 0.00 65 ILE A CA 8
ATOM 12451 C C . ILE A 1 69 ? 8.128 11.042 -13.622 1.00 0.00 65 ILE A C 8
ATOM 12452 O O . ILE A 1 69 ? 8.645 10.528 -14.613 1.00 0.00 65 ILE A O 8
ATOM 12467 N N . GLN A 1 70 ? 8.126 10.501 -12.412 1.00 0.00 66 GLN A N 8
ATOM 12468 C CA . GLN A 1 70 ? 8.758 9.216 -12.165 1.00 0.00 66 GLN A CA 8
ATOM 12469 C C . GLN A 1 70 ? 8.845 8.948 -10.661 1.00 0.00 66 GLN A C 8
ATOM 12470 O O . GLN A 1 70 ? 9.930 8.704 -10.133 1.00 0.00 66 GLN A O 8
ATOM 12482 N N . LEU A 1 71 ? 7.690 9.004 -10.014 1.00 0.00 67 LEU A N 8
ATOM 12483 C CA . LEU A 1 71 ? 7.625 8.770 -8.581 1.00 0.00 67 LEU A CA 8
ATOM 12484 C C . LEU A 1 71 ? 6.160 8.635 -8.159 1.00 0.00 67 LEU A C 8
ATOM 12485 O O . LEU A 1 71 ? 5.819 7.766 -7.357 1.00 0.00 67 LEU A O 8
ATOM 12500 N N . ASP A 1 72 ? 5.333 9.507 -8.717 1.00 0.00 68 ASP A N 8
ATOM 12501 C CA . ASP A 1 72 ? 3.913 9.495 -8.408 1.00 0.00 68 ASP A CA 8
ATOM 12502 C C . ASP A 1 72 ? 3.287 8.211 -8.955 1.00 0.00 68 ASP A C 8
ATOM 12503 O O . ASP A 1 72 ? 2.555 7.523 -8.245 1.00 0.00 68 ASP A O 8
ATOM 12511 N N . ASP A 1 73 ? 3.597 7.927 -10.211 1.00 0.00 69 ASP A N 8
ATOM 12512 C CA . ASP A 1 73 ? 3.074 6.738 -10.860 1.00 0.00 69 ASP A CA 8
ATOM 12513 C C . ASP A 1 73 ? 3.953 5.538 -10.502 1.00 0.00 69 ASP A C 8
ATOM 12514 O O . ASP A 1 73 ? 3.520 4.391 -10.612 1.00 0.00 69 ASP A O 8
ATOM 12522 N N . ASP A 1 74 ? 5.172 5.843 -10.082 1.00 0.00 70 ASP A N 8
ATOM 12523 C CA . ASP A 1 74 ? 6.116 4.803 -9.708 1.00 0.00 70 ASP A CA 8
ATOM 12524 C C . ASP A 1 74 ? 5.633 4.118 -8.428 1.00 0.00 70 ASP A C 8
ATOM 12525 O O . ASP A 1 74 ? 5.840 2.920 -8.245 1.00 0.00 70 ASP A O 8
ATOM 12533 N N . THR A 1 75 ? 4.996 4.908 -7.576 1.00 0.00 71 THR A N 8
ATOM 12534 C CA . THR A 1 75 ? 4.481 4.393 -6.318 1.00 0.00 71 THR A CA 8
ATOM 12535 C C . THR A 1 75 ? 2.970 4.172 -6.411 1.00 0.00 71 THR A C 8
ATOM 12536 O O . THR A 1 75 ? 2.469 3.115 -6.029 1.00 0.00 71 THR A O 8
ATOM 12547 N N . ALA A 1 76 ? 2.287 5.185 -6.923 1.00 0.00 72 ALA A N 8
ATOM 12548 C CA . ALA A 1 76 ? 0.843 5.114 -7.072 1.00 0.00 72 ALA A CA 8
ATOM 12549 C C . ALA A 1 76 ? 0.478 3.866 -7.877 1.00 0.00 72 ALA A C 8
ATOM 12550 O O . ALA A 1 76 ? -0.489 3.176 -7.554 1.00 0.00 72 ALA A O 8
ATOM 12557 N N . GLU A 1 77 ? 1.270 3.613 -8.908 1.00 0.00 73 GLU A N 8
ATOM 12558 C CA . GLU A 1 77 ? 1.042 2.459 -9.762 1.00 0.00 73 GLU A CA 8
ATOM 12559 C C . GLU A 1 77 ? 1.474 1.177 -9.046 1.00 0.00 73 GLU A C 8
ATOM 12560 O O . GLU A 1 77 ? 1.086 0.079 -9.445 1.00 0.00 73 GLU A O 8
ATOM 12570 N N . LEU A 1 78 ? 2.269 1.358 -8.003 1.00 0.00 74 LEU A N 8
ATOM 12571 C CA . LEU A 1 78 ? 2.758 0.229 -7.230 1.00 0.00 74 LEU A CA 8
ATOM 12572 C C . LEU A 1 78 ? 1.607 -0.356 -6.408 1.00 0.00 74 LEU A C 8
ATOM 12573 O O . LEU A 1 78 ? 1.335 -1.554 -6.479 1.00 0.00 74 LEU A O 8
ATOM 12588 N N . MET A 1 79 ? 0.963 0.516 -5.647 1.00 0.00 75 MET A N 8
ATOM 12589 C CA . MET A 1 79 ? -0.152 0.101 -4.813 1.00 0.00 75 MET A CA 8
ATOM 12590 C C . MET A 1 79 ? -1.427 -0.064 -5.644 1.00 0.00 75 MET A C 8
ATOM 12591 O O . MET A 1 79 ? -2.353 -0.762 -5.233 1.00 0.00 75 MET A O 8
ATOM 12603 N N . LYS A 1 80 ? -1.433 0.590 -6.795 1.00 0.00 76 LYS A N 8
ATOM 12604 C CA . LYS A 1 80 ? -2.579 0.524 -7.686 1.00 0.00 76 LYS A CA 8
ATOM 12605 C C . LYS A 1 80 ? -2.491 -0.749 -8.531 1.00 0.00 76 LYS A C 8
ATOM 12606 O O . LYS A 1 80 ? -3.386 -1.591 -8.486 1.00 0.00 76 LYS A O 8
ATOM 12621 N N . GLN A 1 81 ? -1.403 -0.849 -9.281 1.00 0.00 77 GLN A N 8
ATOM 12622 C CA . GLN A 1 81 ? -1.187 -2.005 -10.134 1.00 0.00 77 GLN A CA 8
ATOM 12623 C C . GLN A 1 81 ? -1.217 -3.290 -9.304 1.00 0.00 77 GLN A C 8
ATOM 12624 O O . GLN A 1 81 ? -1.736 -4.312 -9.753 1.00 0.00 77 GLN A O 8
ATOM 12636 N N . ALA A 1 82 ? -0.654 -3.198 -8.108 1.00 0.00 78 ALA A N 8
ATOM 12637 C CA . ALA A 1 82 ? -0.610 -4.341 -7.211 1.00 0.00 78 ALA A CA 8
ATOM 12638 C C . ALA A 1 82 ? -2.012 -4.602 -6.657 1.00 0.00 78 ALA A C 8
ATOM 12639 O O . ALA A 1 82 ? -2.583 -5.668 -6.880 1.00 0.00 78 ALA A O 8
ATOM 12646 N N . ARG A 1 83 ? -2.525 -3.610 -5.943 1.00 0.00 79 ARG A N 8
ATOM 12647 C CA . ARG A 1 83 ? -3.849 -3.719 -5.354 1.00 0.00 79 ARG A CA 8
ATOM 12648 C C . ARG A 1 83 ? -4.870 -4.130 -6.417 1.00 0.00 79 ARG A C 8
ATOM 12649 O O . ARG A 1 83 ? -5.994 -4.507 -6.089 1.00 0.00 79 ARG A O 8
ATOM 12667 N N . ASP A 1 84 ? -4.443 -4.042 -7.668 1.00 0.00 80 ASP A N 8
ATOM 12668 C CA . ASP A 1 84 ? -5.306 -4.400 -8.780 1.00 0.00 80 ASP A CA 8
ATOM 12669 C C . ASP A 1 84 ? -4.889 -5.767 -9.326 1.00 0.00 80 ASP A C 8
ATOM 12670 O O . ASP A 1 84 ? -5.709 -6.490 -9.889 1.00 0.00 80 ASP A O 8
ATOM 12678 N N . MET A 1 85 ? -3.615 -6.079 -9.138 1.00 0.00 81 MET A N 8
ATOM 12679 C CA . MET A 1 85 ? -3.080 -7.348 -9.604 1.00 0.00 81 MET A CA 8
ATOM 12680 C C . MET A 1 85 ? -3.566 -8.503 -8.728 1.00 0.00 81 MET A C 8
ATOM 12681 O O . MET A 1 85 ? -3.495 -9.663 -9.129 1.00 0.00 81 MET A O 8
ATOM 12693 N N . TYR A 1 86 ? -4.050 -8.146 -7.547 1.00 0.00 82 TYR A N 8
ATOM 12694 C CA . TYR A 1 86 ? -4.548 -9.139 -6.610 1.00 0.00 82 TYR A CA 8
ATOM 12695 C C . TYR A 1 86 ? -4.900 -8.497 -5.267 1.00 0.00 82 TYR A C 8
ATOM 12696 O O . TYR A 1 86 ? -5.780 -8.979 -4.556 1.00 0.00 82 TYR A O 8
ATOM 12713 N N . GLY A 1 87 ? -4.193 -7.419 -4.959 1.00 0.00 83 GLY A N 8
ATOM 12714 C CA . GLY A 1 87 ? -4.420 -6.708 -3.713 1.00 0.00 83 GLY A CA 8
ATOM 12715 C C . GLY A 1 87 ? -3.094 -6.355 -3.033 1.00 0.00 83 GLY A C 8
ATOM 12716 O O . GLY A 1 87 ? -2.943 -6.540 -1.827 1.00 0.00 83 GLY A O 8
ATOM 12720 N N . GLN A 1 88 ? -2.168 -5.856 -3.838 1.00 0.00 84 GLN A N 8
ATOM 12721 C CA . GLN A 1 88 ? -0.860 -5.477 -3.331 1.00 0.00 84 GLN A CA 8
ATOM 12722 C C . GLN A 1 88 ? 0.003 -6.720 -3.107 1.00 0.00 84 GLN A C 8
ATOM 12723 O O . GLN A 1 88 ? 1.228 -6.627 -3.051 1.00 0.00 84 GLN A O 8
ATOM 12735 N N . GLU A 1 89 ? -0.670 -7.855 -2.987 1.00 0.00 85 GLU A N 8
ATOM 12736 C CA . GLU A 1 89 ? 0.021 -9.116 -2.772 1.00 0.00 85 GLU A CA 8
ATOM 12737 C C . GLU A 1 89 ? -0.989 -10.252 -2.598 1.00 0.00 85 GLU A C 8
ATOM 12738 O O . GLU A 1 89 ? -0.718 -11.227 -1.900 1.00 0.00 85 GLU A O 8
ATOM 12748 N N . LYS A 1 90 ? -2.134 -10.087 -3.245 1.00 0.00 86 LYS A N 8
ATOM 12749 C CA . LYS A 1 90 ? -3.185 -11.086 -3.171 1.00 0.00 86 LYS A CA 8
ATOM 12750 C C . LYS A 1 90 ? -3.805 -11.067 -1.772 1.00 0.00 86 LYS A C 8
ATOM 12751 O O . LYS A 1 90 ? -4.081 -12.118 -1.197 1.00 0.00 86 LYS A O 8
ATOM 12766 N N . LEU A 1 91 ? -4.006 -9.858 -1.266 1.00 0.00 87 LEU A N 8
ATOM 12767 C CA . LEU A 1 91 ? -4.587 -9.688 0.054 1.00 0.00 87 LEU A CA 8
ATOM 12768 C C . LEU A 1 91 ? -5.853 -8.834 -0.057 1.00 0.00 87 LEU A C 8
ATOM 12769 O O . LEU A 1 91 ? -6.450 -8.469 0.954 1.00 0.00 87 LEU A O 8
ATOM 12784 N N . ASN A 1 92 ? -6.223 -8.542 -1.295 1.00 0.00 88 ASN A N 8
ATOM 12785 C CA . ASN A 1 92 ? -7.407 -7.738 -1.551 1.00 0.00 88 ASN A CA 8
ATOM 12786 C C . ASN A 1 92 ? -8.594 -8.328 -0.788 1.00 0.00 88 ASN A C 8
ATOM 12787 O O . ASN A 1 92 ? -9.463 -7.594 -0.321 1.00 0.00 88 ASN A O 8
ATOM 12797 N N . GLU A 1 93 ? -8.593 -9.650 -0.687 1.00 0.00 89 GLU A N 8
ATOM 12798 C CA . GLU A 1 93 ? -9.659 -10.348 0.011 1.00 0.00 89 GLU A CA 8
ATOM 12799 C C . GLU A 1 93 ? -10.081 -9.564 1.255 1.00 0.00 89 GLU A C 8
ATOM 12800 O O . GLU A 1 93 ? -11.270 -9.450 1.548 1.00 0.00 89 GLU A O 8
ATOM 12810 N N . LYS A 1 94 ? -9.083 -9.044 1.954 1.00 0.00 90 LYS A N 8
ATOM 12811 C CA . LYS A 1 94 ? -9.335 -8.275 3.160 1.00 0.00 90 LYS A CA 8
ATOM 12812 C C . LYS A 1 94 ? -8.749 -6.870 2.996 1.00 0.00 90 LYS A C 8
ATOM 12813 O O . LYS A 1 94 ? -9.216 -5.922 3.626 1.00 0.00 90 LYS A O 8
ATOM 12828 N N . LEU A 1 95 ? -7.736 -6.782 2.148 1.00 0.00 91 LEU A N 8
ATOM 12829 C CA . LEU A 1 95 ? -7.082 -5.510 1.892 1.00 0.00 91 LEU A CA 8
ATOM 12830 C C . LEU A 1 95 ? -8.053 -4.579 1.164 1.00 0.00 91 LEU A C 8
ATOM 12831 O O . LEU A 1 95 ? -8.184 -3.409 1.522 1.00 0.00 91 LEU A O 8
ATOM 12846 N N . ASN A 1 96 ? -8.709 -5.132 0.155 1.00 0.00 92 ASN A N 8
ATOM 12847 C CA . ASN A 1 96 ? -9.664 -4.367 -0.628 1.00 0.00 92 ASN A CA 8
ATOM 12848 C C . ASN A 1 96 ? -10.477 -3.468 0.307 1.00 0.00 92 ASN A C 8
ATOM 12849 O O . ASN A 1 96 ? -10.870 -2.366 -0.074 1.00 0.00 92 ASN A O 8
ATOM 12859 N N . THR A 1 97 ? -10.705 -3.972 1.510 1.00 0.00 93 THR A N 8
ATOM 12860 C CA . THR A 1 97 ? -11.464 -3.229 2.501 1.00 0.00 93 THR A CA 8
ATOM 12861 C C . THR A 1 97 ? -10.555 -2.249 3.246 1.00 0.00 93 THR A C 8
ATOM 12862 O O . THR A 1 97 ? -10.972 -1.142 3.582 1.00 0.00 93 THR A O 8
A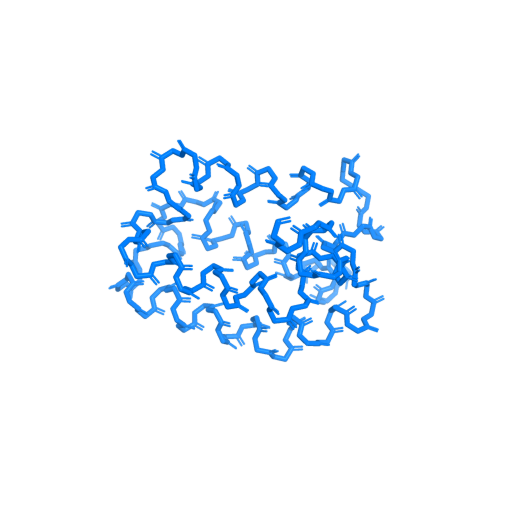TOM 12873 N N . ILE A 1 98 ? -9.327 -2.692 3.480 1.00 0.00 94 ILE A N 8
ATOM 12874 C CA . ILE A 1 98 ? -8.355 -1.868 4.178 1.00 0.00 94 ILE A CA 8
ATOM 12875 C C . ILE A 1 98 ? -7.909 -0.727 3.262 1.00 0.00 94 ILE A C 8
ATOM 12876 O O . ILE A 1 98 ? -7.699 0.395 3.719 1.00 0.00 94 ILE A O 8
ATOM 12891 N N . ILE A 1 99 ? -7.777 -1.053 1.985 1.00 0.00 95 ILE A N 8
ATOM 12892 C CA . ILE A 1 99 ? -7.359 -0.069 1.000 1.00 0.00 95 ILE A CA 8
ATOM 12893 C C . ILE A 1 99 ? -8.501 0.922 0.760 1.00 0.00 95 ILE A C 8
ATOM 12894 O O . ILE A 1 99 ? -8.278 2.130 0.710 1.00 0.00 95 ILE A O 8
ATOM 12909 N N . LYS A 1 100 ? -9.698 0.372 0.616 1.00 0.00 96 LYS A N 8
ATOM 12910 C CA . LYS A 1 100 ? -10.875 1.193 0.383 1.00 0.00 96 LYS A CA 8
ATOM 12911 C C . LYS A 1 100 ? -11.134 2.067 1.611 1.00 0.00 96 LYS A C 8
ATOM 12912 O O . LYS A 1 100 ? -11.737 3.134 1.502 1.00 0.00 96 LYS A O 8
ATOM 12927 N N . GLN A 1 101 ? -10.666 1.582 2.752 1.00 0.00 97 GLN A N 8
ATOM 12928 C CA . GLN A 1 101 ? -10.840 2.306 4.000 1.00 0.00 97 GLN A CA 8
ATOM 12929 C C . GLN A 1 101 ? -9.830 3.451 4.095 1.00 0.00 97 GLN A C 8
ATOM 12930 O O . GLN A 1 101 ? -10.186 4.568 4.466 1.00 0.00 97 GLN A O 8
ATOM 12942 N N . ILE A 1 102 ? -8.590 3.132 3.753 1.00 0.00 98 ILE A N 8
ATOM 12943 C CA . ILE A 1 102 ? -7.525 4.121 3.795 1.00 0.00 98 ILE A CA 8
ATOM 12944 C C . ILE A 1 102 ? -7.668 5.070 2.604 1.00 0.00 98 ILE A C 8
ATOM 12945 O O . ILE A 1 102 ? -7.025 6.117 2.558 1.00 0.00 98 ILE A O 8
ATOM 12960 N N . LEU A 1 103 ? -8.516 4.668 1.667 1.00 0.00 99 LEU A N 8
ATOM 12961 C CA . LEU A 1 103 ? -8.752 5.470 0.477 1.00 0.00 99 LEU A CA 8
ATOM 12962 C C . LEU A 1 103 ? -10.114 6.157 0.592 1.00 0.00 99 LEU A C 8
ATOM 12963 O O . LEU A 1 103 ? -10.365 7.159 -0.074 1.00 0.00 99 LEU A O 8
ATOM 12978 N N . SER A 1 104 ? -10.956 5.590 1.443 1.00 0.00 100 SER A N 8
ATOM 12979 C CA . SER A 1 104 ? -12.287 6.135 1.655 1.00 0.00 100 SER A CA 8
ATOM 12980 C C . SER A 1 104 ? -12.291 7.045 2.884 1.00 0.00 100 SER A C 8
ATOM 12981 O O . SER A 1 104 ? -13.266 7.751 3.137 1.00 0.00 100 SER A O 8
ATOM 12988 N N . ILE A 1 105 ? -11.188 6.998 3.619 1.00 0.00 101 ILE A N 8
ATOM 12989 C CA . ILE A 1 105 ? -11.052 7.808 4.817 1.00 0.00 101 ILE A CA 8
ATOM 12990 C C . ILE A 1 105 ? -11.163 9.288 4.443 1.00 0.00 101 ILE A C 8
ATOM 12991 O O . ILE A 1 105 ? -11.278 10.146 5.316 1.00 0.00 101 ILE A O 8
ATOM 13006 N N . SER A 1 106 ? -11.125 9.540 3.142 1.00 0.00 102 SER A N 8
ATOM 13007 C CA . SER A 1 106 ? -11.220 10.901 2.641 1.00 0.00 102 SER A CA 8
ATOM 13008 C C . SER A 1 106 ? -9.833 11.545 2.609 1.00 0.00 102 SER A C 8
ATOM 13009 O O . SER A 1 106 ? -9.666 12.690 3.026 1.00 0.00 102 SER A O 8
ATOM 13016 N N . VAL A 1 107 ? -8.872 10.781 2.110 1.00 0.00 103 VAL A N 8
ATOM 13017 C CA . VAL A 1 107 ? -7.505 11.263 2.018 1.00 0.00 103 VAL A CA 8
ATOM 13018 C C . VAL A 1 107 ? -6.925 10.880 0.654 1.00 0.00 103 VAL A C 8
ATOM 13019 O O . VAL A 1 107 ? -6.387 11.729 -0.056 1.00 0.00 103 VAL A O 8
ATOM 13032 N N . SER A 1 108 ? -7.053 9.602 0.330 1.00 0.00 104 SER A N 8
ATOM 13033 C CA . SER A 1 108 ? -6.548 9.096 -0.936 1.00 0.00 104 SER A CA 8
ATOM 13034 C C . SER A 1 108 ? -6.912 10.061 -2.066 1.00 0.00 104 SER A C 8
ATOM 13035 O O . SER A 1 108 ? -6.056 10.442 -2.863 1.00 0.00 104 SER A O 8
ATOM 13042 N N . GLU A 1 109 ? -8.184 10.429 -2.101 1.00 0.00 105 GLU A N 8
ATOM 13043 C CA . GLU A 1 109 ? -8.672 11.340 -3.121 1.00 0.00 105 GLU A CA 8
ATOM 13044 C C . GLU A 1 109 ? -10.175 11.142 -3.336 1.00 0.00 105 GLU A C 8
ATOM 13045 O O . GLU A 1 109 ? -10.652 11.162 -4.470 1.00 0.00 105 GLU A O 8
ATOM 13055 N N . GLU A 1 110 ? -10.879 10.956 -2.228 1.00 0.00 106 GLU A N 8
ATOM 13056 C CA . GLU A 1 110 ? -12.316 10.755 -2.281 1.00 0.00 106 GLU A CA 8
ATOM 13057 C C . GLU A 1 110 ? -13.021 12.055 -2.672 1.00 0.00 106 GLU A C 8
ATOM 13058 O O . GLU A 1 110 ? -13.844 12.070 -3.585 1.00 0.00 106 GLU A O 8
ATOM 13068 N N . GLY A 1 111 ? -12.671 13.117 -1.961 1.00 0.00 107 GLY A N 8
ATOM 13069 C CA . GLY A 1 111 ? -13.259 14.420 -2.221 1.00 0.00 107 GLY A CA 8
ATOM 13070 C C . GLY A 1 111 ? -12.477 15.169 -3.301 1.00 0.00 107 GLY A C 8
ATOM 13071 O O . GLY A 1 111 ? -12.122 16.333 -3.122 1.00 0.00 107 GLY A O 8
ATOM 13075 N N . GLU A 1 112 ? -12.230 14.471 -4.400 1.00 0.00 108 GLU A N 8
ATOM 13076 C CA . GLU A 1 112 ? -11.496 15.054 -5.509 1.00 0.00 108 GLU A CA 8
ATOM 13077 C C . GLU A 1 112 ? -11.696 14.221 -6.776 1.00 0.00 108 GLU A C 8
ATOM 13078 O O . GLU A 1 112 ? -11.810 14.768 -7.873 1.00 0.00 108 GLU A O 8
ATOM 13088 N N . LYS A 1 113 ? -11.734 12.910 -6.584 1.00 0.00 109 LYS A N 8
ATOM 13089 C CA . LYS A 1 113 ? -11.919 11.995 -7.698 1.00 0.00 109 LYS A CA 8
ATOM 13090 C C . LYS A 1 113 ? -11.874 10.555 -7.182 1.00 0.00 109 LYS A C 8
ATOM 13091 O O . LYS A 1 113 ? -10.883 10.135 -6.589 1.00 0.00 109 LYS A O 8
ATOM 13106 N N . GLU A 1 114 ? -12.961 9.839 -7.429 1.00 0.00 110 GLU A N 8
ATOM 13107 C CA . GLU A 1 114 ? -13.059 8.455 -6.997 1.00 0.00 110 GLU A CA 8
ATOM 13108 C C . GLU A 1 114 ? -13.630 8.380 -5.580 1.00 0.00 110 GLU A C 8
ATOM 13109 O O . GLU A 1 114 ? -12.919 8.626 -4.607 1.00 0.00 110 GLU A O 8
ATOM 13119 N N . LEU A 1 115 ? -14.908 8.039 -5.509 1.00 0.00 111 LEU A N 8
ATOM 13120 C CA . LEU A 1 115 ? -15.583 7.929 -4.227 1.00 0.00 111 LEU A CA 8
ATOM 13121 C C . LEU A 1 115 ? -16.110 6.502 -4.054 1.00 0.00 111 LEU A C 8
ATOM 13122 O O . LEU A 1 115 ? -15.840 5.633 -4.881 1.00 0.00 111 LEU A O 8
ATOM 13137 N N . VAL A 1 116 ? -16.851 6.306 -2.973 1.00 0.00 112 VAL A N 8
ATOM 13138 C CA . VAL A 1 116 ? -17.417 5.001 -2.681 1.00 0.00 112 VAL A CA 8
ATOM 13139 C C . VAL A 1 116 ? -18.902 5.157 -2.347 1.00 0.00 112 VAL A C 8
ATOM 13140 O O . VAL A 1 116 ? -19.303 5.006 -1.194 1.00 0.00 112 VAL A O 8
ATOM 13153 N N . PRO A 1 117 ? -19.700 5.465 -3.405 1.00 0.00 113 PRO A N 8
ATOM 13154 C CA . PRO A 1 117 ? -21.131 5.643 -3.236 1.00 0.00 113 PRO A CA 8
ATOM 13155 C C . PRO A 1 117 ? -21.834 4.296 -3.054 1.00 0.00 113 PRO A C 8
ATOM 13156 O O . PRO A 1 117 ? -21.192 3.247 -3.090 1.00 0.00 113 PRO A O 8
ATOM 13164 N N . ARG A 1 118 ? -23.144 4.369 -2.865 1.00 0.00 114 ARG A N 8
ATOM 13165 C CA . ARG A 1 118 ? -23.939 3.168 -2.678 1.00 0.00 114 ARG A CA 8
ATOM 13166 C C . ARG A 1 118 ? -25.404 3.535 -2.430 1.00 0.00 114 ARG A C 8
ATOM 13167 O O . ARG A 1 118 ? -26.307 2.915 -2.989 1.00 0.00 114 ARG A O 8
ATOM 13185 N N . CYS A 1 7 ? 13.498 8.415 -0.516 1.00 0.00 3 CYS A N 9
ATOM 13186 C CA . CYS A 1 7 ? 12.581 8.432 0.611 1.00 0.00 3 CYS A CA 9
ATOM 13187 C C . CYS A 1 7 ? 13.114 9.422 1.648 1.00 0.00 3 CYS A C 9
ATOM 13188 O O . CYS A 1 7 ? 12.339 10.031 2.386 1.00 0.00 3 CYS A O 9
ATOM 13195 N N . THR A 1 8 ? 14.432 9.552 1.674 1.00 0.00 4 THR A N 9
ATOM 13196 C CA . THR A 1 8 ? 15.077 10.456 2.610 1.00 0.00 4 THR A CA 9
ATOM 13197 C C . THR A 1 8 ? 15.904 11.501 1.857 1.00 0.00 4 THR A C 9
ATOM 13198 O O . THR A 1 8 ? 16.530 12.364 2.471 1.00 0.00 4 THR A O 9
ATOM 13209 N N . PHE A 1 9 ? 15.880 11.389 0.537 1.00 0.00 5 PHE A N 9
ATOM 13210 C CA . PHE A 1 9 ? 16.621 12.313 -0.306 1.00 0.00 5 PHE A CA 9
ATOM 13211 C C . PHE A 1 9 ? 16.099 13.742 -0.141 1.00 0.00 5 PHE A C 9
ATOM 13212 O O . PHE A 1 9 ? 16.880 14.693 -0.119 1.00 0.00 5 PHE A O 9
ATOM 13228 N N . PHE A 1 10 ? 14.784 13.849 -0.030 1.00 0.00 6 PHE A N 9
ATOM 13229 C CA . PHE A 1 10 ? 14.150 15.147 0.132 1.00 0.00 6 PHE A CA 9
ATOM 13230 C C . PHE A 1 10 ? 14.377 15.695 1.542 1.00 0.00 6 PHE A C 9
ATOM 13231 O O . PHE A 1 10 ? 15.058 16.705 1.716 1.00 0.00 6 PHE A O 9
ATOM 13247 N N . GLU A 1 11 ? 13.795 15.007 2.512 1.00 0.00 7 GLU A N 9
ATOM 13248 C CA . GLU A 1 11 ? 13.925 15.413 3.901 1.00 0.00 7 GLU A CA 9
ATOM 13249 C C . GLU A 1 11 ? 13.621 14.235 4.830 1.00 0.00 7 GLU A C 9
ATOM 13250 O O . GLU A 1 11 ? 14.536 13.572 5.316 1.00 0.00 7 GLU A O 9
ATOM 13260 N N . LYS A 1 12 ? 12.334 14.011 5.046 1.00 0.00 8 LYS A N 9
ATOM 13261 C CA . LYS A 1 12 ? 11.898 12.924 5.908 1.00 0.00 8 LYS A CA 9
ATOM 13262 C C . LYS A 1 12 ? 11.461 11.739 5.045 1.00 0.00 8 LYS A C 9
ATOM 13263 O O . LYS A 1 12 ? 12.283 10.911 4.657 1.00 0.00 8 LYS A O 9
ATOM 13278 N N . HIS A 1 13 ? 10.165 11.696 4.769 1.00 0.00 9 HIS A N 9
ATOM 13279 C CA . HIS A 1 13 ? 9.608 10.627 3.959 1.00 0.00 9 HIS A CA 9
ATOM 13280 C C . HIS A 1 13 ? 8.121 10.891 3.713 1.00 0.00 9 HIS A C 9
ATOM 13281 O O . HIS A 1 13 ? 7.328 9.955 3.616 1.00 0.00 9 HIS A O 9
ATOM 13294 N N . HIS A 1 14 ? 7.787 12.169 3.618 1.00 0.00 10 HIS A N 9
ATOM 13295 C CA . HIS A 1 14 ? 6.410 12.569 3.384 1.00 0.00 10 HIS A CA 9
ATOM 13296 C C . HIS A 1 14 ? 5.477 11.723 4.253 1.00 0.00 10 HIS A C 9
ATOM 13297 O O . HIS A 1 14 ? 4.458 11.227 3.775 1.00 0.00 10 HIS A O 9
ATOM 13310 N N . ARG A 1 15 ? 5.858 11.585 5.514 1.00 0.00 11 ARG A N 9
ATOM 13311 C CA . ARG A 1 15 ? 5.067 10.808 6.453 1.00 0.00 11 ARG A CA 9
ATOM 13312 C C . ARG A 1 15 ? 5.308 9.312 6.239 1.00 0.00 11 ARG A C 9
ATOM 13313 O O . ARG A 1 15 ? 4.384 8.508 6.352 1.00 0.00 11 ARG A O 9
ATOM 13331 N N . LYS A 1 16 ? 6.555 8.983 5.933 1.00 0.00 12 LYS A N 9
ATOM 13332 C CA . LYS A 1 16 ? 6.928 7.598 5.701 1.00 0.00 12 LYS A CA 9
ATOM 13333 C C . LYS A 1 16 ? 5.958 6.973 4.698 1.00 0.00 12 LYS A C 9
ATOM 13334 O O . LYS A 1 16 ? 5.659 5.783 4.775 1.00 0.00 12 LYS A O 9
ATOM 13349 N N . TRP A 1 17 ? 5.492 7.805 3.777 1.00 0.00 13 TRP A N 9
ATOM 13350 C CA . TRP A 1 17 ? 4.562 7.350 2.758 1.00 0.00 13 TRP A CA 9
ATOM 13351 C C . TRP A 1 17 ? 5.336 6.479 1.767 1.00 0.00 13 TRP A C 9
ATOM 13352 O O . TRP A 1 17 ? 4.880 5.397 1.398 1.00 0.00 13 TRP A O 9
ATOM 13372 N N . ASP A 1 18 ? 6.494 6.982 1.364 1.00 0.00 14 ASP A N 9
ATOM 13373 C CA . ASP A 1 18 ? 7.335 6.262 0.422 1.00 0.00 14 ASP A CA 9
ATOM 13374 C C . ASP A 1 18 ? 8.081 5.148 1.159 1.00 0.00 14 ASP A C 9
ATOM 13375 O O . ASP A 1 18 ? 8.443 4.137 0.560 1.00 0.00 14 ASP A O 9
ATOM 13383 N N . ILE A 1 19 ? 8.287 5.371 2.449 1.00 0.00 15 ILE A N 9
ATOM 13384 C CA . ILE A 1 19 ? 8.984 4.398 3.274 1.00 0.00 15 ILE A CA 9
ATOM 13385 C C . ILE A 1 19 ? 8.043 3.231 3.580 1.00 0.00 15 ILE A C 9
ATOM 13386 O O . ILE A 1 19 ? 8.477 2.080 3.644 1.00 0.00 15 ILE A O 9
ATOM 13401 N N . LEU A 1 20 ? 6.775 3.565 3.761 1.00 0.00 16 LEU A N 9
ATOM 13402 C CA . LEU A 1 20 ? 5.770 2.559 4.060 1.00 0.00 16 LEU A CA 9
ATOM 13403 C C . LEU A 1 20 ? 5.341 1.872 2.761 1.00 0.00 16 LEU A C 9
ATOM 13404 O O . LEU A 1 20 ? 5.073 0.672 2.747 1.00 0.00 16 LEU A O 9
ATOM 13419 N N . LEU A 1 21 ? 5.288 2.665 1.700 1.00 0.00 17 LEU A N 9
ATOM 13420 C CA . LEU A 1 21 ? 4.896 2.149 0.400 1.00 0.00 17 LEU A CA 9
ATOM 13421 C C . LEU A 1 21 ? 6.041 1.318 -0.182 1.00 0.00 17 LEU A C 9
ATOM 13422 O O . LEU A 1 21 ? 5.816 0.436 -1.009 1.00 0.00 17 LEU A O 9
ATOM 13437 N N . GLU A 1 22 ? 7.246 1.629 0.274 1.00 0.00 18 GLU A N 9
ATOM 13438 C CA . GLU A 1 22 ? 8.427 0.923 -0.190 1.00 0.00 18 GLU A CA 9
ATOM 13439 C C . GLU A 1 22 ? 8.763 -0.230 0.759 1.00 0.00 18 GLU A C 9
ATOM 13440 O O . GLU A 1 22 ? 9.440 -1.182 0.371 1.00 0.00 18 GLU A O 9
ATOM 13450 N N . LYS A 1 23 ? 8.276 -0.107 1.985 1.00 0.00 19 LYS A N 9
ATOM 13451 C CA . LYS A 1 23 ? 8.516 -1.126 2.992 1.00 0.00 19 LYS A CA 9
ATOM 13452 C C . LYS A 1 23 ? 7.604 -2.324 2.726 1.00 0.00 19 LYS A C 9
ATOM 13453 O O . LYS A 1 23 ? 8.024 -3.473 2.864 1.00 0.00 19 LYS A O 9
ATOM 13468 N N . SER A 1 24 ? 6.371 -2.017 2.348 1.00 0.00 20 SER A N 9
ATOM 13469 C CA . SER A 1 24 ? 5.396 -3.056 2.062 1.00 0.00 20 SER A CA 9
ATOM 13470 C C . SER A 1 24 ? 6.093 -4.275 1.456 1.00 0.00 20 SER A C 9
ATOM 13471 O O . SER A 1 24 ? 6.032 -5.371 2.014 1.00 0.00 20 SER A O 9
ATOM 13478 N N . THR A 1 25 ? 6.739 -4.046 0.323 1.00 0.00 21 THR A N 9
ATOM 13479 C CA . THR A 1 25 ? 7.446 -5.113 -0.365 1.00 0.00 21 THR A CA 9
ATOM 13480 C C . THR A 1 25 ? 6.495 -5.872 -1.293 1.00 0.00 21 THR A C 9
ATOM 13481 O O . THR A 1 25 ? 6.875 -6.253 -2.399 1.00 0.00 21 THR A O 9
ATOM 13492 N N . GLY A 1 26 ? 5.279 -6.068 -0.808 1.00 0.00 22 GLY A N 9
ATOM 13493 C CA . GLY A 1 26 ? 4.270 -6.774 -1.581 1.00 0.00 22 GLY A CA 9
ATOM 13494 C C . GLY A 1 26 ? 4.709 -8.211 -1.870 1.00 0.00 22 GLY A C 9
ATOM 13495 O O . GLY A 1 26 ? 3.968 -8.978 -2.483 1.00 0.00 22 GLY A O 9
ATOM 13499 N N . VAL A 1 27 ? 5.912 -8.532 -1.416 1.00 0.00 23 VAL A N 9
ATOM 13500 C CA . VAL A 1 27 ? 6.458 -9.863 -1.620 1.00 0.00 23 VAL A CA 9
ATOM 13501 C C . VAL A 1 27 ? 5.562 -10.889 -0.922 1.00 0.00 23 VAL A C 9
ATOM 13502 O O . VAL A 1 27 ? 5.538 -12.058 -1.303 1.00 0.00 23 VAL A O 9
ATOM 13515 N N . MET A 1 28 ? 4.849 -10.413 0.089 1.00 0.00 24 MET A N 9
ATOM 13516 C CA . MET A 1 28 ? 3.955 -11.275 0.843 1.00 0.00 24 MET A CA 9
ATOM 13517 C C . MET A 1 28 ? 4.719 -12.050 1.919 1.00 0.00 24 MET A C 9
ATOM 13518 O O . MET A 1 28 ? 4.252 -13.085 2.393 1.00 0.00 24 MET A O 9
ATOM 13530 N N . GLU A 1 29 ? 5.879 -11.517 2.275 1.00 0.00 25 GLU A N 9
ATOM 13531 C CA . GLU A 1 29 ? 6.711 -12.147 3.286 1.00 0.00 25 GLU A CA 9
ATOM 13532 C C . GLU A 1 29 ? 7.958 -11.299 3.550 1.00 0.00 25 GLU A C 9
ATOM 13533 O O . GLU A 1 29 ? 8.388 -11.160 4.693 1.00 0.00 25 GLU A O 9
ATOM 13543 N N . ALA A 1 30 ? 8.503 -10.756 2.471 1.00 0.00 26 ALA A N 9
ATOM 13544 C CA . ALA A 1 30 ? 9.692 -9.926 2.571 1.00 0.00 26 ALA A CA 9
ATOM 13545 C C . ALA A 1 30 ? 9.432 -8.786 3.557 1.00 0.00 26 ALA A C 9
ATOM 13546 O O . ALA A 1 30 ? 10.367 -8.141 4.028 1.00 0.00 26 ALA A O 9
ATOM 13553 N N . MET A 1 31 ? 8.155 -8.572 3.842 1.00 0.00 27 MET A N 9
ATOM 13554 C CA . MET A 1 31 ? 7.760 -7.521 4.763 1.00 0.00 27 MET A CA 9
ATOM 13555 C C . MET A 1 31 ? 6.241 -7.341 4.771 1.00 0.00 27 MET A C 9
ATOM 13556 O O . MET A 1 31 ? 5.745 -6.224 4.918 1.00 0.00 27 MET A O 9
ATOM 13568 N N . LYS A 1 32 ? 5.544 -8.457 4.612 1.00 0.00 28 LYS A N 9
ATOM 13569 C CA . LYS A 1 32 ? 4.091 -8.436 4.599 1.00 0.00 28 LYS A CA 9
ATOM 13570 C C . LYS A 1 32 ? 3.562 -9.527 5.534 1.00 0.00 28 LYS A C 9
ATOM 13571 O O . LYS A 1 32 ? 2.352 -9.689 5.680 1.00 0.00 28 LYS A O 9
ATOM 13586 N N . VAL A 1 33 ? 4.495 -10.244 6.142 1.00 0.00 29 VAL A N 9
ATOM 13587 C CA . VAL A 1 33 ? 4.137 -11.314 7.057 1.00 0.00 29 VAL A CA 9
ATOM 13588 C C . VAL A 1 33 ? 3.850 -10.722 8.439 1.00 0.00 29 VAL A C 9
ATOM 13589 O O . VAL A 1 33 ? 4.357 -11.213 9.446 1.00 0.00 29 VAL A O 9
ATOM 13602 N N . THR A 1 34 ? 3.038 -9.675 8.442 1.00 0.00 30 THR A N 9
ATOM 13603 C CA . THR A 1 34 ? 2.678 -9.011 9.683 1.00 0.00 30 THR A CA 9
ATOM 13604 C C . THR A 1 34 ? 1.213 -9.284 10.028 1.00 0.00 30 THR A C 9
ATOM 13605 O O . THR A 1 34 ? 0.436 -8.352 10.236 1.00 0.00 30 THR A O 9
ATOM 13616 N N . SER A 1 35 ? 0.878 -10.564 10.077 1.00 0.00 31 SER A N 9
ATOM 13617 C CA . SER A 1 35 ? -0.481 -10.972 10.393 1.00 0.00 31 SER A CA 9
ATOM 13618 C C . SER A 1 35 ? -1.407 -10.661 9.216 1.00 0.00 31 SER A C 9
ATOM 13619 O O . SER A 1 35 ? -2.628 -10.746 9.342 1.00 0.00 31 SER A O 9
ATOM 13626 N N . GLU A 1 36 ? -0.792 -10.306 8.097 1.00 0.00 32 GLU A N 9
ATOM 13627 C CA . GLU A 1 36 ? -1.545 -9.983 6.898 1.00 0.00 32 GLU A CA 9
ATOM 13628 C C . GLU A 1 36 ? -2.429 -8.758 7.141 1.00 0.00 32 GLU A C 9
ATOM 13629 O O . GLU A 1 36 ? -2.097 -7.654 6.712 1.00 0.00 32 GLU A O 9
ATOM 13639 N N . GLU A 1 37 ? -3.536 -8.993 7.828 1.00 0.00 33 GLU A N 9
ATOM 13640 C CA . GLU A 1 37 ? -4.470 -7.922 8.134 1.00 0.00 33 GLU A CA 9
ATOM 13641 C C . GLU A 1 37 ? -3.720 -6.700 8.667 1.00 0.00 33 GLU A C 9
ATOM 13642 O O . GLU A 1 37 ? -4.081 -5.564 8.364 1.00 0.00 33 GLU A O 9
ATOM 13652 N N . LYS A 1 38 ? -2.689 -6.975 9.453 1.00 0.00 34 LYS A N 9
ATOM 13653 C CA . LYS A 1 38 ? -1.884 -5.912 10.031 1.00 0.00 34 LYS A CA 9
ATOM 13654 C C . LYS A 1 38 ? -0.754 -5.551 9.066 1.00 0.00 34 LYS A C 9
ATOM 13655 O O . LYS A 1 38 ? -0.171 -4.472 9.161 1.00 0.00 34 LYS A O 9
ATOM 13670 N N . GLU A 1 39 ? -0.475 -6.477 8.160 1.00 0.00 35 GLU A N 9
ATOM 13671 C CA . GLU A 1 39 ? 0.577 -6.271 7.178 1.00 0.00 35 GLU A CA 9
ATOM 13672 C C . GLU A 1 39 ? 0.307 -5.001 6.370 1.00 0.00 35 GLU A C 9
ATOM 13673 O O . GLU A 1 39 ? 1.238 -4.359 5.887 1.00 0.00 35 GLU A O 9
ATOM 13683 N N . GLN A 1 40 ? -0.972 -4.676 6.247 1.00 0.00 36 GLN A N 9
ATOM 13684 C CA . GLN A 1 40 ? -1.376 -3.494 5.505 1.00 0.00 36 GLN A CA 9
ATOM 13685 C C . GLN A 1 40 ? -2.076 -2.499 6.433 1.00 0.00 36 GLN A C 9
ATOM 13686 O O . GLN A 1 40 ? -2.131 -1.306 6.140 1.00 0.00 36 GLN A O 9
ATOM 13698 N N . LEU A 1 41 ? -2.593 -3.027 7.532 1.00 0.00 37 LEU A N 9
ATOM 13699 C CA . LEU A 1 41 ? -3.288 -2.200 8.505 1.00 0.00 37 LEU A CA 9
ATOM 13700 C C . LEU A 1 41 ? -2.268 -1.592 9.471 1.00 0.00 37 LEU A C 9
ATOM 13701 O O . LEU A 1 41 ? -2.151 -0.371 9.568 1.00 0.00 37 LEU A O 9
ATOM 13716 N N . SER A 1 42 ? -1.557 -2.472 10.161 1.00 0.00 38 SER A N 9
ATOM 13717 C CA . SER A 1 42 ? -0.552 -2.037 11.116 1.00 0.00 38 SER A CA 9
ATOM 13718 C C . SER A 1 42 ? 0.572 -1.293 10.390 1.00 0.00 38 SER A C 9
ATOM 13719 O O . SER A 1 42 ? 1.328 -0.546 11.010 1.00 0.00 38 SER A O 9
ATOM 13726 N N . THR A 1 43 ? 0.647 -1.524 9.088 1.00 0.00 39 THR A N 9
ATOM 13727 C CA . THR A 1 43 ? 1.666 -0.886 8.272 1.00 0.00 39 THR A CA 9
ATOM 13728 C C . THR A 1 43 ? 1.125 0.409 7.661 1.00 0.00 39 THR A C 9
ATOM 13729 O O . THR A 1 43 ? 1.891 1.322 7.356 1.00 0.00 39 THR A O 9
ATOM 13740 N N . ALA A 1 44 ? -0.189 0.447 7.501 1.00 0.00 40 ALA A N 9
ATOM 13741 C CA . ALA A 1 44 ? -0.841 1.614 6.932 1.00 0.00 40 ALA A CA 9
ATOM 13742 C C . ALA A 1 44 ? -1.596 2.359 8.035 1.00 0.00 40 ALA A C 9
ATOM 13743 O O . ALA A 1 44 ? -2.272 3.352 7.767 1.00 0.00 40 ALA A O 9
ATOM 13750 N N . ILE A 1 45 ? -1.456 1.851 9.250 1.00 0.00 41 ILE A N 9
ATOM 13751 C CA . ILE A 1 45 ? -2.117 2.457 10.394 1.00 0.00 41 ILE A CA 9
ATOM 13752 C C . ILE A 1 45 ? -1.062 2.914 11.403 1.00 0.00 41 ILE A C 9
ATOM 13753 O O . ILE A 1 45 ? -1.224 3.949 12.050 1.00 0.00 41 ILE A O 9
ATOM 13768 N N . ASP A 1 46 ? -0.005 2.122 11.508 1.00 0.00 42 ASP A N 9
ATOM 13769 C CA . ASP A 1 46 ? 1.075 2.434 12.428 1.00 0.00 42 ASP A CA 9
ATOM 13770 C C . ASP A 1 46 ? 1.143 3.948 12.635 1.00 0.00 42 ASP A C 9
ATOM 13771 O O . ASP A 1 46 ? 0.913 4.439 13.739 1.00 0.00 42 ASP A O 9
ATOM 13779 N N . ARG A 1 47 ? 1.461 4.647 11.554 1.00 0.00 43 ARG A N 9
ATOM 13780 C CA . ARG A 1 47 ? 1.561 6.096 11.603 1.00 0.00 43 ARG A CA 9
ATOM 13781 C C . ARG A 1 47 ? 0.760 6.722 10.460 1.00 0.00 43 ARG A C 9
ATOM 13782 O O . ARG A 1 47 ? 0.525 7.930 10.452 1.00 0.00 43 ARG A O 9
ATOM 13800 N N . MET A 1 48 ? 0.364 5.874 9.523 1.00 0.00 44 MET A N 9
ATOM 13801 C CA . MET A 1 48 ? -0.406 6.329 8.378 1.00 0.00 44 MET A CA 9
ATOM 13802 C C . MET A 1 48 ? -1.839 6.680 8.784 1.00 0.00 44 MET A C 9
ATOM 13803 O O . MET A 1 48 ? -2.509 7.453 8.103 1.00 0.00 44 MET A O 9
ATOM 13815 N N . ASN A 1 49 ? -2.265 6.092 9.893 1.00 0.00 45 ASN A N 9
ATOM 13816 C CA . ASN A 1 49 ? -3.606 6.333 10.398 1.00 0.00 45 ASN A CA 9
ATOM 13817 C C . ASN A 1 49 ? -3.945 7.816 10.246 1.00 0.00 45 ASN A C 9
ATOM 13818 O O . ASN A 1 49 ? -4.581 8.216 9.272 1.00 0.00 45 ASN A O 9
ATOM 13828 N N . GLU A 1 50 ? -3.506 8.594 11.226 1.00 0.00 46 GLU A N 9
ATOM 13829 C CA . GLU A 1 50 ? -3.755 10.026 11.213 1.00 0.00 46 GLU A CA 9
ATOM 13830 C C . GLU A 1 50 ? -2.680 10.745 10.394 1.00 0.00 46 GLU A C 9
ATOM 13831 O O . GLU A 1 50 ? -2.881 11.877 9.959 1.00 0.00 46 GLU A O 9
ATOM 13841 N N . GLY A 1 51 ? -1.564 10.056 10.210 1.00 0.00 47 GLY A N 9
ATOM 13842 C CA . GLY A 1 51 ? -0.457 10.615 9.451 1.00 0.00 47 GLY A CA 9
ATOM 13843 C C . GLY A 1 51 ? -0.806 10.714 7.965 1.00 0.00 47 GLY A C 9
ATOM 13844 O O . GLY A 1 51 ? -0.374 11.641 7.283 1.00 0.00 47 GLY A O 9
ATOM 13848 N N . LEU A 1 52 ? -1.584 9.744 7.507 1.00 0.00 48 LEU A N 9
ATOM 13849 C CA . LEU A 1 52 ? -1.996 9.710 6.114 1.00 0.00 48 LEU A CA 9
ATOM 13850 C C . LEU A 1 52 ? -3.200 10.635 5.920 1.00 0.00 48 LEU A C 9
ATOM 13851 O O . LEU A 1 52 ? -3.148 11.566 5.117 1.00 0.00 48 LEU A O 9
ATOM 13866 N N . ASP A 1 53 ? -4.254 10.347 6.668 1.00 0.00 49 ASP A N 9
ATOM 13867 C CA . ASP A 1 53 ? -5.468 11.141 6.588 1.00 0.00 49 ASP A CA 9
ATOM 13868 C C . ASP A 1 53 ? -5.101 12.626 6.569 1.00 0.00 49 ASP A C 9
ATOM 13869 O O . ASP A 1 53 ? -5.741 13.419 5.881 1.00 0.00 49 ASP A O 9
ATOM 13877 N N . ALA A 1 54 ? -4.070 12.958 7.333 1.00 0.00 50 ALA A N 9
ATOM 13878 C CA . ALA A 1 54 ? -3.609 14.334 7.413 1.00 0.00 50 ALA A CA 9
ATOM 13879 C C . ALA A 1 54 ? -2.855 14.689 6.130 1.00 0.00 50 ALA A C 9
ATOM 13880 O O . ALA A 1 54 ? -3.304 15.533 5.356 1.00 0.00 50 ALA A O 9
ATOM 13887 N N . PHE A 1 55 ? -1.722 14.027 5.945 1.00 0.00 51 PHE A N 9
ATOM 13888 C CA . PHE A 1 55 ? -0.902 14.263 4.769 1.00 0.00 51 PHE A CA 9
ATOM 13889 C C . PHE A 1 55 ? -1.741 14.193 3.491 1.00 0.00 51 PHE A C 9
ATOM 13890 O O . PHE A 1 55 ? -1.475 14.914 2.531 1.00 0.00 51 PHE A O 9
ATOM 13906 N N . ILE A 1 56 ? -2.735 13.319 3.522 1.00 0.00 52 ILE A N 9
ATOM 13907 C CA . ILE A 1 56 ? -3.616 13.146 2.379 1.00 0.00 52 ILE A CA 9
ATOM 13908 C C . ILE A 1 56 ? -4.377 14.449 2.124 1.00 0.00 52 ILE A C 9
ATOM 13909 O O . ILE A 1 56 ? -4.424 14.933 0.994 1.00 0.00 52 ILE A O 9
ATOM 13924 N N . GLN A 1 57 ? -4.953 14.979 3.193 1.00 0.00 53 GLN A N 9
ATOM 13925 C CA . GLN A 1 57 ? -5.709 16.216 3.099 1.00 0.00 53 GLN A CA 9
ATOM 13926 C C . GLN A 1 57 ? -4.761 17.409 2.963 1.00 0.00 53 GLN A C 9
ATOM 13927 O O . GLN A 1 57 ? -5.205 18.547 2.823 1.00 0.00 53 GLN A O 9
ATOM 13939 N N . LEU A 1 58 ? -3.471 17.107 3.008 1.00 0.00 54 LEU A N 9
ATOM 13940 C CA . LEU A 1 58 ? -2.456 18.140 2.892 1.00 0.00 54 LEU A CA 9
ATOM 13941 C C . LEU A 1 58 ? -1.790 18.042 1.518 1.00 0.00 54 LEU A C 9
ATOM 13942 O O . LEU A 1 58 ? -1.297 19.037 0.990 1.00 0.00 54 LEU A O 9
ATOM 13957 N N . TYR A 1 59 ? -1.794 16.831 0.980 1.00 0.00 55 TYR A N 9
ATOM 13958 C CA . TYR A 1 59 ? -1.197 16.589 -0.322 1.00 0.00 55 TYR A CA 9
ATOM 13959 C C . TYR A 1 59 ? -2.209 15.962 -1.282 1.00 0.00 55 TYR A C 9
ATOM 13960 O O . TYR A 1 59 ? -2.695 16.625 -2.198 1.00 0.00 55 TYR A O 9
ATOM 13977 N N . ASN A 1 60 ? -2.497 14.692 -1.042 1.00 0.00 56 ASN A N 9
ATOM 13978 C CA . ASN A 1 60 ? -3.442 13.968 -1.875 1.00 0.00 56 ASN A CA 9
ATOM 13979 C C . ASN A 1 60 ? -3.487 12.503 -1.434 1.00 0.00 56 ASN A C 9
ATOM 13980 O O . ASN A 1 60 ? -4.552 11.982 -1.106 1.00 0.00 56 ASN A O 9
ATOM 13990 N N . GLU A 1 61 ? -2.317 11.881 -1.440 1.00 0.00 57 GLU A N 9
ATOM 13991 C CA . GLU A 1 61 ? -2.208 10.487 -1.045 1.00 0.00 57 GLU A CA 9
ATOM 13992 C C . GLU A 1 61 ? -1.021 9.827 -1.749 1.00 0.00 57 GLU A C 9
ATOM 13993 O O . GLU A 1 61 ? -0.612 8.727 -1.383 1.00 0.00 57 GLU A O 9
ATOM 14003 N N . SER A 1 62 ? -0.503 10.527 -2.747 1.00 0.00 58 SER A N 9
ATOM 14004 C CA . SER A 1 62 ? 0.629 10.022 -3.505 1.00 0.00 58 SER A CA 9
ATOM 14005 C C . SER A 1 62 ? 1.728 11.085 -3.575 1.00 0.00 58 SER A C 9
ATOM 14006 O O . SER A 1 62 ? 2.303 11.320 -4.637 1.00 0.00 58 SER A O 9
ATOM 14013 N N . GLU A 1 63 ? 1.987 11.699 -2.430 1.00 0.00 59 GLU A N 9
ATOM 14014 C CA . GLU A 1 63 ? 3.007 12.731 -2.349 1.00 0.00 59 GLU A CA 9
ATOM 14015 C C . GLU A 1 63 ? 4.280 12.171 -1.712 1.00 0.00 59 GLU A C 9
ATOM 14016 O O . GLU A 1 63 ? 5.061 12.913 -1.119 1.00 0.00 59 GLU A O 9
ATOM 14026 N N . ILE A 1 64 ? 4.449 10.865 -1.855 1.00 0.00 60 ILE A N 9
ATOM 14027 C CA . ILE A 1 64 ? 5.614 10.195 -1.302 1.00 0.00 60 ILE A CA 9
ATOM 14028 C C . ILE A 1 64 ? 6.872 10.696 -2.016 1.00 0.00 60 ILE A C 9
ATOM 14029 O O . ILE A 1 64 ? 7.891 10.956 -1.377 1.00 0.00 60 ILE A O 9
ATOM 14044 N N . ASP A 1 65 ? 6.759 10.814 -3.330 1.00 0.00 61 ASP A N 9
ATOM 14045 C CA . ASP A 1 65 ? 7.875 11.279 -4.138 1.00 0.00 61 ASP A CA 9
ATOM 14046 C C . ASP A 1 65 ? 7.503 12.609 -4.796 1.00 0.00 61 ASP A C 9
ATOM 14047 O O . ASP A 1 65 ? 8.215 13.601 -4.643 1.00 0.00 61 ASP A O 9
ATOM 14055 N N . GLU A 1 66 ? 6.390 12.587 -5.514 1.00 0.00 62 GLU A N 9
ATOM 14056 C CA . GLU A 1 66 ? 5.916 13.780 -6.196 1.00 0.00 62 GLU A CA 9
ATOM 14057 C C . GLU A 1 66 ? 7.074 14.478 -6.912 1.00 0.00 62 GLU A C 9
ATOM 14058 O O . GLU A 1 66 ? 7.597 15.479 -6.425 1.00 0.00 62 GLU A O 9
ATOM 14068 N N . PRO A 1 67 ? 7.451 13.907 -8.087 1.00 0.00 63 PRO A N 9
ATOM 14069 C CA . PRO A 1 67 ? 8.537 14.464 -8.876 1.00 0.00 63 PRO A CA 9
ATOM 14070 C C . PRO A 1 67 ? 8.094 15.738 -9.597 1.00 0.00 63 PRO A C 9
ATOM 14071 O O . PRO A 1 67 ? 8.879 16.352 -10.319 1.00 0.00 63 PRO A O 9
ATOM 14079 N N . LEU A 1 68 ? 6.839 16.100 -9.376 1.00 0.00 64 LEU A N 9
ATOM 14080 C CA . LEU A 1 68 ? 6.282 17.289 -9.996 1.00 0.00 64 LEU A CA 9
ATOM 14081 C C . LEU A 1 68 ? 5.754 16.936 -11.387 1.00 0.00 64 LEU A C 9
ATOM 14082 O O . LEU A 1 68 ? 5.270 17.804 -12.111 1.00 0.00 64 LEU A O 9
ATOM 14097 N N . ILE A 1 69 ? 5.863 15.657 -11.720 1.00 0.00 65 ILE A N 9
ATOM 14098 C CA . ILE A 1 69 ? 5.402 15.178 -13.012 1.00 0.00 65 ILE A CA 9
ATOM 14099 C C . ILE A 1 69 ? 3.988 14.613 -12.865 1.00 0.00 65 ILE A C 9
ATOM 14100 O O . ILE A 1 69 ? 3.244 14.533 -13.842 1.00 0.00 65 ILE A O 9
ATOM 14115 N N . GLN A 1 70 ? 3.659 14.238 -11.638 1.00 0.00 66 GLN A N 9
ATOM 14116 C CA . GLN A 1 70 ? 2.346 13.683 -11.352 1.00 0.00 66 GLN A CA 9
ATOM 14117 C C . GLN A 1 70 ? 2.187 13.443 -9.850 1.00 0.00 66 GLN A C 9
ATOM 14118 O O . GLN A 1 70 ? 1.440 14.152 -9.180 1.00 0.00 66 GLN A O 9
ATOM 14130 N N . LEU A 1 71 ? 2.904 12.438 -9.364 1.00 0.00 67 LEU A N 9
ATOM 14131 C CA . LEU A 1 71 ? 2.851 12.096 -7.954 1.00 0.00 67 LEU A CA 9
ATOM 14132 C C . LEU A 1 71 ? 1.734 11.077 -7.722 1.00 0.00 67 LEU A C 9
ATOM 14133 O O . LEU A 1 71 ? 1.859 10.195 -6.875 1.00 0.00 67 LEU A O 9
ATOM 14148 N N . ASP A 1 72 ? 0.666 11.233 -8.490 1.00 0.00 68 ASP A N 9
ATOM 14149 C CA . ASP A 1 72 ? -0.474 10.338 -8.379 1.00 0.00 68 ASP A CA 9
ATOM 14150 C C . ASP A 1 72 ? -0.086 8.958 -8.915 1.00 0.00 68 ASP A C 9
ATOM 14151 O O . ASP A 1 72 ? -0.387 7.940 -8.293 1.00 0.00 68 ASP A O 9
ATOM 14159 N N . ASP A 1 73 ? 0.573 8.969 -10.063 1.00 0.00 69 ASP A N 9
ATOM 14160 C CA . ASP A 1 73 ? 1.005 7.732 -10.691 1.00 0.00 69 ASP A CA 9
ATOM 14161 C C . ASP A 1 73 ? 2.321 7.276 -10.058 1.00 0.00 69 ASP A C 9
ATOM 14162 O O . ASP A 1 73 ? 2.778 6.160 -10.303 1.00 0.00 69 ASP A O 9
ATOM 14170 N N . ASP A 1 74 ? 2.893 8.161 -9.256 1.00 0.00 70 ASP A N 9
ATOM 14171 C CA . ASP A 1 74 ? 4.148 7.864 -8.586 1.00 0.00 70 ASP A CA 9
ATOM 14172 C C . ASP A 1 74 ? 3.889 6.886 -7.439 1.00 0.00 70 ASP A C 9
ATOM 14173 O O . ASP A 1 74 ? 4.723 6.029 -7.148 1.00 0.00 70 ASP A O 9
ATOM 14181 N N . THR A 1 75 ? 2.729 7.044 -6.818 1.00 0.00 71 THR A N 9
ATOM 14182 C CA . THR A 1 75 ? 2.350 6.185 -5.709 1.00 0.00 71 THR A CA 9
ATOM 14183 C C . THR A 1 75 ? 1.199 5.264 -6.118 1.00 0.00 71 THR A C 9
ATOM 14184 O O . THR A 1 75 ? 0.980 4.225 -5.496 1.00 0.00 71 THR A O 9
ATOM 14195 N N . ALA A 1 76 ? 0.494 5.678 -7.161 1.00 0.00 72 ALA A N 9
ATOM 14196 C CA . ALA A 1 76 ? -0.629 4.902 -7.659 1.00 0.00 72 ALA A CA 9
ATOM 14197 C C . ALA A 1 76 ? -0.106 3.756 -8.528 1.00 0.00 72 ALA A C 9
ATOM 14198 O O . ALA A 1 76 ? -0.699 2.679 -8.562 1.00 0.00 72 ALA A O 9
ATOM 14205 N N . GLU A 1 77 ? 0.998 4.027 -9.208 1.00 0.00 73 GLU A N 9
ATOM 14206 C CA . GLU A 1 77 ? 1.607 3.032 -10.074 1.00 0.00 73 GLU A CA 9
ATOM 14207 C C . GLU A 1 77 ? 2.012 1.800 -9.264 1.00 0.00 73 GLU A C 9
ATOM 14208 O O . GLU A 1 77 ? 2.020 0.686 -9.783 1.00 0.00 73 GLU A O 9
ATOM 14218 N N . LEU A 1 78 ? 2.338 2.042 -8.002 1.00 0.00 74 LEU A N 9
ATOM 14219 C CA . LEU A 1 78 ? 2.744 0.965 -7.115 1.00 0.00 74 LEU A CA 9
ATOM 14220 C C . LEU A 1 78 ? 1.501 0.351 -6.465 1.00 0.00 74 LEU A C 9
ATOM 14221 O O . LEU A 1 78 ? 1.228 -0.836 -6.639 1.00 0.00 74 LEU A O 9
ATOM 14236 N N . MET A 1 79 ? 0.783 1.187 -5.730 1.00 0.00 75 MET A N 9
ATOM 14237 C CA . MET A 1 79 ? -0.423 0.741 -5.053 1.00 0.00 75 MET A CA 9
ATOM 14238 C C . MET A 1 79 ? -1.358 0.012 -6.021 1.00 0.00 75 MET A C 9
ATOM 14239 O O . MET A 1 79 ? -2.077 -0.903 -5.625 1.00 0.00 75 MET A O 9
ATOM 14251 N N . LYS A 1 80 ? -1.316 0.446 -7.273 1.00 0.00 76 LYS A N 9
ATOM 14252 C CA . LYS A 1 80 ? -2.150 -0.153 -8.301 1.00 0.00 76 LYS A CA 9
ATOM 14253 C C . LYS A 1 80 ? -1.496 -1.446 -8.792 1.00 0.00 76 LYS A C 9
ATOM 14254 O O . LYS A 1 80 ? -2.137 -2.496 -8.826 1.00 0.00 76 LYS A O 9
ATOM 14269 N N . GLN A 1 81 ? -0.229 -1.329 -9.159 1.00 0.00 77 GLN A N 9
ATOM 14270 C CA . GLN A 1 81 ? 0.519 -2.476 -9.646 1.00 0.00 77 GLN A CA 9
ATOM 14271 C C . GLN A 1 81 ? 0.459 -3.618 -8.630 1.00 0.00 77 GLN A C 9
ATOM 14272 O O . GLN A 1 81 ? 0.599 -4.785 -8.994 1.00 0.00 77 GLN A O 9
ATOM 14284 N N . ALA A 1 82 ? 0.252 -3.243 -7.376 1.00 0.00 78 ALA A N 9
ATOM 14285 C CA . ALA A 1 82 ? 0.173 -4.221 -6.306 1.00 0.00 78 ALA A CA 9
ATOM 14286 C C . ALA A 1 82 ? -1.269 -4.716 -6.178 1.00 0.00 78 ALA A C 9
ATOM 14287 O O . ALA A 1 82 ? -1.572 -5.855 -6.530 1.00 0.00 78 ALA A O 9
ATOM 14294 N N . ARG A 1 83 ? -2.120 -3.835 -5.674 1.00 0.00 79 ARG A N 9
ATOM 14295 C CA . ARG A 1 83 ? -3.524 -4.168 -5.495 1.00 0.00 79 ARG A CA 9
ATOM 14296 C C . ARG A 1 83 ? -4.084 -4.805 -6.768 1.00 0.00 79 ARG A C 9
ATOM 14297 O O . ARG A 1 83 ? -5.123 -5.463 -6.732 1.00 0.00 79 ARG A O 9
ATOM 14315 N N . ASP A 1 84 ? -3.372 -4.586 -7.864 1.00 0.00 80 ASP A N 9
ATOM 14316 C CA . ASP A 1 84 ? -3.785 -5.130 -9.147 1.00 0.00 80 ASP A CA 9
ATOM 14317 C C . ASP A 1 84 ? -3.029 -6.434 -9.410 1.00 0.00 80 ASP A C 9
ATOM 14318 O O . ASP A 1 84 ? -3.596 -7.388 -9.942 1.00 0.00 80 ASP A O 9
ATOM 14326 N N . MET A 1 85 ? -1.762 -6.434 -9.024 1.00 0.00 81 MET A N 9
ATOM 14327 C CA . MET A 1 85 ? -0.923 -7.606 -9.212 1.00 0.00 81 MET A CA 9
ATOM 14328 C C . MET A 1 85 ? -1.495 -8.815 -8.468 1.00 0.00 81 MET A C 9
ATOM 14329 O O . MET A 1 85 ? -1.149 -9.956 -8.773 1.00 0.00 81 MET A O 9
ATOM 14341 N N . TYR A 1 86 ? -2.358 -8.523 -7.506 1.00 0.00 82 TYR A N 9
ATOM 14342 C CA . TYR A 1 86 ? -2.980 -9.573 -6.717 1.00 0.00 82 TYR A CA 9
ATOM 14343 C C . TYR A 1 86 ? -3.753 -8.984 -5.534 1.00 0.00 82 TYR A C 9
ATOM 14344 O O . TYR A 1 86 ? -4.652 -9.626 -4.994 1.00 0.00 82 TYR A O 9
ATOM 14361 N N . GLY A 1 87 ? -3.374 -7.769 -5.168 1.00 0.00 83 GLY A N 9
ATOM 14362 C CA . GLY A 1 87 ? -4.019 -7.085 -4.060 1.00 0.00 83 GLY A CA 9
ATOM 14363 C C . GLY A 1 87 ? -2.984 -6.539 -3.074 1.00 0.00 83 GLY A C 9
ATOM 14364 O O . GLY A 1 87 ? -3.264 -6.406 -1.884 1.00 0.00 83 GLY A O 9
ATOM 14368 N N . GLN A 1 88 ? -1.809 -6.237 -3.607 1.00 0.00 84 GLN A N 9
ATOM 14369 C CA . GLN A 1 88 ? -0.731 -5.708 -2.790 1.00 0.00 84 GLN A CA 9
ATOM 14370 C C . GLN A 1 88 ? -0.115 -6.820 -1.938 1.00 0.00 84 GLN A C 9
ATOM 14371 O O . GLN A 1 88 ? 0.983 -6.665 -1.407 1.00 0.00 84 GLN A O 9
ATOM 14383 N N . GLU A 1 89 ? -0.851 -7.917 -1.833 1.00 0.00 85 GLU A N 9
ATOM 14384 C CA . GLU A 1 89 ? -0.392 -9.055 -1.055 1.00 0.00 85 GLU A CA 9
ATOM 14385 C C . GLU A 1 89 ? -1.439 -10.169 -1.074 1.00 0.00 85 GLU A C 9
ATOM 14386 O O . GLU A 1 89 ? -1.506 -10.979 -0.150 1.00 0.00 85 GLU A O 9
ATOM 14396 N N . LYS A 1 90 ? -2.233 -10.174 -2.135 1.00 0.00 86 LYS A N 9
ATOM 14397 C CA . LYS A 1 90 ? -3.275 -11.175 -2.287 1.00 0.00 86 LYS A CA 9
ATOM 14398 C C . LYS A 1 90 ? -4.296 -11.017 -1.159 1.00 0.00 86 LYS A C 9
ATOM 14399 O O . LYS A 1 90 ? -4.858 -12.002 -0.683 1.00 0.00 86 LYS A O 9
ATOM 14414 N N . LEU A 1 91 ? -4.505 -9.769 -0.764 1.00 0.00 87 LEU A N 9
ATOM 14415 C CA . LEU A 1 91 ? -5.448 -9.470 0.299 1.00 0.00 87 LEU A CA 9
ATOM 14416 C C . LEU A 1 91 ? -6.504 -8.492 -0.222 1.00 0.00 87 LEU A C 9
ATOM 14417 O O . LEU A 1 91 ? -7.390 -8.073 0.522 1.00 0.00 87 LEU A O 9
ATOM 14432 N N . ASN A 1 92 ? -6.374 -8.157 -1.497 1.00 0.00 88 ASN A N 9
ATOM 14433 C CA . ASN A 1 92 ? -7.306 -7.236 -2.127 1.00 0.00 88 ASN A CA 9
ATOM 14434 C C . ASN A 1 92 ? -8.717 -7.504 -1.599 1.00 0.00 88 ASN A C 9
ATOM 14435 O O . ASN A 1 92 ? -9.489 -6.571 -1.382 1.00 0.00 88 ASN A O 9
ATOM 14445 N N . GLU A 1 93 ? -9.009 -8.781 -1.406 1.00 0.00 89 GLU A N 9
ATOM 14446 C CA . GLU A 1 93 ? -10.313 -9.183 -0.907 1.00 0.00 89 GLU A CA 9
ATOM 14447 C C . GLU A 1 93 ? -10.753 -8.261 0.232 1.00 0.00 89 GLU A C 9
ATOM 14448 O O . GLU A 1 93 ? -11.920 -7.882 0.314 1.00 0.00 89 GLU A O 9
ATOM 14458 N N . LYS A 1 94 ? -9.795 -7.927 1.084 1.00 0.00 90 LYS A N 9
ATOM 14459 C CA . LYS A 1 94 ? -10.067 -7.057 2.215 1.00 0.00 90 LYS A CA 9
ATOM 14460 C C . LYS A 1 94 ? -9.136 -5.845 2.157 1.00 0.00 90 LYS A C 9
ATOM 14461 O O . LYS A 1 94 ? -9.228 -4.947 2.993 1.00 0.00 90 LYS A O 9
ATOM 14476 N N . LEU A 1 95 ? -8.261 -5.858 1.163 1.00 0.00 91 LEU A N 9
ATOM 14477 C CA . LEU A 1 95 ? -7.313 -4.771 0.985 1.00 0.00 91 LEU A CA 9
ATOM 14478 C C . LEU A 1 95 ? -7.978 -3.645 0.190 1.00 0.00 91 LEU A C 9
ATOM 14479 O O . LEU A 1 95 ? -7.604 -2.481 0.323 1.00 0.00 91 LEU A O 9
ATOM 14494 N N . ASN A 1 96 ? -8.953 -4.031 -0.620 1.00 0.00 92 ASN A N 9
ATOM 14495 C CA . ASN A 1 96 ? -9.674 -3.069 -1.436 1.00 0.00 92 ASN A CA 9
ATOM 14496 C C . ASN A 1 96 ? -10.272 -1.988 -0.534 1.00 0.00 92 ASN A C 9
ATOM 14497 O O . ASN A 1 96 ? -10.181 -0.800 -0.839 1.00 0.00 92 ASN A O 9
ATOM 14507 N N . THR A 1 97 ? -10.870 -2.439 0.559 1.00 0.00 93 THR A N 9
ATOM 14508 C CA . THR A 1 97 ? -11.483 -1.525 1.507 1.00 0.00 93 THR A CA 9
ATOM 14509 C C . THR A 1 97 ? -10.461 -1.077 2.553 1.00 0.00 93 THR A C 9
ATOM 14510 O O . THR A 1 97 ? -10.464 0.080 2.973 1.00 0.00 93 THR A O 9
ATOM 14521 N N . ILE A 1 98 ? -9.610 -2.015 2.943 1.00 0.00 94 ILE A N 9
ATOM 14522 C CA . ILE A 1 98 ? -8.584 -1.730 3.932 1.00 0.00 94 ILE A CA 9
ATOM 14523 C C . ILE A 1 98 ? -7.612 -0.691 3.368 1.00 0.00 94 ILE A C 9
ATOM 14524 O O . ILE A 1 98 ? -7.020 0.082 4.119 1.00 0.00 94 ILE A O 9
ATOM 14539 N N . ILE A 1 99 ? -7.480 -0.706 2.049 1.00 0.00 95 ILE A N 9
ATOM 14540 C CA . ILE A 1 99 ? -6.590 0.225 1.376 1.00 0.00 95 ILE A CA 9
ATOM 14541 C C . ILE A 1 99 ? -7.306 1.566 1.196 1.00 0.00 95 ILE A C 9
ATOM 14542 O O . ILE A 1 99 ? -6.742 2.619 1.491 1.00 0.00 95 ILE A O 9
ATOM 14557 N N . LYS A 1 100 ? -8.536 1.484 0.712 1.00 0.00 96 LYS A N 9
ATOM 14558 C CA . LYS A 1 100 ? -9.333 2.678 0.490 1.00 0.00 96 LYS A CA 9
ATOM 14559 C C . LYS A 1 100 ? -9.534 3.408 1.819 1.00 0.00 96 LYS A C 9
ATOM 14560 O O . LYS A 1 100 ? -9.863 4.593 1.836 1.00 0.00 96 LYS A O 9
ATOM 14575 N N . GLN A 1 101 ? -9.326 2.671 2.900 1.00 0.00 97 GLN A N 9
ATOM 14576 C CA . GLN A 1 101 ? -9.479 3.233 4.230 1.00 0.00 97 GLN A CA 9
ATOM 14577 C C . GLN A 1 101 ? -8.109 3.520 4.846 1.00 0.00 97 GLN A C 9
ATOM 14578 O O . GLN A 1 101 ? -7.870 4.614 5.355 1.00 0.00 97 GLN A O 9
ATOM 14590 N N . ILE A 1 102 ? -7.244 2.517 4.781 1.00 0.00 98 ILE A N 9
ATOM 14591 C CA . ILE A 1 102 ? -5.904 2.648 5.326 1.00 0.00 98 ILE A CA 9
ATOM 14592 C C . ILE A 1 102 ? -5.026 3.410 4.332 1.00 0.00 98 ILE A C 9
ATOM 14593 O O . ILE A 1 102 ? -3.846 3.643 4.592 1.00 0.00 98 ILE A O 9
ATOM 14608 N N . LEU A 1 103 ? -5.635 3.779 3.215 1.00 0.00 99 LEU A N 9
ATOM 14609 C CA . LEU A 1 103 ? -4.923 4.511 2.181 1.00 0.00 99 LEU A CA 9
ATOM 14610 C C . LEU A 1 103 ? -5.629 5.845 1.928 1.00 0.00 99 LEU A C 9
ATOM 14611 O O . LEU A 1 103 ? -4.977 6.869 1.734 1.00 0.00 99 LEU A O 9
ATOM 14626 N N . SER A 1 104 ? -6.953 5.788 1.938 1.00 0.00 100 SER A N 9
ATOM 14627 C CA . SER A 1 104 ? -7.755 6.979 1.713 1.00 0.00 100 SER A CA 9
ATOM 14628 C C . SER A 1 104 ? -8.507 7.353 2.991 1.00 0.00 100 SER A C 9
ATOM 14629 O O . SER A 1 104 ? -8.766 8.530 3.240 1.00 0.00 100 SER A O 9
ATOM 14636 N N . ILE A 1 105 ? -8.837 6.332 3.767 1.00 0.00 101 ILE A N 9
ATOM 14637 C CA . ILE A 1 105 ? -9.553 6.540 5.013 1.00 0.00 101 ILE A CA 9
ATOM 14638 C C . ILE A 1 105 ? -10.900 7.202 4.717 1.00 0.00 101 ILE A C 9
ATOM 14639 O O . ILE A 1 105 ? -11.538 7.751 5.615 1.00 0.00 101 ILE A O 9
ATOM 14654 N N . SER A 1 106 ? -11.296 7.129 3.454 1.00 0.00 102 SER A N 9
ATOM 14655 C CA . SER A 1 106 ? -12.554 7.716 3.030 1.00 0.00 102 SER A CA 9
ATOM 14656 C C . SER A 1 106 ? -12.391 9.224 2.837 1.00 0.00 102 SER A C 9
ATOM 14657 O O . SER A 1 106 ? -13.368 9.933 2.599 1.00 0.00 102 SER A O 9
ATOM 14664 N N . VAL A 1 107 ? -11.149 9.672 2.948 1.00 0.00 103 VAL A N 9
ATOM 14665 C CA . VAL A 1 107 ? -10.846 11.084 2.790 1.00 0.00 103 VAL A CA 9
ATOM 14666 C C . VAL A 1 107 ? -10.283 11.326 1.388 1.00 0.00 103 VAL A C 9
ATOM 14667 O O . VAL A 1 107 ? -10.296 12.453 0.896 1.00 0.00 103 VAL A O 9
ATOM 14680 N N . SER A 1 108 ? -9.801 10.249 0.785 1.00 0.00 104 SER A N 9
ATOM 14681 C CA . SER A 1 108 ? -9.234 10.329 -0.551 1.00 0.00 104 SER A CA 9
ATOM 14682 C C . SER A 1 108 ? -10.124 9.580 -1.543 1.00 0.00 104 SER A C 9
ATOM 14683 O O . SER A 1 108 ? -10.082 9.843 -2.744 1.00 0.00 104 SER A O 9
ATOM 14690 N N . GLU A 1 109 ? -10.912 8.659 -1.005 1.00 0.00 105 GLU A N 9
ATOM 14691 C CA . GLU A 1 109 ? -11.810 7.869 -1.829 1.00 0.00 105 GLU A CA 9
ATOM 14692 C C . GLU A 1 109 ? -12.460 8.747 -2.901 1.00 0.00 105 GLU A C 9
ATOM 14693 O O . GLU A 1 109 ? -12.755 8.278 -3.998 1.00 0.00 105 GLU A O 9
ATOM 14703 N N . GLU A 1 110 ? -12.660 10.007 -2.544 1.00 0.00 106 GLU A N 9
ATOM 14704 C CA . GLU A 1 110 ? -13.269 10.956 -3.462 1.00 0.00 106 GLU A CA 9
ATOM 14705 C C . GLU A 1 110 ? -14.727 10.577 -3.728 1.00 0.00 106 GLU A C 9
ATOM 14706 O O . GLU A 1 110 ? -15.393 11.199 -4.554 1.00 0.00 106 GLU A O 9
ATOM 14716 N N . GLY A 1 111 ? -15.181 9.559 -3.012 1.00 0.00 107 GLY A N 9
ATOM 14717 C CA . GLY A 1 111 ? -16.548 9.090 -3.160 1.00 0.00 107 GLY A CA 9
ATOM 14718 C C . GLY A 1 111 ? -16.784 8.522 -4.560 1.00 0.00 107 GLY A C 9
ATOM 14719 O O . GLY A 1 111 ? -17.159 7.359 -4.707 1.00 0.00 107 GLY A O 9
ATOM 14723 N N . GLU A 1 112 ? -16.554 9.367 -5.554 1.00 0.00 108 GLU A N 9
ATOM 14724 C CA . GLU A 1 112 ? -16.737 8.963 -6.937 1.00 0.00 108 GLU A CA 9
ATOM 14725 C C . GLU A 1 112 ? -15.897 9.846 -7.863 1.00 0.00 108 GLU A C 9
ATOM 14726 O O . GLU A 1 112 ? -16.164 9.925 -9.061 1.00 0.00 108 GLU A O 9
ATOM 14736 N N . LYS A 1 113 ? -14.899 10.486 -7.273 1.00 0.00 109 LYS A N 9
ATOM 14737 C CA . LYS A 1 113 ? -14.019 11.359 -8.029 1.00 0.00 109 LYS A CA 9
ATOM 14738 C C . LYS A 1 113 ? -12.698 10.635 -8.299 1.00 0.00 109 LYS A C 9
ATOM 14739 O O . LYS A 1 113 ? -11.672 11.273 -8.530 1.00 0.00 109 LYS A O 9
ATOM 14754 N N . GLU A 1 114 ? -12.767 9.313 -8.263 1.00 0.00 110 GLU A N 9
ATOM 14755 C CA . GLU A 1 114 ? -11.590 8.495 -8.501 1.00 0.00 110 GLU A CA 9
ATOM 14756 C C . GLU A 1 114 ? -11.807 7.593 -9.717 1.00 0.00 110 GLU A C 9
ATOM 14757 O O . GLU A 1 114 ? -11.478 6.408 -9.682 1.00 0.00 110 GLU A O 9
ATOM 14767 N N . LEU A 1 115 ? -12.360 8.187 -10.763 1.00 0.00 111 LEU A N 9
ATOM 14768 C CA . LEU A 1 115 ? -12.626 7.452 -11.988 1.00 0.00 111 LEU A CA 9
ATOM 14769 C C . LEU A 1 115 ? -12.373 8.363 -13.190 1.00 0.00 111 LEU A C 9
ATOM 14770 O O . LEU A 1 115 ? -12.802 9.516 -13.200 1.00 0.00 111 LEU A O 9
ATOM 14785 N N . VAL A 1 116 ? -11.677 7.812 -14.175 1.00 0.00 112 VAL A N 9
ATOM 14786 C CA . VAL A 1 116 ? -11.363 8.561 -15.379 1.00 0.00 112 VAL A CA 9
ATOM 14787 C C . VAL A 1 116 ? -11.431 7.627 -16.588 1.00 0.00 112 VAL A C 9
ATOM 14788 O O . VAL A 1 116 ? -10.409 7.105 -17.033 1.00 0.00 112 VAL A O 9
ATOM 14801 N N . PRO A 1 117 ? -12.677 7.438 -17.099 1.00 0.00 113 PRO A N 9
ATOM 14802 C CA . PRO A 1 117 ? -12.892 6.576 -18.248 1.00 0.00 113 PRO A CA 9
ATOM 14803 C C . PRO A 1 117 ? -12.428 7.255 -19.538 1.00 0.00 113 PRO A C 9
ATOM 14804 O O . PRO A 1 117 ? -12.203 8.465 -19.561 1.00 0.00 113 PRO A O 9
ATOM 14812 N N . ARG A 1 118 ? -12.300 6.449 -20.581 1.00 0.00 114 ARG A N 9
ATOM 14813 C CA . ARG A 1 118 ? -11.867 6.957 -21.872 1.00 0.00 114 ARG A CA 9
ATOM 14814 C C . ARG A 1 118 ? -10.665 7.887 -21.701 1.00 0.00 114 ARG A C 9
ATOM 14815 O O . ARG A 1 118 ? -10.111 8.380 -22.682 1.00 0.00 114 ARG A O 9
ATOM 14833 N N . CYS A 1 7 ? 13.021 9.876 1.570 1.00 0.00 3 CYS A N 10
ATOM 14834 C CA . CYS A 1 7 ? 13.267 9.097 2.771 1.00 0.00 3 CYS A CA 10
ATOM 14835 C C . CYS A 1 7 ? 14.779 8.932 2.936 1.00 0.00 3 CYS A C 10
ATOM 14836 O O . CYS A 1 7 ? 15.242 8.371 3.927 1.00 0.00 3 CYS A O 10
ATOM 14843 N N . THR A 1 8 ? 15.508 9.432 1.948 1.00 0.00 4 THR A N 10
ATOM 14844 C CA . THR A 1 8 ? 16.958 9.348 1.970 1.00 0.00 4 THR A CA 10
ATOM 14845 C C . THR A 1 8 ? 17.536 10.359 2.963 1.00 0.00 4 THR A C 10
ATOM 14846 O O . THR A 1 8 ? 17.906 9.997 4.079 1.00 0.00 4 THR A O 10
ATOM 14857 N N . PHE A 1 9 ? 17.595 11.607 2.521 1.00 0.00 5 PHE A N 10
ATOM 14858 C CA . PHE A 1 9 ? 18.122 12.672 3.356 1.00 0.00 5 PHE A CA 10
ATOM 14859 C C . PHE A 1 9 ? 17.087 13.123 4.389 1.00 0.00 5 PHE A C 10
ATOM 14860 O O . PHE A 1 9 ? 17.020 12.573 5.487 1.00 0.00 5 PHE A O 10
ATOM 14876 N N . PHE A 1 10 ? 16.304 14.118 3.999 1.00 0.00 6 PHE A N 10
ATOM 14877 C CA . PHE A 1 10 ? 15.274 14.649 4.877 1.00 0.00 6 PHE A CA 10
ATOM 14878 C C . PHE A 1 10 ? 13.892 14.536 4.231 1.00 0.00 6 PHE A C 10
ATOM 14879 O O . PHE A 1 10 ? 12.943 14.075 4.864 1.00 0.00 6 PHE A O 10
ATOM 14895 N N . GLU A 1 11 ? 13.822 14.966 2.979 1.00 0.00 7 GLU A N 10
ATOM 14896 C CA . GLU A 1 11 ? 12.571 14.920 2.241 1.00 0.00 7 GLU A CA 10
ATOM 14897 C C . GLU A 1 11 ? 11.444 15.542 3.067 1.00 0.00 7 GLU A C 10
ATOM 14898 O O . GLU A 1 11 ? 11.691 16.124 4.122 1.00 0.00 7 GLU A O 10
ATOM 14908 N N . LYS A 1 12 ? 10.230 15.397 2.556 1.00 0.00 8 LYS A N 10
ATOM 14909 C CA . LYS A 1 12 ? 9.064 15.939 3.234 1.00 0.00 8 LYS A CA 10
ATOM 14910 C C . LYS A 1 12 ? 8.477 14.871 4.160 1.00 0.00 8 LYS A C 10
ATOM 14911 O O . LYS A 1 12 ? 8.677 14.918 5.373 1.00 0.00 8 LYS A O 10
ATOM 14926 N N . HIS A 1 13 ? 7.763 13.934 3.553 1.00 0.00 9 HIS A N 10
ATOM 14927 C CA . HIS A 1 13 ? 7.146 12.857 4.309 1.00 0.00 9 HIS A CA 10
ATOM 14928 C C . HIS A 1 13 ? 7.464 11.517 3.644 1.00 0.00 9 HIS A C 10
ATOM 14929 O O . HIS A 1 13 ? 6.699 10.561 3.768 1.00 0.00 9 HIS A O 10
ATOM 14942 N N . HIS A 1 14 ? 8.593 11.488 2.952 1.00 0.00 10 HIS A N 10
ATOM 14943 C CA . HIS A 1 14 ? 9.022 10.280 2.267 1.00 0.00 10 HIS A CA 10
ATOM 14944 C C . HIS A 1 14 ? 9.461 9.236 3.295 1.00 0.00 10 HIS A C 10
ATOM 14945 O O 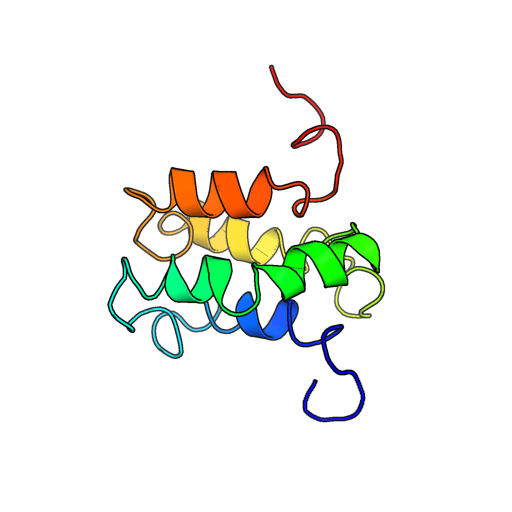. HIS A 1 14 ? 9.318 8.036 3.066 1.00 0.00 10 HIS A O 10
ATOM 14958 N N . ARG A 1 15 ? 9.988 9.730 4.406 1.00 0.00 11 ARG A N 10
ATOM 14959 C CA . ARG A 1 15 ? 10.448 8.855 5.470 1.00 0.00 11 ARG A CA 10
ATOM 14960 C C . ARG A 1 15 ? 9.285 8.479 6.390 1.00 0.00 11 ARG A C 10
ATOM 14961 O O . ARG A 1 15 ? 9.399 8.576 7.611 1.00 0.00 11 ARG A O 10
ATOM 14979 N N . LYS A 1 16 ? 8.193 8.060 5.769 1.00 0.00 12 LYS A N 10
ATOM 14980 C CA . LYS A 1 16 ? 7.010 7.670 6.517 1.00 0.00 12 LYS A CA 10
ATOM 14981 C C . LYS A 1 16 ? 5.907 7.257 5.540 1.00 0.00 12 LYS A C 10
ATOM 14982 O O . LYS A 1 16 ? 5.505 6.095 5.507 1.00 0.00 12 LYS A O 10
ATOM 14997 N N . TRP A 1 17 ? 5.449 8.231 4.768 1.00 0.00 13 TRP A N 10
ATOM 14998 C CA . TRP A 1 17 ? 4.401 7.984 3.792 1.00 0.00 13 TRP A CA 10
ATOM 14999 C C . TRP A 1 17 ? 4.995 7.140 2.663 1.00 0.00 13 TRP A C 10
ATOM 15000 O O . TRP A 1 17 ? 4.485 6.065 2.353 1.00 0.00 13 TRP A O 10
ATOM 15020 N N . ASP A 1 18 ? 6.066 7.660 2.079 1.00 0.00 14 ASP A N 10
ATOM 15021 C CA . ASP A 1 18 ? 6.735 6.966 0.991 1.00 0.00 14 ASP A CA 10
ATOM 15022 C C . ASP A 1 18 ? 7.527 5.786 1.555 1.00 0.00 14 ASP A C 10
ATOM 15023 O O . ASP A 1 18 ? 7.731 4.786 0.869 1.00 0.00 14 ASP A O 10
ATOM 15031 N N . ILE A 1 19 ? 7.952 5.939 2.801 1.00 0.00 15 ILE A N 10
ATOM 15032 C CA . ILE A 1 19 ? 8.716 4.898 3.465 1.00 0.00 15 ILE A CA 10
ATOM 15033 C C . ILE A 1 19 ? 7.816 3.684 3.704 1.00 0.00 15 ILE A C 10
ATOM 15034 O O . ILE A 1 19 ? 8.274 2.544 3.637 1.00 0.00 15 ILE A O 10
ATOM 15049 N N . LEU A 1 20 ? 6.552 3.969 3.978 1.00 0.00 16 LEU A N 10
ATOM 15050 C CA . LEU A 1 20 ? 5.584 2.915 4.228 1.00 0.00 16 LEU A CA 10
ATOM 15051 C C . LEU A 1 20 ? 5.105 2.341 2.893 1.00 0.00 16 LEU A C 10
ATOM 15052 O O . LEU A 1 20 ? 4.823 1.149 2.790 1.00 0.00 16 LEU A O 10
ATOM 15067 N N . LEU A 1 21 ? 5.029 3.218 1.902 1.00 0.00 17 LEU A N 10
ATOM 15068 C CA . LEU A 1 21 ? 4.590 2.814 0.577 1.00 0.00 17 LEU A CA 10
ATOM 15069 C C . LEU A 1 21 ? 5.790 2.298 -0.218 1.00 0.00 17 LEU A C 10
ATOM 15070 O O . LEU A 1 21 ? 5.640 1.841 -1.351 1.00 0.00 17 LEU A O 10
ATOM 15085 N N . GLU A 1 22 ? 6.956 2.386 0.406 1.00 0.00 18 GLU A N 10
ATOM 15086 C CA . GLU A 1 22 ? 8.181 1.933 -0.229 1.00 0.00 18 GLU A CA 10
ATOM 15087 C C . GLU A 1 22 ? 8.784 0.764 0.552 1.00 0.00 18 GLU A C 10
ATOM 15088 O O . GLU A 1 22 ? 9.628 0.036 0.033 1.00 0.00 18 GLU A O 10
ATOM 15098 N N . LYS A 1 23 ? 8.327 0.622 1.787 1.00 0.00 19 LYS A N 10
ATOM 15099 C CA . LYS A 1 23 ? 8.811 -0.446 2.646 1.00 0.00 19 LYS A CA 10
ATOM 15100 C C . LYS A 1 23 ? 7.663 -1.413 2.945 1.00 0.00 19 LYS A C 10
ATOM 15101 O O . LYS A 1 23 ? 7.881 -2.484 3.510 1.00 0.00 19 LYS A O 10
ATOM 15116 N N . SER A 1 24 ? 6.467 -1.001 2.553 1.00 0.00 20 SER A N 10
ATOM 15117 C CA . SER A 1 24 ? 5.284 -1.816 2.772 1.00 0.00 20 SER A CA 10
ATOM 15118 C C . SER A 1 24 ? 4.594 -2.107 1.438 1.00 0.00 20 SER A C 10
ATOM 15119 O O . SER A 1 24 ? 4.591 -3.245 0.972 1.00 0.00 20 SER A O 10
ATOM 15126 N N . THR A 1 25 ? 4.026 -1.058 0.863 1.00 0.00 21 THR A N 10
ATOM 15127 C CA . THR A 1 25 ? 3.334 -1.185 -0.409 1.00 0.00 21 THR A CA 10
ATOM 15128 C C . THR A 1 25 ? 4.340 -1.275 -1.558 1.00 0.00 21 THR A C 10
ATOM 15129 O O . THR A 1 25 ? 4.237 -0.538 -2.536 1.00 0.00 21 THR A O 10
ATOM 15140 N N . GLY A 1 26 ? 5.291 -2.184 -1.400 1.00 0.00 22 GLY A N 10
ATOM 15141 C CA . GLY A 1 26 ? 6.316 -2.380 -2.411 1.00 0.00 22 GLY A CA 10
ATOM 15142 C C . GLY A 1 26 ? 7.409 -3.326 -1.909 1.00 0.00 22 GLY A C 10
ATOM 15143 O O . GLY A 1 26 ? 8.527 -3.316 -2.422 1.00 0.00 22 GLY A O 10
ATOM 15147 N N . VAL A 1 27 ? 7.047 -4.120 -0.913 1.00 0.00 23 VAL A N 10
ATOM 15148 C CA . VAL A 1 27 ? 7.983 -5.070 -0.336 1.00 0.00 23 VAL A CA 10
ATOM 15149 C C . VAL A 1 27 ? 7.370 -6.471 -0.376 1.00 0.00 23 VAL A C 10
ATOM 15150 O O . VAL A 1 27 ? 8.047 -7.439 -0.717 1.00 0.00 23 VAL A O 10
ATOM 15163 N N . MET A 1 28 ? 6.095 -6.535 -0.022 1.00 0.00 24 MET A N 10
ATOM 15164 C CA . MET A 1 28 ? 5.382 -7.801 -0.013 1.00 0.00 24 MET A CA 10
ATOM 15165 C C . MET A 1 28 ? 5.854 -8.686 1.143 1.00 0.00 24 MET A C 10
ATOM 15166 O O . MET A 1 28 ? 5.440 -9.839 1.255 1.00 0.00 24 MET A O 10
ATOM 15178 N N . GLU A 1 29 ? 6.713 -8.114 1.972 1.00 0.00 25 GLU A N 10
ATOM 15179 C CA . GLU A 1 29 ? 7.245 -8.837 3.116 1.00 0.00 25 GLU A CA 10
ATOM 15180 C C . GLU A 1 29 ? 6.746 -8.209 4.419 1.00 0.00 25 GLU A C 10
ATOM 15181 O O . GLU A 1 29 ? 6.010 -8.842 5.175 1.00 0.00 25 GLU A O 10
ATOM 15191 N N . ALA A 1 30 ? 7.167 -6.973 4.642 1.00 0.00 26 ALA A N 10
ATOM 15192 C CA . ALA A 1 30 ? 6.773 -6.253 5.841 1.00 0.00 26 ALA A CA 10
ATOM 15193 C C . ALA A 1 30 ? 5.352 -5.716 5.664 1.00 0.00 26 ALA A C 10
ATOM 15194 O O . ALA A 1 30 ? 4.819 -5.053 6.553 1.00 0.00 26 ALA A O 10
ATOM 15201 N N . MET A 1 31 ? 4.777 -6.022 4.509 1.00 0.00 27 MET A N 10
ATOM 15202 C CA . MET A 1 31 ? 3.428 -5.578 4.205 1.00 0.00 27 MET A CA 10
ATOM 15203 C C . MET A 1 31 ? 2.498 -6.770 3.969 1.00 0.00 27 MET A C 10
ATOM 15204 O O . MET A 1 31 ? 1.281 -6.648 4.098 1.00 0.00 27 MET A O 10
ATOM 15216 N N . LYS A 1 32 ? 3.107 -7.896 3.626 1.00 0.00 28 LYS A N 10
ATOM 15217 C CA . LYS A 1 32 ? 2.350 -9.109 3.372 1.00 0.00 28 LYS A CA 10
ATOM 15218 C C . LYS A 1 32 ? 2.832 -10.214 4.314 1.00 0.00 28 LYS A C 10
ATOM 15219 O O . LYS A 1 32 ? 2.027 -10.974 4.849 1.00 0.00 28 LYS A O 10
ATOM 15234 N N . VAL A 1 33 ? 4.145 -10.268 4.486 1.00 0.00 29 VAL A N 10
ATOM 15235 C CA . VAL A 1 33 ? 4.745 -11.267 5.354 1.00 0.00 29 VAL A CA 10
ATOM 15236 C C . VAL A 1 33 ? 4.901 -10.688 6.761 1.00 0.00 29 VAL A C 10
ATOM 15237 O O . VAL A 1 33 ? 6.017 -10.542 7.256 1.00 0.00 29 VAL A O 10
ATOM 15250 N N . THR A 1 34 ? 3.764 -10.374 7.366 1.00 0.00 30 THR A N 10
ATOM 15251 C CA . THR A 1 34 ? 3.760 -9.813 8.706 1.00 0.00 30 THR A CA 10
ATOM 15252 C C . THR A 1 34 ? 2.809 -10.599 9.610 1.00 0.00 30 THR A C 10
ATOM 15253 O O . THR A 1 34 ? 3.049 -10.727 10.809 1.00 0.00 30 THR A O 10
ATOM 15264 N N . SER A 1 35 ? 1.748 -11.106 8.999 1.00 0.00 31 SER A N 10
ATOM 15265 C CA . SER A 1 35 ? 0.758 -11.876 9.734 1.00 0.00 31 SER A CA 10
ATOM 15266 C C . SER A 1 35 ? -0.632 -11.646 9.139 1.00 0.00 31 SER A C 10
ATOM 15267 O O . SER A 1 35 ? -1.638 -12.030 9.735 1.00 0.00 31 SER A O 10
ATOM 15274 N N . GLU A 1 36 ? -0.645 -11.022 7.970 1.00 0.00 32 GLU A N 10
ATOM 15275 C CA . GLU A 1 36 ? -1.895 -10.736 7.288 1.00 0.00 32 GLU A CA 10
ATOM 15276 C C . GLU A 1 36 ? -2.720 -9.729 8.091 1.00 0.00 32 GLU A C 10
ATOM 15277 O O . GLU A 1 36 ? -2.855 -8.573 7.693 1.00 0.00 32 GLU A O 10
ATOM 15287 N N . GLU A 1 37 ? -3.251 -10.205 9.208 1.00 0.00 33 GLU A N 10
ATOM 15288 C CA . GLU A 1 37 ? -4.060 -9.361 10.071 1.00 0.00 33 GLU A CA 10
ATOM 15289 C C . GLU A 1 37 ? -3.343 -8.036 10.340 1.00 0.00 33 GLU A C 10
ATOM 15290 O O . GLU A 1 37 ? -3.977 -6.984 10.396 1.00 0.00 33 GLU A O 10
ATOM 15300 N N . LYS A 1 38 ? -2.032 -8.131 10.498 1.00 0.00 34 LYS A N 10
ATOM 15301 C CA . LYS A 1 38 ? -1.222 -6.952 10.759 1.00 0.00 34 LYS A CA 10
ATOM 15302 C C . LYS A 1 38 ? -0.681 -6.407 9.436 1.00 0.00 34 LYS A C 10
ATOM 15303 O O . LYS A 1 38 ? -0.317 -5.236 9.347 1.00 0.00 34 LYS A O 10
ATOM 15318 N N . GLU A 1 39 ? -0.646 -7.283 8.442 1.00 0.00 35 GLU A N 10
ATOM 15319 C CA . GLU A 1 39 ? -0.156 -6.903 7.128 1.00 0.00 35 GLU A CA 10
ATOM 15320 C C . GLU A 1 39 ? -1.099 -5.886 6.483 1.00 0.00 35 GLU A C 10
ATOM 15321 O O . GLU A 1 39 ? -0.742 -5.241 5.498 1.00 0.00 35 GLU A O 10
ATOM 15331 N N . GLN A 1 40 ? -2.283 -5.773 7.066 1.00 0.00 36 GLN A N 10
ATOM 15332 C CA . GLN A 1 40 ? -3.280 -4.845 6.560 1.00 0.00 36 GLN A CA 10
ATOM 15333 C C . GLN A 1 40 ? -3.656 -3.829 7.640 1.00 0.00 36 GLN A C 10
ATOM 15334 O O . GLN A 1 40 ? -3.882 -2.656 7.345 1.00 0.00 36 GLN A O 10
ATOM 15346 N N . LEU A 1 41 ? -3.713 -4.316 8.871 1.00 0.00 37 LEU A N 10
ATOM 15347 C CA . LEU A 1 41 ? -4.059 -3.466 9.998 1.00 0.00 37 LEU A CA 10
ATOM 15348 C C . LEU A 1 41 ? -2.834 -2.643 10.404 1.00 0.00 37 LEU A C 10
ATOM 15349 O O . LEU A 1 41 ? -2.866 -1.414 10.363 1.00 0.00 37 LEU A O 10
ATOM 15364 N N . SER A 1 42 ? -1.784 -3.354 10.788 1.00 0.00 38 SER A N 10
ATOM 15365 C CA . SER A 1 42 ? -0.551 -2.706 11.202 1.00 0.00 38 SER A CA 10
ATOM 15366 C C . SER A 1 42 ? 0.143 -2.081 9.991 1.00 0.00 38 SER A C 10
ATOM 15367 O O . SER A 1 42 ? 1.048 -1.262 10.142 1.00 0.00 38 SER A O 10
ATOM 15374 N N . THR A 1 43 ? -0.305 -2.493 8.813 1.00 0.00 39 THR A N 10
ATOM 15375 C CA . THR A 1 43 ? 0.263 -1.984 7.576 1.00 0.00 39 THR A CA 10
ATOM 15376 C C . THR A 1 43 ? -0.540 -0.781 7.076 1.00 0.00 39 THR A C 10
ATOM 15377 O O . THR A 1 43 ? -0.021 0.049 6.331 1.00 0.00 39 THR A O 10
ATOM 15388 N N . ALA A 1 44 ? -1.791 -0.725 7.507 1.00 0.00 40 ALA A N 10
ATOM 15389 C CA . ALA A 1 44 ? -2.671 0.362 7.113 1.00 0.00 40 ALA A CA 10
ATOM 15390 C C . ALA A 1 44 ? -2.936 1.262 8.321 1.00 0.00 40 ALA A C 10
ATOM 15391 O O . ALA A 1 44 ? -3.685 2.233 8.225 1.00 0.00 40 ALA A O 10
ATOM 15398 N N . ILE A 1 45 ? -2.306 0.908 9.432 1.00 0.00 41 ILE A N 10
ATOM 15399 C CA . ILE A 1 45 ? -2.465 1.670 10.659 1.00 0.00 41 ILE A CA 10
ATOM 15400 C C . ILE A 1 45 ? -1.095 2.160 11.130 1.00 0.00 41 ILE A C 10
ATOM 15401 O O . ILE A 1 45 ? -0.957 3.301 11.572 1.00 0.00 41 ILE A O 10
ATOM 15416 N N . ASP A 1 46 ? -0.116 1.275 11.021 1.00 0.00 42 ASP A N 10
ATOM 15417 C CA . ASP A 1 46 ? 1.239 1.603 11.431 1.00 0.00 42 ASP A CA 10
ATOM 15418 C C . ASP A 1 46 ? 1.413 3.123 11.435 1.00 0.00 42 ASP A C 10
ATOM 15419 O O . ASP A 1 46 ? 1.451 3.745 12.495 1.00 0.00 42 ASP A O 10
ATOM 15427 N N . ARG A 1 47 ? 1.512 3.678 10.236 1.00 0.00 43 ARG A N 10
ATOM 15428 C CA . ARG A 1 47 ? 1.681 5.114 10.087 1.00 0.00 43 ARG A CA 10
ATOM 15429 C C . ARG A 1 47 ? 0.691 5.660 9.056 1.00 0.00 43 ARG A C 10
ATOM 15430 O O . ARG A 1 47 ? 0.554 6.874 8.903 1.00 0.00 43 ARG A O 10
ATOM 15448 N N . MET A 1 48 ? 0.027 4.739 8.374 1.00 0.00 44 MET A N 10
ATOM 15449 C CA . MET A 1 48 ? -0.946 5.113 7.362 1.00 0.00 44 MET A CA 10
ATOM 15450 C C . MET A 1 48 ? -2.213 5.682 8.002 1.00 0.00 44 MET A C 10
ATOM 15451 O O . MET A 1 48 ? -2.973 6.398 7.352 1.00 0.00 44 MET A O 10
ATOM 15463 N N . ASN A 1 49 ? -2.401 5.341 9.268 1.00 0.00 45 ASN A N 10
ATOM 15464 C CA . ASN A 1 49 ? -3.564 5.810 10.004 1.00 0.00 45 ASN A CA 10
ATOM 15465 C C . ASN A 1 49 ? -3.584 7.339 9.998 1.00 0.00 45 ASN A C 10
ATOM 15466 O O . ASN A 1 49 ? -4.253 7.952 9.168 1.00 0.00 45 ASN A O 10
ATOM 15476 N N . GLU A 1 50 ? -2.842 7.912 10.934 1.00 0.00 46 GLU A N 10
ATOM 15477 C CA . GLU A 1 50 ? -2.766 9.359 11.047 1.00 0.00 46 GLU A CA 10
ATOM 15478 C C . GLU A 1 50 ? -1.688 9.908 10.112 1.00 0.00 46 GLU A C 10
ATOM 15479 O O . GLU A 1 50 ? -1.764 11.057 9.678 1.00 0.00 46 GLU A O 10
ATOM 15489 N N . GLY A 1 51 ? -0.709 9.062 9.826 1.00 0.00 47 GLY A N 10
ATOM 15490 C CA . GLY A 1 51 ? 0.383 9.450 8.950 1.00 0.00 47 GLY A CA 10
ATOM 15491 C C . GLY A 1 51 ? -0.119 9.701 7.527 1.00 0.00 47 GLY A C 10
ATOM 15492 O O . GLY A 1 51 ? 0.276 10.675 6.888 1.00 0.00 47 GLY A O 10
ATOM 15496 N N . LEU A 1 52 ? -0.983 8.806 7.071 1.00 0.00 48 LEU A N 10
ATOM 15497 C CA . LEU A 1 52 ? -1.544 8.918 5.736 1.00 0.00 48 LEU A CA 10
ATOM 15498 C C . LEU A 1 52 ? -2.518 10.097 5.693 1.00 0.00 48 LEU A C 10
ATOM 15499 O O . LEU A 1 52 ? -2.492 10.897 4.759 1.00 0.00 48 LEU A O 10
ATOM 15514 N N . ASP A 1 53 ? -3.355 10.169 6.719 1.00 0.00 49 ASP A N 10
ATOM 15515 C CA . ASP A 1 53 ? -4.335 11.237 6.811 1.00 0.00 49 ASP A CA 10
ATOM 15516 C C . ASP A 1 53 ? -3.625 12.547 7.154 1.00 0.00 49 ASP A C 10
ATOM 15517 O O . ASP A 1 53 ? -4.160 13.629 6.915 1.00 0.00 49 ASP A O 10
ATOM 15525 N N . ALA A 1 54 ? -2.430 12.408 7.709 1.00 0.00 50 ALA A N 10
ATOM 15526 C CA . ALA A 1 54 ? -1.641 13.568 8.088 1.00 0.00 50 ALA A CA 10
ATOM 15527 C C . ALA A 1 54 ? -0.920 14.113 6.854 1.00 0.00 50 ALA A C 10
ATOM 15528 O O . ALA A 1 54 ? -1.343 15.112 6.273 1.00 0.00 50 ALA A O 10
ATOM 15535 N N . PHE A 1 55 ? 0.159 13.434 6.490 1.00 0.00 51 PHE A N 10
ATOM 15536 C CA . PHE A 1 55 ? 0.943 13.839 5.335 1.00 0.00 51 PHE A CA 10
ATOM 15537 C C . PHE A 1 55 ? 0.037 14.290 4.188 1.00 0.00 51 PHE A C 10
ATOM 15538 O O . PHE A 1 55 ? 0.315 15.292 3.530 1.00 0.00 51 PHE A O 10
ATOM 15554 N N . ILE A 1 56 ? -1.027 13.528 3.982 1.00 0.00 52 ILE A N 10
ATOM 15555 C CA . ILE A 1 56 ? -1.976 13.838 2.925 1.00 0.00 52 ILE A CA 10
ATOM 15556 C C . ILE A 1 56 ? -2.719 15.129 3.274 1.00 0.00 52 ILE A C 10
ATOM 15557 O O . ILE A 1 56 ? -2.859 16.015 2.433 1.00 0.00 52 ILE A O 10
ATOM 15572 N N . GLN A 1 57 ? -3.176 15.193 4.517 1.00 0.00 53 GLN A N 10
ATOM 15573 C CA . GLN A 1 57 ? -3.901 16.361 4.988 1.00 0.00 53 GLN A CA 10
ATOM 15574 C C . GLN A 1 57 ? -2.940 17.534 5.198 1.00 0.00 53 GLN A C 10
ATOM 15575 O O . GLN A 1 57 ? -3.366 18.634 5.545 1.00 0.00 53 GLN A O 10
ATOM 15587 N N . LEU A 1 58 ? -1.663 17.258 4.978 1.00 0.00 54 LEU A N 10
ATOM 15588 C CA . LEU A 1 58 ? -0.639 18.275 5.139 1.00 0.00 54 LEU A CA 10
ATOM 15589 C C . LEU A 1 58 ? 0.077 18.488 3.803 1.00 0.00 54 LEU A C 10
ATOM 15590 O O . LEU A 1 58 ? 0.772 19.486 3.620 1.00 0.00 54 LEU A O 10
ATOM 15605 N N . TYR A 1 59 ? -0.119 17.533 2.905 1.00 0.00 55 TYR A N 10
ATOM 15606 C CA . TYR A 1 59 ? 0.500 17.604 1.593 1.00 0.00 55 TYR A CA 10
ATOM 15607 C C . TYR A 1 59 ? -0.547 17.466 0.485 1.00 0.00 55 TYR A C 10
ATOM 15608 O O . TYR A 1 59 ? -0.817 18.421 -0.242 1.00 0.00 55 TYR A O 10
ATOM 15625 N N . ASN A 1 60 ? -1.108 16.270 0.392 1.00 0.00 56 ASN A N 10
ATOM 15626 C CA . ASN A 1 60 ? -2.120 15.993 -0.614 1.00 0.00 56 ASN A CA 10
ATOM 15627 C C . ASN A 1 60 ? -1.452 15.884 -1.987 1.00 0.00 56 ASN A C 10
ATOM 15628 O O . ASN A 1 60 ? -1.961 16.413 -2.973 1.00 0.00 56 ASN A O 10
ATOM 15638 N N . GLU A 1 61 ? -0.321 15.195 -2.005 1.00 0.00 57 GLU A N 10
ATOM 15639 C CA . GLU A 1 61 ? 0.423 15.011 -3.240 1.00 0.00 57 GLU A CA 10
ATOM 15640 C C . GLU A 1 61 ? -0.073 13.764 -3.976 1.00 0.00 57 GLU A C 10
ATOM 15641 O O . GLU A 1 61 ? 0.076 13.657 -5.193 1.00 0.00 57 GLU A O 10
ATOM 15651 N N . SER A 1 62 ? -0.652 12.854 -3.208 1.00 0.00 58 SER A N 10
ATOM 15652 C CA . SER A 1 62 ? -1.171 11.619 -3.772 1.00 0.00 58 SER A CA 10
ATOM 15653 C C . SER A 1 62 ? -0.092 10.534 -3.739 1.00 0.00 58 SER A C 10
ATOM 15654 O O . SER A 1 62 ? -0.388 9.354 -3.915 1.00 0.00 58 SER A O 10
ATOM 15661 N N . GLU A 1 63 ? 1.138 10.975 -3.514 1.00 0.00 59 GLU A N 10
ATOM 15662 C CA . GLU A 1 63 ? 2.262 10.057 -3.457 1.00 0.00 59 GLU A CA 10
ATOM 15663 C C . GLU A 1 63 ? 3.352 10.610 -2.536 1.00 0.00 59 GLU A C 10
ATOM 15664 O O . GLU A 1 63 ? 3.551 10.108 -1.432 1.00 0.00 59 GLU A O 10
ATOM 15674 N N . ILE A 1 64 ? 4.030 11.638 -3.026 1.00 0.00 60 ILE A N 10
ATOM 15675 C CA . ILE A 1 64 ? 5.095 12.265 -2.261 1.00 0.00 60 ILE A CA 10
ATOM 15676 C C . ILE A 1 64 ? 5.807 13.296 -3.139 1.00 0.00 60 ILE A C 10
ATOM 15677 O O . ILE A 1 64 ? 5.754 14.494 -2.863 1.00 0.00 60 ILE A O 10
ATOM 15692 N N . ASP A 1 65 ? 6.457 12.794 -4.178 1.00 0.00 61 ASP A N 10
ATOM 15693 C CA . ASP A 1 65 ? 7.179 13.657 -5.097 1.00 0.00 61 ASP A CA 10
ATOM 15694 C C . ASP A 1 65 ? 6.231 14.733 -5.632 1.00 0.00 61 ASP A C 10
ATOM 15695 O O . ASP A 1 65 ? 6.346 15.902 -5.267 1.00 0.00 61 ASP A O 10
ATOM 15703 N N . GLU A 1 66 ? 5.317 14.298 -6.487 1.00 0.00 62 GLU A N 10
ATOM 15704 C CA . GLU A 1 66 ? 4.350 15.210 -7.075 1.00 0.00 62 GLU A CA 10
ATOM 15705 C C . GLU A 1 66 ? 3.525 14.491 -8.144 1.00 0.00 62 GLU A C 10
ATOM 15706 O O . GLU A 1 66 ? 3.945 13.461 -8.670 1.00 0.00 62 GLU A O 10
ATOM 15716 N N . PRO A 1 67 ? 2.334 15.076 -8.442 1.00 0.00 63 PRO A N 10
ATOM 15717 C CA . PRO A 1 67 ? 1.446 14.502 -9.438 1.00 0.00 63 PRO A CA 10
ATOM 15718 C C . PRO A 1 67 ? 1.967 14.763 -10.852 1.00 0.00 63 PRO A C 10
ATOM 15719 O O . PRO A 1 67 ? 1.198 15.108 -11.748 1.00 0.00 63 PRO A O 10
ATOM 15727 N N . LEU A 1 68 ? 3.272 14.589 -11.010 1.00 0.00 64 LEU A N 10
ATOM 15728 C CA . LEU A 1 68 ? 3.905 14.801 -12.300 1.00 0.00 64 LEU A CA 10
ATOM 15729 C C . LEU A 1 68 ? 3.838 13.509 -13.115 1.00 0.00 64 LEU A C 10
ATOM 15730 O O . LEU A 1 68 ? 4.010 13.528 -14.333 1.00 0.00 64 LEU A O 10
ATOM 15745 N N . ILE A 1 69 ? 3.589 12.415 -12.410 1.00 0.00 65 ILE A N 10
ATOM 15746 C CA . ILE A 1 69 ? 3.498 11.115 -13.053 1.00 0.00 65 ILE A CA 10
ATOM 15747 C C . ILE A 1 69 ? 4.891 10.484 -13.118 1.00 0.00 65 ILE A C 10
ATOM 15748 O O . ILE A 1 69 ? 5.135 9.593 -13.930 1.00 0.00 65 ILE A O 10
ATOM 15763 N N . GLN A 1 70 ? 5.767 10.970 -12.250 1.00 0.00 66 GLN A N 10
ATOM 15764 C CA . GLN A 1 70 ? 7.128 10.465 -12.199 1.00 0.00 66 GLN A CA 10
ATOM 15765 C C . GLN A 1 70 ? 7.327 9.607 -10.948 1.00 0.00 66 GLN A C 10
ATOM 15766 O O . GLN A 1 70 ? 8.115 8.662 -10.959 1.00 0.00 66 GLN A O 10
ATOM 15778 N N . LEU A 1 71 ? 6.602 9.967 -9.900 1.00 0.00 67 LEU A N 10
ATOM 15779 C CA . LEU A 1 71 ? 6.691 9.242 -8.643 1.00 0.00 67 LEU A CA 10
ATOM 15780 C C . LEU A 1 71 ? 5.286 8.833 -8.197 1.00 0.00 67 LEU A C 10
ATOM 15781 O O . LEU A 1 71 ? 5.120 7.836 -7.494 1.00 0.00 67 LEU A O 10
ATOM 15796 N N . ASP A 1 72 ? 4.311 9.621 -8.622 1.00 0.00 68 ASP A N 10
ATOM 15797 C CA . ASP A 1 72 ? 2.926 9.353 -8.274 1.00 0.00 68 ASP A CA 10
ATOM 15798 C C . ASP A 1 72 ? 2.483 8.045 -8.933 1.00 0.00 68 ASP A C 10
ATOM 15799 O O . ASP A 1 72 ? 1.684 7.300 -8.368 1.00 0.00 68 ASP A O 10
ATOM 15807 N N . ASP A 1 73 ? 3.020 7.806 -10.121 1.00 0.00 69 ASP A N 10
ATOM 15808 C CA . ASP A 1 73 ? 2.691 6.602 -10.863 1.00 0.00 69 ASP A CA 10
ATOM 15809 C C . ASP A 1 73 ? 3.639 5.475 -10.446 1.00 0.00 69 ASP A C 10
ATOM 15810 O O . ASP A 1 73 ? 3.328 4.299 -10.624 1.00 0.00 69 ASP A O 10
ATOM 15818 N N . ASP A 1 74 ? 4.776 5.876 -9.896 1.00 0.00 70 ASP A N 10
ATOM 15819 C CA . ASP A 1 74 ? 5.772 4.914 -9.452 1.00 0.00 70 ASP A CA 10
ATOM 15820 C C . ASP A 1 74 ? 5.238 4.160 -8.233 1.00 0.00 70 ASP A C 10
ATOM 15821 O O . ASP A 1 74 ? 5.432 2.951 -8.113 1.00 0.00 70 ASP A O 10
ATOM 15829 N N . THR A 1 75 ? 4.575 4.904 -7.360 1.00 0.00 71 THR A N 10
ATOM 15830 C CA . THR A 1 75 ? 4.011 4.320 -6.155 1.00 0.00 71 THR A CA 10
ATOM 15831 C C . THR A 1 75 ? 2.599 3.796 -6.427 1.00 0.00 71 THR A C 10
ATOM 15832 O O . THR A 1 75 ? 2.215 2.744 -5.917 1.00 0.00 71 THR A O 10
ATOM 15843 N N . ALA A 1 76 ? 1.865 4.555 -7.227 1.00 0.00 72 ALA A N 10
ATOM 15844 C CA . ALA A 1 76 ? 0.504 4.181 -7.571 1.00 0.00 72 ALA A CA 10
ATOM 15845 C C . ALA A 1 76 ? 0.516 2.825 -8.280 1.00 0.00 72 ALA A C 10
ATOM 15846 O O . ALA A 1 76 ? -0.432 2.050 -8.163 1.00 0.00 72 ALA A O 10
ATOM 15853 N N . GLU A 1 77 ? 1.602 2.580 -9.000 1.00 0.00 73 GLU A N 10
ATOM 15854 C CA . GLU A 1 77 ? 1.750 1.331 -9.727 1.00 0.00 73 GLU A CA 10
ATOM 15855 C C . GLU A 1 77 ? 1.936 0.167 -8.752 1.00 0.00 73 GLU A C 10
ATOM 15856 O O . GLU A 1 77 ? 1.646 -0.981 -9.088 1.00 0.00 73 GLU A O 10
ATOM 15866 N N . LEU A 1 78 ? 2.418 0.503 -7.565 1.00 0.00 74 LEU A N 10
ATOM 15867 C CA . LEU A 1 78 ? 2.646 -0.500 -6.538 1.00 0.00 74 LEU A CA 10
ATOM 15868 C C . LEU A 1 78 ? 1.299 -0.991 -6.004 1.00 0.00 74 LEU A C 10
ATOM 15869 O O . LEU A 1 78 ? 1.009 -2.186 -6.048 1.00 0.00 74 LEU A O 10
ATOM 15884 N N . MET A 1 79 ? 0.513 -0.046 -5.511 1.00 0.00 75 MET A N 10
ATOM 15885 C CA . MET A 1 79 ? -0.796 -0.368 -4.968 1.00 0.00 75 MET A CA 10
ATOM 15886 C C . MET A 1 79 ? -1.737 -0.867 -6.066 1.00 0.00 75 MET A C 10
ATOM 15887 O O . MET A 1 79 ? -2.538 -1.772 -5.839 1.00 0.00 75 MET A O 10
ATOM 15899 N N . LYS A 1 80 ? -1.609 -0.253 -7.234 1.00 0.00 76 LYS A N 10
ATOM 15900 C CA . LYS A 1 80 ? -2.439 -0.623 -8.368 1.00 0.00 76 LYS A CA 10
ATOM 15901 C C . LYS A 1 80 ? -2.043 -2.020 -8.849 1.00 0.00 76 LYS A C 10
ATOM 15902 O O . LYS A 1 80 ? -2.895 -2.897 -8.991 1.00 0.00 76 LYS A O 10
ATOM 15917 N N . GLN A 1 81 ? -0.750 -2.186 -9.086 1.00 0.00 77 GLN A N 10
ATOM 15918 C CA . GLN A 1 81 ? -0.232 -3.462 -9.548 1.00 0.00 77 GLN A CA 10
ATOM 15919 C C . GLN A 1 81 ? -0.654 -4.583 -8.596 1.00 0.00 77 GLN A C 10
ATOM 15920 O O . GLN A 1 81 ? -0.764 -5.739 -9.002 1.00 0.00 77 GLN A O 10
ATOM 15932 N N . ALA A 1 82 ? -0.879 -4.202 -7.347 1.00 0.00 78 ALA A N 10
ATOM 15933 C CA . ALA A 1 82 ? -1.287 -5.160 -6.334 1.00 0.00 78 ALA A CA 10
ATOM 15934 C C . ALA A 1 82 ? -2.720 -5.613 -6.615 1.00 0.00 78 ALA A C 10
ATOM 15935 O O . ALA A 1 82 ? -2.940 -6.711 -7.122 1.00 0.00 78 ALA A O 10
ATOM 15942 N N . ARG A 1 83 ? -3.660 -4.744 -6.271 1.00 0.00 79 ARG A N 10
ATOM 15943 C CA . ARG A 1 83 ? -5.066 -5.041 -6.479 1.00 0.00 79 ARG A CA 10
ATOM 15944 C C . ARG A 1 83 ? -5.343 -5.286 -7.964 1.00 0.00 79 ARG A C 10
ATOM 15945 O O . ARG A 1 83 ? -6.446 -5.685 -8.336 1.00 0.00 79 ARG A O 10
ATOM 15963 N N . ASP A 1 84 ? -4.323 -5.039 -8.772 1.00 0.00 80 ASP A N 10
ATOM 15964 C CA . ASP A 1 84 ? -4.442 -5.229 -10.208 1.00 0.00 80 ASP A CA 10
ATOM 15965 C C . ASP A 1 84 ? -4.282 -6.714 -10.537 1.00 0.00 80 ASP A C 10
ATOM 15966 O O . ASP A 1 84 ? -5.133 -7.301 -11.203 1.00 0.00 80 ASP A O 10
ATOM 15974 N N . MET A 1 85 ? -3.186 -7.280 -10.054 1.00 0.00 81 MET A N 10
ATOM 15975 C CA . MET A 1 85 ? -2.903 -8.685 -10.288 1.00 0.00 81 MET A CA 10
ATOM 15976 C C . MET A 1 85 ? -3.763 -9.576 -9.387 1.00 0.00 81 MET A C 10
ATOM 15977 O O . MET A 1 85 ? -4.096 -10.700 -9.756 1.00 0.00 81 MET A O 10
ATOM 15989 N N . TYR A 1 86 ? -4.095 -9.037 -8.223 1.00 0.00 82 TYR A N 10
ATOM 15990 C CA . TYR A 1 86 ? -4.909 -9.768 -7.267 1.00 0.00 82 TYR A CA 10
ATOM 15991 C C . TYR A 1 86 ? -5.116 -8.954 -5.987 1.00 0.00 82 TYR A C 10
ATOM 15992 O O . TYR A 1 86 ? -6.142 -9.087 -5.321 1.00 0.00 82 TYR A O 10
ATOM 16009 N N . GLY A 1 87 ? -4.125 -8.129 -5.683 1.00 0.00 83 GLY A N 10
ATOM 16010 C CA . GLY A 1 87 ? -4.186 -7.293 -4.496 1.00 0.00 83 GLY A CA 10
ATOM 16011 C C . GLY A 1 87 ? -3.537 -7.992 -3.299 1.00 0.00 83 GLY A C 10
ATOM 16012 O O . GLY A 1 87 ? -3.422 -7.409 -2.223 1.00 0.00 83 GLY A O 10
ATOM 16016 N N . GLN A 1 88 ? -3.128 -9.231 -3.528 1.00 0.00 84 GLN A N 10
ATOM 16017 C CA . GLN A 1 88 ? -2.492 -10.016 -2.484 1.00 0.00 84 GLN A CA 10
ATOM 16018 C C . GLN A 1 88 ? -1.590 -9.126 -1.628 1.00 0.00 84 GLN A C 10
ATOM 16019 O O . GLN A 1 88 ? -1.373 -9.406 -0.449 1.00 0.00 84 GLN A O 10
ATOM 16031 N N . GLU A 1 89 ? -1.086 -8.072 -2.253 1.00 0.00 85 GLU A N 10
ATOM 16032 C CA . GLU A 1 89 ? -0.211 -7.140 -1.563 1.00 0.00 85 GLU A CA 10
ATOM 16033 C C . GLU A 1 89 ? -0.834 -6.713 -0.232 1.00 0.00 85 GLU A C 10
ATOM 16034 O O . GLU A 1 89 ? -0.468 -7.230 0.823 1.00 0.00 85 GLU A O 10
ATOM 16044 N N . LYS A 1 90 ? -1.763 -5.774 -0.324 1.00 0.00 86 LYS A N 10
ATOM 16045 C CA . LYS A 1 90 ? -2.441 -5.272 0.859 1.00 0.00 86 LYS A CA 10
ATOM 16046 C C . LYS A 1 90 ? -3.874 -4.881 0.495 1.00 0.00 86 LYS A C 10
ATOM 16047 O O . LYS A 1 90 ? -4.635 -4.432 1.350 1.00 0.00 86 LYS A O 10
ATOM 16062 N N . LEU A 1 91 ? -4.199 -5.067 -0.777 1.00 0.00 87 LEU A N 10
ATOM 16063 C CA . LEU A 1 91 ? -5.528 -4.740 -1.265 1.00 0.00 87 LEU A CA 10
ATOM 16064 C C . LEU A 1 91 ? -6.049 -5.893 -2.125 1.00 0.00 87 LEU A C 10
ATOM 16065 O O . LEU A 1 91 ? -6.311 -5.715 -3.314 1.00 0.00 87 LEU A O 10
ATOM 16080 N N . ASN A 1 92 ? -6.182 -7.049 -1.491 1.00 0.00 88 ASN A N 10
ATOM 16081 C CA . ASN A 1 92 ? -6.667 -8.230 -2.184 1.00 0.00 88 ASN A CA 10
ATOM 16082 C C . ASN A 1 92 ? -8.061 -8.586 -1.663 1.00 0.00 88 ASN A C 10
ATOM 16083 O O . ASN A 1 92 ? -9.016 -7.838 -1.871 1.00 0.00 88 ASN A O 10
ATOM 16093 N N . GLU A 1 93 ? -8.134 -9.727 -0.994 1.00 0.00 89 GLU A N 10
ATOM 16094 C CA . GLU A 1 93 ? -9.395 -10.191 -0.441 1.00 0.00 89 GLU A CA 10
ATOM 16095 C C . GLU A 1 93 ? -9.765 -9.373 0.798 1.00 0.00 89 GLU A C 10
ATOM 16096 O O . GLU A 1 93 ? -10.619 -8.491 0.731 1.00 0.00 89 GLU A O 10
ATOM 16106 N N . LYS A 1 94 ? -9.102 -9.696 1.900 1.00 0.00 90 LYS A N 10
ATOM 16107 C CA . LYS A 1 94 ? -9.350 -9.001 3.151 1.00 0.00 90 LYS A CA 10
ATOM 16108 C C . LYS A 1 94 ? -8.538 -7.705 3.180 1.00 0.00 90 LYS A C 10
ATOM 16109 O O . LYS A 1 94 ? -8.859 -6.784 3.931 1.00 0.00 90 LYS A O 10
ATOM 16124 N N . LEU A 1 95 ? -7.504 -7.674 2.354 1.00 0.00 91 LEU A N 10
ATOM 16125 C CA . LEU A 1 95 ? -6.643 -6.506 2.275 1.00 0.00 91 LEU A CA 10
ATOM 16126 C C . LEU A 1 95 ? -7.369 -5.393 1.517 1.00 0.00 91 LEU A C 10
ATOM 16127 O O . LEU A 1 95 ? -7.218 -4.215 1.839 1.00 0.00 91 LEU A O 10
ATOM 16142 N N . ASN A 1 96 ? -8.142 -5.805 0.522 1.00 0.00 92 ASN A N 10
ATOM 16143 C CA . ASN A 1 96 ? -8.893 -4.858 -0.284 1.00 0.00 92 ASN A CA 10
ATOM 16144 C C . ASN A 1 96 ? -9.765 -3.995 0.629 1.00 0.00 92 ASN A C 10
ATOM 16145 O O . ASN A 1 96 ? -9.922 -2.798 0.394 1.00 0.00 92 ASN A O 10
ATOM 16155 N N . THR A 1 97 ? -10.310 -4.637 1.653 1.00 0.00 93 THR A N 10
ATOM 16156 C CA . THR A 1 97 ? -11.163 -3.942 2.602 1.00 0.00 93 THR A CA 10
ATOM 16157 C C . THR A 1 97 ? -10.329 -3.018 3.491 1.00 0.00 93 THR A C 10
ATOM 16158 O O . THR A 1 97 ? -10.730 -1.889 3.769 1.00 0.00 93 THR A O 10
ATOM 16169 N N . ILE A 1 98 ? -9.183 -3.532 3.914 1.00 0.00 94 ILE A N 10
ATOM 16170 C CA . ILE A 1 98 ? -8.290 -2.768 4.767 1.00 0.00 94 ILE A CA 10
ATOM 16171 C C . ILE A 1 98 ? -7.740 -1.575 3.982 1.00 0.00 94 ILE A C 10
ATOM 16172 O O . ILE A 1 98 ? -7.569 -0.489 4.536 1.00 0.00 94 ILE A O 10
ATOM 16187 N N . ILE A 1 99 ? -7.479 -1.816 2.707 1.00 0.00 95 ILE A N 10
ATOM 16188 C CA . ILE A 1 99 ? -6.952 -0.775 1.840 1.00 0.00 95 ILE A CA 10
ATOM 16189 C C . ILE A 1 99 ? -8.105 0.101 1.345 1.00 0.00 95 ILE A C 10
ATOM 16190 O O . ILE A 1 99 ? -7.916 1.287 1.081 1.00 0.00 95 ILE A O 10
ATOM 16205 N N . LYS A 1 100 ? -9.270 -0.518 1.234 1.00 0.00 96 LYS A N 10
ATOM 16206 C CA . LYS A 1 100 ? -10.453 0.190 0.775 1.00 0.00 96 LYS A CA 10
ATOM 16207 C C . LYS A 1 100 ? -10.781 1.316 1.758 1.00 0.00 96 LYS A C 10
ATOM 16208 O O . LYS A 1 100 ? -11.265 2.374 1.357 1.00 0.00 96 LYS A O 10
ATOM 16223 N N . GLN A 1 101 ? -10.506 1.051 3.026 1.00 0.00 97 GLN A N 10
ATOM 16224 C CA . GLN A 1 101 ? -10.765 2.028 4.069 1.00 0.00 97 GLN A CA 10
ATOM 16225 C C . GLN A 1 101 ? -9.607 3.023 4.164 1.00 0.00 97 GLN A C 10
ATOM 16226 O O . GLN A 1 101 ? -9.828 4.230 4.247 1.00 0.00 97 GLN A O 10
ATOM 16238 N N . ILE A 1 102 ? -8.400 2.480 4.150 1.00 0.00 98 ILE A N 10
ATOM 16239 C CA . ILE A 1 102 ? -7.206 3.305 4.234 1.00 0.00 98 ILE A CA 10
ATOM 16240 C C . ILE A 1 102 ? -7.031 4.075 2.925 1.00 0.00 98 ILE A C 10
ATOM 16241 O O . ILE A 1 102 ? -6.256 5.028 2.859 1.00 0.00 98 ILE A O 10
ATOM 16256 N N . LEU A 1 103 ? -7.766 3.635 1.913 1.00 0.00 99 LEU A N 10
ATOM 16257 C CA . LEU A 1 103 ? -7.701 4.272 0.609 1.00 0.00 99 LEU A CA 10
ATOM 16258 C C . LEU A 1 103 ? -8.933 5.158 0.418 1.00 0.00 99 LEU A C 10
ATOM 16259 O O . LEU A 1 103 ? -8.872 6.169 -0.282 1.00 0.00 99 LEU A O 10
ATOM 16274 N N . SER A 1 104 ? -10.021 4.749 1.052 1.00 0.00 100 SER A N 10
ATOM 16275 C CA . SER A 1 104 ? -11.266 5.496 0.961 1.00 0.00 100 SER A CA 10
ATOM 16276 C C . SER A 1 104 ? -11.302 6.585 2.034 1.00 0.00 100 SER A C 10
ATOM 16277 O O . SER A 1 104 ? -12.176 7.450 2.015 1.00 0.00 100 SER A O 10
ATOM 16284 N N . ILE A 1 105 ? -10.343 6.507 2.945 1.00 0.00 101 ILE A N 10
ATOM 16285 C CA . ILE A 1 105 ? -10.256 7.475 4.025 1.00 0.00 101 ILE A CA 10
ATOM 16286 C C . ILE A 1 105 ? -9.936 8.854 3.442 1.00 0.00 101 ILE A C 10
ATOM 16287 O O . ILE A 1 105 ? -9.930 9.850 4.163 1.00 0.00 101 ILE A O 10
ATOM 16302 N N . SER A 1 106 ? -9.676 8.865 2.143 1.00 0.00 102 SER A N 10
ATOM 16303 C CA . SER A 1 106 ? -9.355 10.105 1.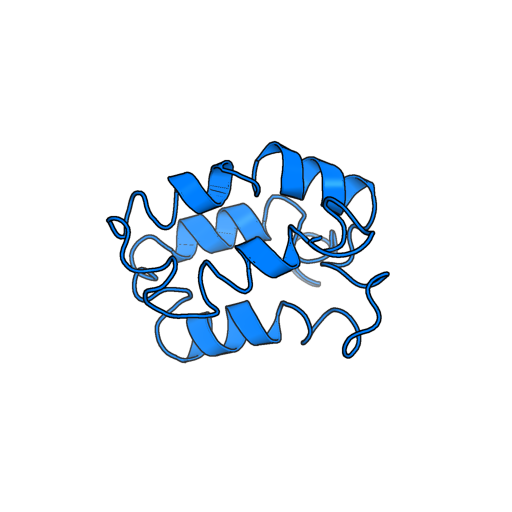455 1.00 0.00 102 SER A CA 10
ATOM 16304 C C . SER A 1 106 ? -7.838 10.256 1.328 1.00 0.00 102 SER A C 10
ATOM 16305 O O . SER A 1 106 ? -7.279 11.288 1.697 1.00 0.00 102 SER A O 10
ATOM 16312 N N . VAL A 1 107 ? -7.214 9.211 0.804 1.00 0.00 103 VAL A N 10
ATOM 16313 C CA . VAL A 1 107 ? -5.772 9.214 0.623 1.00 0.00 103 VAL A CA 10
ATOM 16314 C C . VAL A 1 107 ? -5.445 8.909 -0.840 1.00 0.00 103 VAL A C 10
ATOM 16315 O O . VAL A 1 107 ? -4.529 9.498 -1.411 1.00 0.00 103 VAL A O 10
ATOM 16328 N N . SER A 1 108 ? -6.212 7.988 -1.405 1.00 0.00 104 SER A N 10
ATOM 16329 C CA . SER A 1 108 ? -6.016 7.598 -2.791 1.00 0.00 104 SER A CA 10
ATOM 16330 C C . SER A 1 108 ? -7.313 7.792 -3.579 1.00 0.00 104 SER A C 10
ATOM 16331 O O . SER A 1 108 ? -7.284 8.201 -4.738 1.00 0.00 104 SER A O 10
ATOM 16338 N N . GLU A 1 109 ? -8.421 7.491 -2.916 1.00 0.00 105 GLU A N 10
ATOM 16339 C CA . GLU A 1 109 ? -9.726 7.627 -3.539 1.00 0.00 105 GLU A CA 10
ATOM 16340 C C . GLU A 1 109 ? -10.064 9.104 -3.745 1.00 0.00 105 GLU A C 10
ATOM 16341 O O . GLU A 1 109 ? -10.964 9.438 -4.515 1.00 0.00 105 GLU A O 10
ATOM 16351 N N . GLU A 1 110 ? -9.325 9.951 -3.043 1.00 0.00 106 GLU A N 10
ATOM 16352 C CA . GLU A 1 110 ? -9.536 11.386 -3.139 1.00 0.00 106 GLU A CA 10
ATOM 16353 C C . GLU A 1 110 ? -8.225 12.092 -3.491 1.00 0.00 106 GLU A C 10
ATOM 16354 O O . GLU A 1 110 ? -8.122 13.312 -3.372 1.00 0.00 106 GLU A O 10
ATOM 16364 N N . GLY A 1 111 ? -7.257 11.296 -3.919 1.00 0.00 107 GLY A N 10
ATOM 16365 C CA . GLY A 1 111 ? -5.958 11.829 -4.291 1.00 0.00 107 GLY A CA 10
ATOM 16366 C C . GLY A 1 111 ? -6.074 12.766 -5.495 1.00 0.00 107 GLY A C 10
ATOM 16367 O O . GLY A 1 111 ? -5.114 13.448 -5.851 1.00 0.00 107 GLY A O 10
ATOM 16371 N N . GLU A 1 112 ? -7.258 12.769 -6.090 1.00 0.00 108 GLU A N 10
ATOM 16372 C CA . GLU A 1 112 ? -7.511 13.610 -7.248 1.00 0.00 108 GLU A CA 10
ATOM 16373 C C . GLU A 1 112 ? -8.997 13.574 -7.614 1.00 0.00 108 GLU A C 10
ATOM 16374 O O . GLU A 1 112 ? -9.582 14.603 -7.947 1.00 0.00 108 GLU A O 10
ATOM 16384 N N . LYS A 1 113 ? -9.563 12.379 -7.542 1.00 0.00 109 LYS A N 10
ATOM 16385 C CA . LYS A 1 113 ? -10.968 12.196 -7.863 1.00 0.00 109 LYS A CA 10
ATOM 16386 C C . LYS A 1 113 ? -11.315 10.707 -7.783 1.00 0.00 109 LYS A C 10
ATOM 16387 O O . LYS A 1 113 ? -11.832 10.240 -6.769 1.00 0.00 109 LYS A O 10
ATOM 16402 N N . GLU A 1 114 ? -11.017 10.004 -8.864 1.00 0.00 110 GLU A N 10
ATOM 16403 C CA . GLU A 1 114 ? -11.291 8.578 -8.929 1.00 0.00 110 GLU A CA 10
ATOM 16404 C C . GLU A 1 114 ? -12.800 8.328 -8.959 1.00 0.00 110 GLU A C 10
ATOM 16405 O O . GLU A 1 114 ? -13.307 7.481 -8.224 1.00 0.00 110 GLU A O 10
ATOM 16415 N N . LEU A 1 115 ? -13.476 9.081 -9.813 1.00 0.00 111 LEU A N 10
ATOM 16416 C CA . LEU A 1 115 ? -14.917 8.952 -9.948 1.00 0.00 111 LEU A CA 10
ATOM 16417 C C . LEU A 1 115 ? -15.548 8.856 -8.557 1.00 0.00 111 LEU A C 10
ATOM 16418 O O . LEU A 1 115 ? -14.945 9.268 -7.568 1.00 0.00 111 LEU A O 10
ATOM 16433 N N . VAL A 1 116 ? -16.753 8.308 -8.526 1.00 0.00 112 VAL A N 10
ATOM 16434 C CA . VAL A 1 116 ? -17.472 8.151 -7.273 1.00 0.00 112 VAL A CA 10
ATOM 16435 C C . VAL A 1 116 ? -17.210 6.753 -6.710 1.00 0.00 112 VAL A C 10
ATOM 16436 O O . VAL A 1 116 ? -17.157 5.779 -7.459 1.00 0.00 112 VAL A O 10
ATOM 16449 N N . PRO A 1 117 ? -17.049 6.698 -5.360 1.00 0.00 113 PRO A N 10
ATOM 16450 C CA . PRO A 1 117 ? -16.793 5.435 -4.689 1.00 0.00 113 PRO A CA 10
ATOM 16451 C C . PRO A 1 117 ? -18.066 4.590 -4.607 1.00 0.00 113 PRO A C 10
ATOM 16452 O O . PRO A 1 117 ? -18.917 4.826 -3.750 1.00 0.00 113 PRO A O 10
ATOM 16460 N N . ARG A 1 118 ? -18.156 3.623 -5.508 1.00 0.00 114 ARG A N 10
ATOM 16461 C CA . ARG A 1 118 ? -19.310 2.742 -5.548 1.00 0.00 114 ARG A CA 10
ATOM 16462 C C . ARG A 1 118 ? -20.598 3.545 -5.354 1.00 0.00 114 ARG A C 10
ATOM 16463 O O . ARG A 1 118 ? -21.688 2.978 -5.319 1.00 0.00 114 ARG A O 10
#

Foldseek 3Di:
DPPCADLCVQQVVLLVVALPPCCVLQVVPLVCSLVVSCCVCLVCVLVPCCVVPLQLAGPHPPCPGNVVSVCSCCVLVVVAVSRQCHDVSVVSCVCSCVVCRNCVSPHVDDDD

CATH classification: 1.10.220.90

Solvent-accessible surface area: 7298 Å² total; per-residue (Å²): 32,129,180,174,48,152,69,38,77,69,11,26,38,11,11,68,94,4,17,37,45,106,101,62,49,27,99,65,71,50,109,131,0,6,87,24,2,8,94,78,100,7,86,120,19,6,86,28,0,13,132,93,31,51,56,5,1,69,103,25,117,121,107,114,17,72,72,18,6,38,90,42,10,109,94,14,132,102,133,122,10,11,9,100,20,54,158,121,1,96,81,32,20,111,92,22,36,35,69,36,1,20,59,95,30,125,104,92,161,99,90,247

Sequence (112 aa):
CTFFEKHHRKWDILLEKSTGVMEAMKVTSEEKEQLSTAIDRMNEGLDAFIQLYNESEIDEPLIQLDDDTAELMKQARDMYGQEKLNEKLNTIIKQILSISVSEEGEKELVPRCTFFEKHHRKWDILLEKSTGVMEAMKVTSEEKEQLSTAIDRMNEGLDAFIQLYNESEIDEPLIQLDDDTAELMKQARDMYGQEKLNEKLNTIIKQILSISVSEEGEKELVPRCTFFEKHHRKWDILLEKSTGVMEAMKVTSEEKEQLSTAIDRMNEGLDAFIQLYNESEIDEPLIQLDDDTAELMKQARDMYGQEKLNEKLNTIIKQILSISVSEEGEKELVPRCTFFEKHHRKWDILLEKSTGVMEAMKVTSEEKEQLSTAIDRMNEGLDAFIQLYNESEIDEPLIQLDDDTAELMKQARDMYGQEKLNEKLNTIIKQILSISVSEEGEKELVPRCTFFEKHHRKWDILLEKSTGVMEAMKVTSEEKEQLSTAIDRMNEGLDAFIQLYNESEIDEPLIQLDDDTAELMKQARDMYGQEKLNEKLNTIIKQILSISVSEEGEKELVPRCTFFEKHHRKWDILLEKSTGVMEAMKVTSEEKEQLSTAIDRMNEGLDAFIQLYNESEIDEPLIQLDDDTAELMKQARDMYGQEKLNEKLNTIIKQILSISVSEEGEKELVPRCTFFEKHHRKWDILLEKSTGVMEAMKVTSEEKEQLSTAIDRMNEGLDAFIQLYNESEIDEPLIQLDDDTAELMKQARDMYGQEKLNEKLNTIIKQILSISVSEEGEKELVPRCTFFEKHHRKWDILLEKSTGVMEAMKVTSEEKEQLSTAIDRMNEGLDAFIQLYNESEIDEPLIQLDDDTAELMKQARDMYGQEKLNEKLNTIIKQILSISVSEEGEKELVPRCTFFEKHHRKWDILLEKSTGVMEAMKVTSEEKEQLSTAIDRMNEGLDAFIQLYNESEIDEPLIQLDDDTAELMKQARDMYGQEKLNEKLNTIIKQILSISVSEEGEKELVPRCTFFEKHHRKWDILLEKSTGVMEAMKVTSEEKEQLSTAIDRMNEGLDAFIQLYNESEIDEPLIQLDDDTAELMKQARDMYGQEKLNEKLNTIIKQILSISVSEEGEKELVPR

Secondary structure (DSSP, 8-state):
--SS-SSTTTHHHHHHHHSSSSSTTT-S-SHHHHHHHHHHTIIIIIHHHHHH--SSS-SS-SS-SIIIIIHHHHHHHHHTSSSS-HHHHHHHHHHHHHTTTS-SSTTTS---

Radius of gyration: 12.84 Å; Cα contacts (8 Å, |Δi|>4): 168; chains: 1; bounding box: 39×30×23 Å

Organism: Bacillus subtilis (strain 168) (NCBI:txid224308)

Nearest PDB structures (foldseek):
  1ygm-assembly1_A  TM=7.670E-01  e=2.602E-16  Bacillus subtilis subsp. subtilis str. 168
  5wzj-assembly1_A  TM=2.941E-01  e=9.506E+00  Arabidopsis thaliana
  1ygm-assembly1_A  TM=8.045E-01  e=3.229E-17  Bacillus subtilis subsp. subtilis str. 168
  1ygm-assembly1_A  TM=1.009E+00  e=3.903E-19  Bacillus subtilis subsp. subtilis str. 168
  1ygm-assembly1_A  TM=7.895E-01  e=8.542E-13  Bacillus subtilis subsp. subtilis str. 168

InterPro domains:
  IPR021078 Membrane-integrating protein Mistic [PF11458] (33-105)
  IPR038193 Mistic superfamily [G3DSA:1.10.220.90] (12-101)